Protein AF-0000000069668761 (afdb_homodimer)

Solvent-accessible surface area (backbone atoms only — not comparable to full-atom values): 40253 Å² total; per-residue (Å²): 131,72,35,80,23,34,32,72,80,35,29,62,49,36,69,70,23,50,50,48,23,48,47,27,46,73,73,38,50,39,49,51,86,42,87,45,67,56,8,45,53,18,34,48,43,44,52,51,15,35,43,27,43,15,56,43,30,57,53,54,44,91,26,52,40,78,39,71,19,41,29,57,31,43,36,33,52,53,51,21,39,52,50,51,52,51,58,53,35,72,71,44,88,61,87,62,74,79,65,58,43,25,36,40,36,45,60,62,51,56,46,27,53,44,44,40,48,53,50,33,38,74,70,67,62,26,48,69,47,64,41,66,33,32,50,83,73,50,30,61,50,58,66,60,55,61,72,64,62,51,77,50,39,37,34,39,43,48,49,38,27,37,75,51,61,16,35,43,36,62,55,38,60,43,44,54,50,47,70,62,58,83,45,82,88,30,51,75,92,36,18,59,79,61,38,42,34,34,28,44,29,36,66,34,45,58,46,50,95,50,40,45,71,73,35,57,47,37,31,38,26,34,29,23,27,46,44,24,15,34,61,30,19,29,28,38,39,38,84,89,45,86,80,50,48,84,55,41,35,46,66,35,72,85,50,42,44,34,44,78,74,42,47,28,54,42,35,10,34,12,46,24,23,44,50,32,63,76,37,35,70,60,35,26,51,50,12,34,51,48,36,50,50,43,51,50,52,44,38,68,76,33,65,90,29,54,44,63,75,68,80,70,66,87,50,37,48,43,27,47,44,30,33,20,49,69,50,86,96,42,37,22,65,58,47,45,68,60,19,66,48,46,39,60,39,55,32,69,72,49,57,93,78,79,56,50,31,64,49,45,40,50,30,54,40,50,66,70,51,31,36,16,17,36,24,37,16,45,44,84,76,64,47,72,66,52,43,54,51,44,52,49,41,49,53,50,27,37,34,74,71,66,77,89,131,72,36,79,22,35,33,73,81,35,31,62,47,35,68,71,23,50,51,47,24,49,48,27,47,73,72,38,50,39,47,51,86,41,86,46,68,55,8,46,53,20,34,50,43,45,52,51,15,35,43,27,44,16,57,44,31,58,53,51,45,91,27,52,41,79,40,70,20,41,30,56,30,43,37,32,53,54,52,23,40,52,50,51,52,52,59,53,36,72,71,44,89,61,88,62,72,79,65,56,43,25,36,40,36,45,60,62,51,55,46,28,53,45,43,40,49,51,49,33,38,76,70,68,63,27,46,68,44,67,42,67,34,32,52,85,73,49,32,60,48,56,65,61,55,61,71,64,62,52,77,50,40,35,32,38,44,47,49,38,25,37,74,50,62,16,35,42,36,62,54,39,61,42,43,54,51,48,70,62,57,82,44,83,85,31,52,77,90,35,18,60,79,62,39,42,35,35,27,43,28,36,66,34,45,56,45,50,94,53,40,46,70,72,35,57,49,36,29,37,25,34,30,22,29,46,45,24,16,34,60,29,20,29,27,37,38,38,85,88,48,86,80,50,49,84,54,42,34,46,64,36,72,85,52,42,44,35,45,79,73,43,46,26,54,42,34,10,35,12,46,24,24,43,49,32,64,74,39,34,68,60,35,26,52,49,13,36,52,48,35,51,51,43,51,51,52,44,40,68,78,33,66,92,28,54,43,64,76,68,81,69,65,86,49,36,49,42,27,46,46,31,34,20,50,68,50,87,96,44,37,22,64,57,48,45,66,60,18,67,46,46,38,60,40,57,28,69,74,52,64,93,79,80,62,52,30,65,48,45,40,50,31,53,39,51,66,70,51,30,36,15,16,35,25,37,18,45,45,85,77,62,46,70,66,50,43,52,49,44,52,48,40,50,53,50,27,37,35,74,71,66,78,88

Sequence (808 aa):
MSVYLDYNATTPVDVKVQEIICSVIKNVWGNPSSSYDLGKKAKSIVETARKKVAEMIGSLPGEILFTSGGTESNNMVISTAIQYFHTKARNVTNGLKEEKPHIITTNIEHDSVKLPLEKLFEEGKADVTFVPVSKITGAVEIDDIINSIRPNTCLITVMLANNETGIIQPVSTLRSKLKSIKDSKFHGEHSLNSILLHTDAAQAIGKIEVDVQDLDVDYLTVVGHKFYGPRIGALYFKNSAPLFPIFYGGGQERNYRPGTENTCMIAGLGKAAELVSSNLKEYNKHMTAMSCHLKECLETTFPKHCIFHIKDNNNKLPNTVSVALDYDKVTGSVLLSEAKKICASTGAACHSGGKPSSILIASGISCELASKTLRLSVGRETTEKEIETAVAYLDTALKNLGIKMSVYLDYNATTPVDVKVQEIICSVIKNVWGNPSSSYDLGKKAKSIVETARKKVAEMIGSLPGEILFTSGGTESNNMVISTAIQYFHTKARNVTNGLKEEKPHIITTNIEHDSVKLPLEKLFEEGKADVTFVPVSKITGAVEIDDIINSIRPNTCLITVMLANNETGIIQPVSTLRSKLKSIKDSKFHGEHSLNSILLHTDAAQAIGKIEVDVQDLDVDYLTVVGHKFYGPRIGALYFKNSAPLFPIFYGGGQERNYRPGTENTCMIAGLGKAAELVSSNLKEYNKHMTAMSCHLKECLETTFPKHCIFHIKDNNNKLPNTVSVALDYDKVTGSVLLSEAKKICASTGAACHSGGKPSSILIASGISCELASKTLRLSVGRETTEKEIETAVAYLDTALKNLGIK

Radius of gyration: 28.17 Å; Cα contacts (8 Å, |Δi|>4): 1740; chains: 2; bounding box: 63×71×80 Å

Nearest PDB structures (foldseek):
  3gzd-assembly2_C  TM=9.632E-01  e=8.059E-49  Homo sapiens
  3gzd-assembly2_D  TM=9.600E-01  e=5.877E-48  Homo sapiens
  8pk8-assembly1_A  TM=9.497E-01  e=7.247E-38  Homo sapiens
  4isy-assembly2_B  TM=9.268E-01  e=2.456E-33  Mycobacterium tuberculosis
  4isy-assembly1_C  TM=9.275E-01  e=3.421E-33  Mycobacterium tuberculosis

pLDDT: mean 93.92, std 10.94, range [38.84, 99.0]

Structure (mmCIF, N/CA/C/O backbone):
data_AF-0000000069668761-model_v1
#
loop_
_entity.id
_entity.type
_entity.pdbx_description
1 polymer 'Selenocysteine lyase'
#
loop_
_atom_site.group_PDB
_atom_site.id
_atom_site.type_symbol
_atom_site.label_atom_id
_atom_site.label_alt_id
_atom_site.label_comp_id
_atom_site.label_asym_id
_atom_site.label_entity_id
_atom_site.label_seq_id
_atom_site.pdbx_PDB_ins_code
_atom_site.Cartn_x
_atom_site.Cartn_y
_atom_site.Cartn_z
_atom_site.occupancy
_atom_site.B_iso_or_equiv
_atom_site.auth_seq_id
_atom_site.auth_comp_id
_atom_site.auth_asym_id
_atom_site.auth_atom_id
_atom_site.pdbx_PDB_model_num
ATOM 1 N N . MET A 1 1 ? -25.422 -15.836 -20.109 1 86 1 MET A N 1
ATOM 2 C CA . MET A 1 1 ? -24.781 -15.625 -18.828 1 86 1 MET A CA 1
ATOM 3 C C . MET A 1 1 ? -23.281 -15.891 -18.922 1 86 1 MET A C 1
ATOM 5 O O . MET A 1 1 ? -22.859 -16.875 -19.531 1 86 1 MET A O 1
ATOM 9 N N . SER A 1 2 ? -22.391 -15 -18.359 1 94.38 2 SER A N 1
ATOM 10 C CA . SER A 1 2 ? -20.938 -15.227 -18.406 1 94.38 2 SER A CA 1
ATOM 11 C C . SER A 1 2 ? -20.5 -16.234 -17.344 1 94.38 2 SER A C 1
ATOM 13 O O . SER A 1 2 ? -21.109 -16.312 -16.266 1 94.38 2 SER A O 1
ATOM 15 N N . VAL A 1 3 ? -19.562 -17.109 -17.703 1 98.38 3 VAL A N 1
ATOM 16 C CA . VAL A 1 3 ? -19 -18.078 -16.766 1 98.38 3 VAL A CA 1
ATOM 17 C C . VAL A 1 3 ? -17.594 -17.672 -16.375 1 98.38 3 VAL A C 1
ATOM 19 O O . VAL A 1 3 ? -16.75 -17.391 -17.234 1 98.38 3 VAL A O 1
ATOM 22 N N . TYR A 1 4 ? -17.359 -17.578 -15.078 1 98.44 4 TYR A N 1
ATOM 23 C CA . TYR A 1 4 ? -16.047 -17.172 -14.578 1 98.44 4 TYR A CA 1
ATOM 24 C C . TYR A 1 4 ? -15.172 -18.391 -14.305 1 98.44 4 TYR A C 1
ATOM 26 O O . TYR A 1 4 ? -15.516 -19.234 -13.484 1 98.44 4 TYR A O 1
ATOM 34 N N . LEU A 1 5 ? -14 -18.469 -14.961 1 98.56 5 LEU A N 1
ATOM 35 C CA . LEU A 1 5 ? -13.031 -19.547 -14.805 1 98.56 5 LEU A CA 1
ATOM 36 C C . LEU A 1 5 ? -11.617 -19 -14.703 1 98.56 5 LEU A C 1
ATOM 38 O O . LEU A 1 5 ? -10.672 -19.594 -15.219 1 98.56 5 LEU A O 1
ATOM 42 N N . ASP A 1 6 ? -11.438 -17.828 -14.133 1 98.12 6 ASP A N 1
ATOM 43 C CA . ASP A 1 6 ? -10.141 -17.188 -13.969 1 98.12 6 ASP A CA 1
ATOM 44 C C . ASP A 1 6 ? -9.844 -16.906 -12.5 1 98.12 6 ASP A C 1
ATOM 46 O O . ASP A 1 6 ? -9.352 -15.828 -12.156 1 98.12 6 ASP A O 1
ATOM 50 N N . TYR A 1 7 ? -10.102 -17.859 -11.633 1 98.44 7 TYR A N 1
ATOM 51 C CA . TYR A 1 7 ? -9.961 -17.719 -10.188 1 98.44 7 TYR A CA 1
ATOM 52 C C . TYR A 1 7 ? -8.492 -17.609 -9.789 1 98.44 7 TYR A C 1
ATOM 54 O O . TYR A 1 7 ? -8.172 -17.188 -8.672 1 98.44 7 TYR A O 1
ATOM 62 N N . ASN A 1 8 ? -7.531 -17.953 -10.703 1 97.88 8 ASN A N 1
ATOM 63 C CA . ASN A 1 8 ? -6.113 -17.75 -10.43 1 97.88 8 ASN A CA 1
ATOM 64 C C . ASN A 1 8 ? -5.719 -16.281 -10.578 1 97.88 8 ASN A C 1
ATOM 66 O O . ASN A 1 8 ? -4.676 -15.859 -10.078 1 97.88 8 ASN A O 1
ATOM 70 N N . ALA A 1 9 ? -6.512 -15.469 -11.375 1 97.38 9 ALA A N 1
ATOM 71 C CA . ALA A 1 9 ? -6.258 -14.039 -11.508 1 97.38 9 ALA A CA 1
ATOM 72 C C . ALA A 1 9 ? -6.797 -13.273 -10.305 1 97.38 9 ALA A C 1
ATOM 74 O O . ALA A 1 9 ? -6.121 -12.391 -9.766 1 97.38 9 ALA A O 1
ATOM 75 N N . THR A 1 10 ? -7.984 -13.547 -9.969 1 98.12 10 THR A N 1
ATOM 76 C CA . THR A 1 10 ? -8.633 -12.945 -8.805 1 98.12 10 THR A CA 1
ATOM 77 C C . THR A 1 10 ? -9.922 -13.68 -8.461 1 98.12 10 THR A C 1
ATOM 79 O O . THR A 1 10 ? -10.414 -14.492 -9.258 1 98.12 10 THR A O 1
ATOM 82 N N . THR A 1 11 ? -10.391 -13.523 -7.285 1 98.69 11 THR A N 1
ATOM 83 C CA . THR A 1 11 ? -11.633 -14.133 -6.824 1 98.69 11 THR A CA 1
ATOM 84 C C . THR A 1 11 ? -12.633 -13.055 -6.41 1 98.69 11 THR A C 1
ATOM 86 O O . THR A 1 11 ? -12.25 -11.945 -6.051 1 98.69 11 THR A O 1
ATOM 89 N N . PRO A 1 12 ? -13.969 -13.398 -6.547 1 98.38 12 PRO A N 1
ATOM 90 C CA . PRO A 1 12 ? -14.922 -12.5 -5.883 1 98.38 12 PRO A CA 1
ATOM 91 C C . PRO A 1 12 ? -14.688 -12.406 -4.379 1 98.38 12 PRO A C 1
ATOM 93 O O . PRO A 1 12 ? -14.164 -13.344 -3.77 1 98.38 12 PRO A O 1
ATOM 96 N N . VAL A 1 13 ? -15.062 -11.312 -3.824 1 98.75 13 VAL A N 1
ATOM 97 C CA . VAL A 1 13 ? -14.969 -11.18 -2.373 1 98.75 13 VAL A CA 1
ATOM 98 C C . VAL A 1 13 ? -16.109 -11.953 -1.712 1 98.75 13 VAL A C 1
ATOM 100 O O . VAL A 1 13 ? -17.281 -11.789 -2.084 1 98.75 13 VAL A O 1
ATOM 103 N N . ASP A 1 14 ? -15.734 -12.828 -0.794 1 98.88 14 ASP A N 1
ATOM 104 C CA . ASP A 1 14 ? -16.75 -13.594 -0.084 1 98.88 14 ASP A CA 1
ATOM 105 C C . ASP A 1 14 ? -17.797 -12.672 0.556 1 98.88 14 ASP A C 1
ATOM 107 O O . ASP A 1 14 ? -17.453 -11.602 1.06 1 98.88 14 ASP A O 1
ATOM 111 N N . VAL A 1 15 ? -19.062 -13.109 0.639 1 98.62 15 VAL A N 1
ATOM 112 C CA . VAL A 1 15 ? -20.156 -12.289 1.127 1 98.62 15 VAL A CA 1
ATOM 113 C C . VAL A 1 15 ? -19.906 -11.906 2.584 1 98.62 15 VAL A C 1
ATOM 115 O O . VAL A 1 15 ? -20.188 -10.773 2.99 1 98.62 15 VAL A O 1
ATOM 118 N N . LYS A 1 16 ? -19.406 -12.852 3.379 1 98.88 16 LYS A N 1
ATOM 119 C CA . LYS A 1 16 ? -19.125 -12.562 4.781 1 98.88 16 LYS A CA 1
ATOM 120 C C . LYS A 1 16 ? -17.969 -11.578 4.926 1 98.88 16 LYS A C 1
ATOM 122 O O . LYS A 1 16 ? -17.938 -10.789 5.867 1 98.88 16 LYS A O 1
ATOM 127 N N . VAL A 1 17 ? -17.016 -11.641 4.043 1 98.94 17 VAL A N 1
ATOM 128 C CA . VAL A 1 17 ? -15.906 -10.703 4.004 1 98.94 17 VAL A CA 1
ATOM 129 C C . VAL A 1 17 ? -16.422 -9.312 3.623 1 98.94 17 VAL A C 1
ATOM 131 O O . VAL A 1 17 ? -16.016 -8.312 4.23 1 98.94 17 VAL A O 1
ATOM 134 N N . GLN A 1 18 ? -17.312 -9.234 2.59 1 98.81 18 GLN A N 1
ATOM 135 C CA . GLN A 1 18 ? -17.938 -7.965 2.219 1 98.81 18 GLN A CA 1
ATOM 136 C C . GLN A 1 18 ? -18.625 -7.316 3.414 1 98.81 18 GLN A C 1
ATOM 138 O O . GLN A 1 18 ? -18.469 -6.117 3.652 1 98.81 18 GLN A O 1
ATOM 143 N N . GLU A 1 19 ? -19.344 -8.125 4.129 1 98.81 19 GLU A N 1
ATOM 144 C CA . GLU A 1 19 ? -20.141 -7.637 5.254 1 98.81 19 GLU A CA 1
ATOM 145 C C . GLU A 1 19 ? -19.25 -7.012 6.324 1 98.81 19 GLU A C 1
ATOM 147 O O . GLU A 1 19 ? -19.562 -5.934 6.84 1 98.81 19 GLU A O 1
ATOM 152 N N . ILE A 1 20 ? -18.188 -7.68 6.68 1 98.88 20 ILE A N 1
ATOM 153 C CA . ILE A 1 20 ? -17.328 -7.16 7.742 1 98.88 20 ILE A CA 1
ATOM 154 C C . ILE A 1 20 ? -16.609 -5.902 7.262 1 98.88 20 ILE A C 1
ATOM 156 O O . ILE A 1 20 ? -16.422 -4.957 8.031 1 98.88 20 ILE A O 1
ATOM 160 N N . ILE A 1 21 ? -16.156 -5.855 6 1 98.88 21 ILE A N 1
ATOM 161 C CA . ILE A 1 21 ? -15.516 -4.664 5.457 1 98.88 21 ILE A CA 1
ATOM 162 C C . ILE A 1 21 ? -16.484 -3.48 5.535 1 98.88 21 ILE A C 1
ATOM 164 O O . ILE A 1 21 ? -16.125 -2.41 6.031 1 98.88 21 ILE A O 1
ATOM 168 N N . CYS A 1 22 ? -17.719 -3.699 5.078 1 98.69 22 CYS A N 1
ATOM 169 C CA . CYS A 1 22 ? -18.719 -2.643 5.062 1 98.69 22 CYS A CA 1
ATOM 170 C C . CYS A 1 22 ? -19.047 -2.184 6.48 1 98.69 22 CYS A C 1
ATOM 172 O O . CYS A 1 22 ? -19.203 -0.988 6.727 1 98.69 22 CYS A O 1
ATOM 174 N N . SER A 1 23 ? -19.141 -3.131 7.406 1 98.69 23 SER A N 1
ATOM 175 C CA . SER A 1 23 ? -19.422 -2.799 8.797 1 98.69 23 SER A CA 1
ATOM 176 C C . SER A 1 23 ? -18.297 -1.974 9.414 1 98.69 23 SER A C 1
ATOM 178 O O . SER A 1 23 ? -18.562 -0.981 10.102 1 98.69 23 SER A O 1
ATOM 180 N N . VAL A 1 24 ? -17.078 -2.352 9.172 1 98.75 24 VAL A N 1
ATOM 181 C CA . VAL A 1 24 ? -15.938 -1.71 9.797 1 98.75 24 VAL A CA 1
ATOM 182 C C . VAL A 1 24 ? -15.734 -0.315 9.203 1 98.75 24 VAL A C 1
ATOM 184 O O . VAL A 1 24 ? -15.383 0.625 9.922 1 98.75 24 VAL A O 1
ATOM 187 N N . ILE A 1 25 ? -15.945 -0.134 7.906 1 98.25 25 ILE A N 1
ATOM 188 C CA . ILE A 1 25 ? -15.805 1.172 7.27 1 98.25 25 ILE A CA 1
ATOM 189 C C . ILE A 1 25 ? -16.781 2.16 7.898 1 98.25 25 ILE A C 1
ATOM 191 O O . ILE A 1 25 ? -16.484 3.348 8.031 1 98.25 25 ILE A O 1
ATOM 195 N N . LYS A 1 26 ? -17.906 1.659 8.305 1 97.56 26 LYS A N 1
ATOM 196 C CA . LYS A 1 26 ? -18.984 2.494 8.836 1 97.56 26 LYS A CA 1
ATOM 197 C C . LYS A 1 26 ? -18.766 2.771 10.328 1 97.56 26 LYS A C 1
ATOM 199 O O . LYS A 1 26 ? -18.922 3.908 10.781 1 97.56 26 LYS A O 1
ATOM 204 N N . ASN A 1 27 ? -18.297 1.735 11.078 1 97.69 27 ASN A N 1
ATOM 205 C CA . ASN A 1 27 ? -18.453 1.806 12.523 1 97.69 27 ASN A CA 1
ATOM 206 C C . ASN A 1 27 ? -17.109 1.883 13.227 1 97.69 27 ASN A C 1
ATOM 208 O O . ASN A 1 27 ? -17.031 2.248 14.406 1 97.69 27 ASN A O 1
ATOM 212 N N . VAL A 1 28 ? -16.062 1.532 12.578 1 98.19 28 VAL A N 1
ATOM 213 C CA . VAL A 1 28 ? -14.758 1.437 13.227 1 98.19 28 VAL A CA 1
ATOM 214 C C . VAL A 1 28 ? -13.703 2.133 12.367 1 98.19 28 VAL A C 1
ATOM 216 O O . VAL A 1 28 ? -12.68 1.535 12.023 1 98.19 28 VAL A O 1
ATOM 219 N N . TRP A 1 29 ? -13.953 3.404 12.109 1 97.56 29 TRP A N 1
ATOM 220 C CA . TRP A 1 29 ? -13.133 4.188 11.188 1 97.56 29 TRP A CA 1
ATOM 221 C C . TRP A 1 29 ? -11.977 4.852 11.922 1 97.56 29 TRP A C 1
ATOM 223 O O . TRP A 1 29 ? -11.148 5.527 11.305 1 97.56 29 TRP A O 1
ATOM 233 N N . GLY A 1 30 ? -11.828 4.711 13.242 1 97.88 30 GLY A N 1
ATOM 234 C CA . GLY A 1 30 ? -10.82 5.402 14.031 1 97.88 30 GLY A CA 1
ATOM 235 C C . GLY A 1 30 ? -9.398 5.012 13.672 1 97.88 30 GLY A C 1
ATOM 236 O O . GLY A 1 30 ? -9.18 4.02 12.977 1 97.88 30 GLY A O 1
ATOM 237 N N . ASN A 1 31 ? -8.469 5.824 14.078 1 97.38 31 ASN A N 1
ATOM 238 C CA . ASN A 1 31 ? -7.039 5.57 13.938 1 97.38 31 ASN A CA 1
ATOM 239 C C . ASN A 1 31 ? -6.531 4.609 15.008 1 97.38 31 ASN A C 1
ATOM 241 O O . ASN A 1 31 ? -6.539 4.938 16.203 1 97.38 31 ASN A O 1
ATOM 245 N N . PRO A 1 32 ? -6 3.467 14.617 1 98 32 PRO A N 1
ATOM 246 C CA . PRO A 1 32 ? -5.543 2.496 15.609 1 98 32 PRO A CA 1
ATOM 247 C C . PRO A 1 32 ? -4.48 3.068 16.547 1 98 32 PRO A C 1
ATOM 249 O O . PRO A 1 32 ? -4.258 2.533 17.641 1 98 32 PRO A O 1
ATOM 252 N N . SER A 1 33 ? -3.822 4.148 16.203 1 95.38 33 SER A N 1
ATOM 253 C CA . SER A 1 33 ? -2.748 4.734 17 1 95.38 33 SER A CA 1
ATOM 254 C C . SER A 1 33 ? -3.299 5.656 18.078 1 95.38 33 SER A C 1
ATOM 256 O O . SER A 1 33 ? -2.557 6.117 18.953 1 95.38 33 SER A O 1
ATOM 258 N N . SER A 1 34 ? -4.562 5.988 18.016 1 94.88 34 SER A N 1
ATOM 259 C CA . SER A 1 34 ? -5.156 6.879 19.016 1 94.88 34 SER A CA 1
ATOM 260 C C . SER A 1 34 ? -5.504 6.125 20.297 1 94.88 34 SER A C 1
ATOM 262 O O . SER A 1 34 ? -5.93 4.969 20.25 1 94.88 34 SER A O 1
ATOM 264 N N . SER A 1 35 ? -5.422 6.773 21.422 1 92.19 35 SER A N 1
ATOM 265 C CA . SER A 1 35 ? -5.562 6.113 22.719 1 92.19 35 SER A CA 1
ATOM 266 C C . SER A 1 35 ? -7.02 6.105 23.172 1 92.19 35 SER A C 1
ATOM 268 O O . SER A 1 35 ? -7.379 5.371 24.094 1 92.19 35 SER A O 1
ATOM 270 N N . TYR A 1 36 ? -7.855 6.988 22.625 1 94.94 36 TYR A N 1
ATOM 271 C CA . TYR A 1 36 ? -9.258 7.02 23.031 1 94.94 36 TYR A CA 1
ATOM 272 C C . TYR A 1 36 ? -10.031 5.848 22.422 1 94.94 36 TYR A C 1
ATOM 274 O O . TYR A 1 36 ? -9.477 5.074 21.641 1 94.94 36 TYR A O 1
ATOM 282 N N . ASP A 1 37 ? -11.273 5.648 22.688 1 95.69 37 ASP A N 1
ATOM 283 C CA . ASP A 1 37 ? -12.047 4.434 22.453 1 95.69 37 ASP A CA 1
ATOM 284 C C . ASP A 1 37 ? -12.148 4.141 20.953 1 95.69 37 ASP A C 1
ATOM 286 O O . ASP A 1 37 ? -12.062 2.982 20.531 1 95.69 37 ASP A O 1
ATOM 290 N N . LEU A 1 38 ? -12.359 5.141 20.156 1 96.38 38 LEU A N 1
ATOM 291 C CA . LEU A 1 38 ? -12.445 4.953 18.719 1 96.38 38 LEU A CA 1
ATOM 292 C C . LEU A 1 38 ? -11.18 4.301 18.172 1 96.38 38 LEU A C 1
ATOM 294 O O . LEU A 1 38 ? -11.25 3.426 17.297 1 96.38 38 LEU A O 1
ATOM 298 N N . GLY A 1 39 ? -10.031 4.754 18.625 1 97.06 39 GLY A N 1
ATOM 299 C CA . GLY A 1 39 ? -8.758 4.172 18.234 1 97.06 39 GLY A CA 1
ATOM 300 C C . GLY A 1 39 ? -8.539 2.781 18.797 1 97.06 39 GLY A C 1
ATOM 301 O O . GLY A 1 39 ? -8.062 1.889 18.094 1 97.06 39 GLY A O 1
ATOM 302 N N . LYS A 1 40 ? -8.914 2.57 20.047 1 97.38 40 LYS A N 1
ATOM 303 C CA . LYS A 1 40 ? -8.766 1.268 20.688 1 97.38 40 LYS A CA 1
ATOM 304 C C . LYS A 1 40 ? -9.586 0.201 19.969 1 97.38 40 LYS A C 1
ATOM 306 O O . LYS A 1 40 ? -9.125 -0.932 19.797 1 97.38 40 LYS A O 1
ATOM 311 N N . LYS A 1 41 ? -10.781 0.583 19.594 1 98.19 41 LYS A N 1
ATOM 312 C CA . LYS A 1 41 ? -11.633 -0.343 18.859 1 98.19 41 LYS A CA 1
ATOM 313 C C . LYS A 1 41 ? -11 -0.719 17.516 1 98.19 41 LYS A C 1
ATOM 315 O O . LYS A 1 41 ? -11.023 -1.888 17.125 1 98.19 41 LYS A O 1
ATOM 320 N N . ALA A 1 42 ? -10.516 0.261 16.812 1 98.62 42 ALA A N 1
ATOM 321 C CA . ALA A 1 42 ? -9.836 0.017 15.531 1 98.62 42 ALA A CA 1
ATOM 322 C C . ALA A 1 42 ? -8.625 -0.885 15.727 1 98.62 42 ALA A C 1
ATOM 324 O O . ALA A 1 42 ? -8.391 -1.803 14.93 1 98.62 42 ALA A O 1
ATOM 325 N N . LYS A 1 43 ? -7.855 -0.619 16.734 1 98.56 43 LYS A N 1
ATOM 326 C CA . LYS A 1 43 ? -6.688 -1.434 17.047 1 98.56 43 LYS A CA 1
ATOM 327 C C . LYS A 1 43 ? -7.082 -2.881 17.328 1 98.56 43 LYS A C 1
ATOM 329 O O . LYS A 1 43 ? -6.402 -3.811 16.891 1 98.56 43 LYS A O 1
ATOM 334 N N . SER A 1 44 ? -8.156 -3.064 18.047 1 98.75 44 SER A N 1
ATOM 335 C CA . SER A 1 44 ? -8.641 -4.402 18.359 1 98.75 44 SER A CA 1
ATOM 336 C C . SER A 1 44 ? -9.008 -5.172 17.094 1 98.75 44 SER A C 1
ATOM 338 O O . SER A 1 44 ? -8.758 -6.375 17 1 98.75 44 SER A O 1
ATOM 340 N N . ILE A 1 45 ? -9.594 -4.488 16.141 1 98.88 45 ILE A N 1
ATOM 341 C CA . ILE A 1 45 ? -9.945 -5.102 14.867 1 98.88 45 ILE A CA 1
ATOM 342 C C . ILE A 1 45 ? -8.68 -5.57 14.148 1 98.88 45 ILE A C 1
ATOM 344 O O . ILE A 1 45 ? -8.641 -6.688 13.625 1 98.88 45 ILE A O 1
ATOM 348 N N . VAL A 1 46 ? -7.652 -4.75 14.117 1 98.88 46 VAL A N 1
ATOM 349 C CA . VAL A 1 46 ? -6.391 -5.078 13.469 1 98.88 46 VAL A CA 1
ATOM 350 C C . VAL A 1 46 ? -5.766 -6.301 14.133 1 98.88 46 VAL A C 1
ATOM 352 O O . VAL A 1 46 ? -5.336 -7.234 13.445 1 98.88 46 VAL A O 1
ATOM 355 N N . GLU A 1 47 ? -5.793 -6.352 15.445 1 98.88 47 GLU A N 1
ATOM 356 C CA . GLU A 1 47 ? -5.184 -7.453 16.188 1 98.88 47 GLU A CA 1
ATOM 357 C C . GLU A 1 47 ? -5.98 -8.742 16 1 98.88 47 GLU A C 1
ATOM 359 O O . GLU A 1 47 ? -5.402 -9.828 15.906 1 98.88 47 GLU A O 1
ATOM 364 N N . THR A 1 48 ? -7.262 -8.617 15.977 1 98.94 48 THR A N 1
ATOM 365 C CA . THR A 1 48 ? -8.102 -9.789 15.734 1 98.94 48 THR A CA 1
ATOM 366 C C . THR A 1 48 ? -7.832 -10.375 14.352 1 98.94 48 THR A C 1
ATOM 368 O O . THR A 1 48 ? -7.703 -11.594 14.203 1 98.94 48 THR A O 1
ATOM 371 N N . ALA A 1 49 ? -7.762 -9.492 13.383 1 98.94 49 ALA A N 1
ATOM 372 C CA . ALA A 1 49 ? -7.449 -9.945 12.031 1 98.94 49 ALA A CA 1
ATOM 373 C C . ALA A 1 49 ? -6.086 -10.625 11.977 1 98.94 49 ALA A C 1
ATOM 375 O O . ALA A 1 49 ? -5.914 -11.641 11.297 1 98.94 49 ALA A O 1
ATOM 376 N N . ARG A 1 50 ? -5.117 -10.016 12.656 1 98.94 50 ARG A N 1
ATOM 377 C CA . ARG A 1 50 ? -3.766 -10.57 12.703 1 98.94 50 ARG A CA 1
ATOM 378 C C . ARG A 1 50 ? -3.775 -11.992 13.25 1 98.94 50 ARG A C 1
ATOM 380 O O . ARG A 1 50 ? -3.09 -12.867 12.719 1 98.94 50 ARG A O 1
ATOM 387 N N . LYS A 1 51 ? -4.543 -12.25 14.281 1 98.94 51 LYS A N 1
ATOM 388 C CA . LYS A 1 51 ? -4.672 -13.578 14.875 1 98.94 51 LYS A CA 1
ATOM 389 C C . LYS A 1 51 ? -5.277 -14.562 13.875 1 98.94 51 LYS A C 1
ATOM 391 O O . LYS A 1 51 ? -4.844 -15.711 13.789 1 98.94 51 LYS A O 1
ATOM 396 N N . LYS A 1 52 ? -6.246 -14.133 13.148 1 99 52 LYS A N 1
ATOM 397 C CA . LYS A 1 52 ? -6.918 -15 12.188 1 99 52 LYS A CA 1
ATOM 398 C C . LYS A 1 52 ? -5.984 -15.383 11.047 1 99 52 LYS A C 1
ATOM 400 O O . LYS A 1 52 ? -5.961 -16.547 10.617 1 99 52 LYS A O 1
ATOM 405 N N . VAL A 1 53 ? -5.219 -14.414 10.562 1 99 53 VAL A N 1
ATOM 406 C CA . VAL A 1 53 ? -4.27 -14.695 9.492 1 99 53 VAL A CA 1
ATOM 407 C C . VAL A 1 53 ? -3.189 -15.648 9.992 1 99 53 VAL A C 1
ATOM 409 O O . VAL A 1 53 ? -2.801 -16.578 9.289 1 99 53 VAL A O 1
ATOM 412 N N . ALA A 1 54 ? -2.697 -15.398 11.188 1 98.94 54 ALA A N 1
ATOM 413 C CA . ALA A 1 54 ? -1.7 -16.281 11.789 1 98.94 54 ALA A CA 1
ATOM 414 C C . ALA A 1 54 ? -2.229 -17.703 11.906 1 98.94 54 ALA A C 1
ATOM 416 O O . ALA A 1 54 ? -1.538 -18.672 11.547 1 98.94 54 ALA A O 1
ATOM 417 N N . GLU A 1 55 ? -3.424 -17.828 12.375 1 98.94 55 GLU A N 1
ATOM 418 C CA . GLU A 1 55 ? -4.051 -19.141 12.547 1 98.94 55 GLU A CA 1
ATOM 419 C C . GLU A 1 55 ? -4.168 -19.859 11.211 1 98.94 55 GLU A C 1
ATOM 421 O O . GLU A 1 55 ? -3.924 -21.062 11.125 1 98.94 55 GLU A O 1
ATOM 426 N N . MET A 1 56 ? -4.457 -19.188 10.18 1 98.94 56 MET A N 1
ATOM 427 C CA . MET A 1 56 ? -4.664 -19.75 8.852 1 98.94 56 MET A CA 1
ATOM 428 C C . MET A 1 56 ? -3.41 -20.469 8.367 1 98.94 56 MET A C 1
ATOM 430 O O . MET A 1 56 ? -3.502 -21.5 7.688 1 98.94 56 MET A O 1
ATOM 434 N N . ILE A 1 57 ? -2.227 -19.984 8.781 1 98.94 57 ILE A N 1
ATOM 435 C CA . ILE A 1 57 ? -1.005 -20.562 8.219 1 98.94 57 ILE A CA 1
ATOM 436 C C . ILE A 1 57 ? -0.166 -21.172 9.336 1 98.94 57 ILE A C 1
ATOM 438 O O . ILE A 1 57 ? 1.014 -21.484 9.141 1 98.94 57 ILE A O 1
ATOM 442 N N . GLY A 1 58 ? -0.658 -21.266 10.539 1 98.81 58 GLY A N 1
ATOM 443 C CA . GLY A 1 58 ? 0.01 -21.938 11.641 1 98.81 58 GLY A CA 1
ATOM 444 C C . GLY A 1 58 ? 1.142 -21.125 12.242 1 98.81 58 GLY A C 1
ATOM 445 O O . GLY A 1 58 ? 2.148 -21.688 12.68 1 98.81 58 GLY A O 1
ATOM 446 N N . SER A 1 59 ? 1.047 -19.828 12.25 1 98.81 59 SER A N 1
ATOM 447 C CA . SER A 1 59 ? 2.078 -18.969 12.812 1 98.81 59 SER A CA 1
ATOM 448 C C . SER A 1 59 ? 1.593 -18.281 14.086 1 98.81 59 SER A C 1
ATOM 450 O O . SER A 1 59 ? 0.519 -18.594 14.602 1 98.81 59 SER A O 1
ATOM 452 N N . LEU A 1 60 ? 2.441 -17.438 14.695 1 98.75 60 LEU A N 1
ATOM 453 C CA . LEU A 1 60 ? 2.074 -16.547 15.797 1 98.75 60 LEU A CA 1
ATOM 454 C C . LEU A 1 60 ? 1.653 -15.18 15.273 1 98.75 60 LEU A C 1
ATOM 456 O O . LEU A 1 60 ? 2.156 -14.719 14.25 1 98.75 60 LEU A O 1
ATOM 460 N N . PRO A 1 61 ? 0.71 -14.531 15.961 1 98.75 61 PRO A N 1
ATOM 461 C CA . PRO A 1 61 ? 0.272 -13.203 15.508 1 98.75 61 PRO A CA 1
ATOM 462 C C . PRO A 1 61 ? 1.431 -12.227 15.336 1 98.75 61 PRO A C 1
ATOM 464 O O . PRO A 1 61 ? 1.437 -11.43 14.398 1 98.75 61 PRO A O 1
ATOM 467 N N . GLY A 1 62 ? 2.424 -12.297 16.203 1 98.5 62 GLY A N 1
ATOM 468 C CA . GLY A 1 62 ? 3.57 -11.406 16.141 1 98.5 62 GLY A CA 1
ATOM 469 C C . GLY A 1 62 ? 4.414 -11.609 14.891 1 98.5 62 GLY A C 1
ATOM 470 O O . GLY A 1 62 ? 5.238 -10.758 14.555 1 98.5 62 GLY A O 1
ATOM 471 N N . GLU A 1 63 ? 4.141 -12.648 14.086 1 98.88 63 GLU A N 1
ATOM 472 C CA . GLU A 1 63 ? 4.891 -12.984 12.883 1 98.88 63 GLU A CA 1
ATOM 473 C C . GLU A 1 63 ? 4.156 -12.508 11.633 1 98.88 63 GLU A C 1
ATOM 475 O O . GLU A 1 63 ? 4.566 -12.812 10.508 1 98.88 63 GLU A O 1
ATOM 480 N N . ILE A 1 64 ? 3.053 -11.789 11.836 1 98.94 64 ILE A N 1
ATOM 481 C CA . ILE A 1 64 ? 2.246 -11.336 10.711 1 98.94 64 ILE A CA 1
ATOM 482 C C . ILE A 1 64 ? 2.398 -9.828 10.539 1 98.94 64 ILE A C 1
ATOM 484 O O . ILE A 1 64 ? 2.252 -9.07 11.508 1 98.94 64 ILE A O 1
ATOM 488 N N . LEU A 1 65 ? 2.703 -9.406 9.328 1 98.81 65 LEU A N 1
ATOM 489 C CA . LEU A 1 65 ? 2.764 -8.008 8.914 1 98.81 65 LEU A CA 1
ATOM 490 C C . LEU A 1 65 ? 1.775 -7.734 7.785 1 98.81 65 LEU A C 1
ATOM 492 O O . LEU A 1 65 ? 1.813 -8.398 6.742 1 98.81 65 LEU A O 1
ATOM 496 N N . PHE A 1 66 ? 0.857 -6.762 7.965 1 98.88 66 PHE A N 1
ATOM 497 C CA . PHE A 1 66 ? -0.07 -6.43 6.891 1 98.88 66 PHE A CA 1
ATOM 498 C C . PHE A 1 66 ? 0.602 -5.539 5.852 1 98.88 66 PHE A C 1
ATOM 500 O O . PHE A 1 66 ? 1.362 -4.637 6.199 1 98.88 66 PHE A O 1
ATOM 507 N N . THR A 1 67 ? 0.417 -5.855 4.578 1 98.75 67 THR A N 1
ATOM 508 C CA . THR A 1 67 ? 0.958 -5.102 3.453 1 98.75 67 THR A CA 1
ATOM 509 C C . THR A 1 67 ? -0.142 -4.758 2.453 1 98.75 67 THR A C 1
ATOM 511 O O . THR A 1 67 ? -1.288 -5.184 2.611 1 98.75 67 THR A O 1
ATOM 514 N N . SER A 1 68 ? 0.185 -3.967 1.49 1 98.38 68 SER A N 1
ATOM 515 C CA . SER A 1 68 ? -0.796 -3.559 0.489 1 98.38 68 SER A CA 1
ATOM 516 C C . SER A 1 68 ? -1.062 -4.676 -0.512 1 98.38 68 SER A C 1
ATOM 518 O O . SER A 1 68 ? -1.98 -4.582 -1.329 1 98.38 68 SER A O 1
ATOM 520 N N . GLY A 1 69 ? -0.301 -5.777 -0.493 1 98.19 69 GLY A N 1
ATOM 521 C CA . GLY A 1 69 ? -0.492 -6.891 -1.409 1 98.19 69 GLY A CA 1
ATOM 522 C C . GLY A 1 69 ? 0.719 -7.797 -1.507 1 98.19 69 GLY A C 1
ATOM 523 O O . GLY A 1 69 ? 1.724 -7.574 -0.828 1 98.19 69 GLY A O 1
ATOM 524 N N . GLY A 1 70 ? 0.579 -8.812 -2.344 1 98.5 70 GLY A N 1
ATOM 525 C CA . GLY A 1 70 ? 1.649 -9.781 -2.514 1 98.5 70 GLY A CA 1
ATOM 526 C C . GLY A 1 70 ? 2.914 -9.172 -3.096 1 98.5 70 GLY A C 1
ATOM 527 O O . GLY A 1 70 ? 4.023 -9.555 -2.715 1 98.5 70 GLY A O 1
ATOM 528 N N . THR A 1 71 ? 2.77 -8.219 -4.031 1 98.62 71 THR A N 1
ATOM 529 C CA . THR A 1 71 ? 3.926 -7.586 -4.656 1 98.62 71 THR A CA 1
ATOM 530 C C . THR A 1 71 ? 4.77 -6.852 -3.619 1 98.62 71 THR A C 1
ATOM 532 O O . THR A 1 71 ? 5.996 -6.996 -3.594 1 98.62 71 THR A O 1
ATOM 535 N N . GLU A 1 72 ? 4.102 -6.105 -2.752 1 98.69 72 GLU A N 1
ATOM 536 C CA . GLU A 1 72 ? 4.828 -5.414 -1.692 1 98.69 72 GLU A CA 1
ATOM 537 C C . GLU A 1 72 ? 5.531 -6.402 -0.767 1 98.69 72 GLU A C 1
ATOM 539 O O . GLU A 1 72 ? 6.68 -6.191 -0.38 1 98.69 72 GLU A O 1
ATOM 544 N N . SER A 1 73 ? 4.887 -7.473 -0.406 1 98.88 73 SER A N 1
ATOM 545 C CA . SER A 1 73 ? 5.461 -8.492 0.471 1 98.88 73 SER A CA 1
ATOM 546 C C . SER A 1 73 ? 6.703 -9.117 -0.151 1 98.88 73 SER A C 1
ATOM 548 O O . SER A 1 73 ? 7.742 -9.227 0.5 1 98.88 73 SER A O 1
ATOM 550 N N . ASN A 1 74 ? 6.59 -9.562 -1.414 1 98.94 74 ASN A N 1
ATOM 551 C CA . ASN A 1 74 ? 7.719 -10.18 -2.104 1 98.94 74 ASN A CA 1
ATOM 552 C C . ASN A 1 74 ? 8.914 -9.234 -2.195 1 98.94 74 ASN A C 1
ATOM 554 O O . ASN A 1 74 ? 10.047 -9.633 -1.944 1 98.94 74 ASN A O 1
ATOM 558 N N . ASN A 1 75 ? 8.656 -8.008 -2.562 1 98.88 75 ASN A N 1
ATOM 559 C CA . ASN A 1 75 ? 9.727 -7.02 -2.666 1 98.88 75 ASN A CA 1
ATOM 560 C C . ASN A 1 75 ? 10.375 -6.754 -1.31 1 98.88 75 ASN A C 1
ATOM 562 O O . ASN A 1 75 ? 11.594 -6.551 -1.227 1 98.88 75 ASN A O 1
ATOM 566 N N . MET A 1 76 ? 9.555 -6.711 -0.257 1 98.75 76 MET A N 1
ATOM 567 C CA . MET A 1 76 ? 10.062 -6.469 1.088 1 98.75 76 MET A CA 1
ATOM 568 C C . MET A 1 76 ? 11.023 -7.574 1.512 1 98.75 76 MET A C 1
ATOM 570 O O . MET A 1 76 ? 12.07 -7.301 2.111 1 98.75 76 MET A O 1
ATOM 574 N N . VAL A 1 77 ? 10.727 -8.812 1.203 1 98.88 77 VAL A N 1
ATOM 575 C CA . VAL A 1 77 ? 11.578 -9.945 1.554 1 98.88 77 VAL A CA 1
ATOM 576 C C . VAL A 1 77 ? 12.906 -9.836 0.814 1 98.88 77 VAL A C 1
ATOM 578 O O . VAL A 1 77 ? 13.969 -10.016 1.411 1 98.88 77 VAL A O 1
ATOM 581 N N . ILE A 1 78 ? 12.859 -9.547 -0.478 1 98.81 78 ILE A N 1
ATOM 582 C CA . ILE A 1 78 ? 14.062 -9.43 -1.297 1 98.81 78 ILE A CA 1
ATOM 583 C C . ILE A 1 78 ? 14.938 -8.297 -0.77 1 98.81 78 ILE A C 1
ATOM 585 O O . ILE A 1 78 ? 16.141 -8.477 -0.567 1 98.81 78 ILE A O 1
ATOM 589 N N . SER A 1 79 ? 14.328 -7.156 -0.514 1 98.06 79 SER A N 1
ATOM 590 C CA . SER A 1 79 ? 15.055 -6.016 0.033 1 98.06 79 SER A CA 1
ATOM 591 C C . SER A 1 79 ? 15.672 -6.348 1.385 1 98.06 79 SER A C 1
ATOM 593 O O . SER A 1 79 ? 16.812 -5.949 1.671 1 98.06 79 SER A O 1
ATOM 595 N N . THR A 1 80 ? 14.914 -7.035 2.209 1 98.38 80 THR A N 1
ATOM 596 C CA . THR A 1 80 ? 15.391 -7.441 3.527 1 98.38 80 THR A CA 1
ATOM 597 C C . THR A 1 80 ? 16.625 -8.336 3.406 1 98.38 80 THR A C 1
ATOM 599 O O . THR A 1 80 ? 17.609 -8.141 4.125 1 98.38 80 THR A O 1
ATOM 602 N N . ALA A 1 81 ? 16.594 -9.297 2.518 1 98 81 ALA A N 1
ATOM 603 C CA . ALA A 1 81 ? 17.703 -10.219 2.336 1 98 81 ALA A CA 1
ATOM 604 C C . ALA A 1 81 ? 18.969 -9.469 1.924 1 98 81 ALA A C 1
ATOM 606 O O . ALA A 1 81 ? 20.062 -9.734 2.443 1 98 81 ALA A O 1
ATOM 607 N N . ILE A 1 82 ? 18.828 -8.531 1.039 1 96.62 82 ILE A N 1
ATOM 608 C CA . ILE A 1 82 ? 19.953 -7.754 0.532 1 96.62 82 ILE A CA 1
ATOM 609 C C . ILE A 1 82 ? 20.531 -6.883 1.649 1 96.62 82 ILE A C 1
ATOM 611 O O . ILE A 1 82 ? 21.734 -6.855 1.865 1 96.62 82 ILE A O 1
ATOM 615 N N . GLN A 1 83 ? 19.656 -6.18 2.328 1 95.06 83 GLN A N 1
ATOM 616 C CA . GLN A 1 83 ? 20.094 -5.305 3.41 1 95.06 83 GLN A CA 1
ATOM 617 C C . GLN A 1 83 ? 20.766 -6.105 4.523 1 95.06 83 GLN A C 1
ATOM 619 O O . GLN A 1 83 ? 21.781 -5.676 5.074 1 95.06 83 GLN A O 1
ATOM 624 N N . TYR A 1 84 ? 20.156 -7.211 4.852 1 95.5 84 TYR A N 1
ATOM 625 C CA . TYR A 1 84 ? 20.703 -8.07 5.895 1 95.5 84 TYR A CA 1
ATOM 626 C C . TYR A 1 84 ? 22.109 -8.562 5.52 1 95.5 84 TYR A C 1
ATOM 628 O O . TYR A 1 84 ? 23 -8.602 6.359 1 95.5 84 TYR A O 1
ATOM 636 N N . PHE A 1 85 ? 22.344 -8.938 4.273 1 95.25 85 PHE A N 1
ATOM 637 C CA . PHE A 1 85 ? 23.641 -9.375 3.766 1 95.25 85 PHE A CA 1
ATOM 638 C C . PHE A 1 85 ? 24.703 -8.297 3.975 1 95.25 85 PHE A C 1
ATOM 640 O O . PHE A 1 85 ? 25.781 -8.578 4.484 1 95.25 85 PHE A O 1
ATOM 647 N N . HIS A 1 86 ? 24.312 -7.078 3.662 1 92.38 86 HIS A N 1
ATOM 648 C CA . HIS A 1 86 ? 25.25 -5.973 3.775 1 92.38 86 HIS A CA 1
ATOM 649 C C . HIS A 1 86 ? 25.516 -5.621 5.234 1 92.38 86 HIS A C 1
ATOM 651 O O . HIS A 1 86 ? 26.625 -5.23 5.594 1 92.38 86 HIS A O 1
ATOM 657 N N . THR A 1 87 ? 24.531 -5.676 6.035 1 89.81 87 THR A N 1
ATOM 658 C CA . THR A 1 87 ? 24.688 -5.387 7.453 1 89.81 87 THR A CA 1
ATOM 659 C C . THR A 1 87 ? 25.625 -6.395 8.109 1 89.81 87 THR A C 1
ATOM 661 O O . THR A 1 87 ? 26.469 -6.027 8.938 1 89.81 87 THR A O 1
ATOM 664 N N . LYS A 1 88 ? 25.5 -7.668 7.715 1 87.44 88 LYS A N 1
ATOM 665 C CA . LYS A 1 88 ? 26.359 -8.711 8.25 1 87.44 88 LYS A CA 1
ATOM 666 C C . LYS A 1 88 ? 27.797 -8.555 7.738 1 87.44 88 LYS A C 1
ATOM 668 O O . LYS A 1 88 ? 28.75 -8.812 8.469 1 87.44 88 LYS A O 1
ATOM 673 N N . ALA A 1 89 ? 27.984 -8.203 6.484 1 81.38 89 ALA A N 1
ATOM 674 C CA . ALA A 1 89 ? 29.297 -8.023 5.879 1 81.38 89 ALA A CA 1
ATOM 675 C C . ALA A 1 89 ? 30.078 -6.898 6.559 1 81.38 89 ALA A C 1
ATOM 677 O O . ALA A 1 89 ? 31.297 -6.961 6.676 1 81.38 89 ALA A O 1
ATOM 678 N N . ARG A 1 90 ? 29.438 -5.855 6.891 1 76.06 90 ARG A N 1
ATOM 679 C CA . ARG A 1 90 ? 30.078 -4.73 7.562 1 76.06 90 ARG A CA 1
ATOM 680 C C . ARG A 1 90 ? 30.641 -5.145 8.914 1 76.06 90 ARG A C 1
ATOM 682 O O . ARG A 1 90 ? 31.609 -4.559 9.398 1 76.06 90 ARG A O 1
ATOM 689 N N . ASN A 1 91 ? 30.078 -6.105 9.453 1 72.44 91 ASN A N 1
ATOM 690 C CA . ASN A 1 91 ? 30.484 -6.555 10.781 1 72.44 91 ASN A CA 1
ATOM 691 C C . ASN A 1 91 ? 31.609 -7.566 10.711 1 72.44 91 ASN A C 1
ATOM 693 O O . ASN A 1 91 ? 32.188 -7.941 11.734 1 72.44 91 ASN A O 1
ATOM 697 N N . VAL A 1 92 ? 31.812 -8.125 9.531 1 64.44 92 VAL A N 1
ATOM 698 C CA . VAL A 1 92 ? 32.875 -9.102 9.383 1 64.44 92 VAL A CA 1
ATOM 699 C C . VAL A 1 92 ? 34.125 -8.414 8.836 1 64.44 92 VAL A C 1
ATOM 701 O O . VAL A 1 92 ? 34.062 -7.621 7.895 1 64.44 92 VAL A O 1
ATOM 704 N N . THR A 1 93 ? 35.219 -8.234 9.633 1 52.81 93 THR A N 1
ATOM 705 C CA . THR A 1 93 ? 36.5 -7.617 9.328 1 52.81 93 THR A CA 1
ATOM 706 C C . THR A 1 93 ? 37.094 -8.203 8.055 1 52.81 93 THR A C 1
ATOM 708 O O . THR A 1 93 ? 38.062 -7.672 7.52 1 52.81 93 THR A O 1
ATOM 711 N N . ASN A 1 94 ? 36.844 -9.477 7.672 1 49 94 ASN A N 1
ATOM 712 C CA . ASN A 1 94 ? 37.625 -10.062 6.602 1 49 94 ASN A CA 1
ATOM 713 C C . ASN A 1 94 ? 37.094 -9.68 5.227 1 49 94 ASN A C 1
ATOM 715 O O . ASN A 1 94 ? 35.938 -9.234 5.105 1 49 94 ASN A O 1
ATOM 719 N N . GLY A 1 95 ? 37.781 -9.703 4.148 1 49.66 95 GLY A N 1
ATOM 720 C CA . GLY A 1 95 ? 37.844 -9.406 2.727 1 49.66 95 GLY A CA 1
ATOM 721 C C . GLY A 1 95 ? 36.5 -9.492 2.039 1 49.66 95 GLY A C 1
ATOM 722 O O . GLY A 1 95 ? 36.438 -9.461 0.81 1 49.66 95 GLY A O 1
ATOM 723 N N . LEU A 1 96 ? 35.469 -10.008 2.578 1 50.28 96 LEU A N 1
ATOM 724 C CA . LEU A 1 96 ? 34.219 -10.234 1.842 1 50.28 96 LEU A CA 1
ATOM 725 C C . LEU A 1 96 ? 33.469 -8.922 1.602 1 50.28 96 LEU A C 1
ATOM 727 O O . LEU A 1 96 ? 32.312 -8.93 1.21 1 50.28 96 LEU A O 1
ATOM 731 N N . LYS A 1 97 ? 34.062 -7.676 2.031 1 55.44 97 LYS A N 1
ATOM 732 C CA . LYS A 1 97 ? 33.469 -6.336 1.986 1 55.44 97 LYS A CA 1
ATOM 733 C C . LYS A 1 97 ? 33 -5.984 0.574 1 55.44 97 LYS A C 1
ATOM 735 O O . LYS A 1 97 ? 32.094 -5.199 0.396 1 55.44 97 LYS A O 1
ATOM 740 N N . GLU A 1 98 ? 33.5 -6.746 -0.365 1 65.81 98 GLU A N 1
ATOM 741 C CA . GLU A 1 98 ? 33.188 -6.238 -1.701 1 65.81 98 GLU A CA 1
ATOM 742 C C . GLU A 1 98 ? 32.312 -7.199 -2.475 1 65.81 98 GLU A C 1
ATOM 744 O O . GLU A 1 98 ? 31.969 -6.953 -3.637 1 65.81 98 GLU A O 1
ATOM 749 N N . GLU A 1 99 ? 31.703 -8.195 -1.678 1 83.31 99 GLU A N 1
ATOM 750 C CA . GLU A 1 99 ? 30.953 -9.172 -2.467 1 83.31 99 GLU A CA 1
ATOM 751 C C . GLU A 1 99 ? 29.484 -8.766 -2.594 1 83.31 99 GLU A C 1
ATOM 753 O O . GLU A 1 99 ? 28.922 -8.188 -1.669 1 83.31 99 GLU A O 1
ATOM 758 N N . LYS A 1 100 ? 28.906 -9.031 -3.766 1 93.19 100 LYS A N 1
ATOM 759 C CA . LYS A 1 100 ? 27.484 -8.867 -4.043 1 93.19 100 LYS A CA 1
ATOM 760 C C . LYS A 1 100 ? 26.672 -10.031 -3.486 1 93.19 100 LYS A C 1
ATOM 762 O O . LYS A 1 100 ? 27.094 -11.188 -3.557 1 93.19 100 LYS A O 1
ATOM 767 N N . PRO A 1 101 ? 25.547 -9.688 -2.869 1 96.56 101 PRO A N 1
ATOM 768 C CA . PRO A 1 101 ? 24.672 -10.797 -2.475 1 96.56 101 PRO A CA 1
ATOM 769 C C . PRO A 1 101 ? 24.219 -11.641 -3.662 1 96.56 101 PRO A C 1
ATOM 771 O O . PRO A 1 101 ? 24.141 -11.141 -4.789 1 96.56 101 PRO A O 1
ATOM 774 N N . HIS A 1 102 ? 24.016 -12.922 -3.383 1 97.88 102 HIS A N 1
ATOM 775 C CA . HIS A 1 102 ? 23.516 -13.875 -4.379 1 97.88 102 HIS A CA 1
ATOM 776 C C . HIS A 1 102 ? 22.156 -14.438 -3.975 1 97.88 102 HIS A C 1
ATOM 778 O O . HIS A 1 102 ? 21.969 -14.852 -2.83 1 97.88 102 HIS A O 1
ATOM 784 N N . ILE A 1 103 ? 21.188 -14.375 -4.879 1 98.75 103 ILE A N 1
ATOM 785 C CA . ILE A 1 103 ? 19.828 -14.883 -4.641 1 98.75 103 ILE A CA 1
ATOM 786 C C . ILE A 1 103 ? 19.531 -16 -5.633 1 98.75 103 ILE A C 1
ATOM 788 O O . ILE A 1 103 ? 19.844 -15.898 -6.816 1 98.75 103 ILE A O 1
ATOM 792 N N . ILE A 1 104 ? 18.938 -17.109 -5.125 1 98.88 104 ILE A N 1
ATOM 793 C CA . ILE A 1 104 ? 18.5 -18.219 -5.961 1 98.88 104 ILE A CA 1
ATOM 794 C C . ILE A 1 104 ? 16.969 -18.234 -6.043 1 98.88 104 ILE A C 1
ATOM 796 O O . ILE A 1 104 ? 16.281 -18.078 -5.031 1 98.88 104 ILE A O 1
ATOM 800 N N . THR A 1 105 ? 16.453 -18.344 -7.184 1 98.88 105 THR A N 1
ATOM 801 C CA . THR A 1 105 ? 15.023 -18.469 -7.449 1 98.88 105 THR A CA 1
ATOM 802 C C . THR A 1 105 ? 14.773 -19.422 -8.609 1 98.88 105 THR A C 1
ATOM 804 O O . THR A 1 105 ? 15.656 -20.203 -8.977 1 98.88 105 THR A O 1
ATOM 807 N N . THR A 1 106 ? 13.547 -19.547 -9.078 1 98.81 106 THR A N 1
ATOM 808 C CA . THR A 1 106 ? 13.242 -20.422 -10.211 1 98.81 106 THR A CA 1
ATOM 809 C C . THR A 1 106 ? 12.805 -19.594 -11.422 1 98.81 106 THR A C 1
ATOM 811 O O . THR A 1 106 ? 12.469 -18.422 -11.297 1 98.81 106 THR A O 1
ATOM 814 N N . ASN A 1 107 ? 12.852 -20.203 -12.57 1 98.38 107 ASN A N 1
ATOM 815 C CA . ASN A 1 107 ? 12.539 -19.5 -13.805 1 98.38 107 ASN A CA 1
ATOM 816 C C . ASN A 1 107 ? 11.039 -19.438 -14.062 1 98.38 107 ASN A C 1
ATOM 818 O O . ASN A 1 107 ? 10.602 -19.094 -15.164 1 98.38 107 ASN A O 1
ATOM 822 N N . ILE A 1 108 ? 10.211 -19.766 -13.008 1 97.75 108 ILE A N 1
ATOM 823 C CA . ILE A 1 108 ? 8.773 -19.75 -13.242 1 97.75 108 ILE A CA 1
ATOM 824 C C . ILE A 1 108 ? 8.094 -18.812 -12.25 1 97.75 108 ILE A C 1
ATOM 826 O O . ILE A 1 108 ? 6.875 -18.859 -12.07 1 97.75 108 ILE A O 1
ATOM 830 N N . GLU A 1 109 ? 8.867 -17.984 -11.609 1 98.44 109 GLU A N 1
ATOM 831 C CA . GLU A 1 109 ? 8.336 -17.125 -10.547 1 98.44 109 GLU A CA 1
ATOM 832 C C . GLU A 1 109 ? 7.395 -16.062 -11.109 1 98.44 109 GLU A C 1
ATOM 834 O O . GLU A 1 109 ? 7.508 -15.68 -12.273 1 98.44 109 GLU A O 1
ATOM 839 N N . HIS A 1 110 ? 6.465 -15.648 -10.266 1 97.81 110 HIS A N 1
ATOM 840 C CA . HIS A 1 110 ? 5.617 -14.5 -10.562 1 97.81 110 HIS A CA 1
ATOM 841 C C . HIS A 1 110 ? 6.453 -13.242 -10.797 1 97.81 110 HIS A C 1
ATOM 843 O O . HIS A 1 110 ? 7.535 -13.102 -10.219 1 97.81 110 HIS A O 1
ATOM 849 N N . ASP A 1 111 ? 5.934 -12.312 -11.555 1 97.25 111 ASP A N 1
ATOM 850 C CA . ASP A 1 111 ? 6.617 -11.07 -11.898 1 97.25 111 ASP A CA 1
ATOM 851 C C . ASP A 1 111 ? 7.023 -10.305 -10.641 1 97.25 111 ASP A C 1
ATOM 853 O O . ASP A 1 111 ? 8.023 -9.586 -10.641 1 97.25 111 ASP A O 1
ATOM 857 N N . SER A 1 112 ? 6.285 -10.445 -9.562 1 98.38 112 SER A N 1
ATOM 858 C CA . SER A 1 112 ? 6.555 -9.727 -8.32 1 98.38 112 SER A CA 1
ATOM 859 C C . SER A 1 112 ? 7.816 -10.25 -7.641 1 98.38 112 SER A C 1
ATOM 861 O O . SER A 1 112 ? 8.32 -9.633 -6.699 1 98.38 112 SER A O 1
ATOM 863 N N . VAL A 1 113 ? 8.336 -11.367 -8.086 1 98.81 113 VAL A N 1
ATOM 864 C CA . VAL A 1 113 ? 9.617 -11.898 -7.621 1 98.81 113 VAL A CA 1
ATOM 865 C C . VAL A 1 113 ? 10.656 -11.781 -8.734 1 98.81 113 VAL A C 1
ATOM 867 O O . VAL A 1 113 ? 11.758 -11.281 -8.516 1 98.81 113 VAL A O 1
ATOM 870 N N . LYS A 1 114 ? 10.305 -12.164 -9.922 1 98.5 114 LYS A N 1
ATOM 871 C CA . LYS A 1 114 ? 11.211 -12.227 -11.062 1 98.5 114 LYS A CA 1
ATOM 872 C C . LYS A 1 114 ? 11.75 -10.844 -11.414 1 98.5 114 LYS A C 1
ATOM 874 O O . LYS A 1 114 ? 12.969 -10.648 -11.531 1 98.5 114 LYS A O 1
ATOM 879 N N . LEU A 1 115 ? 10.898 -9.875 -11.539 1 98.19 115 LEU A N 1
ATOM 880 C CA . LEU A 1 115 ? 11.281 -8.586 -12.109 1 98.19 115 LEU A CA 1
ATOM 881 C C . LEU A 1 115 ? 12.141 -7.789 -11.125 1 98.19 115 LEU A C 1
ATOM 883 O O . LEU A 1 115 ? 13.109 -7.141 -11.531 1 98.19 115 LEU A O 1
ATOM 887 N N . PRO A 1 116 ? 11.781 -7.773 -9.82 1 98.5 116 PRO A N 1
ATOM 888 C CA . PRO A 1 116 ? 12.711 -7.113 -8.906 1 98.5 116 PRO A CA 1
ATOM 889 C C . PRO A 1 116 ? 14.102 -7.746 -8.914 1 98.5 116 PRO A C 1
ATOM 891 O O . PRO A 1 116 ? 15.109 -7.043 -8.805 1 98.5 116 PRO A O 1
ATOM 894 N N . LEU A 1 117 ? 14.18 -9.031 -9.047 1 98.75 117 LEU A N 1
ATOM 895 C CA . LEU A 1 117 ? 15.469 -9.719 -9.07 1 98.75 117 LEU A CA 1
ATOM 896 C C . LEU A 1 117 ? 16.234 -9.398 -10.352 1 98.75 117 LEU A C 1
ATOM 898 O O . LEU A 1 117 ? 17.453 -9.211 -10.32 1 98.75 117 LEU A O 1
ATOM 902 N N . GLU A 1 118 ? 15.531 -9.391 -11.469 1 98.5 118 GLU A N 1
ATOM 903 C CA . GLU A 1 118 ? 16.156 -8.992 -12.719 1 98.5 118 GLU A CA 1
ATOM 904 C C . GLU A 1 118 ? 16.703 -7.566 -12.633 1 98.5 118 GLU A C 1
ATOM 906 O O . GLU A 1 118 ? 17.797 -7.285 -13.125 1 98.5 118 GLU A O 1
ATOM 911 N N . LYS A 1 119 ? 15.93 -6.684 -12.031 1 97.31 119 LYS A N 1
ATOM 912 C CA . LYS A 1 119 ? 16.359 -5.297 -11.875 1 97.31 119 LYS A CA 1
ATOM 913 C C . LYS A 1 119 ? 17.609 -5.199 -11.016 1 97.31 119 LYS A C 1
ATOM 915 O O . LYS A 1 119 ? 18.531 -4.449 -11.344 1 97.31 119 LYS A O 1
ATOM 920 N N . LEU A 1 120 ? 17.641 -5.895 -9.914 1 97.69 120 LEU A N 1
ATOM 921 C CA . LEU A 1 120 ? 18.812 -5.914 -9.039 1 97.69 120 LEU A CA 1
ATOM 922 C C . LEU A 1 120 ? 20.047 -6.41 -9.781 1 97.69 120 LEU A C 1
ATOM 924 O O . LEU A 1 120 ? 21.141 -5.871 -9.602 1 97.69 120 LEU A O 1
ATOM 928 N N . PHE A 1 121 ? 19.859 -7.449 -10.609 1 98 121 PHE A N 1
ATOM 929 C CA . PHE A 1 121 ? 20.953 -7.996 -11.406 1 98 121 PHE A CA 1
ATOM 930 C C . PHE A 1 121 ? 21.469 -6.969 -12.414 1 98 121 PHE A C 1
ATOM 932 O O . PHE A 1 121 ? 22.672 -6.742 -12.516 1 98 121 PHE A O 1
ATOM 939 N N . GLU A 1 122 ? 20.516 -6.316 -13.086 1 97.06 122 GLU A N 1
ATOM 940 C CA . GLU A 1 122 ? 20.859 -5.316 -14.102 1 97.06 122 GLU A CA 1
ATOM 941 C C . GLU A 1 122 ? 21.625 -4.148 -13.492 1 97.06 122 GLU A C 1
ATOM 943 O O . GLU A 1 122 ? 22.531 -3.594 -14.125 1 97.06 122 GLU A O 1
ATOM 948 N N . GLU A 1 123 ? 21.328 -3.832 -12.273 1 94.31 123 GLU A N 1
ATOM 949 C CA . GLU A 1 123 ? 21.938 -2.688 -11.602 1 94.31 123 GLU A CA 1
ATOM 950 C C . GLU A 1 123 ? 23.219 -3.09 -10.891 1 94.31 123 GLU A C 1
ATOM 952 O O . GLU A 1 123 ? 23.891 -2.254 -10.266 1 94.31 123 GLU A O 1
ATOM 957 N N . GLY A 1 124 ? 23.547 -4.352 -10.93 1 95.69 124 GLY A N 1
ATOM 958 C CA . GLY A 1 124 ? 24.766 -4.84 -10.305 1 95.69 124 GLY A CA 1
ATOM 959 C C . GLY A 1 124 ? 24.672 -4.902 -8.789 1 95.69 124 GLY A C 1
ATOM 960 O O . GLY A 1 124 ? 25.688 -4.922 -8.102 1 95.69 124 GLY A O 1
ATOM 961 N N . LYS A 1 125 ? 23.453 -4.992 -8.273 1 95.81 125 LYS A N 1
ATOM 962 C CA . LYS A 1 125 ? 23.266 -4.938 -6.828 1 95.81 125 LYS A CA 1
ATOM 963 C C . LYS A 1 125 ? 23.188 -6.34 -6.23 1 95.81 125 LYS A C 1
ATOM 965 O O . LYS A 1 125 ? 23.328 -6.516 -5.02 1 95.81 125 LYS A O 1
ATOM 970 N N . ALA A 1 126 ? 22.906 -7.324 -7.059 1 98 126 ALA A N 1
ATOM 971 C CA . ALA A 1 126 ? 22.859 -8.727 -6.648 1 98 126 ALA A CA 1
ATOM 972 C C . ALA A 1 126 ? 23.109 -9.656 -7.832 1 98 126 ALA A C 1
ATOM 974 O O . ALA A 1 126 ? 22.828 -9.305 -8.977 1 98 126 ALA A O 1
ATOM 975 N N . ASP A 1 127 ? 23.734 -10.75 -7.57 1 98.19 127 ASP A N 1
ATOM 976 C CA . ASP A 1 127 ? 23.703 -11.859 -8.516 1 98.19 127 ASP A CA 1
ATOM 977 C C . ASP A 1 127 ? 22.453 -12.703 -8.32 1 98.19 127 ASP A C 1
ATOM 979 O O . ASP A 1 127 ? 21.953 -12.836 -7.203 1 98.19 127 ASP A O 1
ATOM 983 N N . VAL A 1 128 ? 21.969 -13.18 -9.367 1 98.75 128 VAL A N 1
ATOM 984 C CA . VAL A 1 128 ? 20.75 -13.977 -9.289 1 98.75 128 VAL A CA 1
ATOM 985 C C . VAL A 1 128 ? 20.906 -15.25 -10.125 1 98.75 128 VAL A C 1
ATOM 987 O O . VAL A 1 128 ? 21.406 -15.195 -11.25 1 98.75 128 VAL A O 1
ATOM 990 N N . THR A 1 129 ? 20.578 -16.391 -9.578 1 98.81 129 THR A N 1
ATOM 991 C CA . THR A 1 129 ? 20.484 -17.641 -10.328 1 98.81 129 THR A CA 1
ATOM 992 C C . THR A 1 129 ? 19.031 -18.062 -10.484 1 98.81 129 THR A C 1
ATOM 994 O O . THR A 1 129 ? 18.328 -18.297 -9.484 1 98.81 129 THR A O 1
ATOM 997 N N . PHE A 1 130 ? 18.609 -18.125 -11.688 1 98.75 130 PHE A N 1
ATOM 998 C CA . PHE A 1 130 ? 17.312 -18.688 -12.016 1 98.75 130 PHE A CA 1
ATOM 999 C C . PHE A 1 130 ? 17.438 -20.172 -12.344 1 98.75 130 PHE A C 1
ATOM 1001 O O . PHE A 1 130 ? 17.859 -20.547 -13.445 1 98.75 130 PHE A O 1
ATOM 1008 N N . VAL A 1 131 ? 16.984 -20.984 -11.422 1 98.88 131 VAL A N 1
ATOM 1009 C CA . VAL A 1 131 ? 17.078 -22.438 -11.617 1 98.88 131 VAL A CA 1
ATOM 1010 C C . VAL A 1 131 ? 15.898 -22.906 -12.469 1 98.88 131 VAL A C 1
ATOM 1012 O O . VAL A 1 131 ? 14.742 -22.641 -12.148 1 98.88 131 VAL A O 1
ATOM 1015 N N . PRO A 1 132 ? 16.172 -23.594 -13.586 1 98.38 132 PRO A N 1
ATOM 1016 C CA . PRO A 1 132 ? 15.07 -24.125 -14.391 1 98.38 132 PRO A CA 1
ATOM 1017 C C . PRO A 1 132 ? 14.281 -25.219 -13.68 1 98.38 132 PRO A C 1
ATOM 1019 O O . PRO A 1 132 ? 14.875 -26.047 -12.984 1 98.38 132 PRO A O 1
ATOM 1022 N N . VAL A 1 133 ? 13.031 -25.203 -13.898 1 97.38 133 VAL A N 1
ATOM 1023 C CA . VAL A 1 133 ? 12.227 -26.312 -13.406 1 97.38 133 VAL A CA 1
ATOM 1024 C C . VAL A 1 133 ? 12.367 -27.516 -14.336 1 97.38 133 VAL A C 1
ATOM 1026 O O . VAL A 1 133 ? 12.812 -27.359 -15.477 1 97.38 133 VAL A O 1
ATOM 1029 N N . SER A 1 134 ? 11.977 -28.672 -13.773 1 96.06 134 SER A N 1
ATOM 1030 C CA . SER A 1 134 ? 11.938 -29.875 -14.594 1 96.06 134 SER A CA 1
ATOM 1031 C C . SER A 1 134 ? 10.945 -29.734 -15.742 1 96.06 134 SER A C 1
ATOM 1033 O O . SER A 1 134 ? 9.797 -29.328 -15.531 1 96.06 134 SER A O 1
ATOM 1035 N N . LYS A 1 135 ? 11.352 -30.109 -16.938 1 94.69 135 LYS A N 1
ATOM 1036 C CA . LYS A 1 135 ? 10.461 -30.062 -18.094 1 94.69 135 LYS A CA 1
ATOM 1037 C C . LYS A 1 135 ? 9.43 -31.188 -18.047 1 94.69 135 LYS A C 1
ATOM 1039 O O . LYS A 1 135 ? 8.43 -31.156 -18.766 1 94.69 135 LYS A O 1
ATOM 1044 N N . ILE A 1 136 ? 9.68 -32.094 -17.172 1 92.75 136 ILE A N 1
ATOM 1045 C CA . ILE A 1 136 ? 8.805 -33.25 -17.062 1 92.75 136 ILE A CA 1
ATOM 1046 C C . ILE A 1 136 ? 7.734 -33 -16 1 92.75 136 ILE A C 1
ATOM 1048 O O . ILE A 1 136 ? 6.547 -33.25 -16.234 1 92.75 136 ILE A O 1
ATOM 1052 N N . THR A 1 137 ? 8.164 -32.375 -14.906 1 93.62 137 THR A N 1
ATOM 1053 C CA . THR A 1 137 ? 7.242 -32.312 -13.773 1 93.62 137 THR A CA 1
ATOM 1054 C C . THR A 1 137 ? 6.75 -30.859 -13.586 1 93.62 137 THR A C 1
ATOM 1056 O O . THR A 1 137 ? 5.75 -30.625 -12.906 1 93.62 137 THR A O 1
ATOM 1059 N N . GLY A 1 138 ? 7.504 -29.875 -14.172 1 94.62 138 GLY A N 1
ATOM 1060 C CA . GLY A 1 138 ? 7.191 -28.469 -13.922 1 94.62 138 GLY A CA 1
ATOM 1061 C C . GLY A 1 138 ? 7.641 -28 -12.555 1 94.62 138 GLY A C 1
ATOM 1062 O O . GLY A 1 138 ? 7.465 -26.828 -12.211 1 94.62 138 GLY A O 1
ATOM 1063 N N . ALA A 1 139 ? 8.242 -28.844 -11.75 1 96.5 139 ALA A N 1
ATOM 1064 C CA . ALA A 1 139 ? 8.742 -28.5 -10.422 1 96.5 139 ALA A CA 1
ATOM 1065 C C . ALA A 1 139 ? 10.266 -28.375 -10.43 1 96.5 139 ALA A C 1
ATOM 1067 O O . ALA A 1 139 ? 10.938 -28.969 -11.258 1 96.5 139 ALA A O 1
ATOM 1068 N N . VAL A 1 140 ? 10.727 -27.594 -9.5 1 97.62 140 VAL A N 1
ATOM 1069 C CA . VAL A 1 140 ? 12.172 -27.406 -9.406 1 97.62 140 VAL A CA 1
ATOM 1070 C C . VAL A 1 140 ? 12.812 -28.641 -8.773 1 97.62 140 VAL A C 1
ATOM 1072 O O . VAL A 1 140 ? 12.227 -29.266 -7.883 1 97.62 140 VAL A O 1
ATOM 1075 N N . GLU A 1 141 ? 13.984 -29.016 -9.336 1 97.38 141 GLU A N 1
ATOM 1076 C CA . GLU A 1 141 ? 14.766 -30.078 -8.703 1 97.38 141 GLU A CA 1
ATOM 1077 C C . GLU A 1 141 ? 15.602 -29.531 -7.547 1 97.38 141 GLU A C 1
ATOM 1079 O O . GLU A 1 141 ? 16.406 -28.609 -7.738 1 97.38 141 GLU A O 1
ATOM 1084 N N . ILE A 1 142 ? 15.469 -30.094 -6.461 1 97.31 142 ILE A N 1
ATOM 1085 C CA . ILE A 1 142 ? 16.094 -29.609 -5.23 1 97.31 142 ILE A CA 1
ATOM 1086 C C . ILE A 1 142 ? 17.609 -29.578 -5.41 1 97.31 142 ILE A C 1
ATOM 1088 O O . ILE A 1 142 ? 18.266 -28.609 -4.996 1 97.31 142 ILE A O 1
ATOM 1092 N N . ASP A 1 143 ? 18.141 -30.594 -5.98 1 96.19 143 ASP A N 1
ATOM 1093 C CA . ASP A 1 143 ? 19.594 -30.688 -6.164 1 96.19 143 ASP A CA 1
ATOM 1094 C C . ASP A 1 143 ? 20.109 -29.516 -7.016 1 96.19 143 ASP A C 1
ATOM 1096 O O . ASP A 1 143 ? 21.219 -29.031 -6.809 1 96.19 143 ASP A O 1
ATOM 1100 N N . ASP A 1 144 ? 19.297 -29.109 -7.965 1 97.88 144 ASP A N 1
ATOM 1101 C CA . ASP A 1 144 ? 19.703 -27.969 -8.797 1 97.88 144 ASP A CA 1
ATOM 1102 C C . ASP A 1 144 ? 19.797 -26.688 -7.969 1 97.88 144 ASP A C 1
ATOM 1104 O O . ASP A 1 144 ? 20.656 -25.844 -8.211 1 97.88 144 ASP A O 1
ATOM 1108 N N . ILE A 1 145 ? 18.906 -26.531 -7.016 1 97.81 145 ILE A N 1
ATOM 1109 C CA . ILE A 1 145 ? 18.969 -25.391 -6.109 1 97.81 145 ILE A CA 1
ATOM 1110 C C . ILE A 1 145 ? 20.219 -25.5 -5.25 1 97.81 145 ILE A C 1
ATOM 1112 O O . ILE A 1 145 ? 20.984 -24.531 -5.141 1 97.81 145 ILE A O 1
ATOM 1116 N N . ILE A 1 146 ? 20.453 -26.656 -4.727 1 94.88 146 ILE A N 1
ATOM 1117 C CA . ILE A 1 146 ? 21.578 -26.875 -3.826 1 94.88 146 ILE A CA 1
ATOM 1118 C C . ILE A 1 146 ? 22.891 -26.625 -4.57 1 94.88 146 ILE A C 1
ATOM 1120 O O . ILE A 1 146 ? 23.797 -25.984 -4.039 1 94.88 146 ILE A O 1
ATOM 1124 N N . ASN A 1 147 ? 22.969 -27.078 -5.781 1 95.38 147 ASN A N 1
ATOM 1125 C CA . ASN A 1 147 ? 24.172 -26.938 -6.59 1 95.38 147 ASN A CA 1
ATOM 1126 C C . ASN A 1 147 ? 24.422 -25.484 -6.984 1 95.38 147 ASN A C 1
ATOM 1128 O O . ASN A 1 147 ? 25.516 -25.125 -7.426 1 95.38 147 ASN A O 1
ATOM 1132 N N . SER A 1 148 ? 23.422 -24.641 -6.828 1 96.81 148 SER A N 1
ATOM 1133 C CA . SER A 1 148 ? 23.547 -23.25 -7.219 1 96.81 148 SER A CA 1
ATOM 1134 C C . SER A 1 148 ? 23.984 -22.375 -6.043 1 96.81 148 SER A C 1
ATOM 1136 O O . SER A 1 148 ? 24.234 -21.188 -6.203 1 96.81 148 SER A O 1
ATOM 1138 N N . ILE A 1 149 ? 24.094 -22.953 -4.875 1 95.44 149 ILE A N 1
ATOM 1139 C CA . ILE A 1 149 ? 24.453 -22.188 -3.676 1 95.44 149 ILE A CA 1
ATOM 1140 C C . ILE A 1 149 ? 25.906 -21.766 -3.748 1 95.44 149 ILE A C 1
ATOM 1142 O O . ILE A 1 149 ? 26.766 -22.531 -4.16 1 95.44 149 ILE A O 1
ATOM 1146 N N . ARG A 1 150 ? 26.109 -20.562 -3.457 1 93.19 150 ARG A N 1
ATOM 1147 C CA . ARG A 1 150 ? 27.422 -19.938 -3.336 1 93.19 150 ARG A CA 1
ATOM 1148 C C . ARG A 1 150 ? 27.656 -19.422 -1.92 1 93.19 150 ARG A C 1
ATOM 1150 O O . ARG A 1 150 ? 26.719 -19.359 -1.114 1 93.19 150 ARG A O 1
ATOM 1157 N N . PRO A 1 151 ? 28.922 -19.109 -1.573 1 90.19 151 PRO A N 1
ATOM 1158 C CA . PRO A 1 151 ? 29.203 -18.609 -0.229 1 90.19 151 PRO A CA 1
ATOM 1159 C C . PRO A 1 151 ? 28.438 -17.328 0.095 1 90.19 151 PRO A C 1
ATOM 1161 O O . PRO A 1 151 ? 28.109 -17.078 1.258 1 90.19 151 PRO A O 1
ATOM 1164 N N . ASN A 1 152 ? 28.141 -16.547 -0.985 1 92.94 152 ASN A N 1
ATOM 1165 C CA . ASN A 1 152 ? 27.453 -15.273 -0.77 1 92.94 152 ASN A CA 1
ATOM 1166 C C . ASN A 1 152 ? 25.953 -15.391 -1.02 1 92.94 152 ASN A C 1
ATOM 1168 O O . ASN A 1 152 ? 25.266 -14.375 -1.156 1 92.94 152 ASN A O 1
ATOM 1172 N N . THR A 1 153 ? 25.438 -16.641 -1.11 1 96.38 153 THR A N 1
ATOM 1173 C CA . THR A 1 153 ? 23.984 -16.812 -1.235 1 96.38 153 THR A CA 1
ATOM 1174 C C . THR A 1 153 ? 23.281 -16.391 0.051 1 96.38 153 THR A C 1
ATOM 1176 O O . THR A 1 153 ? 23.625 -16.875 1.137 1 96.38 153 THR A O 1
ATOM 1179 N N . CYS A 1 154 ? 22.312 -15.492 -0.119 1 96.88 154 CYS A N 1
ATOM 1180 C CA . CYS A 1 154 ? 21.703 -14.977 1.097 1 96.88 154 CYS A CA 1
ATOM 1181 C C . CYS A 1 154 ? 20.203 -15.258 1.115 1 96.88 154 CYS A C 1
ATOM 1183 O O . CYS A 1 154 ? 19.562 -15.164 2.164 1 96.88 154 CYS A O 1
ATOM 1185 N N . LEU A 1 155 ? 19.625 -15.594 0.011 1 98.62 155 LEU A N 1
ATOM 1186 C CA . LEU A 1 155 ? 18.188 -15.836 -0.08 1 98.62 155 LEU A CA 1
ATOM 1187 C C . LEU A 1 155 ? 17.875 -16.891 -1.138 1 98.62 155 LEU A C 1
ATOM 1189 O O . LEU A 1 155 ? 18.453 -16.875 -2.227 1 98.62 155 LEU A O 1
ATOM 1193 N N . ILE A 1 156 ? 17.047 -17.828 -0.835 1 98.81 156 ILE A N 1
ATOM 1194 C CA . ILE A 1 156 ? 16.359 -18.703 -1.775 1 98.81 156 ILE A CA 1
ATOM 1195 C C . ILE A 1 156 ? 14.859 -18.422 -1.746 1 98.81 156 ILE A C 1
ATOM 1197 O O . ILE A 1 156 ? 14.242 -18.422 -0.681 1 98.81 156 ILE A O 1
ATOM 1201 N N . THR A 1 157 ? 14.305 -18.016 -2.863 1 98.94 157 THR A N 1
ATOM 1202 C CA . THR A 1 157 ? 12.875 -17.766 -2.965 1 98.94 157 THR A CA 1
ATOM 1203 C C . THR A 1 157 ? 12.242 -18.625 -4.051 1 98.94 157 THR A C 1
ATOM 1205 O O . THR A 1 157 ? 12.617 -18.531 -5.219 1 98.94 157 THR A O 1
ATOM 1208 N N . VAL A 1 158 ? 11.344 -19.516 -3.682 1 98.88 158 VAL A N 1
ATOM 1209 C CA . VAL A 1 158 ? 10.617 -20.438 -4.551 1 98.88 158 VAL A CA 1
ATOM 1210 C C . VAL A 1 158 ? 9.125 -20.359 -4.27 1 98.88 158 VAL A C 1
ATOM 1212 O O . VAL A 1 158 ? 8.68 -20.562 -3.137 1 98.88 158 VAL A O 1
ATOM 1215 N N . MET A 1 159 ? 8.344 -19.953 -5.312 1 98.88 159 MET A N 1
ATOM 1216 C CA . MET A 1 159 ? 6.898 -19.891 -5.105 1 98.88 159 MET A CA 1
ATOM 1217 C C . MET A 1 159 ? 6.344 -21.25 -4.676 1 98.88 159 MET A C 1
ATOM 1219 O O . MET A 1 159 ? 6.855 -22.281 -5.082 1 98.88 159 MET A O 1
ATOM 1223 N N . LEU A 1 160 ? 5.281 -21.234 -3.873 1 98.88 160 LEU A N 1
ATOM 1224 C CA . LEU A 1 160 ? 4.73 -22.484 -3.357 1 98.88 160 LEU A CA 1
ATOM 1225 C C . LEU A 1 160 ? 3.943 -23.219 -4.438 1 98.88 160 LEU A C 1
ATOM 1227 O O . LEU A 1 160 ? 4 -24.453 -4.527 1 98.88 160 LEU A O 1
ATOM 1231 N N . ALA A 1 161 ? 3.207 -22.469 -5.211 1 98.69 161 ALA A N 1
ATOM 1232 C CA . ALA A 1 161 ? 2.445 -23.016 -6.328 1 98.69 161 ALA A CA 1
ATOM 1233 C C . ALA A 1 161 ? 2.422 -22.062 -7.512 1 98.69 161 ALA A C 1
ATOM 1235 O O . ALA A 1 161 ? 2.348 -20.844 -7.324 1 98.69 161 ALA A O 1
ATOM 1236 N N . ASN A 1 162 ? 2.523 -22.625 -8.664 1 97.56 162 ASN A N 1
ATOM 1237 C CA . ASN A 1 162 ? 2.568 -21.797 -9.867 1 97.56 162 ASN A CA 1
ATOM 1238 C C . ASN A 1 162 ? 1.172 -21.375 -10.305 1 97.56 162 ASN A C 1
ATOM 1240 O O . ASN A 1 162 ? 0.243 -22.188 -10.312 1 97.56 162 ASN A O 1
ATOM 1244 N N . ASN A 1 163 ? 1.003 -20.141 -10.641 1 96.88 163 ASN A N 1
ATOM 1245 C CA . ASN A 1 163 ? -0.301 -19.578 -10.953 1 96.88 163 ASN A CA 1
ATOM 1246 C C . ASN A 1 163 ? -0.764 -19.969 -12.352 1 96.88 163 ASN A C 1
ATOM 1248 O O . ASN A 1 163 ? -1.938 -19.812 -12.695 1 96.88 163 ASN A O 1
ATOM 1252 N N . GLU A 1 164 ? 0.021 -20.531 -13.211 1 95.5 164 GLU A N 1
ATOM 1253 C CA . GLU A 1 164 ? -0.358 -20.906 -14.57 1 95.5 164 GLU A CA 1
ATOM 1254 C C . GLU A 1 164 ? -0.646 -22.406 -14.664 1 95.5 164 GLU A C 1
ATOM 1256 O O . GLU A 1 164 ? -1.617 -22.812 -15.305 1 95.5 164 GLU A O 1
ATOM 1261 N N . THR A 1 165 ? 0.179 -23.188 -13.961 1 95.56 165 THR A N 1
ATOM 1262 C CA . THR A 1 165 ? 0.099 -24.641 -14.109 1 95.56 165 THR A CA 1
ATOM 1263 C C . THR A 1 165 ? -0.548 -25.266 -12.883 1 95.56 165 THR A C 1
ATOM 1265 O O . THR A 1 165 ? -1.049 -26.391 -12.953 1 95.56 165 THR A O 1
ATOM 1268 N N . GLY A 1 166 ? -0.484 -24.609 -11.797 1 96.94 166 GLY A N 1
ATOM 1269 C CA . GLY A 1 166 ? -0.979 -25.156 -10.547 1 96.94 166 GLY A CA 1
ATOM 1270 C C . GLY A 1 166 ? 0.025 -26.062 -9.852 1 96.94 166 GLY A C 1
ATOM 1271 O O . GLY A 1 166 ? -0.208 -26.516 -8.727 1 96.94 166 GLY A O 1
ATOM 1272 N N . ILE A 1 167 ? 1.172 -26.297 -10.438 1 97.5 167 ILE A N 1
ATOM 1273 C CA . ILE A 1 167 ? 2.15 -27.234 -9.891 1 97.5 167 ILE A CA 1
ATOM 1274 C C . ILE A 1 167 ? 2.668 -26.703 -8.555 1 97.5 167 ILE A C 1
ATOM 1276 O O . ILE A 1 167 ? 2.996 -25.531 -8.422 1 97.5 167 ILE A O 1
ATOM 1280 N N . ILE A 1 168 ? 2.666 -27.516 -7.539 1 98.19 168 ILE A N 1
ATOM 1281 C CA . ILE A 1 168 ? 3.17 -27.203 -6.207 1 98.19 168 ILE A CA 1
ATOM 1282 C C . ILE A 1 168 ? 4.672 -27.484 -6.141 1 98.19 168 ILE A C 1
ATOM 1284 O O . ILE A 1 168 ? 5.129 -28.547 -6.582 1 98.19 168 ILE A O 1
ATOM 1288 N N . GLN A 1 169 ? 5.48 -26.578 -5.684 1 98.38 169 GLN A N 1
ATOM 1289 C CA . GLN A 1 169 ? 6.93 -26.703 -5.574 1 98.38 169 GLN A CA 1
ATOM 1290 C C . GLN A 1 169 ? 7.324 -27.344 -4.242 1 98.38 169 GLN A C 1
ATOM 1292 O O . GLN A 1 169 ? 6.629 -27.172 -3.238 1 98.38 169 GLN A O 1
ATOM 1297 N N . PRO A 1 170 ? 8.383 -28.062 -4.227 1 98 170 PRO A N 1
ATOM 1298 C CA . PRO A 1 170 ? 8.766 -28.844 -3.051 1 98 170 PRO A CA 1
ATOM 1299 C C . PRO A 1 170 ? 9.523 -28.016 -2.014 1 98 170 PRO A C 1
ATOM 1301 O O . PRO A 1 170 ? 10.641 -28.359 -1.631 1 98 170 PRO A O 1
ATOM 1304 N N . VAL A 1 171 ? 8.875 -27.047 -1.413 1 98.44 171 VAL A N 1
ATOM 1305 C CA . VAL A 1 171 ? 9.508 -26.062 -0.538 1 98.44 171 VAL A CA 1
ATOM 1306 C C . VAL A 1 171 ? 9.906 -26.719 0.78 1 98.44 171 VAL A C 1
ATOM 1308 O O . VAL A 1 171 ? 11 -26.484 1.295 1 98.44 171 VAL A O 1
ATOM 1311 N N . SER A 1 172 ? 9 -27.562 1.35 1 97.88 172 SER A N 1
ATOM 1312 C CA . SER A 1 172 ? 9.32 -28.234 2.605 1 97.88 172 SER A CA 1
ATOM 1313 C C . SER A 1 172 ? 10.508 -29.172 2.445 1 97.88 172 SER A C 1
ATOM 1315 O O . SER A 1 172 ? 11.383 -29.234 3.309 1 97.88 172 SER A O 1
ATOM 1317 N N . THR A 1 173 ? 10.539 -29.922 1.364 1 97.06 173 THR A N 1
ATOM 1318 C CA . THR A 1 173 ? 11.641 -30.828 1.088 1 97.06 173 THR A CA 1
ATOM 1319 C C . THR A 1 173 ? 12.945 -30.062 0.887 1 97.06 173 THR A C 1
ATOM 1321 O O . THR A 1 173 ? 14.008 -30.516 1.31 1 97.06 173 THR A O 1
ATOM 1324 N N . LEU A 1 174 ? 12.859 -28.922 0.208 1 97.06 174 LEU A N 1
ATOM 1325 C CA . LEU A 1 174 ? 14.023 -28.062 0.023 1 97.06 174 LEU A CA 1
ATOM 1326 C C . LEU A 1 174 ? 14.617 -27.641 1.367 1 97.06 174 LEU A C 1
ATOM 1328 O O . LEU A 1 174 ? 15.828 -27.734 1.571 1 97.06 174 LEU A O 1
ATOM 1332 N N . ARG A 1 175 ? 13.789 -27.188 2.291 1 95.88 175 ARG A N 1
ATOM 1333 C CA . ARG A 1 175 ? 14.234 -26.797 3.619 1 95.88 175 ARG A CA 1
ATOM 1334 C C . ARG A 1 175 ? 14.922 -27.953 4.34 1 95.88 175 ARG A C 1
ATOM 1336 O O . ARG A 1 175 ? 15.992 -27.781 4.926 1 95.88 175 ARG A O 1
ATOM 1343 N N . SER A 1 176 ? 14.297 -29.109 4.293 1 94.44 176 SER A N 1
ATOM 1344 C CA . SER A 1 176 ? 14.852 -30.297 4.941 1 94.44 176 SER A CA 1
ATOM 1345 C C . SER A 1 176 ? 16.234 -30.641 4.391 1 94.44 176 SER A C 1
ATOM 1347 O O . SER A 1 176 ? 17.141 -30.969 5.148 1 94.44 176 SER A O 1
ATOM 1349 N N . LYS A 1 177 ? 16.344 -30.531 3.115 1 93.69 177 LYS A N 1
ATOM 1350 C CA . LYS A 1 177 ? 17.625 -30.828 2.482 1 93.69 177 LYS A CA 1
ATOM 1351 C C . LYS A 1 177 ? 18.688 -29.797 2.881 1 93.69 177 LYS A C 1
ATOM 1353 O O . LYS A 1 177 ? 19.844 -30.156 3.141 1 93.69 177 LYS A O 1
ATOM 1358 N N . LEU A 1 178 ? 18.328 -28.516 2.908 1 93.19 178 LEU A N 1
ATOM 1359 C CA . LEU A 1 178 ? 19.25 -27.469 3.314 1 93.19 178 LEU A CA 1
ATOM 1360 C C . LEU A 1 178 ? 19.766 -27.719 4.723 1 93.19 178 LEU A C 1
ATOM 1362 O O . LEU A 1 178 ? 20.953 -27.484 5.004 1 93.19 178 LEU A O 1
ATOM 1366 N N . LYS A 1 179 ? 18.984 -28.219 5.586 1 90.25 179 LYS A N 1
ATOM 1367 C CA . LYS A 1 179 ? 19.344 -28.453 6.977 1 90.25 179 LYS A CA 1
ATOM 1368 C C . LYS A 1 179 ? 20.234 -29.688 7.109 1 90.25 179 LYS A C 1
ATOM 1370 O O . LYS A 1 179 ? 21.047 -29.781 8.031 1 90.25 179 LYS A O 1
ATOM 1375 N N . SER A 1 180 ? 20.047 -30.531 6.191 1 88.5 180 SER A N 1
ATOM 1376 C CA . SER A 1 180 ? 20.734 -31.812 6.293 1 88.5 180 SER A CA 1
ATOM 1377 C C . SER A 1 180 ? 22.156 -31.719 5.746 1 88.5 180 SER A C 1
ATOM 1379 O O . SER A 1 180 ? 23.016 -32.531 6.074 1 88.5 180 SER A O 1
ATOM 1381 N N . ILE A 1 181 ? 22.312 -30.734 4.957 1 84.56 181 ILE A N 1
ATOM 1382 C CA . ILE A 1 181 ? 23.625 -30.609 4.344 1 84.56 181 ILE A CA 1
ATOM 1383 C C . ILE A 1 181 ? 24.641 -30.109 5.375 1 84.56 181 ILE A C 1
ATOM 1385 O O . ILE A 1 181 ? 24.438 -29.062 5.992 1 84.56 181 ILE A O 1
ATOM 1389 N N . LYS A 1 182 ? 25.516 -31.125 5.879 1 66.31 182 LYS A N 1
ATOM 1390 C CA . LYS A 1 182 ? 26.656 -30.812 6.742 1 66.31 182 LYS A CA 1
ATOM 1391 C C . LYS A 1 182 ? 27.906 -30.516 5.918 1 66.31 182 LYS A C 1
ATOM 1393 O O . LYS A 1 182 ? 28.375 -31.375 5.164 1 66.31 182 LYS A O 1
ATOM 1398 N N . ASP A 1 183 ? 27.859 -29.594 5.129 1 62.59 183 ASP A N 1
ATOM 1399 C CA . ASP A 1 183 ? 28.984 -29.391 4.234 1 62.59 183 ASP A CA 1
ATOM 1400 C C . ASP A 1 183 ? 30 -28.438 4.836 1 62.59 183 ASP A C 1
ATOM 1402 O O . ASP A 1 183 ? 29.625 -27.438 5.461 1 62.59 183 ASP A O 1
ATOM 1406 N N . SER A 1 184 ? 31.234 -28.906 4.871 1 57.66 184 SER A N 1
ATOM 1407 C CA . SER A 1 184 ? 32.375 -28.156 5.383 1 57.66 184 SER A CA 1
ATOM 1408 C C . SER A 1 184 ? 32.531 -26.828 4.645 1 57.66 184 SER A C 1
ATOM 1410 O O . SER A 1 184 ? 33.219 -25.922 5.133 1 57.66 184 SER A O 1
ATOM 1412 N N . LYS A 1 185 ? 31.984 -26.797 3.471 1 59.41 185 LYS A N 1
ATOM 1413 C CA . LYS A 1 185 ? 32.188 -25.594 2.67 1 59.41 185 LYS A CA 1
ATOM 1414 C C . LYS A 1 185 ? 31.359 -24.422 3.209 1 59.41 185 LYS A C 1
ATOM 1416 O O . LYS A 1 185 ? 31.641 -23.266 2.91 1 59.41 185 LYS A O 1
ATOM 1421 N N . PHE A 1 186 ? 30.469 -24.922 3.844 1 62.22 186 PHE A N 1
ATOM 1422 C CA . PHE A 1 186 ? 29.562 -23.906 4.355 1 62.22 186 PHE A CA 1
ATOM 1423 C C . PHE A 1 186 ? 29.609 -23.844 5.875 1 62.22 186 PHE A C 1
ATOM 1425 O O . PHE A 1 186 ? 28.797 -24.484 6.555 1 62.22 186 PHE A O 1
ATOM 1432 N N . HIS A 1 187 ? 30.625 -23.484 6.418 1 60.03 187 HIS A N 1
ATOM 1433 C CA . HIS A 1 187 ? 30.781 -23.391 7.867 1 60.03 187 HIS A CA 1
ATOM 1434 C C . HIS A 1 187 ? 30.656 -21.953 8.352 1 60.03 187 HIS A C 1
ATOM 1436 O O . HIS A 1 187 ? 30.844 -21.016 7.57 1 60.03 187 HIS A O 1
ATOM 1442 N N . GLY A 1 188 ? 30.188 -21.781 9.531 1 57.28 188 GLY A N 1
ATOM 1443 C CA . GLY A 1 188 ? 30.109 -20.469 10.164 1 57.28 188 GLY A CA 1
ATOM 1444 C C . GLY A 1 188 ? 29.031 -19.578 9.57 1 57.28 188 GLY A C 1
ATOM 1445 O O . GLY A 1 188 ? 27.875 -20 9.461 1 57.28 188 GLY A O 1
ATOM 1446 N N . GLU A 1 189 ? 29.359 -18.344 9.242 1 56.84 189 GLU A N 1
ATOM 1447 C CA . GLU A 1 189 ? 28.469 -17.312 8.695 1 56.84 189 GLU A CA 1
ATOM 1448 C C . GLU A 1 189 ? 28 -17.688 7.293 1 56.84 189 GLU A C 1
ATOM 1450 O O . GLU A 1 189 ? 26.984 -17.156 6.816 1 56.84 189 GLU A O 1
ATOM 1455 N N . HIS A 1 190 ? 28.641 -18.719 6.812 1 59.06 190 HIS A N 1
ATOM 1456 C CA . HIS A 1 190 ? 28.312 -19.156 5.465 1 59.06 190 HIS A CA 1
ATOM 1457 C C . HIS A 1 190 ? 27.562 -20.484 5.492 1 59.06 190 HIS A C 1
ATOM 1459 O O . HIS A 1 190 ? 27.422 -21.156 4.465 1 59.06 190 HIS A O 1
ATOM 1465 N N . SER A 1 191 ? 27.156 -20.688 6.699 1 69.56 191 SER A N 1
ATOM 1466 C CA . SER A 1 191 ? 26.359 -21.906 6.852 1 69.56 191 SER A CA 1
ATOM 1467 C C . SER A 1 191 ? 25.094 -21.859 6.004 1 69.56 191 SER A C 1
ATOM 1469 O O . SER A 1 191 ? 24.484 -20.797 5.848 1 69.56 191 SER A O 1
ATOM 1471 N N . LEU A 1 192 ? 24.828 -22.953 5.441 1 75.38 192 LEU A N 1
ATOM 1472 C CA . LEU A 1 192 ? 23.609 -23.094 4.652 1 75.38 192 LEU A CA 1
ATOM 1473 C C . LEU A 1 192 ? 22.375 -22.719 5.477 1 75.38 192 LEU A C 1
ATOM 1475 O O . LEU A 1 192 ? 21.344 -22.328 4.926 1 75.38 192 LEU A O 1
ATOM 1479 N N . ASN A 1 193 ? 22.641 -22.75 6.742 1 72.44 193 ASN A N 1
ATOM 1480 C CA . ASN A 1 193 ? 21.547 -22.453 7.648 1 72.44 193 ASN A CA 1
ATOM 1481 C C . ASN A 1 193 ? 21.297 -20.953 7.75 1 72.44 193 ASN A C 1
ATOM 1483 O O . ASN A 1 193 ? 20.25 -20.516 8.234 1 72.44 193 ASN A O 1
ATOM 1487 N N . SER A 1 194 ? 22.172 -20.281 7.273 1 83.69 194 SER A N 1
ATOM 1488 C CA . SER A 1 194 ? 22.047 -18.828 7.352 1 83.69 194 SER A CA 1
ATOM 1489 C C . SER A 1 194 ? 21.312 -18.281 6.133 1 83.69 194 SER A C 1
ATOM 1491 O O . SER A 1 194 ? 20.922 -17.109 6.117 1 83.69 194 SER A O 1
ATOM 1493 N N . ILE A 1 195 ? 21.109 -19.188 5.145 1 94.56 195 ILE A N 1
ATOM 1494 C CA . ILE A 1 195 ? 20.422 -18.75 3.938 1 94.56 195 ILE A CA 1
ATOM 1495 C C . ILE A 1 195 ? 18.922 -18.578 4.227 1 94.56 195 ILE A C 1
ATOM 1497 O O . ILE A 1 195 ? 18.281 -19.516 4.723 1 94.56 195 ILE A O 1
ATOM 1501 N N . LEU A 1 196 ? 18.391 -17.391 4.031 1 98.06 196 LEU A N 1
ATOM 1502 C CA . LEU A 1 196 ? 16.969 -17.125 4.219 1 98.06 196 LEU A CA 1
ATOM 1503 C C . LEU A 1 196 ? 16.141 -17.844 3.166 1 98.06 196 LEU A C 1
ATOM 1505 O O . LEU A 1 196 ? 16.547 -17.953 2.01 1 98.06 196 LEU A O 1
ATOM 1509 N N . LEU A 1 197 ? 14.984 -18.406 3.551 1 98.62 197 LEU A N 1
ATOM 1510 C CA . LEU A 1 197 ? 14.078 -19.109 2.65 1 98.62 197 LEU A CA 1
ATOM 1511 C C . LEU A 1 197 ? 12.711 -18.422 2.613 1 98.62 197 LEU A C 1
ATOM 1513 O O . LEU A 1 197 ? 12.094 -18.203 3.658 1 98.62 197 LEU A O 1
ATOM 1517 N N . HIS A 1 198 ? 12.305 -18.062 1.423 1 98.94 198 HIS A N 1
ATOM 1518 C CA . HIS A 1 198 ? 11.023 -17.406 1.182 1 98.94 198 HIS A CA 1
ATOM 1519 C C . HIS A 1 198 ? 10.148 -18.219 0.233 1 98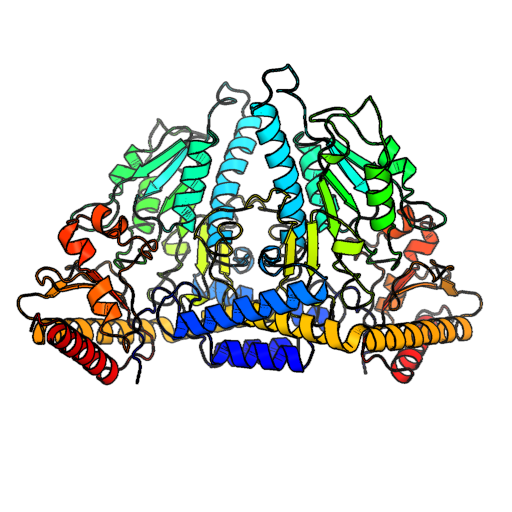.94 198 HIS A C 1
ATOM 1521 O O . HIS A 1 198 ? 10.656 -18.828 -0.709 1 98.94 198 HIS A O 1
ATOM 1527 N N . THR A 1 199 ? 8.836 -18.203 0.483 1 99 199 THR A N 1
ATOM 1528 C CA . THR A 1 199 ? 7.914 -18.766 -0.5 1 99 199 THR A CA 1
ATOM 1529 C C . THR A 1 199 ? 6.723 -17.828 -0.719 1 99 199 THR A C 1
ATOM 1531 O O . THR A 1 199 ? 6.148 -17.312 0.242 1 99 199 THR A O 1
ATOM 1534 N N . ASP A 1 200 ? 6.453 -17.516 -1.942 1 98.94 200 ASP A N 1
ATOM 1535 C CA . ASP A 1 200 ? 5.211 -16.859 -2.324 1 98.94 200 ASP A CA 1
ATOM 1536 C C . ASP A 1 200 ? 4.047 -17.859 -2.344 1 98.94 200 ASP A C 1
ATOM 1538 O O . ASP A 1 200 ? 3.945 -18.688 -3.254 1 98.94 200 ASP A O 1
ATOM 1542 N N . ALA A 1 201 ? 3.133 -17.703 -1.402 1 98.94 201 ALA A N 1
ATOM 1543 C CA . ALA A 1 201 ? 2.062 -18.688 -1.261 1 98.94 201 ALA A CA 1
ATOM 1544 C C . ALA A 1 201 ? 0.735 -18.125 -1.768 1 98.94 201 ALA A C 1
ATOM 1546 O O . ALA A 1 201 ? -0.333 -18.625 -1.414 1 98.94 201 ALA A O 1
ATOM 1547 N N . ALA A 1 202 ? 0.754 -17.109 -2.576 1 98.75 202 ALA A N 1
ATOM 1548 C CA . ALA A 1 202 ? -0.433 -16.422 -3.066 1 98.75 202 ALA A CA 1
ATOM 1549 C C . ALA A 1 202 ? -1.452 -17.406 -3.631 1 98.75 202 ALA A C 1
ATOM 1551 O O . ALA A 1 202 ? -2.645 -17.312 -3.326 1 98.75 202 ALA A O 1
ATOM 1552 N N . GLN A 1 203 ? -0.993 -18.359 -4.406 1 98.56 203 GLN A N 1
ATOM 1553 C CA . GLN A 1 203 ? -1.914 -19.219 -5.133 1 98.56 203 GLN A CA 1
ATOM 1554 C C . GLN A 1 203 ? -2.299 -20.438 -4.297 1 98.56 203 GLN A C 1
ATOM 1556 O O . GLN A 1 203 ? -3.301 -21.094 -4.578 1 98.56 203 GLN A O 1
ATOM 1561 N N . ALA A 1 204 ? -1.518 -20.766 -3.285 1 98.88 204 ALA A N 1
ATOM 1562 C CA . ALA A 1 204 ? -1.737 -21.984 -2.506 1 98.88 204 ALA A CA 1
ATOM 1563 C C . ALA A 1 204 ? -2.773 -21.75 -1.409 1 98.88 204 ALA A C 1
ATOM 1565 O O . ALA A 1 204 ? -3.619 -22.609 -1.153 1 98.88 204 ALA A O 1
ATOM 1566 N N . ILE A 1 205 ? -2.76 -20.625 -0.763 1 98.88 205 ILE A N 1
ATOM 1567 C CA . ILE A 1 205 ? -3.605 -20.312 0.387 1 98.88 205 ILE A CA 1
ATOM 1568 C C . ILE A 1 205 ? -5.074 -20.359 -0.026 1 98.88 205 ILE A C 1
ATOM 1570 O O . ILE A 1 205 ? -5.461 -19.75 -1.031 1 98.88 205 ILE A O 1
ATOM 1574 N N . GLY A 1 206 ? -5.855 -21.031 0.754 1 98.81 206 GLY A N 1
ATOM 1575 C CA . GLY A 1 206 ? -7.281 -21.156 0.5 1 98.81 206 GLY A CA 1
ATOM 1576 C C . GLY A 1 206 ? -7.633 -22.312 -0.409 1 98.81 206 GLY A C 1
ATOM 1577 O O . GLY A 1 206 ? -8.812 -22.609 -0.617 1 98.81 206 GLY A O 1
ATOM 1578 N N . LYS A 1 207 ? -6.621 -23.016 -0.956 1 98.81 207 LYS A N 1
ATOM 1579 C CA . LYS A 1 207 ? -6.836 -24.109 -1.886 1 98.81 207 LYS A CA 1
ATOM 1580 C C . LYS A 1 207 ? -6.242 -25.422 -1.347 1 98.81 207 LYS A C 1
ATOM 1582 O O . LYS A 1 207 ? -6.816 -26.484 -1.53 1 98.81 207 LYS A O 1
ATOM 1587 N N . ILE A 1 208 ? -5.055 -25.328 -0.731 1 98.5 208 ILE A N 1
ATOM 1588 C CA . ILE A 1 208 ? -4.426 -26.453 -0.052 1 98.5 208 ILE A CA 1
ATOM 1589 C C . ILE A 1 208 ? -3.949 -26.016 1.333 1 98.5 208 ILE A C 1
ATOM 1591 O O . ILE A 1 208 ? -3.932 -24.828 1.647 1 98.5 208 ILE A O 1
ATOM 1595 N N . GLU A 1 209 ? -3.619 -27 2.156 1 98.19 209 GLU A N 1
ATOM 1596 C CA . GLU A 1 209 ? -3.08 -26.688 3.479 1 98.19 209 GLU A CA 1
ATOM 1597 C C . GLU A 1 209 ? -1.72 -26 3.375 1 98.19 209 GLU A C 1
ATOM 1599 O O . GLU A 1 209 ? -0.834 -26.469 2.658 1 98.19 209 GLU A O 1
ATOM 1604 N N . VAL A 1 210 ? -1.54 -24.906 3.979 1 98.88 210 VAL A N 1
ATOM 1605 C CA . VAL A 1 210 ? -0.29 -24.172 4.09 1 98.88 210 VAL A CA 1
ATOM 1606 C C . VAL A 1 210 ? 0.043 -23.938 5.559 1 98.88 210 VAL A C 1
ATOM 1608 O O . VAL A 1 210 ? -0.709 -23.266 6.273 1 98.88 210 VAL A O 1
ATOM 1611 N N . ASP A 1 211 ? 1.068 -24.5 6.051 1 98.88 211 ASP A N 1
ATOM 1612 C CA . ASP A 1 211 ? 1.521 -24.375 7.434 1 98.88 211 ASP A CA 1
ATOM 1613 C C . ASP A 1 211 ? 3.002 -24.016 7.496 1 98.88 211 ASP A C 1
ATOM 1615 O O . ASP A 1 211 ? 3.852 -24.766 7.004 1 98.88 211 ASP A O 1
ATOM 1619 N N . VAL A 1 212 ? 3.293 -22.891 8.117 1 98.81 212 VAL A N 1
ATOM 1620 C CA . VAL A 1 212 ? 4.656 -22.375 8.086 1 98.81 212 VAL A CA 1
ATOM 1621 C C . VAL A 1 212 ? 5.562 -23.25 8.945 1 98.81 212 VAL A C 1
ATOM 1623 O O . VAL A 1 212 ? 6.785 -23.25 8.781 1 98.81 212 VAL A O 1
ATOM 1626 N N . GLN A 1 213 ? 5.016 -24 9.875 1 98 213 GLN A N 1
ATOM 1627 C CA . GLN A 1 213 ? 5.82 -24.938 10.648 1 98 213 GLN A CA 1
ATOM 1628 C C . GLN A 1 213 ? 6.246 -26.125 9.789 1 98 213 GLN A C 1
ATOM 1630 O O . GLN A 1 213 ? 7.387 -26.594 9.883 1 98 213 GLN A O 1
ATOM 1635 N N . ASP A 1 214 ? 5.309 -26.594 8.953 1 98.12 214 ASP A N 1
ATOM 1636 C CA . ASP A 1 214 ? 5.613 -27.688 8.031 1 98.12 214 ASP A CA 1
ATOM 1637 C C . ASP A 1 214 ? 6.594 -27.234 6.953 1 98.12 214 ASP A C 1
ATOM 1639 O O . ASP A 1 214 ? 7.52 -27.969 6.602 1 98.12 214 ASP A O 1
ATOM 1643 N N . LEU A 1 215 ? 6.375 -26.047 6.43 1 98.69 215 LEU A N 1
ATOM 1644 C CA . LEU A 1 215 ? 7.219 -25.516 5.363 1 98.69 215 LEU A CA 1
ATOM 1645 C C . LEU A 1 215 ? 8.578 -25.094 5.906 1 98.69 215 LEU A C 1
ATOM 1647 O O . LEU A 1 215 ? 9.578 -25.141 5.188 1 98.69 215 LEU A O 1
ATOM 1651 N N . ASP A 1 216 ? 8.555 -24.562 7.148 1 97.62 216 ASP A N 1
ATOM 1652 C CA . ASP A 1 216 ? 9.734 -24.094 7.863 1 97.62 216 ASP A CA 1
ATOM 1653 C C . ASP A 1 216 ? 10.469 -23.016 7.055 1 97.62 216 ASP A C 1
ATOM 1655 O O . ASP A 1 216 ? 11.688 -23.078 6.898 1 97.62 216 ASP A O 1
ATOM 1659 N N . VAL A 1 217 ? 9.781 -22.156 6.449 1 98.62 217 VAL A N 1
ATOM 1660 C CA . VAL A 1 217 ? 10.352 -21.031 5.715 1 98.62 217 VAL A CA 1
ATOM 1661 C C . VAL A 1 217 ? 10.531 -19.844 6.656 1 98.62 217 VAL A C 1
ATOM 1663 O O . VAL A 1 217 ? 9.922 -19.797 7.727 1 98.62 217 VAL A O 1
ATOM 1666 N N . ASP A 1 218 ? 11.375 -18.906 6.27 1 98.75 218 ASP A N 1
ATOM 1667 C CA . ASP A 1 218 ? 11.586 -17.672 7.035 1 98.75 218 ASP A CA 1
ATOM 1668 C C . ASP A 1 218 ? 10.539 -16.625 6.695 1 98.75 218 ASP A C 1
ATOM 1670 O O . ASP A 1 218 ? 10.203 -15.781 7.531 1 98.75 218 ASP A O 1
ATOM 1674 N N . TYR A 1 219 ? 10.086 -16.656 5.473 1 98.94 219 TYR A N 1
ATOM 1675 C CA . TYR A 1 219 ? 9.094 -15.703 4.988 1 98.94 219 TYR A CA 1
ATOM 1676 C C . TYR A 1 219 ? 8.039 -16.406 4.129 1 98.94 219 TYR A C 1
ATOM 1678 O O . TYR A 1 219 ? 8.359 -17.344 3.395 1 98.94 219 TYR A O 1
ATOM 1686 N N . LEU A 1 220 ? 6.816 -15.938 4.207 1 99 220 LEU A N 1
ATOM 1687 C CA . LEU A 1 220 ? 5.727 -16.422 3.371 1 99 220 LEU A CA 1
ATOM 1688 C C . LEU A 1 220 ? 4.773 -15.297 3 1 99 220 LEU A C 1
ATOM 1690 O O . LEU A 1 220 ? 4.34 -14.531 3.867 1 99 220 LEU A O 1
ATOM 1694 N N . THR A 1 221 ? 4.434 -15.156 1.729 1 98.94 221 THR A N 1
ATOM 1695 C CA . THR A 1 221 ? 3.584 -14.086 1.219 1 98.94 221 THR A CA 1
ATOM 1696 C C . THR A 1 221 ? 2.131 -14.539 1.13 1 98.94 221 THR A C 1
ATOM 1698 O O . THR A 1 221 ? 1.841 -15.609 0.58 1 98.94 221 THR A O 1
ATOM 1701 N N . VAL A 1 222 ? 1.195 -13.742 1.649 1 98.94 222 VAL A N 1
ATOM 1702 C CA . VAL A 1 222 ? -0.248 -13.953 1.628 1 98.94 222 VAL A CA 1
ATOM 1703 C C . VAL A 1 222 ? -0.915 -12.875 0.773 1 98.94 222 VAL A C 1
ATOM 1705 O O . VAL A 1 222 ? -0.633 -11.688 0.93 1 98.94 222 VAL A O 1
ATOM 1708 N N . VAL A 1 223 ? -1.801 -13.281 -0.149 1 98.88 223 VAL A N 1
ATOM 1709 C CA . VAL A 1 223 ? -2.482 -12.336 -1.026 1 98.88 223 VAL A CA 1
ATOM 1710 C C . VAL A 1 223 ? -3.994 -12.523 -0.91 1 98.88 223 VAL A C 1
ATOM 1712 O O . VAL A 1 223 ? -4.531 -13.555 -1.311 1 98.88 223 VAL A O 1
ATOM 1715 N N . GLY A 1 224 ? -4.703 -11.508 -0.448 1 98.88 224 GLY A N 1
ATOM 1716 C CA . GLY A 1 224 ? -6.105 -11.609 -0.069 1 98.88 224 GLY A CA 1
ATOM 1717 C C . GLY A 1 224 ? -7.016 -11.93 -1.237 1 98.88 224 GLY A C 1
ATOM 1718 O O . GLY A 1 224 ? -7.852 -12.836 -1.147 1 98.88 224 GLY A O 1
ATOM 1719 N N . HIS A 1 225 ? -6.816 -11.289 -2.391 1 98.69 225 HIS A N 1
ATOM 1720 C CA . HIS A 1 225 ? -7.789 -11.391 -3.473 1 98.69 225 HIS A CA 1
ATOM 1721 C C . HIS A 1 225 ? -7.645 -12.711 -4.227 1 98.69 225 HIS A C 1
ATOM 1723 O O . HIS A 1 225 ? -8.32 -12.938 -5.23 1 98.69 225 HIS A O 1
ATOM 1729 N N . LYS A 1 226 ? -6.762 -13.625 -3.762 1 98.81 226 LYS A N 1
ATOM 1730 C CA . LYS A 1 226 ? -6.605 -14.938 -4.379 1 98.81 226 LYS A CA 1
ATOM 1731 C C . LYS A 1 226 ? -7.402 -15.992 -3.619 1 98.81 226 LYS A C 1
ATOM 1733 O O . LYS A 1 226 ? -7.523 -17.141 -4.078 1 98.81 226 LYS A O 1
ATOM 1738 N N . PHE A 1 227 ? -7.914 -15.625 -2.479 1 98.88 227 PHE A N 1
ATOM 1739 C CA . PHE A 1 227 ? -8.703 -16.578 -1.717 1 98.88 227 PHE A CA 1
ATOM 1740 C C . PHE A 1 227 ? -9.938 -15.914 -1.118 1 98.88 227 PHE A C 1
ATOM 1742 O O . PHE A 1 227 ? -10.25 -16.109 0.059 1 98.88 227 PHE A O 1
ATOM 1749 N N . TYR A 1 228 ? -10.586 -15.086 -1.962 1 98.88 228 TYR A N 1
ATOM 1750 C CA . TYR A 1 228 ? -11.906 -14.508 -1.728 1 98.88 228 TYR A CA 1
ATOM 1751 C C . TYR A 1 228 ? -11.844 -13.445 -0.642 1 98.88 228 TYR A C 1
ATOM 1753 O O . TYR A 1 228 ? -12.805 -13.266 0.117 1 98.88 228 TYR A O 1
ATOM 1761 N N . GLY A 1 229 ? -10.703 -12.812 -0.444 1 98.88 229 GLY A N 1
ATOM 1762 C CA . GLY A 1 229 ? -10.484 -11.688 0.456 1 98.88 229 GLY A CA 1
ATOM 1763 C C . GLY A 1 229 ? -10.281 -10.375 -0.27 1 98.88 229 GLY A C 1
ATOM 1764 O O . GLY A 1 229 ? -10.539 -10.273 -1.472 1 98.88 229 GLY A O 1
ATOM 1765 N N . PRO A 1 230 ? -9.906 -9.336 0.473 1 98.75 230 PRO A N 1
ATOM 1766 C CA . PRO A 1 230 ? -9.719 -8.008 -0.111 1 98.75 230 PRO A CA 1
ATOM 1767 C C . PRO A 1 230 ? -8.367 -7.852 -0.795 1 98.75 230 PRO A C 1
ATOM 1769 O O . PRO A 1 230 ? -7.527 -8.758 -0.728 1 98.75 230 PRO A O 1
ATOM 1772 N N . ARG A 1 231 ? -8.211 -6.715 -1.547 1 98.25 231 ARG A N 1
ATOM 1773 C CA . ARG A 1 231 ? -6.996 -6.41 -2.301 1 98.25 231 ARG A CA 1
ATOM 1774 C C . ARG A 1 231 ? -5.91 -5.848 -1.387 1 98.25 231 ARG A C 1
ATOM 1776 O O . ARG A 1 231 ? -5.402 -4.75 -1.619 1 98.25 231 ARG A O 1
ATOM 1783 N N . ILE A 1 232 ? -5.531 -6.496 -0.358 1 98.75 232 ILE A N 1
ATOM 1784 C CA . ILE A 1 232 ? -4.344 -6.312 0.466 1 98.75 232 ILE A CA 1
ATOM 1785 C C . ILE A 1 232 ? -3.684 -7.664 0.733 1 98.75 232 ILE A C 1
ATOM 1787 O O . ILE A 1 232 ? -4.133 -8.695 0.222 1 98.75 232 ILE A O 1
ATOM 1791 N N . GLY A 1 233 ? -2.57 -7.68 1.392 1 98.62 233 GLY A N 1
ATOM 1792 C CA . GLY A 1 233 ? -1.867 -8.906 1.721 1 98.62 233 GLY A CA 1
ATOM 1793 C C . GLY A 1 233 ? -1.242 -8.891 3.104 1 98.62 233 GLY A C 1
ATOM 1794 O O . GLY A 1 233 ? -1.604 -8.062 3.941 1 98.62 233 GLY A O 1
ATOM 1795 N N . ALA A 1 234 ? -0.542 -9.844 3.375 1 98.94 234 ALA A N 1
ATOM 1796 C CA . ALA A 1 234 ? 0.248 -9.984 4.594 1 98.94 234 ALA A CA 1
ATOM 1797 C C . ALA A 1 234 ? 1.557 -10.719 4.32 1 98.94 234 ALA A C 1
ATOM 1799 O O . ALA A 1 234 ? 1.671 -11.445 3.33 1 98.94 234 ALA A O 1
ATOM 1800 N N . LEU A 1 235 ? 2.494 -10.445 5.121 1 98.94 235 LEU A N 1
ATOM 1801 C CA . LEU A 1 235 ? 3.787 -11.117 5.113 1 98.94 235 LEU A CA 1
ATOM 1802 C C . LEU A 1 235 ? 4.027 -11.844 6.434 1 98.94 235 LEU A C 1
ATOM 1804 O O . LEU A 1 235 ? 4.004 -11.227 7.5 1 98.94 235 LEU A O 1
ATOM 1808 N N . TYR A 1 236 ? 4.133 -13.133 6.32 1 98.94 236 TYR A N 1
ATOM 1809 C CA . TYR A 1 236 ? 4.691 -13.875 7.445 1 98.94 236 TYR A CA 1
ATOM 1810 C C . TYR A 1 236 ? 6.211 -13.742 7.484 1 98.94 236 TYR A C 1
ATOM 1812 O O . TYR A 1 236 ? 6.883 -13.898 6.465 1 98.94 236 TYR A O 1
ATOM 1820 N N . PHE A 1 237 ? 6.77 -13.438 8.602 1 98.75 237 PHE A N 1
ATOM 1821 C CA . PHE A 1 237 ? 8.203 -13.477 8.852 1 98.75 237 PHE A CA 1
ATOM 1822 C C . PHE A 1 237 ? 8.508 -14.156 10.18 1 98.75 237 PHE A C 1
ATOM 1824 O O . PHE A 1 237 ? 7.977 -13.766 11.219 1 98.75 237 PHE A O 1
ATOM 1831 N N . LYS A 1 238 ? 9.25 -15.164 10.086 1 98 238 LYS A N 1
ATOM 1832 C CA . LYS A 1 238 ? 9.641 -15.914 11.281 1 98 238 LYS A CA 1
ATOM 1833 C C . LYS A 1 238 ? 10.336 -15.008 12.297 1 98 238 LYS A C 1
ATOM 1835 O O . LYS A 1 238 ? 11.164 -14.172 11.93 1 98 238 LYS A O 1
ATOM 1840 N N . ASN A 1 239 ? 10.008 -15.102 13.555 1 95.69 239 ASN A N 1
ATOM 1841 C CA . ASN A 1 239 ? 10.508 -14.234 14.617 1 95.69 239 ASN A CA 1
ATOM 1842 C C . ASN A 1 239 ? 12.031 -14.148 14.594 1 95.69 239 ASN A C 1
ATOM 1844 O O . ASN A 1 239 ? 12.609 -13.102 14.898 1 95.69 239 ASN A O 1
ATOM 1848 N N . SER A 1 240 ? 12.711 -15.156 14.25 1 94.31 240 SER A N 1
ATOM 1849 C CA . SER A 1 240 ? 14.164 -15.203 14.266 1 94.31 240 SER A CA 1
ATOM 1850 C C . SER A 1 240 ? 14.75 -14.625 12.977 1 94.31 240 SER A C 1
ATOM 1852 O O . SER A 1 240 ? 15.953 -14.367 12.898 1 94.31 240 SER A O 1
ATOM 1854 N N . ALA A 1 241 ? 13.93 -14.422 11.961 1 96.88 241 ALA A N 1
ATOM 1855 C CA . ALA A 1 241 ? 14.406 -13.906 10.688 1 96.88 241 ALA A CA 1
ATOM 1856 C C . ALA A 1 241 ? 14.453 -12.375 10.695 1 96.88 241 ALA A C 1
ATOM 1858 O O . ALA A 1 241 ? 13.609 -11.734 11.32 1 96.88 241 ALA A O 1
ATOM 1859 N N . PRO A 1 242 ? 15.422 -11.812 10.047 1 97.5 242 PRO A N 1
ATOM 1860 C CA . PRO A 1 242 ? 15.461 -10.352 9.945 1 97.5 242 PRO A CA 1
ATOM 1861 C C . PRO A 1 242 ? 14.336 -9.789 9.078 1 97.5 242 PRO A C 1
ATOM 1863 O O . PRO A 1 242 ? 13.82 -10.492 8.203 1 97.5 242 PRO A O 1
ATOM 1866 N N . LEU A 1 243 ? 13.922 -8.609 9.406 1 98.38 243 LEU A N 1
ATOM 1867 C CA . LEU A 1 243 ? 12.977 -7.883 8.562 1 98.38 243 LEU A CA 1
ATOM 1868 C C . LEU A 1 243 ? 13.273 -6.387 8.578 1 98.38 243 LEU A C 1
ATOM 1870 O O . LEU A 1 243 ? 13.453 -5.793 9.641 1 98.38 243 LEU A O 1
ATOM 1874 N N . PHE A 1 244 ? 13.367 -5.797 7.402 1 97.38 244 PHE A N 1
ATOM 1875 C CA . PHE A 1 244 ? 13.609 -4.367 7.258 1 97.38 244 PHE A CA 1
ATOM 1876 C C . PHE A 1 244 ? 12.477 -3.705 6.477 1 97.38 244 PHE A C 1
ATOM 1878 O O . PHE A 1 244 ? 11.922 -4.305 5.555 1 97.38 244 PHE A O 1
ATOM 1885 N N . PRO A 1 245 ? 12.164 -2.447 6.863 1 96.75 245 PRO A N 1
ATOM 1886 C CA . PRO A 1 245 ? 11.148 -1.715 6.105 1 96.75 245 PRO A CA 1
ATOM 1887 C C . PRO A 1 245 ? 11.602 -1.367 4.691 1 96.75 245 PRO A C 1
ATOM 1889 O O . PRO A 1 245 ? 12.797 -1.18 4.453 1 96.75 245 PRO A O 1
ATOM 1892 N N . ILE A 1 246 ? 10.594 -1.303 3.777 1 95.06 246 ILE A N 1
ATOM 1893 C CA . ILE A 1 246 ? 10.883 -0.785 2.445 1 95.06 246 ILE A CA 1
ATOM 1894 C C . ILE A 1 246 ? 10.859 0.742 2.467 1 95.06 246 ILE A C 1
ATOM 1896 O O . ILE A 1 246 ? 11.594 1.393 1.719 1 95.06 246 ILE A O 1
ATOM 1900 N N . PHE A 1 247 ? 9.969 1.346 3.195 1 93.56 247 PHE A N 1
ATOM 1901 C CA . PHE A 1 247 ? 9.914 2.791 3.379 1 93.56 247 PHE A CA 1
ATOM 1902 C C . PHE A 1 247 ? 9.695 3.143 4.844 1 93.56 247 PHE A C 1
ATOM 1904 O O . PHE A 1 247 ? 9.359 2.275 5.652 1 93.56 247 PHE A O 1
ATOM 1911 N N . TYR A 1 248 ? 10.039 4.363 5.223 1 96.75 248 TYR A N 1
ATOM 1912 C CA . TYR A 1 248 ? 10.086 4.812 6.609 1 96.75 248 TYR A CA 1
ATOM 1913 C C . TYR A 1 248 ? 9.023 5.863 6.883 1 96.75 248 TYR A C 1
ATOM 1915 O O . TYR A 1 248 ? 8.562 6.543 5.961 1 96.75 248 TYR A O 1
ATOM 1923 N N . GLY A 1 249 ? 8.648 5.996 8.07 1 97.06 249 GLY A N 1
ATOM 1924 C CA . GLY A 1 249 ? 7.609 6.898 8.547 1 97.06 249 GLY A CA 1
ATOM 1925 C C . GLY A 1 249 ? 7.16 6.605 9.961 1 97.06 249 GLY A C 1
ATOM 1926 O O . GLY A 1 249 ? 7.984 6.316 10.836 1 97.06 249 GLY A O 1
ATOM 1927 N N . GLY A 1 250 ? 5.844 6.656 10.211 1 94.25 250 GLY A N 1
ATOM 1928 C CA . GLY A 1 250 ? 5.297 6.426 11.539 1 94.25 250 GLY A CA 1
ATOM 1929 C C . GLY A 1 250 ? 5.547 5.02 12.055 1 94.25 250 GLY A C 1
ATOM 1930 O O . GLY A 1 250 ? 6.102 4.184 11.336 1 94.25 250 GLY A O 1
ATOM 1931 N N . GLY A 1 251 ? 5.18 4.754 13.258 1 95.31 251 GLY A N 1
ATOM 1932 C CA . GLY A 1 251 ? 5.559 3.545 13.977 1 95.31 251 GLY A CA 1
ATOM 1933 C C . GLY A 1 251 ? 4.605 2.389 13.734 1 95.31 251 GLY A C 1
ATOM 1934 O O . GLY A 1 251 ? 4.727 1.338 14.367 1 95.31 251 GLY A O 1
ATOM 1935 N N . GLN A 1 252 ? 3.619 2.477 12.805 1 96 252 GLN A N 1
ATOM 1936 C CA . GLN A 1 252 ? 2.639 1.428 12.547 1 96 252 GLN A CA 1
ATOM 1937 C C . GLN A 1 252 ? 3.322 0.109 12.203 1 96 252 GLN A C 1
ATOM 1939 O O . GLN A 1 252 ? 4.473 0.1 11.75 1 96 252 GLN A O 1
ATOM 1944 N N . GLU A 1 253 ? 2.631 -1.048 12.453 1 97.94 253 GLU A N 1
ATOM 1945 C CA . GLU A 1 253 ? 3.117 -2.391 12.148 1 97.94 253 GLU A CA 1
ATOM 1946 C C . GLU A 1 253 ? 4.512 -2.617 12.734 1 97.94 253 GLU A C 1
ATOM 1948 O O . GLU A 1 253 ? 5.406 -3.098 12.031 1 97.94 253 GLU A O 1
ATOM 1953 N N . ARG A 1 254 ? 4.723 -2.141 13.969 1 96.69 254 ARG A N 1
ATOM 1954 C CA . ARG A 1 254 ? 5.941 -2.355 14.742 1 96.69 254 ARG A CA 1
ATOM 1955 C C . ARG A 1 254 ? 7.145 -1.725 14.047 1 96.69 254 ARG A C 1
ATOM 1957 O O . ARG A 1 254 ? 8.242 -2.295 14.047 1 96.69 254 ARG A O 1
ATOM 1964 N N . ASN A 1 255 ? 6.922 -0.663 13.328 1 96.69 255 ASN A N 1
ATOM 1965 C CA . ASN A 1 255 ? 7.918 0.151 12.633 1 96.69 255 ASN A CA 1
ATOM 1966 C C . ASN A 1 255 ? 8.383 -0.509 11.344 1 96.69 255 ASN A C 1
ATOM 1968 O O . ASN A 1 255 ? 9.266 0.01 10.656 1 96.69 255 ASN A O 1
ATOM 1972 N N . TYR A 1 256 ? 7.707 -1.622 10.938 1 98.06 256 TYR A N 1
ATOM 1973 C CA . TYR A 1 256 ? 8.141 -2.314 9.727 1 98.06 256 TYR A CA 1
ATOM 1974 C C . TYR A 1 256 ? 7.418 -1.771 8.5 1 98.06 256 TYR A C 1
ATOM 1976 O O . TYR A 1 256 ? 7.922 -1.882 7.379 1 98.06 256 TYR A O 1
ATOM 1984 N N . ARG A 1 257 ? 6.242 -1.285 8.742 1 98.19 257 ARG A N 1
ATOM 1985 C CA . ARG A 1 257 ? 5.445 -0.788 7.625 1 98.19 257 ARG A CA 1
ATOM 1986 C C . ARG A 1 257 ? 4.613 0.42 8.039 1 98.19 257 ARG A C 1
ATOM 1988 O O . ARG A 1 257 ? 3.428 0.286 8.352 1 98.19 257 ARG A O 1
ATOM 1995 N N . PRO A 1 258 ? 5.148 1.639 7.895 1 97.75 258 PRO A N 1
ATOM 1996 C CA . PRO A 1 258 ? 4.461 2.859 8.32 1 97.75 258 PRO A CA 1
ATOM 1997 C C . PRO A 1 258 ? 3.254 3.195 7.449 1 97.75 258 PRO A C 1
ATOM 1999 O O . PRO A 1 258 ? 3.166 2.73 6.309 1 97.75 258 PRO A O 1
ATOM 2002 N N . GLY A 1 259 ? 2.373 4.051 8 1 97.12 259 GLY A N 1
ATOM 2003 C CA . GLY A 1 259 ? 1.11 4.434 7.387 1 97.12 259 GLY A CA 1
ATOM 2004 C C . GLY A 1 259 ? -0.1 3.932 8.148 1 97.12 259 GLY A C 1
ATOM 2005 O O . GLY A 1 259 ? -0.138 2.773 8.57 1 97.12 259 GLY A O 1
ATOM 2006 N N . THR A 1 260 ? -1.063 4.773 8.328 1 97.56 260 THR A N 1
ATOM 2007 C CA . THR A 1 260 ? -2.268 4.391 9.055 1 97.56 260 THR A CA 1
ATOM 2008 C C . THR A 1 260 ? -2.891 3.135 8.453 1 97.56 260 THR A C 1
ATOM 2010 O O . THR A 1 260 ? -3.076 3.051 7.238 1 97.56 260 THR A O 1
ATOM 2013 N N . GLU A 1 261 ? -3.191 2.18 9.281 1 98.19 261 GLU A N 1
ATOM 2014 C CA . GLU A 1 261 ? -3.658 0.865 8.852 1 98.19 261 GLU A CA 1
ATOM 2015 C C . GLU A 1 261 ? -5.016 0.96 8.164 1 98.19 261 GLU A C 1
ATOM 2017 O O . GLU A 1 261 ? -5.887 1.714 8.594 1 98.19 261 GLU A O 1
ATOM 2022 N N . ASN A 1 262 ? -5.125 0.255 7.051 1 98.62 262 ASN A N 1
ATOM 2023 C CA . ASN A 1 262 ? -6.406 0.105 6.371 1 98.62 262 ASN A CA 1
ATOM 2024 C C . ASN A 1 262 ? -7.32 -0.873 7.102 1 98.62 262 ASN A C 1
ATOM 2026 O O . ASN A 1 262 ? -7.555 -1.985 6.625 1 98.62 262 ASN A O 1
ATOM 2030 N N . THR A 1 263 ? -7.93 -0.428 8.18 1 98.88 263 THR A N 1
ATOM 2031 C CA . THR A 1 263 ? -8.57 -1.268 9.188 1 98.88 263 THR A CA 1
ATOM 2032 C C . THR A 1 263 ? -9.68 -2.113 8.562 1 98.88 263 THR A C 1
ATOM 2034 O O . THR A 1 263 ? -9.805 -3.299 8.875 1 98.88 263 THR A O 1
ATOM 2037 N N . CYS A 1 264 ? -10.492 -1.557 7.703 1 98.88 264 CYS A N 1
ATOM 2038 C CA . CYS A 1 264 ? -11.602 -2.316 7.133 1 98.88 264 CYS A CA 1
ATOM 2039 C C . CYS A 1 264 ? -11.094 -3.432 6.23 1 98.88 264 CYS A C 1
ATOM 2041 O O . CYS A 1 264 ? -11.602 -4.555 6.273 1 98.88 264 CYS A O 1
ATOM 2043 N N . MET A 1 265 ? -10.094 -3.17 5.371 1 98.94 265 MET A N 1
ATOM 2044 C CA . MET A 1 265 ? -9.523 -4.199 4.508 1 98.94 265 MET A CA 1
ATOM 2045 C C . MET A 1 265 ? -8.82 -5.273 5.328 1 98.94 265 MET A C 1
ATOM 2047 O O . MET A 1 265 ? -8.891 -6.461 5 1 98.94 265 MET A O 1
ATOM 2051 N N . ILE A 1 266 ? -8.148 -4.809 6.402 1 98.94 266 ILE A N 1
ATOM 2052 C CA . ILE A 1 266 ? -7.484 -5.742 7.305 1 98.94 266 ILE A CA 1
ATOM 2053 C C . ILE A 1 266 ? -8.523 -6.648 7.961 1 98.94 266 ILE A C 1
ATOM 2055 O O . ILE A 1 266 ? -8.328 -7.863 8.055 1 98.94 266 ILE A O 1
ATOM 2059 N N . ALA A 1 267 ? -9.641 -6.059 8.398 1 98.94 267 ALA A N 1
ATOM 2060 C CA . ALA A 1 267 ? -10.734 -6.855 8.945 1 98.94 267 ALA A CA 1
ATOM 2061 C C . ALA A 1 267 ? -11.219 -7.887 7.93 1 98.94 267 ALA A C 1
ATOM 2063 O O . ALA A 1 267 ? -11.484 -9.039 8.281 1 98.94 267 ALA A O 1
ATOM 2064 N N . GLY A 1 268 ? -11.336 -7.445 6.703 1 98.94 268 GLY A N 1
ATOM 2065 C CA . GLY A 1 268 ? -11.734 -8.352 5.641 1 98.94 268 GLY A CA 1
ATOM 2066 C C . GLY A 1 268 ? -10.766 -9.508 5.453 1 98.94 268 GLY A C 1
ATOM 2067 O O . GLY A 1 268 ? -11.188 -10.656 5.273 1 98.94 268 GLY A O 1
ATOM 2068 N N . LEU A 1 269 ? -9.5 -9.188 5.449 1 99 269 LEU A N 1
ATOM 2069 C CA . LEU A 1 269 ? -8.5 -10.234 5.301 1 99 269 LEU A CA 1
ATOM 2070 C C . LEU A 1 269 ? -8.578 -11.242 6.445 1 99 269 LEU A C 1
ATOM 2072 O O . LEU A 1 269 ? -8.438 -12.445 6.23 1 99 269 LEU A O 1
ATOM 2076 N N . GLY A 1 270 ? -8.75 -10.703 7.676 1 99 270 GLY A N 1
ATOM 2077 C CA . GLY A 1 270 ? -8.945 -11.578 8.82 1 99 270 GLY A CA 1
ATOM 2078 C C . GLY A 1 270 ? -10.133 -12.516 8.648 1 99 270 GLY A C 1
ATOM 2079 O O . GLY A 1 270 ? -10.023 -13.711 8.938 1 99 270 GLY A O 1
ATOM 2080 N N . LYS A 1 271 ? -11.242 -11.969 8.164 1 99 271 LYS A N 1
ATOM 2081 C CA . LYS A 1 271 ? -12.43 -12.789 7.961 1 99 271 LYS A CA 1
ATOM 2082 C C . LYS A 1 271 ? -12.195 -13.844 6.879 1 99 271 LYS A C 1
ATOM 2084 O O . LYS A 1 271 ? -12.633 -14.984 7.016 1 99 271 LYS A O 1
ATOM 2089 N N . ALA A 1 272 ? -11.547 -13.453 5.777 1 99 272 ALA A N 1
ATOM 2090 C CA . ALA A 1 272 ? -11.211 -14.414 4.73 1 99 272 ALA A CA 1
ATOM 2091 C C . ALA A 1 272 ? -10.359 -15.555 5.285 1 99 272 ALA A C 1
ATOM 2093 O O . ALA A 1 272 ? -10.594 -16.719 4.969 1 99 272 ALA A O 1
ATOM 2094 N N . ALA A 1 273 ? -9.375 -15.188 6.082 1 99 273 ALA A N 1
ATOM 2095 C CA . ALA A 1 273 ? -8.5 -16.188 6.695 1 99 273 ALA A CA 1
ATOM 2096 C C . ALA A 1 273 ? -9.297 -17.125 7.594 1 99 273 ALA A C 1
ATOM 2098 O O . ALA A 1 273 ? -9.07 -18.344 7.582 1 99 273 ALA A O 1
ATOM 2099 N N . GLU A 1 274 ? -10.188 -16.562 8.375 1 98.94 274 GLU A N 1
ATOM 2100 C CA . GLU A 1 274 ? -11.039 -17.359 9.242 1 98.94 274 GLU A CA 1
ATOM 2101 C C . GLU A 1 274 ? -11.844 -18.375 8.445 1 98.94 274 GLU A C 1
ATOM 2103 O O . GLU A 1 274 ? -11.961 -19.547 8.844 1 98.94 274 GLU A O 1
ATOM 2108 N N . LEU A 1 275 ? -12.391 -17.969 7.348 1 98.94 275 LEU A N 1
ATOM 2109 C CA . LEU A 1 275 ? -13.188 -18.859 6.496 1 98.94 275 LEU A CA 1
ATOM 2110 C C . LEU A 1 275 ? -12.336 -19.984 5.934 1 98.94 275 LEU A C 1
ATOM 2112 O O . LEU A 1 275 ? -12.789 -21.125 5.832 1 98.94 275 LEU A O 1
ATOM 2116 N N . VAL A 1 276 ? -11.109 -19.688 5.531 1 98.94 276 VAL A N 1
ATOM 2117 C CA . VAL A 1 276 ? -10.195 -20.719 5.043 1 98.94 276 VAL A CA 1
ATOM 2118 C C . VAL A 1 276 ? -9.922 -21.719 6.156 1 98.94 276 VAL A C 1
ATOM 2120 O O . VAL A 1 276 ? -10.008 -22.938 5.938 1 98.94 276 VAL A O 1
ATOM 2123 N N . SER A 1 277 ? -9.602 -21.25 7.355 1 98.81 277 SER A N 1
ATOM 2124 C CA . SER A 1 277 ? -9.289 -22.125 8.484 1 98.81 277 SER A CA 1
ATOM 2125 C C . SER A 1 277 ? -10.445 -23.078 8.781 1 98.81 277 SER A C 1
ATOM 2127 O O . SER A 1 277 ? -10.219 -24.234 9.125 1 98.81 277 SER A O 1
ATOM 2129 N N . SER A 1 278 ? -11.641 -22.625 8.578 1 98.75 278 SER A N 1
ATOM 2130 C CA . SER A 1 278 ? -12.812 -23.391 8.992 1 98.75 278 SER A CA 1
ATOM 2131 C C . SER A 1 278 ? -13.289 -24.312 7.879 1 98.75 278 SER A C 1
ATOM 2133 O O . SER A 1 278 ? -13.938 -25.328 8.148 1 98.75 278 SER A O 1
ATOM 2135 N N . ASN A 1 279 ? -12.93 -23.984 6.574 1 98.81 279 ASN A N 1
ATOM 2136 C CA . ASN A 1 279 ? -13.656 -24.656 5.5 1 98.81 279 ASN A CA 1
ATOM 2137 C C . ASN A 1 279 ? -12.711 -25.188 4.434 1 98.81 279 ASN A C 1
ATOM 2139 O O . ASN A 1 279 ? -13.148 -25.609 3.361 1 98.81 279 ASN A O 1
ATOM 2143 N N . LEU A 1 280 ? -11.453 -25.266 4.676 1 98.81 280 LEU A N 1
ATOM 2144 C CA . LEU A 1 280 ? -10.453 -25.578 3.652 1 98.81 280 LEU A CA 1
ATOM 2145 C C . LEU A 1 280 ? -10.719 -26.953 3.039 1 98.81 280 LEU A C 1
ATOM 2147 O O . LEU A 1 280 ? -10.609 -27.125 1.823 1 98.81 280 LEU A O 1
ATOM 2151 N N . LYS A 1 281 ? -11.008 -27.938 3.863 1 98.5 281 LYS A N 1
ATOM 2152 C CA . LYS A 1 281 ? -11.234 -29.281 3.369 1 98.5 281 LYS A CA 1
ATOM 2153 C C . LYS A 1 281 ? -12.391 -29.312 2.371 1 98.5 281 LYS A C 1
ATOM 2155 O O . LYS A 1 281 ? -12.305 -29.969 1.327 1 98.5 281 LYS A O 1
ATOM 2160 N N . GLU A 1 282 ? -13.453 -28.625 2.717 1 98.69 282 GLU A N 1
ATOM 2161 C CA . GLU A 1 282 ? -14.609 -28.547 1.836 1 98.69 282 GLU A CA 1
ATOM 2162 C C . GLU A 1 282 ? -14.281 -27.797 0.548 1 98.69 282 GLU A C 1
ATOM 2164 O O . GLU A 1 282 ? -14.688 -28.219 -0.54 1 98.69 282 GLU A O 1
ATOM 2169 N N . TYR A 1 283 ? -13.594 -26.656 0.677 1 98.81 283 TYR A N 1
ATOM 2170 C CA . TYR A 1 283 ? -13.172 -25.906 -0.496 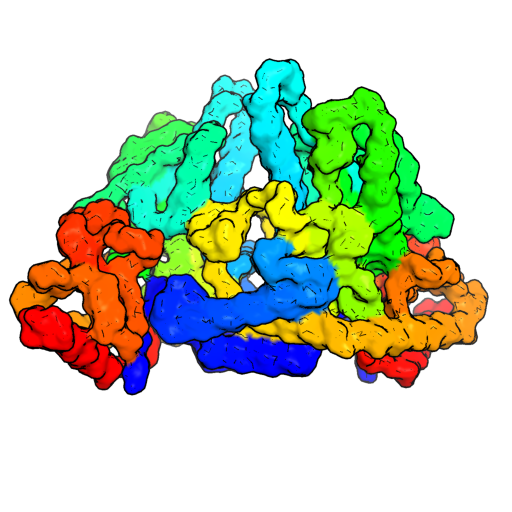1 98.81 283 TYR A CA 1
ATOM 2171 C C . TYR A 1 283 ? -12.336 -26.781 -1.432 1 98.81 283 TYR A C 1
ATOM 2173 O O . TYR A 1 283 ? -12.586 -26.812 -2.639 1 98.81 283 TYR A O 1
ATOM 2181 N N . ASN A 1 284 ? -11.344 -27.438 -0.848 1 98.56 284 ASN A N 1
ATOM 2182 C CA . ASN A 1 284 ? -10.438 -28.281 -1.611 1 98.56 284 ASN A CA 1
ATOM 2183 C C . ASN A 1 284 ? -11.195 -29.406 -2.334 1 98.56 284 ASN A C 1
ATOM 2185 O O . ASN A 1 284 ? -10.977 -29.625 -3.525 1 98.56 284 ASN A O 1
ATOM 2189 N N . LYS A 1 285 ? -12.055 -30.078 -1.636 1 98.56 285 LYS A N 1
ATOM 2190 C CA . LYS A 1 285 ? -12.844 -31.172 -2.201 1 98.56 285 LYS A CA 1
ATOM 2191 C C . LYS A 1 285 ? -13.703 -30.688 -3.365 1 98.56 285 LYS A C 1
ATOM 2193 O O . LYS A 1 285 ? -13.758 -31.328 -4.414 1 98.56 285 LYS A O 1
ATOM 2198 N N . HIS A 1 286 ? -14.383 -29.578 -3.137 1 98.81 286 HIS A N 1
ATOM 2199 C CA . HIS A 1 286 ? -15.258 -29.047 -4.172 1 98.81 286 HIS A CA 1
ATOM 2200 C C . HIS A 1 286 ? -14.461 -28.641 -5.414 1 98.81 286 HIS A C 1
ATOM 2202 O O . HIS A 1 286 ? -14.852 -28.969 -6.535 1 98.81 286 HIS A O 1
ATOM 2208 N N . MET A 1 287 ? -13.359 -27.922 -5.246 1 98.69 287 MET A N 1
ATOM 2209 C CA . MET A 1 287 ? -12.539 -27.484 -6.375 1 98.69 287 MET A CA 1
ATOM 2210 C C . MET A 1 287 ? -11.961 -28.688 -7.121 1 98.69 287 MET A C 1
ATOM 2212 O O . MET A 1 287 ? -11.883 -28.688 -8.352 1 98.69 287 MET A O 1
ATOM 2216 N N . THR A 1 288 ? -11.555 -29.719 -6.375 1 97.88 288 THR A N 1
ATOM 2217 C CA . THR A 1 288 ? -11.055 -30.938 -6.992 1 97.88 288 THR A CA 1
ATOM 2218 C C . THR A 1 288 ? -12.133 -31.578 -7.871 1 97.88 288 THR A C 1
ATOM 2220 O O . THR A 1 288 ? -11.867 -31.938 -9.016 1 97.88 288 THR A O 1
ATOM 2223 N N . ALA A 1 289 ? -13.312 -31.672 -7.332 1 98.62 289 ALA A N 1
ATOM 2224 C CA . ALA A 1 289 ? -14.422 -32.281 -8.07 1 98.62 289 ALA A CA 1
ATOM 2225 C C . ALA A 1 289 ? -14.734 -31.469 -9.336 1 98.62 289 ALA A C 1
ATOM 2227 O O . ALA A 1 289 ? -14.969 -32.031 -10.398 1 98.62 289 ALA A O 1
ATOM 2228 N N . MET A 1 290 ? -14.797 -30.172 -9.188 1 98.75 290 MET A N 1
ATOM 2229 C CA . MET A 1 290 ? -15.156 -29.312 -10.32 1 98.75 290 MET A CA 1
ATOM 2230 C C . MET A 1 290 ? -14.055 -29.312 -11.375 1 98.75 290 MET A C 1
ATOM 2232 O O . MET A 1 290 ? -14.344 -29.281 -12.57 1 98.75 290 MET A O 1
ATOM 2236 N N . SER A 1 291 ? -12.766 -29.297 -10.953 1 97.62 291 SER A N 1
ATOM 2237 C CA . SER A 1 291 ? -11.68 -29.359 -11.914 1 97.62 291 SER A CA 1
ATOM 2238 C C . SER A 1 291 ? -11.688 -30.688 -12.672 1 97.62 291 SER A C 1
ATOM 2240 O O . SER A 1 291 ? -11.406 -30.734 -13.867 1 97.62 291 SER A O 1
ATOM 2242 N N . CYS A 1 292 ? -12.008 -31.781 -12 1 97 292 CYS A N 1
ATOM 2243 C CA . CYS A 1 292 ? -12.133 -33.094 -12.633 1 97 292 CYS A CA 1
ATOM 2244 C C . CYS A 1 292 ? -13.266 -33.094 -13.648 1 97 292 CYS A C 1
ATOM 2246 O O . CYS A 1 292 ? -13.109 -33.594 -14.766 1 97 292 CYS A O 1
ATOM 2248 N N . HIS A 1 293 ? -14.406 -32.562 -13.219 1 98.62 293 HIS A N 1
ATOM 2249 C CA . HIS A 1 293 ? -15.547 -32.469 -14.117 1 98.62 293 HIS A CA 1
ATOM 2250 C C . HIS A 1 293 ? -15.219 -31.625 -15.352 1 98.62 293 HIS A C 1
ATOM 2252 O O . HIS A 1 293 ? -15.617 -31.969 -16.469 1 98.62 293 HIS A O 1
ATOM 2258 N N . LEU A 1 294 ? -14.516 -30.531 -15.156 1 98.56 294 LEU A N 1
ATOM 2259 C CA . LEU A 1 294 ? -14.086 -29.688 -16.266 1 98.56 294 LEU A CA 1
ATOM 2260 C C . LEU A 1 294 ? -13.219 -30.469 -17.234 1 98.56 294 LEU A C 1
ATOM 2262 O O . LEU A 1 294 ? -13.43 -30.391 -18.453 1 98.56 294 LEU A O 1
ATOM 2266 N N . LYS A 1 295 ? -12.258 -31.188 -16.766 1 97.44 295 LYS A N 1
ATOM 2267 C CA . LYS A 1 295 ? -11.391 -32 -17.609 1 97.44 295 LYS A CA 1
ATOM 2268 C C . LYS A 1 295 ? -12.203 -33.031 -18.391 1 97.44 295 LYS A C 1
ATOM 2270 O O . LYS A 1 295 ? -11.977 -33.25 -19.594 1 97.44 295 LYS A O 1
ATOM 2275 N N . GLU A 1 296 ? -13.086 -33.625 -17.703 1 97.94 296 GLU A N 1
ATOM 2276 C CA . GLU A 1 296 ? -13.922 -34.625 -18.359 1 97.94 296 GLU A CA 1
ATOM 2277 C C . GLU A 1 296 ? -14.75 -34.031 -19.484 1 97.94 296 GLU A C 1
ATOM 2279 O O . GLU A 1 296 ? -14.836 -34.594 -20.578 1 97.94 296 GLU A O 1
ATOM 2284 N N . CYS A 1 297 ? -15.375 -32.906 -19.188 1 98.5 297 CYS A N 1
ATOM 2285 C CA . CYS A 1 297 ? -16.188 -32.25 -20.203 1 98.5 297 CYS A CA 1
ATOM 2286 C C . CYS A 1 297 ? -15.328 -31.844 -21.406 1 98.5 297 CYS A C 1
ATOM 2288 O O . CYS A 1 297 ? -15.758 -31.984 -22.547 1 98.5 297 CYS A O 1
ATOM 2290 N N . LEU A 1 298 ? -14.117 -31.344 -21.156 1 98.31 298 LEU A N 1
ATOM 2291 C CA . LEU A 1 298 ? -13.219 -30.938 -22.234 1 98.31 298 LEU A CA 1
ATOM 2292 C C . LEU A 1 298 ? -12.797 -32.125 -23.078 1 98.31 298 LEU A C 1
ATOM 2294 O O . LEU A 1 298 ? -12.82 -32.062 -24.312 1 98.31 298 LEU A O 1
ATOM 2298 N N . GLU A 1 299 ? -12.453 -33.188 -22.438 1 97.06 299 GLU A N 1
ATOM 2299 C CA . GLU A 1 299 ? -12.016 -34.375 -23.141 1 97.06 299 GLU A CA 1
ATOM 2300 C C . GLU A 1 299 ? -13.141 -34.969 -23.984 1 97.06 299 GLU A C 1
ATOM 2302 O O . GLU A 1 299 ? -12.906 -35.469 -25.094 1 97.06 299 GLU A O 1
ATOM 2307 N N . THR A 1 300 ? -14.281 -34.938 -23.422 1 97.94 300 THR A N 1
ATOM 2308 C CA . THR A 1 300 ? -15.43 -35.469 -24.125 1 97.94 300 THR A CA 1
ATOM 2309 C C . THR A 1 300 ? -15.789 -34.625 -25.344 1 97.94 300 THR A C 1
ATOM 2311 O O . THR A 1 300 ? -16.109 -35.156 -26.406 1 97.94 300 THR A O 1
ATOM 2314 N N . THR A 1 301 ? -15.75 -33.375 -25.188 1 97.69 301 THR A N 1
ATOM 2315 C CA . THR A 1 301 ? -16.172 -32.438 -26.234 1 97.69 301 THR A CA 1
ATOM 2316 C C . THR A 1 301 ? -15.086 -32.312 -27.297 1 97.69 301 THR A C 1
ATOM 2318 O O . THR A 1 301 ? -15.383 -32.094 -28.484 1 97.69 301 THR A O 1
ATOM 2321 N N . PHE A 1 302 ? -13.797 -32.438 -26.875 1 96.69 302 PHE A N 1
ATOM 2322 C CA . PHE A 1 302 ? -12.672 -32.25 -27.781 1 96.69 302 PHE A CA 1
ATOM 2323 C C . PHE A 1 302 ? -11.727 -33.438 -27.719 1 96.69 302 PHE A C 1
ATOM 2325 O O . PHE A 1 302 ? -10.523 -33.281 -27.516 1 96.69 302 PHE A O 1
ATOM 2332 N N . PRO A 1 303 ? -12.078 -34.594 -27.938 1 93.38 303 PRO A N 1
ATOM 2333 C CA . PRO A 1 303 ? -11.328 -35.844 -27.672 1 93.38 303 PRO A CA 1
ATOM 2334 C C . PRO A 1 303 ? -9.977 -35.844 -28.391 1 93.38 303 PRO A C 1
ATOM 2336 O O . PRO A 1 303 ? -8.984 -36.344 -27.828 1 93.38 303 PRO A O 1
ATOM 2339 N N . LYS A 1 304 ? -9.742 -35.312 -29.531 1 92.44 304 LYS A N 1
ATOM 2340 C CA . LYS A 1 304 ? -8.477 -35.438 -30.25 1 92.44 304 LYS A CA 1
ATOM 2341 C C . LYS A 1 304 ? -7.668 -34.156 -30.156 1 92.44 304 LYS A C 1
ATOM 2343 O O . LYS A 1 304 ? -6.52 -34.094 -30.594 1 92.44 304 LYS A O 1
ATOM 2348 N N . HIS A 1 305 ? -8.164 -33.219 -29.375 1 95.38 305 HIS A N 1
ATOM 2349 C CA . HIS A 1 305 ? -7.539 -31.906 -29.469 1 95.38 305 HIS A CA 1
ATOM 2350 C C . HIS A 1 305 ? -7.25 -31.328 -28.094 1 95.38 305 HIS A C 1
ATOM 2352 O O . HIS A 1 305 ? -6.578 -30.297 -27.969 1 95.38 305 HIS A O 1
ATOM 2358 N N . CYS A 1 306 ? -7.77 -32.031 -27.156 1 95.19 306 CYS A N 1
ATOM 2359 C CA . CYS A 1 306 ? -7.59 -31.594 -25.781 1 95.19 306 CYS A CA 1
ATOM 2360 C C . CYS A 1 306 ? -6.297 -32.156 -25.203 1 95.19 306 CYS A C 1
ATOM 2362 O O . CYS A 1 306 ? -6.137 -33.375 -25.062 1 95.19 306 CYS A O 1
ATOM 2364 N N . ILE A 1 307 ? -5.328 -31.266 -24.828 1 95.94 307 ILE A N 1
ATOM 2365 C CA . ILE A 1 307 ? -4.051 -31.672 -24.25 1 95.94 307 ILE A CA 1
ATOM 2366 C C . ILE A 1 307 ? -3.854 -30.969 -22.906 1 95.94 307 ILE A C 1
ATOM 2368 O O . ILE A 1 307 ? -3.592 -29.766 -22.844 1 95.94 307 ILE A O 1
ATOM 2372 N N . PHE A 1 308 ? -3.926 -31.766 -21.844 1 95.44 308 PHE A N 1
ATOM 2373 C CA . PHE A 1 308 ? -3.654 -31.234 -20.516 1 95.44 308 PHE A CA 1
ATOM 2374 C C . PHE A 1 308 ? -2.154 -31.188 -20.25 1 95.44 308 PHE A C 1
ATOM 2376 O O . PHE A 1 308 ? -1.449 -32.188 -20.469 1 95.44 308 PHE A O 1
ATOM 2383 N N . HIS A 1 309 ? -1.655 -30.047 -19.766 1 92.88 309 HIS A N 1
ATOM 2384 C CA . HIS A 1 309 ? -0.22 -29.891 -19.578 1 92.88 309 HIS A CA 1
ATOM 2385 C C . HIS A 1 309 ? 0.26 -30.641 -18.344 1 92.88 309 HIS A C 1
ATOM 2387 O O . HIS A 1 309 ? 1.418 -31.062 -18.281 1 92.88 309 HIS A O 1
ATOM 2393 N N . ILE A 1 310 ? -0.557 -30.719 -17.375 1 86.06 310 ILE A N 1
ATOM 2394 C CA . ILE A 1 310 ? -0.203 -31.438 -16.172 1 86.06 310 ILE A CA 1
ATOM 2395 C C . ILE A 1 310 ? -0.981 -32.75 -16.094 1 86.06 310 ILE A C 1
ATOM 2397 O O . ILE A 1 310 ? -2.209 -32.75 -15.977 1 86.06 310 ILE A O 1
ATOM 2401 N N . LYS A 1 311 ? -0.288 -33.844 -16.219 1 76.12 311 LYS A N 1
ATOM 2402 C CA . LYS A 1 311 ? -0.938 -35.125 -16.25 1 76.12 311 LYS A CA 1
ATOM 2403 C C . LYS A 1 311 ? -1.065 -35.719 -14.844 1 76.12 311 LYS A C 1
ATOM 2405 O O . LYS A 1 311 ? -2.096 -36.312 -14.5 1 76.12 311 LYS A O 1
ATOM 2410 N N . ASP A 1 312 ? 0.003 -35.469 -14.062 1 76.56 312 ASP A N 1
ATOM 2411 C CA . ASP A 1 312 ? -0.009 -35.969 -12.688 1 76.56 312 ASP A CA 1
ATOM 2412 C C . ASP A 1 312 ? -0.617 -34.938 -11.742 1 76.56 312 ASP A C 1
ATOM 2414 O O . ASP A 1 312 ? -0.057 -33.844 -11.555 1 76.56 312 ASP A O 1
ATOM 2418 N N . ASN A 1 313 ? -1.649 -35.312 -11.117 1 73.31 313 ASN A N 1
ATOM 2419 C CA . ASN A 1 313 ? -2.396 -34.375 -10.281 1 73.31 313 ASN A CA 1
ATOM 2420 C C . ASN A 1 313 ? -1.895 -34.406 -8.836 1 73.31 313 ASN A C 1
ATOM 2422 O O . ASN A 1 313 ? -2.352 -33.594 -8.008 1 73.31 313 ASN A O 1
ATOM 2426 N N . ASN A 1 314 ? -0.95 -35.156 -8.516 1 77.81 314 ASN A N 1
ATOM 2427 C CA . ASN A 1 314 ? -0.546 -35.312 -7.125 1 77.81 314 ASN A CA 1
ATOM 2428 C C . ASN A 1 314 ? 0.145 -34.062 -6.598 1 77.81 314 ASN A C 1
ATOM 2430 O O . ASN A 1 314 ? 0.067 -33.75 -5.406 1 77.81 314 ASN A O 1
ATOM 2434 N N . ASN A 1 315 ? 0.724 -33.281 -7.32 1 90.31 315 ASN A N 1
ATOM 2435 C CA . ASN A 1 315 ? 1.416 -32.094 -6.848 1 90.31 315 ASN A CA 1
ATOM 2436 C C . ASN A 1 315 ? 0.958 -30.859 -7.602 1 90.31 315 ASN A C 1
ATOM 2438 O O . ASN A 1 315 ? 1.781 -30.094 -8.117 1 90.31 315 ASN A O 1
ATOM 2442 N N . LYS A 1 316 ? -0.333 -30.812 -7.527 1 95.81 316 LYS A N 1
ATOM 2443 C CA . LYS A 1 316 ? -0.945 -29.688 -8.227 1 95.81 316 LYS A CA 1
ATOM 2444 C C . LYS A 1 316 ? -2.098 -29.109 -7.418 1 95.81 316 LYS A C 1
ATOM 2446 O O . LYS A 1 316 ? -2.73 -29.812 -6.625 1 95.81 316 LYS A O 1
ATOM 2451 N N . LEU A 1 317 ? -2.396 -27.812 -7.551 1 98.12 317 LEU A N 1
ATOM 2452 C CA . LEU A 1 317 ? -3.549 -27.172 -6.926 1 98.12 317 LEU A CA 1
ATOM 2453 C C . LEU A 1 317 ? -4.852 -27.812 -7.406 1 98.12 317 LEU A C 1
ATOM 2455 O O . LEU A 1 317 ? -4.957 -28.203 -8.57 1 98.12 317 LEU A O 1
ATOM 2459 N N . PRO A 1 318 ? -5.84 -27.859 -6.617 1 98 318 PRO A N 1
ATOM 2460 C CA . PRO A 1 318 ? -7.082 -28.562 -6.957 1 98 318 PRO A CA 1
ATOM 2461 C C . PRO A 1 318 ? -7.922 -27.812 -7.984 1 98 318 PRO A C 1
ATOM 2463 O O . PRO A 1 318 ? -8.82 -28.391 -8.594 1 98 318 PRO A O 1
ATOM 2466 N N . ASN A 1 319 ? -7.621 -26.547 -8.219 1 98.19 319 ASN A N 1
ATOM 2467 C CA . ASN A 1 319 ? -8.586 -25.734 -8.953 1 98.19 319 ASN A CA 1
ATOM 2468 C C . ASN A 1 319 ? -8.102 -25.438 -10.367 1 98.19 319 ASN A C 1
ATOM 2470 O O . ASN A 1 319 ? -8.859 -24.922 -11.188 1 98.19 319 ASN A O 1
ATOM 2474 N N . THR A 1 320 ? -6.836 -25.719 -10.742 1 97.62 320 THR A N 1
ATOM 2475 C CA . THR A 1 320 ? -6.211 -25.188 -11.945 1 97.62 320 THR A CA 1
ATOM 2476 C C . THR A 1 320 ? -6.18 -26.219 -13.062 1 97.62 320 THR A C 1
ATOM 2478 O O . THR A 1 320 ? -5.754 -27.359 -12.844 1 97.62 320 THR A O 1
ATOM 2481 N N . VAL A 1 321 ? -6.637 -25.859 -14.203 1 96.75 321 VAL A N 1
ATOM 2482 C CA . VAL A 1 321 ? -6.586 -26.688 -15.398 1 96.75 321 VAL A CA 1
ATOM 2483 C C . VAL A 1 321 ? -5.898 -25.922 -16.531 1 96.75 321 VAL A C 1
ATOM 2485 O O . VAL A 1 321 ? -6.461 -24.984 -17.078 1 96.75 321 VAL A O 1
ATOM 2488 N N . SER A 1 322 ? -4.691 -26.281 -16.828 1 96.31 322 SER A N 1
ATOM 2489 C CA . SER A 1 322 ? -3.951 -25.781 -17.969 1 96.31 322 SER A CA 1
ATOM 2490 C C . SER A 1 322 ? -4.094 -26.719 -19.172 1 96.31 322 SER A C 1
ATOM 2492 O O . SER A 1 322 ? -3.609 -27.844 -19.141 1 96.31 322 SER A O 1
ATOM 2494 N N . VAL A 1 323 ? -4.75 -26.188 -20.266 1 96.69 323 VAL A N 1
ATOM 2495 C CA . VAL A 1 323 ? -5.125 -27.109 -21.328 1 96.69 323 VAL A CA 1
ATOM 2496 C C . VAL A 1 323 ? -4.941 -26.422 -22.688 1 96.69 323 VAL A C 1
ATOM 2498 O O . VAL A 1 323 ? -5.27 -25.25 -22.844 1 96.69 323 VAL A O 1
ATOM 2501 N N . ALA A 1 324 ? -4.316 -27.141 -23.578 1 96.19 324 ALA A N 1
ATOM 2502 C CA . ALA A 1 324 ? -4.254 -26.688 -24.969 1 96.19 324 ALA A CA 1
ATOM 2503 C C . ALA A 1 324 ? -5.328 -27.359 -25.812 1 96.19 324 ALA A C 1
ATOM 2505 O O . ALA A 1 324 ? -5.543 -28.562 -25.719 1 96.19 324 ALA A O 1
ATOM 2506 N N . LEU A 1 325 ? -6.121 -26.594 -26.516 1 96.56 325 LEU A N 1
ATOM 2507 C CA . LEU A 1 325 ? -6.949 -27.125 -27.594 1 96.56 325 LEU A CA 1
ATOM 2508 C C . LEU A 1 325 ? -6.219 -27.047 -28.922 1 96.56 325 LEU A C 1
ATOM 2510 O O . LEU A 1 325 ? -6.211 -25.984 -29.578 1 96.56 325 LEU A O 1
ATOM 2514 N N . ASP A 1 326 ? -5.684 -28.172 -29.328 1 95.88 326 ASP A N 1
ATOM 2515 C CA . ASP A 1 326 ? -4.703 -28.234 -30.406 1 95.88 326 ASP A CA 1
ATOM 2516 C C . ASP A 1 326 ? -5.391 -28.234 -31.766 1 95.88 326 ASP A C 1
ATOM 2518 O O . ASP A 1 326 ? -5.34 -29.234 -32.5 1 95.88 326 ASP A O 1
ATOM 2522 N N . TYR A 1 327 ? -5.93 -27.156 -32.156 1 95.06 327 TYR A N 1
ATOM 2523 C CA . TYR A 1 327 ? -6.488 -26.922 -33.5 1 95.06 327 TYR A CA 1
ATOM 2524 C C . TYR A 1 327 ? -5.559 -26.047 -34.344 1 95.06 327 TYR A C 1
ATOM 2526 O O . TYR A 1 327 ? -4.891 -25.156 -33.812 1 95.06 327 TYR A O 1
ATOM 2534 N N . ASP A 1 328 ? -5.629 -26.281 -35.625 1 90.44 328 ASP A N 1
ATOM 2535 C CA . ASP A 1 328 ? -4.762 -25.531 -36.531 1 90.44 328 ASP A CA 1
ATOM 2536 C C . ASP A 1 328 ? -5.195 -24.062 -36.594 1 90.44 328 ASP A C 1
ATOM 2538 O O . ASP A 1 328 ? -6.391 -23.766 -36.625 1 90.44 328 ASP A O 1
ATOM 2542 N N . LYS A 1 329 ? -4.30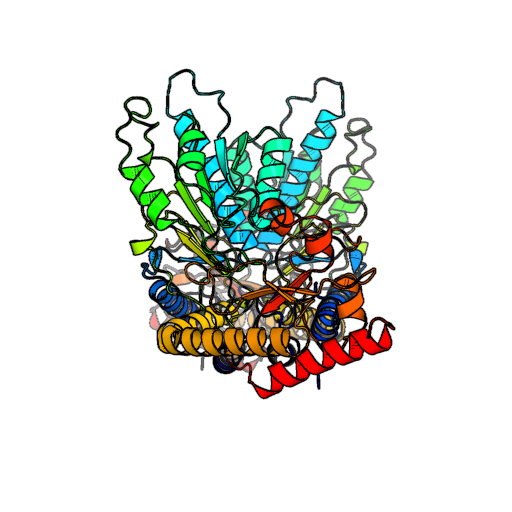9 -23.156 -36.5 1 86.81 329 LYS A N 1
ATOM 2543 C CA . LYS A 1 329 ? -4.414 -21.734 -36.719 1 86.81 329 LYS A CA 1
ATOM 2544 C C . LYS A 1 329 ? -5.328 -21.062 -35.719 1 86.81 329 LYS A C 1
ATOM 2546 O O . LYS A 1 329 ? -5.914 -20.016 -35.969 1 86.81 329 LYS A O 1
ATOM 2551 N N . VAL A 1 330 ? -5.605 -21.703 -34.625 1 93.88 330 VAL A N 1
ATOM 2552 C CA . VAL A 1 330 ? -6.383 -21.078 -33.562 1 93.88 330 VAL A CA 1
ATOM 2553 C C . VAL A 1 330 ? -5.57 -21.031 -32.281 1 93.88 330 VAL A C 1
ATOM 2555 O O . VAL A 1 330 ? -5.188 -22.078 -31.75 1 93.88 330 VAL A O 1
ATOM 2558 N N . THR A 1 331 ? -5.234 -19.844 -31.797 1 95 331 THR A N 1
ATOM 2559 C CA . THR A 1 331 ? -4.543 -19.688 -30.531 1 95 331 THR A CA 1
ATOM 2560 C C . THR A 1 331 ? -5.539 -19.578 -29.375 1 95 331 THR A C 1
ATOM 2562 O O . THR A 1 331 ? -6.738 -19.391 -29.609 1 95 331 THR A O 1
ATOM 2565 N N . GLY A 1 332 ? -5.039 -19.766 -28.172 1 95.38 332 GLY A N 1
ATOM 2566 C CA . GLY A 1 332 ? -5.887 -19.562 -27 1 95.38 332 GLY A CA 1
ATOM 2567 C C . GLY A 1 332 ? -6.527 -18.188 -26.953 1 95.38 332 GLY A C 1
ATOM 2568 O O . GLY A 1 332 ? -7.699 -18.062 -26.594 1 95.38 332 GLY A O 1
ATOM 2569 N N . SER A 1 333 ? -5.738 -17.156 -27.328 1 94.62 333 SER A N 1
ATOM 2570 C CA . SER A 1 333 ? -6.227 -15.789 -27.312 1 94.62 333 SER A CA 1
ATOM 2571 C C . SER A 1 333 ? -7.375 -15.602 -28.297 1 94.62 333 SER A C 1
ATOM 2573 O O . SER A 1 333 ? -8.367 -14.93 -27.984 1 94.62 333 SER A O 1
ATOM 2575 N N . VAL A 1 334 ? -7.25 -16.156 -29.469 1 94.62 334 VAL A N 1
ATOM 2576 C CA . VAL A 1 334 ? -8.289 -16.047 -30.484 1 94.62 334 VAL A CA 1
ATOM 2577 C C . VAL A 1 334 ? -9.547 -16.766 -30.016 1 94.62 334 VAL A C 1
ATOM 2579 O O . VAL A 1 334 ? -10.664 -16.266 -30.172 1 94.62 334 VAL A O 1
ATOM 2582 N N . LEU A 1 335 ? -9.375 -17.938 -29.469 1 95.94 335 LEU A N 1
ATOM 2583 C CA . LEU A 1 335 ? -10.508 -18.719 -28.984 1 95.94 335 LEU A CA 1
ATOM 2584 C C . LEU A 1 335 ? -11.273 -17.969 -27.906 1 95.94 335 LEU A C 1
ATOM 2586 O O . LEU A 1 335 ? -12.5 -17.891 -27.953 1 95.94 335 LEU A O 1
ATOM 2590 N N . LEU A 1 336 ? -10.539 -17.375 -26.938 1 95.69 336 LEU A N 1
ATOM 2591 C CA . LEU A 1 336 ? -11.188 -16.656 -25.844 1 95.69 336 LEU A CA 1
ATOM 2592 C C . LEU A 1 336 ? -11.836 -15.367 -26.359 1 95.69 336 LEU A C 1
ATOM 2594 O O . LEU A 1 336 ? -12.859 -14.938 -25.828 1 95.69 336 LEU A O 1
ATOM 2598 N N . SER A 1 337 ? -11.219 -14.719 -27.391 1 94.69 337 SER A N 1
ATOM 2599 C CA . SER A 1 337 ? -11.82 -13.523 -27.969 1 94.69 337 SER A CA 1
ATOM 2600 C C . SER A 1 337 ? -13.164 -13.844 -28.625 1 94.69 337 SER A C 1
ATOM 2602 O O . SER A 1 337 ? -14.055 -12.984 -28.672 1 94.69 337 SER A O 1
ATOM 2604 N N . GLU A 1 338 ? -13.281 -15.062 -29.141 1 95.75 338 GLU A N 1
ATOM 2605 C CA . GLU A 1 338 ? -14.531 -15.5 -29.75 1 95.75 338 GLU A CA 1
ATOM 2606 C C . GLU A 1 338 ? -15.523 -15.969 -28.688 1 95.75 338 GLU A C 1
ATOM 2608 O O . GLU A 1 338 ? -16.734 -15.727 -28.797 1 95.75 338 GLU A O 1
ATOM 2613 N N . ALA A 1 339 ? -14.984 -16.609 -27.656 1 96.88 339 ALA A N 1
ATOM 2614 C CA . ALA A 1 339 ? -15.828 -17.078 -26.562 1 96.88 339 ALA A CA 1
ATOM 2615 C C . ALA A 1 339 ? -16 -15.992 -25.5 1 96.88 339 ALA A C 1
ATOM 2617 O O . ALA A 1 339 ? -15.594 -16.172 -24.344 1 96.88 339 ALA A O 1
ATOM 2618 N N . LYS A 1 340 ? -16.688 -15.023 -25.703 1 93.56 340 LYS A N 1
ATOM 2619 C CA . LYS A 1 340 ? -16.734 -13.805 -24.891 1 93.56 340 LYS A CA 1
ATOM 2620 C C . LYS A 1 340 ? -17.438 -14.055 -23.562 1 93.56 340 LYS A C 1
ATOM 2622 O O . LYS A 1 340 ? -17.25 -13.289 -22.609 1 93.56 340 LYS A O 1
ATOM 2627 N N . LYS A 1 341 ? -18.203 -15.102 -23.5 1 97 341 LYS A N 1
ATOM 2628 C CA . LYS A 1 341 ? -18.984 -15.375 -22.297 1 97 341 LYS A CA 1
ATOM 2629 C C . LYS A 1 341 ? -18.156 -16.188 -21.281 1 97 341 LYS A C 1
ATOM 2631 O O . LYS A 1 341 ? -18.625 -16.453 -20.172 1 97 341 LYS A O 1
ATOM 2636 N N . ILE A 1 342 ? -16.938 -16.484 -21.656 1 97.69 342 ILE A N 1
ATOM 2637 C CA . ILE A 1 342 ? -16.031 -17.172 -20.734 1 97.69 342 ILE A CA 1
ATOM 2638 C C . ILE A 1 342 ? -14.992 -16.172 -20.219 1 97.69 342 ILE A C 1
ATOM 2640 O O . ILE A 1 342 ? -14.297 -15.516 -21 1 97.69 342 ILE A O 1
ATOM 2644 N N . CYS A 1 343 ? -14.961 -16.016 -18.906 1 97.75 343 CYS A N 1
ATOM 2645 C CA . CYS A 1 343 ? -13.891 -15.25 -18.281 1 97.75 343 CYS A CA 1
ATOM 2646 C C . CYS A 1 343 ? -12.711 -16.156 -17.906 1 97.75 343 CYS A C 1
ATOM 2648 O O . CYS A 1 343 ? -12.742 -16.828 -16.875 1 97.75 343 CYS A O 1
ATOM 2650 N N . ALA A 1 344 ? -11.727 -16.172 -18.719 1 97 344 ALA A N 1
ATOM 2651 C CA . ALA A 1 344 ? -10.523 -16.984 -18.547 1 97 344 ALA A CA 1
ATOM 2652 C C . ALA A 1 344 ? -9.305 -16.297 -19.141 1 97 344 ALA A C 1
ATOM 2654 O O . ALA A 1 344 ? -9.391 -15.148 -19.594 1 97 344 ALA A O 1
ATOM 2655 N N . SER A 1 345 ? -8.172 -16.969 -18.938 1 94.31 345 SER A N 1
ATOM 2656 C CA . SER A 1 345 ? -6.922 -16.375 -19.422 1 94.31 345 SER A CA 1
ATOM 2657 C C . SER A 1 345 ? -6.062 -17.406 -20.141 1 94.31 345 SER A C 1
ATOM 2659 O O . SER A 1 345 ? -6.359 -18.609 -20.109 1 94.31 345 SER A O 1
ATOM 2661 N N . THR A 1 346 ? -5.203 -16.906 -20.953 1 91.38 346 THR A N 1
ATOM 2662 C CA . THR A 1 346 ? -4.211 -17.781 -21.578 1 91.38 346 THR A CA 1
ATOM 2663 C C . THR A 1 346 ? -2.967 -17.906 -20.688 1 91.38 346 THR A C 1
ATOM 2665 O O . THR A 1 346 ? -1.961 -18.484 -21.109 1 91.38 346 THR A O 1
ATOM 2668 N N . GLY A 1 347 ? -3.129 -17.562 -19.297 1 72.19 347 GLY A N 1
ATOM 2669 C CA . GLY A 1 347 ? -1.988 -17.594 -18.391 1 72.19 347 GLY A CA 1
ATOM 2670 C C . GLY A 1 347 ? -1.225 -16.281 -18.359 1 72.19 347 GLY A C 1
ATOM 2671 O O . GLY A 1 347 ? -1.779 -15.227 -18.672 1 72.19 347 GLY A O 1
ATOM 2672 N N . ALA A 1 348 ? -0.087 -16.422 -17.609 1 56.75 348 ALA A N 1
ATOM 2673 C CA . ALA A 1 348 ? 0.672 -15.203 -17.344 1 56.75 348 ALA A CA 1
ATOM 2674 C C . ALA A 1 348 ? 0.57 -14.227 -18.516 1 56.75 348 ALA A C 1
ATOM 2676 O O . ALA A 1 348 ? 0.787 -14.609 -19.672 1 56.75 348 ALA A O 1
ATOM 2677 N N . ALA A 1 349 ? -0.459 -13.406 -18.156 1 45.88 349 ALA A N 1
ATOM 2678 C CA . ALA A 1 349 ? -1.044 -12.312 -18.938 1 45.88 349 ALA A CA 1
ATOM 2679 C C . ALA A 1 349 ? -0.099 -11.859 -20.031 1 45.88 349 ALA A C 1
ATOM 2681 O O . ALA A 1 349 ? 1.039 -11.469 -19.766 1 45.88 349 ALA A O 1
ATOM 2682 N N . CYS A 1 350 ? -0.326 -12.453 -21.016 1 39.31 350 CYS A N 1
ATOM 2683 C CA . CYS A 1 350 ? 0.205 -12.102 -22.328 1 39.31 350 CYS A CA 1
ATOM 2684 C C . CYS A 1 350 ? 0.372 -10.594 -22.469 1 39.31 350 CYS A C 1
ATOM 2686 O O . CYS A 1 350 ? -0.532 -9.828 -22.109 1 39.31 350 CYS A O 1
ATOM 2688 N N . HIS A 1 351 ? 1.386 -10.102 -22.125 1 39.66 351 HIS A N 1
ATOM 2689 C CA . HIS A 1 351 ? 1.659 -8.812 -22.766 1 39.66 351 HIS A CA 1
ATOM 2690 C C . HIS A 1 351 ? 0.86 -8.648 -24.047 1 39.66 351 HIS A C 1
ATOM 2692 O O . HIS A 1 351 ? 0.601 -9.633 -24.75 1 39.66 351 HIS A O 1
ATOM 2698 N N . SER A 1 352 ? 0.122 -7.77 -24.078 1 39.88 352 SER A N 1
ATOM 2699 C CA . SER A 1 352 ? -0.692 -7.32 -25.203 1 39.88 352 SER A CA 1
ATOM 2700 C C . SER A 1 352 ? -0.203 -7.922 -26.516 1 39.88 352 SER A C 1
ATOM 2702 O O . SER A 1 352 ? -0.9 -7.859 -27.531 1 39.88 352 SER A O 1
ATOM 2704 N N . GLY A 1 353 ? 1.008 -8.422 -26.609 1 46.09 353 GLY A N 1
ATOM 2705 C CA . GLY A 1 353 ? 1.55 -8.57 -27.953 1 46.09 353 GLY A CA 1
ATOM 2706 C C . GLY A 1 353 ? 1.525 -10.008 -28.453 1 46.09 353 GLY A C 1
ATOM 2707 O O . GLY A 1 353 ? 2.189 -10.344 -29.438 1 46.09 353 GLY A O 1
ATOM 2708 N N . GLY A 1 354 ? 0.621 -10.969 -27.859 1 58.84 354 GLY A N 1
ATOM 2709 C CA . GLY A 1 354 ? 0.412 -12.234 -28.562 1 58.84 354 GLY A CA 1
ATOM 2710 C C . GLY A 1 354 ? 1.49 -13.258 -28.266 1 58.84 354 GLY A C 1
ATOM 2711 O O . GLY A 1 354 ? 1.577 -14.281 -28.938 1 58.84 354 GLY A O 1
ATOM 2712 N N . LYS A 1 355 ? 2.344 -13.117 -27.219 1 76.62 355 LYS A N 1
ATOM 2713 C CA . LYS A 1 355 ? 3.439 -14.062 -27.016 1 76.62 355 LYS A CA 1
ATOM 2714 C C . LYS A 1 355 ? 3.031 -15.188 -26.078 1 76.62 355 LYS A C 1
ATOM 2716 O O . LYS A 1 355 ? 2.354 -14.945 -25.062 1 76.62 355 LYS A O 1
ATOM 2721 N N . PRO A 1 356 ? 3.449 -16.422 -26.438 1 89.81 356 PRO A N 1
ATOM 2722 C CA . PRO A 1 356 ? 3.17 -17.578 -25.594 1 89.81 356 PRO A CA 1
ATOM 2723 C C . PRO A 1 356 ? 3.777 -17.438 -24.188 1 89.81 356 PRO A C 1
ATOM 2725 O O . PRO A 1 356 ? 4.77 -16.734 -24.016 1 89.81 356 PRO A O 1
ATOM 2728 N N . SER A 1 357 ? 3.178 -18.078 -23.266 1 93.19 357 SER A N 1
ATOM 2729 C CA . SER A 1 357 ? 3.6 -18.016 -21.875 1 93.19 357 SER A CA 1
ATOM 2730 C C . SER A 1 357 ? 5.027 -18.531 -21.703 1 93.19 357 SER A C 1
ATOM 2732 O O . SER A 1 357 ? 5.324 -19.688 -22.016 1 93.19 357 SER A O 1
ATOM 2734 N N . SER A 1 358 ? 5.898 -17.672 -21.172 1 93.69 358 SER A N 1
ATOM 2735 C CA . SER A 1 358 ? 7.27 -18.078 -20.891 1 93.69 358 SER A CA 1
ATOM 2736 C C . SER A 1 358 ? 7.316 -19.125 -19.797 1 93.69 358 SER A C 1
ATOM 2738 O O . SER A 1 358 ? 8.234 -19.953 -19.75 1 93.69 358 SER A O 1
ATOM 2740 N N . ILE A 1 359 ? 6.305 -19.156 -18.938 1 95.5 359 ILE A N 1
ATOM 2741 C CA . ILE A 1 359 ? 6.219 -20.109 -17.844 1 95.5 359 ILE A CA 1
ATOM 2742 C C . ILE A 1 359 ? 5.934 -21.516 -18.391 1 95.5 359 ILE A C 1
ATOM 2744 O O . ILE A 1 359 ? 6.566 -22.484 -17.969 1 95.5 359 ILE A O 1
ATOM 2748 N N . LEU A 1 360 ? 4.977 -21.594 -19.312 1 95.69 360 LEU A N 1
ATOM 2749 C CA . LEU A 1 360 ? 4.66 -22.875 -19.922 1 95.69 360 LEU A CA 1
ATOM 2750 C C . LEU A 1 360 ? 5.855 -23.422 -20.688 1 95.69 360 LEU A C 1
ATOM 2752 O O . LEU A 1 360 ? 6.172 -24.609 -20.594 1 95.69 360 LEU A O 1
ATOM 2756 N N . ILE A 1 361 ? 6.492 -22.484 -21.391 1 95.56 361 ILE A N 1
ATOM 2757 C CA . ILE A 1 361 ? 7.66 -22.891 -22.172 1 95.56 361 ILE A CA 1
ATOM 2758 C C . ILE A 1 361 ? 8.758 -23.375 -21.234 1 95.56 361 ILE A C 1
ATOM 2760 O O . ILE A 1 361 ? 9.375 -24.422 -21.469 1 95.56 361 ILE A O 1
ATOM 2764 N N . ALA A 1 362 ? 8.938 -22.672 -20.141 1 95.06 362 ALA A N 1
ATOM 2765 C CA . ALA A 1 362 ? 9.938 -23.047 -19.141 1 95.06 362 ALA A CA 1
ATOM 2766 C C . ALA A 1 362 ? 9.609 -24.406 -18.531 1 95.06 362 ALA A C 1
ATOM 2768 O O . ALA A 1 362 ? 10.508 -25.141 -18.109 1 95.06 362 ALA A O 1
ATOM 2769 N N . SER A 1 363 ? 8.367 -24.797 -18.594 1 94.19 363 SER A N 1
ATOM 2770 C CA . SER A 1 363 ? 7.902 -26.031 -17.984 1 94.19 363 SER A CA 1
ATOM 2771 C C . SER A 1 363 ? 7.859 -27.156 -19 1 94.19 363 SER A C 1
ATOM 2773 O O . SER A 1 363 ? 7.246 -28.203 -18.75 1 94.19 363 SER A O 1
ATOM 2775 N N . GLY A 1 364 ? 8.367 -26.953 -20.219 1 93.88 364 GLY A N 1
ATOM 2776 C CA . GLY A 1 364 ? 8.555 -28.031 -21.172 1 93.88 364 GLY A CA 1
ATOM 2777 C C . GLY A 1 364 ? 7.469 -28.094 -22.234 1 93.88 364 GLY A C 1
ATOM 2778 O O . GLY A 1 364 ? 7.449 -29 -23.078 1 93.88 364 GLY A O 1
ATOM 2779 N N . ILE A 1 365 ? 6.605 -27.188 -22.219 1 94.88 365 ILE A N 1
ATOM 2780 C CA . ILE A 1 365 ? 5.547 -27.125 -23.219 1 94.88 365 ILE A CA 1
ATOM 2781 C C . ILE A 1 365 ? 6.047 -26.406 -24.453 1 94.88 365 ILE A C 1
ATOM 2783 O O . ILE A 1 365 ? 6.668 -25.344 -24.344 1 94.88 365 ILE A O 1
ATOM 2787 N N . SER A 1 366 ? 5.809 -26.984 -25.625 1 94.81 366 SER A N 1
ATOM 2788 C CA . SER A 1 366 ? 6.281 -26.391 -26.859 1 94.81 366 SER A CA 1
ATOM 2789 C C . SER A 1 366 ? 5.641 -25.016 -27.094 1 94.81 366 SER A C 1
ATOM 2791 O O . SER A 1 366 ? 4.543 -24.75 -26.594 1 94.81 366 SER A O 1
ATOM 2793 N N . CYS A 1 367 ? 6.32 -24.219 -27.797 1 94.62 367 CYS A N 1
ATOM 2794 C CA . CYS A 1 367 ? 5.824 -22.875 -28.141 1 94.62 367 CYS A CA 1
ATOM 2795 C C . CYS A 1 367 ? 4.457 -22.969 -28.812 1 94.62 367 CYS A C 1
ATOM 2797 O O . CYS A 1 367 ? 3.572 -22.156 -28.516 1 94.62 367 CYS A O 1
ATOM 2799 N N . GLU A 1 368 ? 4.32 -23.891 -29.672 1 94.25 368 GLU A N 1
ATOM 2800 C CA . GLU A 1 368 ? 3.061 -24.062 -30.391 1 94.25 368 GLU A CA 1
ATOM 2801 C C . GLU A 1 368 ? 1.919 -24.391 -29.438 1 94.25 368 GLU A C 1
ATOM 2803 O O . GLU A 1 368 ? 0.868 -23.75 -29.469 1 94.25 368 GLU A O 1
ATOM 2808 N N . LEU A 1 369 ? 2.117 -25.344 -28.578 1 94.88 369 LEU A N 1
ATOM 2809 C CA . LEU A 1 369 ? 1.073 -25.719 -27.641 1 94.88 369 LEU A CA 1
ATOM 2810 C C . LEU A 1 369 ? 0.804 -24.609 -26.625 1 94.88 369 LEU A C 1
ATOM 2812 O O . LEU A 1 369 ? -0.344 -24.375 -26.25 1 94.88 369 LEU A O 1
ATOM 2816 N N . ALA A 1 370 ? 1.898 -23.984 -26.188 1 96.06 370 ALA A N 1
ATOM 2817 C CA . ALA A 1 370 ? 1.752 -22.875 -25.25 1 96.06 370 ALA A CA 1
ATOM 2818 C C . ALA A 1 370 ? 0.856 -21.781 -25.828 1 96.06 370 ALA A C 1
ATOM 2820 O O . ALA A 1 370 ? 0.047 -21.188 -25.109 1 96.06 370 ALA A O 1
ATOM 2821 N N . SER A 1 371 ? 0.939 -21.484 -27.125 1 95.19 371 SER A N 1
ATOM 2822 C CA . SER A 1 371 ? 0.148 -20.453 -27.781 1 95.19 371 SER A CA 1
ATOM 2823 C C . SER A 1 371 ? -1.322 -20.844 -27.859 1 95.19 371 SER A C 1
ATOM 2825 O O . SER A 1 371 ? -2.193 -19.984 -28.016 1 95.19 371 SER A O 1
ATOM 2827 N N . LYS A 1 372 ? -1.606 -22.141 -27.766 1 95.81 372 LYS A N 1
ATOM 2828 C CA . LYS A 1 372 ? -2.961 -22.672 -27.891 1 95.81 372 LYS A CA 1
ATOM 2829 C C . LYS A 1 372 ? -3.574 -22.953 -26.516 1 95.81 372 LYS A C 1
ATOM 2831 O O . LYS A 1 372 ? -4.664 -23.516 -26.422 1 95.81 372 LYS A O 1
ATOM 2836 N N . THR A 1 373 ? -2.887 -22.516 -25.453 1 96.62 373 THR A N 1
ATOM 2837 C CA . THR A 1 373 ? -3.23 -22.938 -24.109 1 96.62 373 THR A CA 1
ATOM 2838 C C . THR A 1 373 ? -4.23 -21.969 -23.469 1 96.62 373 THR A C 1
ATOM 2840 O O . THR A 1 373 ? -4.133 -20.75 -23.672 1 96.62 373 THR A O 1
ATOM 2843 N N . LEU A 1 374 ? -5.219 -22.5 -22.797 1 96.81 374 LEU A N 1
ATOM 2844 C CA . LEU A 1 374 ? -6.113 -21.812 -21.875 1 96.81 374 LEU A CA 1
ATOM 2845 C C . LEU A 1 374 ? -5.789 -22.156 -20.422 1 96.81 374 LEU A C 1
ATOM 2847 O O . LEU A 1 374 ? -5.57 -23.328 -20.109 1 96.81 374 LEU A O 1
ATOM 2851 N N . ARG A 1 375 ? -5.621 -21.172 -19.609 1 97.25 375 ARG A N 1
ATOM 2852 C CA . ARG A 1 375 ? -5.617 -21.391 -18.156 1 97.25 375 ARG A CA 1
ATOM 2853 C C . ARG A 1 375 ? -7.02 -21.25 -17.578 1 97.25 375 ARG A C 1
ATOM 2855 O O . ARG A 1 375 ? -7.559 -20.141 -17.484 1 97.25 375 ARG A O 1
ATOM 2862 N N . LEU A 1 376 ? -7.57 -22.344 -17.219 1 98.06 376 LEU A N 1
ATOM 2863 C CA . LEU A 1 376 ? -8.898 -22.391 -16.609 1 98.06 376 LEU A CA 1
ATOM 2864 C C . LEU A 1 376 ? -8.805 -22.734 -15.125 1 98.06 376 LEU A C 1
ATOM 2866 O O . LEU A 1 376 ? -8 -23.578 -14.734 1 98.06 376 LEU A O 1
ATOM 2870 N N . SER A 1 377 ? -9.523 -22 -14.328 1 98.5 377 SER A N 1
ATOM 2871 C CA . SER A 1 377 ? -9.547 -22.297 -12.898 1 98.5 377 SER A CA 1
ATOM 2872 C C . SER A 1 377 ? -10.969 -22.219 -12.344 1 98.5 377 SER A C 1
ATOM 2874 O O . SER A 1 377 ? -11.742 -21.344 -12.742 1 98.5 377 SER A O 1
ATOM 2876 N N . VAL A 1 378 ? -11.32 -23.156 -11.5 1 98.75 378 VAL A N 1
ATOM 2877 C CA . VAL A 1 378 ? -12.633 -23.203 -10.867 1 98.75 378 VAL A CA 1
ATOM 2878 C C . VAL A 1 378 ? -12.555 -22.641 -9.453 1 98.75 378 VAL A C 1
ATOM 2880 O O . VAL A 1 378 ? -11.461 -22.375 -8.938 1 98.75 378 VAL A O 1
ATOM 2883 N N . GLY A 1 379 ? -13.711 -22.344 -8.891 1 98.69 379 GLY A N 1
ATOM 2884 C CA . GLY A 1 379 ? -13.75 -21.719 -7.578 1 98.69 379 GLY A CA 1
ATOM 2885 C C . GLY A 1 379 ? -14.633 -22.453 -6.59 1 98.69 379 GLY A C 1
ATOM 2886 O O . GLY A 1 379 ? -15.078 -23.578 -6.867 1 98.69 379 GLY A O 1
ATOM 2887 N N . ARG A 1 380 ? -14.844 -21.844 -5.434 1 98.56 380 ARG A N 1
ATOM 2888 C CA . ARG A 1 380 ? -15.555 -22.422 -4.305 1 98.56 380 ARG A CA 1
ATOM 2889 C C . ARG A 1 380 ? -17.016 -22.672 -4.648 1 98.56 380 ARG A C 1
ATOM 2891 O O . ARG A 1 380 ? -17.672 -23.531 -4.055 1 98.56 380 ARG A O 1
ATOM 2898 N N . GLU A 1 381 ? -17.531 -21.922 -5.648 1 97.5 381 GLU A N 1
ATOM 2899 C CA . GLU A 1 381 ? -18.969 -21.984 -5.918 1 97.5 381 GLU A CA 1
ATOM 2900 C C . GLU A 1 381 ? -19.234 -22.391 -7.363 1 97.5 381 GLU A C 1
ATOM 2902 O O . GLU A 1 381 ? -20.375 -22.328 -7.832 1 97.5 381 GLU A O 1
ATOM 2907 N N . THR A 1 382 ? -18.188 -22.734 -8.07 1 98.69 382 THR A N 1
ATOM 2908 C CA . THR A 1 382 ? -18.359 -23.188 -9.445 1 98.69 382 THR A CA 1
ATOM 2909 C C . THR A 1 382 ? -19.266 -24.422 -9.5 1 98.69 382 THR A C 1
ATOM 2911 O O . THR A 1 382 ? -19.141 -25.328 -8.68 1 98.69 382 THR A O 1
ATOM 2914 N N . THR A 1 383 ? -20.172 -24.422 -10.438 1 98.75 383 THR A N 1
ATOM 2915 C CA . THR A 1 383 ? -21.094 -25.547 -10.547 1 98.75 383 THR A CA 1
ATOM 2916 C C . THR A 1 383 ? -20.812 -26.359 -11.797 1 98.75 383 THR A C 1
ATOM 2918 O O . THR A 1 383 ? -20.156 -25.891 -12.719 1 98.75 383 THR A O 1
ATOM 2921 N N . GLU A 1 384 ? -21.328 -27.609 -11.766 1 98.69 384 GLU A N 1
ATOM 2922 C CA . GLU A 1 384 ? -21.203 -28.469 -12.938 1 98.69 384 GLU A CA 1
ATOM 2923 C C . GLU A 1 384 ? -21.875 -27.844 -14.156 1 98.69 384 GLU A C 1
ATOM 2925 O O . GLU A 1 384 ? -21.344 -27.922 -15.266 1 98.69 384 GLU A O 1
ATOM 2930 N N . LYS A 1 385 ? -23.016 -27.234 -13.906 1 98.56 385 LYS A N 1
ATOM 2931 C CA . LYS A 1 385 ? -23.75 -26.594 -14.992 1 98.56 385 LYS A CA 1
ATOM 2932 C C . LYS A 1 385 ? -22.922 -25.469 -15.625 1 98.56 385 LYS A C 1
ATOM 2934 O O . LYS A 1 385 ? -22.922 -25.312 -16.844 1 98.56 385 LYS A O 1
ATOM 2939 N N . GLU A 1 386 ? -22.281 -24.688 -14.805 1 98.69 386 GLU A N 1
ATOM 2940 C CA . GLU A 1 386 ? -21.406 -23.625 -15.32 1 98.69 386 GLU A CA 1
ATOM 2941 C C . GLU A 1 386 ? -20.281 -24.203 -16.172 1 98.69 386 GLU A C 1
ATOM 2943 O O . GLU A 1 386 ? -19.938 -23.656 -17.219 1 98.69 386 GLU A O 1
ATOM 2948 N N . ILE A 1 387 ? -19.734 -25.281 -15.758 1 98.69 387 ILE A N 1
ATOM 2949 C CA . ILE A 1 387 ? -18.641 -25.938 -16.469 1 98.69 387 ILE A CA 1
ATOM 2950 C C . ILE A 1 387 ? -19.141 -26.422 -17.844 1 98.69 387 ILE A C 1
ATOM 2952 O O . ILE A 1 387 ? -18.5 -26.156 -18.859 1 98.69 387 ILE A O 1
ATOM 2956 N N . GLU A 1 388 ? -20.234 -27.078 -17.859 1 98.62 388 GLU A N 1
ATOM 2957 C CA . GLU A 1 388 ? -20.797 -27.578 -19.109 1 98.62 388 GLU A CA 1
ATOM 2958 C C . GLU A 1 388 ? -21.109 -26.438 -20.062 1 98.62 388 GLU A C 1
ATOM 2960 O O . GLU A 1 388 ? -20.844 -26.531 -21.266 1 98.62 388 GLU A O 1
ATOM 2965 N N . THR A 1 389 ? -21.656 -25.391 -19.484 1 98.62 389 THR A N 1
ATOM 2966 C CA . THR A 1 389 ? -21.969 -24.203 -20.281 1 98.62 389 THR A CA 1
ATOM 2967 C C . THR A 1 389 ? -20.688 -23.609 -20.859 1 98.62 389 THR A C 1
ATOM 2969 O O . THR A 1 389 ? -20.656 -23.234 -22.031 1 98.62 389 THR A O 1
ATOM 2972 N N . ALA A 1 390 ? -19.656 -23.516 -20.094 1 98.62 390 ALA A N 1
ATOM 2973 C CA . ALA A 1 390 ? -18.391 -22.953 -20.547 1 98.62 390 ALA A CA 1
ATOM 2974 C C . ALA A 1 390 ? -17.812 -23.781 -21.688 1 98.62 390 ALA A C 1
ATOM 2976 O O . ALA A 1 390 ? -17.328 -23.234 -22.688 1 98.62 390 ALA A O 1
ATOM 2977 N N . VAL A 1 391 ? -17.828 -25.078 -21.562 1 98.56 391 VAL A N 1
ATOM 2978 C CA . VAL A 1 391 ? -17.281 -25.969 -22.578 1 98.56 391 VAL A CA 1
ATOM 2979 C C . VAL A 1 391 ? -18.109 -25.844 -23.859 1 98.56 391 VAL A C 1
ATOM 2981 O O . VAL A 1 391 ? -17.547 -25.859 -24.953 1 98.56 391 VAL A O 1
ATOM 2984 N N . ALA A 1 392 ? -19.422 -25.703 -23.688 1 98.31 392 ALA A N 1
ATOM 2985 C CA . ALA A 1 392 ? -20.297 -25.469 -24.844 1 98.31 392 ALA A CA 1
ATOM 2986 C C . ALA A 1 392 ? -19.938 -24.172 -25.562 1 98.31 392 ALA A C 1
ATOM 2988 O O . ALA A 1 392 ? -19.984 -24.094 -26.781 1 98.31 392 ALA A O 1
ATOM 2989 N N . TYR A 1 393 ? -19.656 -23.125 -24.734 1 98.38 393 TYR A N 1
ATOM 2990 C CA . TYR A 1 393 ? -19.234 -21.859 -25.328 1 98.38 393 TYR A CA 1
ATOM 2991 C C . TYR A 1 393 ? -17.953 -22.031 -26.141 1 98.38 393 TYR A C 1
ATOM 2993 O O . TYR A 1 393 ? -17.797 -21.438 -27.203 1 98.38 393 TYR A O 1
ATOM 3001 N N . LEU A 1 394 ? -17.016 -22.812 -25.688 1 97.94 394 LEU A N 1
ATOM 3002 C CA . LEU A 1 394 ? -15.781 -23.078 -26.422 1 97.94 394 LEU A CA 1
ATOM 3003 C C . LEU A 1 394 ? -16.062 -23.812 -27.719 1 97.94 394 LEU A C 1
ATOM 3005 O O . LEU A 1 394 ? -15.484 -23.484 -28.766 1 97.94 394 LEU A O 1
ATOM 3009 N N . ASP A 1 395 ? -16.922 -24.766 -27.641 1 97.81 395 ASP A N 1
ATOM 3010 C CA . ASP A 1 395 ? -17.297 -25.516 -28.844 1 97.81 395 ASP A CA 1
ATOM 3011 C C . ASP A 1 395 ? -17.922 -24.594 -29.891 1 97.81 395 ASP A C 1
ATOM 3013 O O . ASP A 1 395 ? -17.578 -24.672 -31.062 1 97.81 395 ASP A O 1
ATOM 3017 N N . THR A 1 396 ? -18.844 -23.781 -29.422 1 97.88 396 THR A N 1
ATOM 3018 C CA . THR A 1 396 ? -19.516 -22.844 -30.312 1 97.88 396 THR A CA 1
ATOM 3019 C C . THR A 1 396 ? -18.5 -21.859 -30.922 1 97.88 396 THR A C 1
ATOM 3021 O O . THR A 1 396 ? -18.594 -21.516 -32.094 1 97.88 396 THR A O 1
ATOM 3024 N N . ALA A 1 397 ? -17.594 -21.406 -30.109 1 97.56 397 ALA A N 1
ATOM 3025 C CA . ALA A 1 397 ? -16.562 -20.484 -30.578 1 97.56 397 ALA A CA 1
ATOM 3026 C C . ALA A 1 397 ? -15.734 -21.109 -31.703 1 97.56 397 ALA A C 1
ATOM 3028 O O . ALA A 1 397 ? -15.422 -20.453 -32.688 1 97.56 397 ALA A O 1
ATOM 3029 N N . LEU A 1 398 ? -15.367 -22.344 -31.531 1 96.94 398 LEU A N 1
ATOM 3030 C CA . LEU A 1 398 ? -14.602 -23.047 -32.531 1 96.94 398 LEU A CA 1
ATOM 3031 C C . LEU A 1 398 ? -15.398 -23.172 -33.844 1 96.94 398 LEU A C 1
ATOM 3033 O O . LEU A 1 398 ? -14.844 -23.016 -34.938 1 96.94 398 LEU A O 1
ATOM 3037 N N . LYS A 1 399 ? -16.672 -23.391 -33.719 1 96.88 399 LYS A N 1
ATOM 3038 C CA . LYS A 1 399 ? -17.531 -23.453 -34.906 1 96.88 399 LYS A CA 1
ATOM 3039 C C . LYS A 1 399 ? -17.609 -22.109 -35.594 1 96.88 399 LYS A C 1
ATOM 3041 O O . LYS A 1 399 ? -17.547 -22.031 -36.844 1 96.88 399 LYS A O 1
ATOM 3046 N N . ASN A 1 400 ? -17.719 -21.125 -34.844 1 96.75 400 ASN A N 1
ATOM 3047 C CA . ASN A 1 400 ? -17.797 -19.781 -35.375 1 96.75 400 ASN A CA 1
ATOM 3048 C C . ASN A 1 400 ? -16.516 -19.391 -36.125 1 96.75 400 ASN A C 1
ATOM 3050 O O . ASN A 1 400 ? -16.547 -18.609 -37.062 1 96.75 400 ASN A O 1
ATOM 3054 N N . LEU A 1 401 ? -15.406 -19.922 -35.656 1 96.06 401 LEU A N 1
ATOM 3055 C CA . LEU A 1 401 ? -14.102 -19.641 -36.25 1 96.06 401 LEU A CA 1
ATOM 3056 C C . LEU A 1 401 ? -13.867 -20.5 -37.469 1 96.06 401 LEU A C 1
ATOM 3058 O O . LEU A 1 401 ? -12.844 -20.375 -38.156 1 96.06 401 LEU A O 1
ATOM 3062 N N . GLY A 1 402 ? -14.758 -21.375 -37.75 1 93.56 402 GLY A N 1
ATOM 3063 C CA . GLY A 1 402 ? -14.672 -22.234 -38.906 1 93.56 402 GLY A CA 1
ATOM 3064 C C . GLY A 1 402 ? -13.773 -23.438 -38.719 1 93.56 402 GLY A C 1
ATOM 3065 O O . GLY A 1 402 ? -13.258 -24.016 -39.688 1 93.56 402 GLY A O 1
ATOM 3066 N N . ILE A 1 403 ? -13.461 -23.766 -37.5 1 88.12 403 ILE A N 1
ATOM 3067 C CA . ILE A 1 403 ? -12.562 -24.875 -37.188 1 88.12 403 ILE A CA 1
ATOM 3068 C C . ILE A 1 403 ? -13.367 -26.188 -37.125 1 88.12 403 ILE A C 1
ATOM 3070 O O . ILE A 1 403 ? -12.891 -27.234 -37.562 1 88.12 403 ILE A O 1
ATOM 3074 N N . LYS A 1 404 ? -14.562 -25.953 -36.5 1 77.25 404 LYS A N 1
ATOM 3075 C CA . LYS A 1 404 ? -15.453 -27.109 -36.344 1 77.25 404 LYS A CA 1
ATOM 3076 C C . LYS A 1 404 ? -16.781 -26.875 -37.094 1 77.25 404 LYS A C 1
ATOM 3078 O O . LYS A 1 404 ? -17.219 -25.734 -37.219 1 77.25 404 LYS A O 1
ATOM 3083 N N . MET B 1 1 ? -22.094 11.141 25.75 1 86 1 MET B N 1
ATOM 3084 C CA . MET B 1 1 ? -21.734 11 24.344 1 86 1 MET B CA 1
ATOM 3085 C C . MET B 1 1 ? -20.328 11.523 24.078 1 86 1 MET B C 1
ATOM 3087 O O . MET B 1 1 ? -19.953 12.586 24.594 1 86 1 MET B O 1
ATOM 3091 N N . SER B 1 2 ? -19.469 10.789 23.312 1 94.38 2 SER B N 1
ATOM 3092 C CA . SER B 1 2 ? -18.109 11.25 23.016 1 94.38 2 SER B CA 1
ATOM 3093 C C . SER B 1 2 ? -18.109 12.297 21.906 1 94.38 2 SER B C 1
ATOM 3095 O O . SER B 1 2 ? -18.953 12.242 21 1 94.38 2 SER B O 1
ATOM 3097 N N . VAL B 1 3 ? -17.281 13.336 22.047 1 98.38 3 VAL B N 1
ATOM 3098 C CA . VAL B 1 3 ? -17.125 14.367 21.031 1 98.38 3 VAL B CA 1
ATOM 3099 C C . VAL B 1 3 ? -15.797 14.188 20.297 1 98.38 3 VAL B C 1
ATOM 3101 O O . VAL B 1 3 ? -14.75 14.07 20.938 1 98.38 3 VAL B O 1
ATOM 3104 N N . TYR B 1 4 ? -15.875 14.102 19 1 98.44 4 TYR B N 1
ATOM 3105 C CA . TYR B 1 4 ? -14.672 13.906 18.188 1 98.44 4 TYR B CA 1
ATOM 3106 C C . TYR B 1 4 ? -14.094 15.242 17.734 1 98.44 4 TYR B C 1
ATOM 3108 O O . TYR B 1 4 ? -14.758 16 17.031 1 98.44 4 TYR B O 1
ATOM 3116 N N . LEU B 1 5 ? -12.836 15.539 18.094 1 98.56 5 LEU B N 1
ATOM 3117 C CA . LEU B 1 5 ? -12.125 16.766 17.734 1 98.56 5 LEU B CA 1
ATOM 3118 C C . LEU B 1 5 ? -10.703 16.453 17.281 1 98.56 5 LEU B C 1
ATOM 3120 O O . LEU B 1 5 ? -9.773 17.203 17.578 1 98.56 5 LEU B O 1
ATOM 3124 N N . ASP B 1 6 ? -10.484 15.305 16.656 1 98.12 6 ASP B N 1
ATOM 3125 C CA . ASP B 1 6 ? -9.172 14.883 16.188 1 98.12 6 ASP B CA 1
ATOM 3126 C C . ASP B 1 6 ? -9.195 14.625 14.68 1 98.12 6 ASP B C 1
ATOM 3128 O O . ASP B 1 6 ? -8.625 13.641 14.203 1 98.12 6 ASP B O 1
ATOM 3132 N N . TYR B 1 7 ? -9.805 15.508 13.914 1 98.44 7 TYR B N 1
ATOM 3133 C CA . TYR B 1 7 ? -9.992 15.367 12.477 1 98.44 7 TYR B CA 1
ATOM 3134 C C . TYR B 1 7 ? -8.664 15.484 11.742 1 98.44 7 TYR B C 1
ATOM 3136 O O . TYR B 1 7 ? -8.562 15.117 10.57 1 98.44 7 TYR B O 1
ATOM 3144 N N . ASN B 1 8 ? -7.586 16 12.398 1 97.94 8 ASN B N 1
ATOM 3145 C CA . ASN B 1 8 ? -6.258 16.031 11.789 1 97.94 8 ASN B CA 1
ATOM 3146 C C . ASN B 1 8 ? -5.602 14.656 11.812 1 97.94 8 ASN B C 1
ATOM 3148 O O . ASN B 1 8 ? -4.656 14.406 11.055 1 97.94 8 ASN B O 1
ATOM 3152 N N . ALA B 1 9 ? -6.031 13.758 12.758 1 97.44 9 ALA B N 1
ATOM 3153 C CA . ALA B 1 9 ? -5.516 12.391 12.797 1 97.44 9 ALA B CA 1
ATOM 3154 C C . ALA B 1 9 ? -6.195 11.516 11.75 1 97.44 9 ALA B C 1
ATOM 3156 O O . ALA B 1 9 ? -5.535 10.75 11.047 1 97.44 9 ALA B O 1
ATOM 3157 N N . THR B 1 10 ? -7.457 11.57 11.711 1 98.19 10 THR B N 1
ATOM 3158 C CA . THR B 1 10 ? -8.258 10.844 10.727 1 98.19 10 THR B CA 1
ATOM 3159 C C . THR B 1 10 ? -9.695 11.352 10.711 1 98.19 10 THR B C 1
ATOM 3161 O O . THR B 1 10 ? -10.102 12.094 11.609 1 98.19 10 THR B O 1
ATOM 3164 N N . THR B 1 11 ? -10.398 11.109 9.68 1 98.75 11 THR B N 1
ATOM 3165 C CA . THR B 1 11 ? -11.805 11.492 9.547 1 98.75 11 THR B CA 1
ATOM 3166 C C . THR B 1 11 ? -12.68 10.258 9.359 1 98.75 11 THR B C 1
ATOM 3168 O O . THR B 1 11 ? -12.219 9.219 8.891 1 98.75 11 THR B O 1
ATOM 3171 N N . PRO B 1 12 ? -13.984 10.367 9.82 1 98.44 12 PRO B N 1
ATOM 3172 C CA . PRO B 1 12 ? -14.906 9.32 9.383 1 98.44 12 PRO B CA 1
ATOM 3173 C C . PRO B 1 12 ? -15.023 9.234 7.863 1 98.44 12 PRO B C 1
ATOM 3175 O O . PRO B 1 12 ? -14.828 10.234 7.168 1 98.44 12 PRO B O 1
ATOM 3178 N N . VAL B 1 13 ? -15.336 8.078 7.387 1 98.75 13 VAL B N 1
ATOM 3179 C CA . VAL B 1 13 ? -15.57 7.938 5.953 1 98.75 13 VAL B CA 1
ATOM 3180 C C . VAL B 1 13 ? -16.953 8.492 5.598 1 98.75 13 VAL B C 1
ATOM 3182 O O . VAL B 1 13 ? -17.938 8.148 6.234 1 98.75 13 VAL B O 1
ATOM 3185 N N . ASP B 1 14 ? -16.953 9.406 4.637 1 98.88 14 ASP B N 1
ATOM 3186 C CA . ASP B 1 14 ? -18.219 9.984 4.203 1 98.88 14 ASP B CA 1
ATOM 3187 C C . ASP B 1 14 ? -19.219 8.891 3.811 1 98.88 14 ASP B C 1
ATOM 3189 O O . ASP B 1 14 ? -18.828 7.883 3.217 1 98.88 14 ASP B O 1
ATOM 3193 N N . VAL B 1 15 ? -20.516 9.109 4.039 1 98.62 15 VAL B N 1
ATOM 3194 C CA . VAL B 1 15 ? -21.547 8.109 3.812 1 98.62 15 VAL B CA 1
ATOM 3195 C C . VAL B 1 15 ? -21.594 7.742 2.33 1 98.62 15 VAL B C 1
ATOM 3197 O O . VAL B 1 15 ? -21.766 6.574 1.979 1 98.62 15 VAL B O 1
ATOM 3200 N N . LYS B 1 16 ? -21.469 8.75 1.458 1 98.88 16 LYS B N 1
ATOM 3201 C CA . LYS B 1 16 ? -21.484 8.484 0.022 1 98.88 16 LYS B CA 1
ATOM 3202 C C . LYS B 1 16 ? -20.25 7.699 -0.411 1 98.88 16 LYS B C 1
ATOM 3204 O O . LYS B 1 16 ? -20.312 6.898 -1.347 1 98.88 16 LYS B O 1
ATOM 3209 N N . VAL B 1 17 ? -19.141 7.926 0.222 1 98.94 17 VAL B N 1
ATOM 3210 C CA . VAL B 1 17 ? -17.906 7.184 -0.026 1 98.94 17 VAL B CA 1
ATOM 3211 C C . VAL B 1 17 ? -18.062 5.734 0.434 1 98.94 17 VAL B C 1
ATOM 3213 O O . VAL B 1 17 ? -17.672 4.805 -0.271 1 98.94 17 VAL B O 1
ATOM 3216 N N . GLN B 1 18 ? -18.672 5.531 1.652 1 98.88 18 GLN B N 1
ATOM 3217 C CA . GLN B 1 18 ? -18.969 4.184 2.135 1 98.88 18 GLN B CA 1
ATOM 3218 C C . GLN B 1 18 ? -19.812 3.408 1.124 1 98.88 18 GLN B C 1
ATOM 3220 O O . GLN B 1 18 ? -19.516 2.246 0.833 1 98.88 18 GLN B O 1
ATOM 3225 N N . GLU B 1 19 ? -20.797 4.07 0.618 1 98.81 19 GLU B N 1
ATOM 3226 C CA . GLU B 1 19 ? -21.75 3.438 -0.294 1 98.81 19 GLU B CA 1
ATOM 3227 C C . GLU B 1 19 ? -21.047 2.947 -1.56 1 98.81 19 GLU B C 1
ATOM 3229 O O . GLU B 1 19 ? -21.281 1.823 -2.01 1 98.81 19 GLU B O 1
ATOM 3234 N N . ILE B 1 20 ? -20.219 3.771 -2.145 1 98.88 20 ILE B N 1
ATOM 3235 C CA . ILE B 1 20 ? -19.562 3.379 -3.391 1 98.88 20 ILE B CA 1
ATOM 3236 C C . ILE B 1 20 ? -18.562 2.266 -3.119 1 98.88 20 ILE B C 1
ATOM 3238 O O . ILE B 1 20 ? -18.406 1.35 -3.932 1 98.88 20 ILE B O 1
ATOM 3242 N N . ILE B 1 21 ? -17.812 2.314 -2.006 1 98.88 21 ILE B N 1
ATOM 3243 C CA . ILE B 1 21 ? -16.875 1.253 -1.653 1 98.88 21 ILE B CA 1
ATOM 3244 C C . ILE B 1 21 ? -17.625 -0.072 -1.526 1 98.88 21 ILE B C 1
ATOM 3246 O O . ILE B 1 21 ? -17.219 -1.078 -2.115 1 98.88 21 ILE B O 1
ATOM 3250 N N . CYS B 1 22 ? -18.734 -0.05 -0.78 1 98.69 22 CYS B N 1
ATOM 3251 C CA . CYS B 1 22 ? -19.516 -1.259 -0.549 1 98.69 22 CYS B CA 1
ATOM 3252 C C . CYS B 1 22 ? -20.109 -1.791 -1.854 1 98.69 22 CYS B C 1
ATOM 3254 O O . CYS B 1 22 ? -20.109 -3 -2.086 1 98.69 22 CYS B O 1
ATOM 3256 N N . SER B 1 23 ? -20.562 -0.883 -2.717 1 98.69 23 SER B N 1
ATOM 3257 C CA . SER B 1 23 ? -21.125 -1.284 -4.004 1 98.69 23 SER B CA 1
ATOM 3258 C C . SER B 1 23 ? -20.047 -1.926 -4.891 1 98.69 23 SER B C 1
ATOM 3260 O O . SER B 1 23 ? -20.297 -2.961 -5.512 1 98.69 23 SER B O 1
ATOM 3262 N N . VAL B 1 24 ? -18.891 -1.346 -4.934 1 98.75 24 VAL B N 1
ATOM 3263 C CA . VAL B 1 24 ? -17.828 -1.801 -5.828 1 98.75 24 VAL B CA 1
ATOM 3264 C C . VAL B 1 24 ? -17.266 -3.133 -5.332 1 98.75 24 VAL B C 1
ATOM 3266 O O . VAL B 1 24 ? -16.953 -4.016 -6.133 1 98.75 24 VAL B O 1
ATOM 3269 N N . ILE B 1 25 ? -17.125 -3.324 -4.023 1 98.25 25 ILE B N 1
ATOM 3270 C CA . ILE B 1 25 ? -16.625 -4.574 -3.471 1 98.25 25 ILE B CA 1
ATOM 3271 C C . ILE B 1 25 ? -17.547 -5.727 -3.859 1 98.25 25 ILE B C 1
ATOM 3273 O O . ILE B 1 25 ? -17.094 -6.848 -4.09 1 98.25 25 ILE B O 1
ATOM 3277 N N . LYS B 1 26 ? -18.812 -5.422 -3.977 1 97.62 26 LYS B N 1
ATOM 3278 C CA . LYS B 1 26 ? -19.828 -6.434 -4.254 1 97.62 26 LYS B CA 1
ATOM 3279 C C . LYS B 1 26 ? -19.938 -6.703 -5.754 1 97.62 26 LYS B C 1
ATOM 3281 O O . LYS B 1 26 ? -20 -7.859 -6.176 1 97.62 26 LYS B O 1
ATOM 3286 N N . ASN B 1 27 ? -19.844 -5.625 -6.574 1 97.75 27 ASN B N 1
ATOM 3287 C CA . ASN B 1 27 ? -20.312 -5.75 -7.949 1 97.75 27 ASN B CA 1
ATOM 3288 C C . ASN B 1 27 ? -19.188 -5.617 -8.953 1 97.75 27 ASN B C 1
ATOM 3290 O O . ASN B 1 27 ? -19.328 -5.992 -10.117 1 97.75 27 ASN B O 1
ATOM 3294 N N . VAL B 1 28 ? -18.094 -5.078 -8.562 1 98.25 28 VAL B N 1
ATOM 3295 C CA . VAL B 1 28 ? -17.016 -4.785 -9.5 1 98.25 28 VAL B CA 1
ATOM 3296 C C . VAL B 1 28 ? -15.68 -5.281 -8.93 1 98.25 28 VAL B C 1
ATOM 3298 O O . VAL B 1 28 ? -14.719 -4.516 -8.828 1 98.25 28 VAL B O 1
ATOM 3301 N N . TRP B 1 29 ? -15.648 -6.57 -8.648 1 97.56 29 TRP B N 1
ATOM 3302 C CA . TRP B 1 29 ? -14.516 -7.188 -7.961 1 97.56 29 TRP B CA 1
ATOM 3303 C C . TRP B 1 29 ? -13.469 -7.668 -8.961 1 97.56 29 TRP B C 1
ATOM 3305 O O . TRP B 1 29 ? -12.422 -8.188 -8.57 1 97.56 29 TRP B O 1
ATOM 3315 N N . GLY B 1 30 ? -13.672 -7.531 -10.266 1 97.88 30 GLY B N 1
ATOM 3316 C CA . GLY B 1 30 ? -12.789 -8.062 -11.289 1 97.88 30 GLY B CA 1
ATOM 3317 C C . GLY B 1 30 ? -11.406 -7.441 -11.273 1 97.88 30 GLY B C 1
ATOM 3318 O O . GLY B 1 30 ? -11.195 -6.41 -10.625 1 97.88 30 GLY B O 1
ATOM 3319 N N . ASN B 1 31 ? -10.469 -8.102 -11.906 1 97.38 31 ASN B N 1
ATOM 3320 C CA . ASN B 1 31 ? -9.109 -7.609 -12.102 1 97.38 31 ASN B CA 1
ATOM 3321 C C . ASN B 1 31 ? -9.031 -6.602 -13.25 1 97.38 31 ASN B C 1
ATOM 3323 O O . ASN B 1 31 ? -9.273 -6.949 -14.406 1 97.38 31 ASN B O 1
ATOM 3327 N N . PRO B 1 32 ? -8.617 -5.371 -12.961 1 98 32 PRO B N 1
ATOM 3328 C CA . PRO B 1 32 ? -8.578 -4.359 -14.023 1 98 32 PRO B CA 1
ATOM 3329 C C . PRO B 1 32 ? -7.688 -4.77 -15.195 1 98 32 PRO B C 1
ATOM 3331 O O . PRO B 1 32 ? -7.82 -4.223 -16.297 1 98 32 PRO B O 1
ATOM 3334 N N . SER B 1 33 ? -6.801 -5.73 -15.031 1 95.38 33 SER B N 1
ATOM 3335 C CA . SER B 1 33 ? -5.867 -6.145 -16.078 1 95.38 33 SER B CA 1
ATOM 3336 C C . SER B 1 33 ? -6.5 -7.168 -17.016 1 95.38 33 SER B C 1
ATOM 3338 O O . SER B 1 33 ? -5.926 -7.512 -18.047 1 95.38 33 SER B O 1
ATOM 3340 N N . SER B 1 34 ? -7.645 -7.695 -16.656 1 94.94 34 SER B N 1
ATOM 3341 C CA . SER B 1 34 ? -8.305 -8.695 -17.5 1 94.94 34 SER B CA 1
ATOM 3342 C C . SER B 1 34 ? -9.062 -8.031 -18.641 1 94.94 34 SER B C 1
ATOM 3344 O O . SER B 1 34 ? -9.648 -6.961 -18.469 1 94.94 34 SER B O 1
ATOM 3346 N N . SER B 1 35 ? -9.141 -8.68 -19.766 1 92.25 35 SER B N 1
ATOM 3347 C CA . SER B 1 35 ? -9.695 -8.086 -20.984 1 92.25 35 SER B CA 1
ATOM 3348 C C . SER B 1 35 ? -11.195 -8.32 -21.078 1 92.25 35 SER B C 1
ATOM 3350 O O . SER B 1 35 ? -11.883 -7.676 -21.891 1 92.25 35 SER B O 1
ATOM 3352 N N . TYR B 1 36 ? -11.719 -9.32 -20.359 1 94.94 36 TYR B N 1
ATOM 3353 C CA . TYR B 1 36 ? -13.148 -9.586 -20.422 1 94.94 36 TYR B CA 1
ATOM 3354 C C . TYR B 1 36 ? -13.938 -8.547 -19.625 1 94.94 36 TYR B C 1
ATOM 3356 O O . TYR B 1 36 ? -13.344 -7.676 -18.984 1 94.94 36 TYR B O 1
ATOM 3364 N N . ASP B 1 37 ? -15.227 -8.555 -19.578 1 95.69 37 ASP B N 1
ATOM 3365 C CA . ASP B 1 37 ? -16.109 -7.477 -19.141 1 95.69 37 ASP B CA 1
ATOM 3366 C C . ASP B 1 37 ? -15.891 -7.172 -17.656 1 95.69 37 ASP B C 1
ATOM 3368 O O . ASP B 1 37 ? -15.898 -6.008 -17.25 1 95.69 37 ASP B O 1
ATOM 3372 N N . LEU B 1 38 ? -15.742 -8.172 -16.859 1 96.38 38 LEU B N 1
ATOM 3373 C CA . LEU B 1 38 ? -15.516 -7.977 -15.43 1 96.38 38 LEU B CA 1
ATOM 3374 C C . LEU B 1 38 ? -14.281 -7.113 -15.195 1 96.38 38 LEU B C 1
ATOM 3376 O O . LEU B 1 38 ? -14.281 -6.246 -14.312 1 96.38 38 LEU B O 1
ATOM 3380 N N . GLY B 1 39 ? -13.219 -7.383 -15.922 1 97.06 39 GLY B N 1
ATOM 3381 C CA . GLY B 1 39 ? -12 -6.594 -15.836 1 97.06 39 GLY B CA 1
ATOM 3382 C C . GLY B 1 39 ? -12.148 -5.195 -16.406 1 97.06 39 GLY B C 1
ATOM 3383 O O . GLY B 1 39 ? -11.672 -4.223 -15.812 1 97.06 39 GLY B O 1
ATOM 3384 N N . LYS B 1 40 ? -12.836 -5.074 -17.531 1 97.38 40 LYS B N 1
ATOM 3385 C CA . LYS B 1 40 ? -13.062 -3.777 -18.172 1 97.38 40 LYS B CA 1
ATOM 3386 C C . LYS B 1 40 ? -13.852 -2.848 -17.25 1 97.38 40 LYS B C 1
ATOM 3388 O O . LYS B 1 40 ? -13.562 -1.651 -17.172 1 97.38 40 LYS B O 1
ATOM 3393 N N . LYS B 1 41 ? -14.844 -3.414 -16.609 1 98.19 41 LYS B N 1
ATOM 3394 C CA . LYS B 1 41 ? -15.633 -2.629 -15.664 1 98.19 41 LYS B CA 1
ATOM 3395 C C . LYS B 1 41 ? -14.773 -2.125 -14.508 1 98.19 41 LYS B C 1
ATOM 3397 O O . LYS B 1 41 ? -14.891 -0.969 -14.102 1 98.19 41 LYS B O 1
ATOM 3402 N N . ALA B 1 42 ? -13.977 -3.004 -13.961 1 98.62 42 ALA B N 1
ATOM 3403 C CA . ALA B 1 42 ? -13.062 -2.627 -12.883 1 98.62 42 ALA B CA 1
ATOM 3404 C C . ALA B 1 42 ? -12.094 -1.539 -13.336 1 98.62 42 ALA B C 1
ATOM 3406 O O . ALA B 1 42 ? -11.836 -0.58 -12.602 1 98.62 42 ALA B O 1
ATOM 3407 N N . LYS B 1 43 ? -11.562 -1.694 -14.5 1 98.62 43 LYS B N 1
ATOM 3408 C CA . LYS B 1 43 ? -10.656 -0.703 -15.07 1 98.62 43 LYS B CA 1
ATOM 3409 C C . LYS B 1 43 ? -11.336 0.653 -15.211 1 98.62 43 LYS B C 1
ATOM 3411 O O . LYS B 1 43 ? -10.734 1.691 -14.93 1 98.62 43 LYS B O 1
ATOM 3416 N N . SER B 1 44 ? -12.57 0.648 -15.648 1 98.75 44 SER B N 1
ATOM 3417 C CA . SER B 1 44 ? -13.336 1.88 -15.812 1 98.75 44 SER B CA 1
ATOM 3418 C C . SER B 1 44 ? -13.508 2.602 -14.477 1 98.75 44 SER B C 1
ATOM 3420 O O . SER B 1 44 ? -13.445 3.83 -14.422 1 98.75 44 SER B O 1
ATOM 3422 N N . ILE B 1 45 ? -13.727 1.852 -13.43 1 98.88 45 ILE B N 1
ATOM 3423 C CA . ILE B 1 45 ? -13.859 2.422 -12.094 1 98.88 45 ILE B CA 1
ATOM 3424 C C . ILE B 1 45 ? -12.555 3.109 -11.695 1 98.88 45 ILE B C 1
ATOM 3426 O O . ILE B 1 45 ? -12.562 4.227 -11.172 1 98.88 45 ILE B O 1
ATOM 3430 N N . VAL B 1 46 ? -11.43 2.463 -11.93 1 98.88 46 VAL B N 1
ATOM 3431 C CA . VAL B 1 46 ? -10.117 3.004 -11.594 1 98.88 46 VAL B CA 1
ATOM 3432 C C . VAL B 1 46 ? -9.883 4.301 -12.359 1 98.88 46 VAL B C 1
ATOM 3434 O O . VAL B 1 46 ? -9.461 5.305 -11.781 1 98.88 46 VAL B O 1
ATOM 3437 N N . GLU B 1 47 ? -10.219 4.328 -13.633 1 98.88 47 GLU B N 1
ATOM 3438 C CA . GLU B 1 47 ? -9.992 5.504 -14.469 1 98.88 47 GLU B CA 1
ATOM 3439 C C . GLU B 1 47 ? -10.922 6.648 -14.086 1 98.88 47 GLU B C 1
ATOM 3441 O O . GLU B 1 47 ? -10.523 7.816 -14.117 1 98.88 47 GLU B O 1
ATOM 3446 N N . THR B 1 48 ? -12.133 6.312 -13.75 1 98.94 48 THR B N 1
ATOM 3447 C CA . THR B 1 48 ? -13.07 7.332 -13.297 1 98.94 48 THR B CA 1
ATOM 3448 C C . THR B 1 48 ? -12.578 7.984 -12.008 1 98.94 48 THR B C 1
ATOM 3450 O O . THR B 1 48 ? -12.617 9.211 -11.875 1 98.94 48 THR B O 1
ATOM 3453 N N . ALA B 1 49 ? -12.133 7.148 -11.102 1 98.94 49 ALA B N 1
ATOM 3454 C CA . ALA B 1 49 ? -11.586 7.672 -9.852 1 98.94 49 ALA B CA 1
ATOM 3455 C C . ALA B 1 49 ? -10.375 8.57 -10.117 1 98.94 49 ALA B C 1
ATOM 3457 O O . ALA B 1 49 ? -10.219 9.609 -9.477 1 98.94 49 ALA B O 1
ATOM 3458 N N . ARG B 1 50 ? -9.516 8.109 -11.023 1 98.94 50 ARG B N 1
ATOM 3459 C CA . ARG B 1 50 ? -8.328 8.875 -11.375 1 98.94 50 ARG B CA 1
ATOM 3460 C C . ARG B 1 50 ? -8.695 10.273 -11.875 1 98.94 50 ARG B C 1
ATOM 3462 O O . ARG B 1 50 ? -8.062 11.258 -11.5 1 98.94 50 ARG B O 1
ATOM 3469 N N . LYS B 1 51 ? -9.719 10.383 -12.695 1 98.94 51 LYS B N 1
ATOM 3470 C CA . LYS B 1 51 ? -10.203 11.656 -13.203 1 98.94 51 LYS B CA 1
ATOM 3471 C C . LYS B 1 51 ? -10.711 12.547 -12.07 1 98.94 51 LYS B C 1
ATOM 3473 O O . LYS B 1 51 ? -10.461 13.758 -12.07 1 98.94 51 LYS B O 1
ATOM 3478 N N . LYS B 1 52 ? -11.391 11.977 -11.141 1 99 52 LYS B N 1
ATOM 3479 C CA . LYS B 1 52 ? -11.953 12.742 -10.031 1 99 52 LYS B CA 1
ATOM 3480 C C . LYS B 1 52 ? -10.852 13.289 -9.133 1 99 52 LYS B C 1
ATOM 3482 O O . LYS B 1 52 ? -10.914 14.445 -8.695 1 99 52 LYS B O 1
ATOM 3487 N N . VAL B 1 53 ? -9.844 12.469 -8.859 1 99 53 VAL B N 1
ATOM 3488 C CA . VAL B 1 53 ? -8.727 12.922 -8.047 1 99 53 VAL B CA 1
ATOM 3489 C C . VAL B 1 53 ? -7.969 14.031 -8.773 1 99 53 VAL B C 1
ATOM 3491 O O . VAL B 1 53 ? -7.582 15.031 -8.164 1 99 53 VAL B O 1
ATOM 3494 N N . ALA B 1 54 ? -7.738 13.844 -10.055 1 98.94 54 ALA B N 1
ATOM 3495 C CA . ALA B 1 54 ? -7.074 14.867 -10.859 1 98.94 54 ALA B CA 1
ATOM 3496 C C . ALA B 1 54 ? -7.844 16.188 -10.82 1 98.94 54 ALA B C 1
ATOM 3498 O O . ALA B 1 54 ? -7.254 17.25 -10.617 1 98.94 54 ALA B O 1
ATOM 3499 N N . GLU B 1 55 ? -9.117 16.094 -10.984 1 98.94 55 GLU B N 1
ATOM 3500 C CA . GLU B 1 55 ? -9.969 17.281 -10.969 1 98.94 55 GLU B CA 1
ATOM 3501 C C . GLU B 1 55 ? -9.883 18 -9.633 1 98.94 55 GLU B C 1
ATOM 3503 O O . GLU B 1 55 ? -9.828 19.234 -9.586 1 98.94 55 GLU B O 1
ATOM 3508 N N . MET B 1 56 ? -9.812 17.297 -8.578 1 98.94 56 MET B N 1
ATOM 3509 C CA . MET B 1 56 ? -9.789 17.859 -7.227 1 98.94 56 MET B CA 1
ATOM 3510 C C . MET B 1 56 ? -8.586 18.781 -7.039 1 98.94 56 MET B C 1
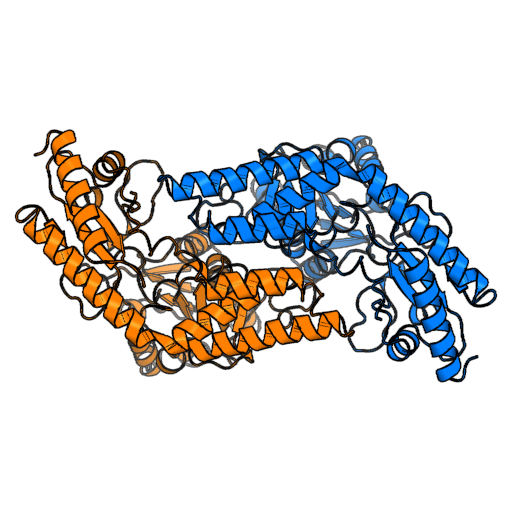ATOM 3512 O O . MET B 1 56 ? -8.68 19.781 -6.332 1 98.94 56 MET B O 1
ATOM 3516 N N . ILE B 1 57 ? -7.473 18.484 -7.734 1 98.94 57 ILE B N 1
ATOM 3517 C CA . ILE B 1 57 ? -6.266 19.266 -7.469 1 9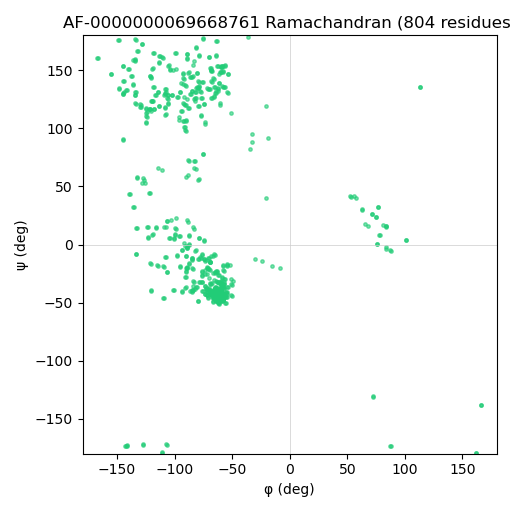8.94 57 ILE B CA 1
ATOM 3518 C C . ILE B 1 57 ? -5.828 19.984 -8.734 1 98.94 57 ILE B C 1
ATOM 3520 O O . ILE B 1 57 ? -4.703 20.484 -8.82 1 98.94 57 ILE B O 1
ATOM 3524 N N . GLY B 1 58 ? -6.598 19.984 -9.781 1 98.81 58 GLY B N 1
ATOM 3525 C CA . GLY B 1 58 ? -6.328 20.75 -10.992 1 98.81 58 GLY B CA 1
ATOM 3526 C C . GLY B 1 58 ? -5.254 20.125 -11.859 1 98.81 58 GLY B C 1
ATOM 3527 O O . GLY B 1 58 ? -4.488 20.828 -12.516 1 98.81 58 GLY B O 1
ATOM 3528 N N . SER B 1 59 ? -5.129 18.812 -11.883 1 98.81 59 SER B N 1
ATOM 3529 C CA . SER B 1 59 ? -4.133 18.109 -12.695 1 98.81 59 SER B CA 1
ATOM 3530 C C . SER B 1 59 ? -4.789 17.328 -13.828 1 98.81 59 SER B C 1
ATOM 3532 O O . SER B 1 59 ? -5.988 17.469 -14.07 1 98.81 59 SER B O 1
ATOM 3534 N N . LEU B 1 60 ? -3.982 16.625 -14.633 1 98.75 60 LEU B N 1
ATOM 3535 C CA . LEU B 1 60 ? -4.453 15.68 -15.633 1 98.75 60 LEU B CA 1
ATOM 3536 C C . LEU B 1 60 ? -4.504 14.266 -15.062 1 98.75 60 LEU B C 1
ATOM 3538 O O . LEU B 1 60 ? -3.701 13.914 -14.195 1 98.75 60 LEU B O 1
ATOM 3542 N N . PRO B 1 61 ? -5.453 13.453 -15.523 1 98.75 61 PRO B N 1
ATOM 3543 C CA . PRO B 1 61 ? -5.551 12.086 -15.008 1 98.75 61 PRO B CA 1
ATOM 3544 C C . PRO B 1 61 ? -4.238 11.312 -15.133 1 98.75 61 PRO B C 1
ATOM 3546 O O . PRO B 1 61 ? -3.877 10.547 -14.234 1 98.75 61 PRO B O 1
ATOM 3549 N N . GLY B 1 62 ? -3.514 11.531 -16.203 1 98.5 62 GLY B N 1
ATOM 3550 C CA . GLY B 1 62 ? -2.254 10.844 -16.438 1 98.5 62 GLY B CA 1
ATOM 3551 C C . GLY B 1 62 ? -1.185 11.203 -15.422 1 98.5 62 GLY B C 1
ATOM 3552 O O . GLY B 1 62 ? -0.172 10.516 -15.305 1 98.5 62 GLY B O 1
ATOM 3553 N N . GLU B 1 63 ? -1.422 12.203 -14.562 1 98.88 63 GLU B N 1
ATOM 3554 C CA . GLU B 1 63 ? -0.474 12.68 -13.555 1 98.88 63 GLU B CA 1
ATOM 3555 C C . GLU B 1 63 ? -0.8 12.117 -12.18 1 98.88 63 GLU B C 1
ATOM 3557 O O . GLU B 1 63 ? -0.191 12.508 -11.18 1 98.88 63 GLU B O 1
ATOM 3562 N N . ILE B 1 64 ? -1.79 11.227 -12.125 1 98.94 64 ILE B N 1
ATOM 3563 C CA . ILE B 1 64 ? -2.219 10.664 -10.852 1 98.94 64 ILE B CA 1
ATOM 3564 C C . ILE B 1 64 ? -1.787 9.203 -10.758 1 98.94 64 ILE B C 1
ATOM 3566 O O . ILE B 1 64 ? -2.031 8.422 -11.672 1 98.94 64 ILE B O 1
ATOM 3570 N N . LEU B 1 65 ? -1.143 8.859 -9.656 1 98.81 65 LEU B N 1
ATOM 3571 C CA . LEU B 1 65 ? -0.756 7.5 -9.297 1 98.81 65 LEU B CA 1
ATOM 3572 C C . LEU B 1 65 ? -1.389 7.09 -7.969 1 98.81 65 LEU B C 1
ATOM 3574 O O . LEU B 1 65 ? -1.211 7.766 -6.957 1 98.81 65 LEU B O 1
ATOM 3578 N N . PHE B 1 66 ? -2.15 5.969 -7.949 1 98.88 66 PHE B N 1
ATOM 3579 C CA . PHE B 1 66 ? -2.727 5.512 -6.691 1 98.88 66 PHE B CA 1
ATOM 3580 C C . PHE B 1 66 ? -1.689 4.766 -5.859 1 98.88 66 PHE B C 1
ATOM 3582 O O . PHE B 1 66 ? -0.896 3.99 -6.398 1 98.88 66 PHE B O 1
ATOM 3589 N N . THR B 1 67 ? -1.615 5.07 -4.578 1 98.75 67 THR B N 1
ATOM 3590 C CA . THR B 1 67 ? -0.706 4.441 -3.627 1 98.75 67 THR B CA 1
ATOM 3591 C C . THR B 1 67 ? -1.466 3.941 -2.402 1 98.75 67 THR B C 1
ATOM 3593 O O . THR B 1 67 ? -2.672 4.168 -2.275 1 98.75 67 THR B O 1
ATOM 3596 N N . SER B 1 68 ? -0.794 3.236 -1.552 1 98.38 68 SER B N 1
ATOM 3597 C CA . SER B 1 68 ? -1.427 2.695 -0.353 1 98.38 68 SER B CA 1
ATOM 3598 C C . SER B 1 68 ? -1.632 3.779 0.7 1 98.38 68 SER B C 1
ATOM 3600 O O . SER B 1 68 ? -2.307 3.555 1.707 1 98.38 68 SER B O 1
ATOM 3602 N N . GLY B 1 69 ? -1.086 4.988 0.524 1 98.19 69 GLY B N 1
ATOM 3603 C CA . GLY B 1 69 ? -1.233 6.078 1.479 1 98.19 69 GLY B CA 1
ATOM 3604 C C . GLY B 1 69 ? -0.194 7.168 1.306 1 98.19 69 GLY B C 1
ATOM 3605 O O . GLY B 1 69 ? 0.644 7.098 0.404 1 98.19 69 GLY B O 1
ATOM 3606 N N . GLY B 1 70 ? -0.29 8.164 2.164 1 98.56 70 GLY B N 1
ATOM 3607 C CA . GLY B 1 70 ? 0.621 9.297 2.092 1 98.56 70 GLY B CA 1
ATOM 3608 C C . GLY B 1 70 ? 2.066 8.914 2.348 1 98.56 70 GLY B C 1
ATOM 3609 O O . GLY B 1 70 ? 2.979 9.461 1.724 1 98.56 70 GLY B O 1
ATOM 3610 N N . THR B 1 71 ? 2.307 7.957 3.271 1 98.62 71 THR B N 1
ATOM 3611 C CA . THR B 1 71 ? 3.664 7.535 3.592 1 98.62 71 THR B CA 1
ATOM 3612 C C . THR B 1 71 ? 4.348 6.93 2.367 1 98.62 71 THR B C 1
ATOM 3614 O O . THR B 1 71 ? 5.488 7.27 2.057 1 98.62 71 THR B O 1
ATOM 3617 N N . GLU B 1 72 ? 3.613 6.066 1.67 1 98.69 72 GLU B N 1
ATOM 3618 C CA . GLU B 1 72 ? 4.172 5.484 0.452 1 98.69 72 GLU B CA 1
ATOM 3619 C C . GLU B 1 72 ? 4.461 6.559 -0.591 1 98.69 72 GLU B C 1
ATOM 3621 O O . GLU B 1 72 ? 5.508 6.531 -1.244 1 98.69 72 GLU B O 1
ATOM 3626 N N . SER B 1 73 ? 3.592 7.508 -0.773 1 98.88 73 SER B N 1
ATOM 3627 C CA . SER B 1 73 ? 3.768 8.586 -1.741 1 98.88 73 SER B CA 1
ATOM 3628 C C . SER B 1 73 ? 5 9.422 -1.419 1 98.88 73 SER B C 1
ATOM 3630 O O . SER B 1 73 ? 5.824 9.688 -2.299 1 98.88 73 SER B O 1
ATOM 3632 N N . ASN B 1 74 ? 5.121 9.859 -0.15 1 98.94 74 ASN B N 1
ATOM 3633 C CA . ASN B 1 74 ? 6.262 10.672 0.265 1 98.94 74 ASN B CA 1
ATOM 3634 C C . ASN B 1 74 ? 7.582 9.93 0.053 1 98.94 74 ASN B C 1
ATOM 3636 O O . ASN B 1 74 ? 8.547 10.508 -0.454 1 98.94 74 ASN B O 1
ATOM 3640 N N . ASN B 1 75 ? 7.625 8.688 0.453 1 98.88 75 ASN B N 1
ATOM 3641 C CA . ASN B 1 75 ? 8.836 7.891 0.275 1 98.88 75 ASN B CA 1
ATOM 3642 C C . ASN B 1 75 ? 9.18 7.711 -1.201 1 98.88 75 ASN B C 1
ATOM 3644 O O . ASN B 1 75 ? 10.352 7.711 -1.576 1 98.88 75 ASN B O 1
ATOM 3648 N N . MET B 1 76 ? 8.148 7.516 -2.027 1 98.81 76 MET B N 1
ATOM 3649 C CA . MET B 1 76 ? 8.352 7.332 -3.461 1 98.81 76 MET B CA 1
ATOM 3650 C C . MET B 1 76 ? 8.992 8.57 -4.078 1 98.81 76 MET B C 1
ATOM 3652 O O . MET B 1 76 ? 9.891 8.461 -4.914 1 98.81 76 MET B O 1
ATOM 3656 N N . VAL B 1 77 ? 8.578 9.758 -3.684 1 98.88 77 VAL B N 1
ATOM 3657 C CA . VAL B 1 77 ? 9.125 11.008 -4.207 1 98.88 77 VAL B CA 1
ATOM 3658 C C . VAL B 1 77 ? 10.586 11.141 -3.807 1 98.88 77 VAL B C 1
ATOM 3660 O O . VAL B 1 77 ? 11.438 11.477 -4.637 1 98.88 77 VAL B O 1
ATOM 3663 N N . ILE B 1 78 ? 10.898 10.867 -2.545 1 98.81 78 ILE B N 1
ATOM 3664 C CA . ILE B 1 78 ? 12.266 10.969 -2.039 1 98.81 78 ILE B CA 1
ATOM 3665 C C . ILE B 1 78 ? 13.164 9.984 -2.783 1 98.81 78 ILE B C 1
ATOM 3667 O O . ILE B 1 78 ? 14.234 10.352 -3.264 1 98.81 78 ILE B O 1
ATOM 3671 N N . SER B 1 79 ? 12.703 8.758 -2.914 1 98.06 79 SER B N 1
ATOM 3672 C CA . SER B 1 79 ? 13.453 7.738 -3.643 1 98.06 79 SER B CA 1
ATOM 3673 C C . SER B 1 79 ? 13.672 8.141 -5.098 1 98.06 79 SER B C 1
ATOM 3675 O O . SER B 1 79 ? 14.75 7.93 -5.652 1 98.06 79 SER B O 1
ATOM 3677 N N . THR B 1 80 ? 12.648 8.68 -5.703 1 98.38 80 THR B N 1
ATOM 3678 C CA . THR B 1 80 ? 12.719 9.133 -7.09 1 98.38 80 THR B CA 1
ATOM 3679 C C . THR B 1 80 ? 13.781 10.219 -7.246 1 98.38 80 THR B C 1
ATOM 3681 O O . THR B 1 80 ? 14.578 10.18 -8.18 1 98.38 80 THR B O 1
ATOM 3684 N N . ALA B 1 81 ? 13.797 11.188 -6.352 1 98 81 ALA B N 1
ATOM 3685 C CA . ALA B 1 81 ? 14.758 12.281 -6.422 1 98 81 ALA B CA 1
ATOM 3686 C C . ALA B 1 81 ? 16.188 11.758 -6.34 1 98 81 ALA B C 1
ATOM 3688 O O . ALA B 1 81 ? 17.062 12.195 -7.094 1 98 81 ALA B O 1
ATOM 3689 N N . ILE B 1 82 ? 16.422 10.828 -5.465 1 96.62 82 ILE B N 1
ATOM 3690 C CA . ILE B 1 82 ? 17.75 10.258 -5.262 1 96.62 82 ILE B CA 1
ATOM 3691 C C . ILE B 1 82 ? 18.172 9.469 -6.5 1 96.62 82 ILE B C 1
ATOM 3693 O O . ILE B 1 82 ? 19.281 9.641 -7 1 96.62 82 ILE B O 1
ATOM 3697 N N . GLN B 1 83 ? 17.281 8.617 -6.965 1 95 83 GLN B N 1
ATOM 3698 C CA . GLN B 1 83 ? 17.594 7.809 -8.141 1 95 83 GLN B CA 1
ATOM 3699 C C . GLN B 1 83 ? 17.844 8.688 -9.367 1 95 83 GLN B C 1
ATOM 3701 O O . GLN B 1 83 ? 18.75 8.422 -10.148 1 95 83 GLN B O 1
ATOM 3706 N N . TYR B 1 84 ? 17 9.672 -9.516 1 95.5 84 TYR B N 1
ATOM 3707 C CA . TYR B 1 84 ? 17.141 10.594 -10.633 1 95.5 84 TYR B CA 1
ATOM 3708 C C . TYR B 1 84 ? 18.484 11.312 -10.594 1 95.5 84 TYR B C 1
ATOM 3710 O O . TYR B 1 84 ? 19.141 11.484 -11.625 1 95.5 84 TYR B O 1
ATOM 3718 N N . PHE B 1 85 ? 18.938 11.75 -9.43 1 95.19 85 PHE B N 1
ATOM 3719 C CA . PHE B 1 85 ? 20.234 12.406 -9.234 1 95.19 85 PHE B CA 1
ATOM 3720 C C . PHE B 1 85 ? 21.375 11.508 -9.719 1 95.19 85 PHE B C 1
ATOM 3722 O O . PHE B 1 85 ? 22.25 11.953 -10.469 1 95.19 85 PHE B O 1
ATOM 3729 N N . HIS B 1 86 ? 21.266 10.25 -9.352 1 92.38 86 HIS B N 1
ATOM 3730 C CA . HIS B 1 86 ? 22.328 9.32 -9.711 1 92.38 86 HIS B CA 1
ATOM 3731 C C . HIS B 1 86 ? 22.297 8.984 -11.203 1 92.38 86 HIS B C 1
ATOM 3733 O O . HIS B 1 86 ? 23.344 8.781 -11.82 1 92.38 86 HIS B O 1
ATOM 3739 N N . THR B 1 87 ? 21.141 8.867 -11.734 1 89.88 87 THR B N 1
ATOM 3740 C CA . THR B 1 87 ? 21 8.586 -13.156 1 89.88 87 THR B CA 1
ATOM 3741 C C . THR B 1 87 ? 21.594 9.727 -13.992 1 89.88 87 THR B C 1
ATOM 3743 O O . THR B 1 87 ? 22.25 9.484 -15.008 1 89.88 87 THR B O 1
ATOM 3746 N N . LYS B 1 88 ? 21.359 10.961 -13.555 1 87.38 88 LYS B N 1
ATOM 3747 C CA . LYS B 1 88 ? 21.891 12.125 -14.258 1 87.38 88 LYS B CA 1
ATOM 3748 C C . LYS B 1 88 ? 23.406 12.219 -14.109 1 87.38 88 LYS B C 1
ATOM 3750 O O . LYS B 1 88 ? 24.109 12.617 -15.039 1 87.38 88 LYS B O 1
ATOM 3755 N N . ALA B 1 89 ? 23.938 11.922 -12.945 1 81.31 89 ALA B N 1
ATOM 3756 C CA . ALA B 1 89 ? 25.375 11.977 -12.672 1 81.31 89 ALA B CA 1
ATOM 3757 C C . ALA B 1 89 ? 26.125 10.984 -13.547 1 81.31 89 ALA B C 1
ATOM 3759 O O . ALA B 1 89 ? 27.266 11.242 -13.938 1 81.31 89 ALA B O 1
ATOM 3760 N N . ARG B 1 90 ? 25.609 9.852 -13.727 1 76.38 90 ARG B N 1
ATOM 3761 C CA . ARG B 1 90 ? 26.25 8.828 -14.547 1 76.38 90 ARG B CA 1
ATOM 3762 C C . ARG B 1 90 ? 26.406 9.305 -15.992 1 76.38 90 ARG B C 1
ATOM 3764 O O . ARG B 1 90 ? 27.312 8.883 -16.703 1 76.38 90 ARG B O 1
ATOM 3771 N N . ASN B 1 91 ? 25.578 10.148 -16.359 1 73.31 91 ASN B N 1
ATOM 3772 C CA . ASN B 1 91 ? 25.578 10.625 -17.734 1 73.31 91 ASN B CA 1
ATOM 3773 C C . ASN B 1 91 ? 26.516 11.812 -17.922 1 73.31 91 ASN B C 1
ATOM 3775 O O . ASN B 1 91 ? 26.766 12.242 -19.047 1 73.31 91 ASN B O 1
ATOM 3779 N N . VAL B 1 92 ? 26.891 12.414 -16.797 1 64.75 92 VAL B N 1
ATOM 3780 C CA . VAL B 1 92 ? 27.797 13.555 -16.891 1 64.75 92 VAL B CA 1
ATOM 3781 C C . VAL B 1 92 ? 29.234 13.094 -16.672 1 64.75 92 VAL B C 1
ATOM 3783 O O . VAL B 1 92 ? 29.516 12.305 -15.766 1 64.75 92 VAL B O 1
ATOM 3786 N N . THR B 1 93 ? 30.109 13.039 -17.719 1 53.34 93 THR B N 1
ATOM 3787 C CA . THR B 1 93 ? 31.5 12.625 -17.75 1 53.34 93 THR B CA 1
ATOM 3788 C C . THR B 1 93 ? 32.281 13.312 -16.641 1 53.34 93 THR B C 1
ATOM 3790 O O . THR B 1 93 ? 33.438 12.945 -16.375 1 53.34 93 THR B O 1
ATOM 3793 N N . ASN B 1 94 ? 31.969 14.547 -16.188 1 49.06 94 ASN B N 1
ATOM 3794 C CA . ASN B 1 94 ? 32.906 15.266 -15.344 1 49.06 94 ASN B CA 1
ATOM 3795 C C . ASN B 1 94 ? 32.781 14.867 -13.875 1 49.06 94 ASN B C 1
ATOM 3797 O O . ASN B 1 94 ? 31.734 14.328 -13.477 1 49.06 94 ASN B O 1
ATOM 3801 N N . GLY B 1 95 ? 33.688 14.945 -13.023 1 49.5 95 GLY B N 1
ATOM 3802 C CA . GLY B 1 95 ? 34.156 14.703 -11.664 1 49.5 95 GLY B CA 1
ATOM 3803 C C . GLY B 1 95 ? 33.031 14.609 -10.656 1 49.5 95 GLY B C 1
ATOM 3804 O O . GLY B 1 95 ? 33.281 14.602 -9.445 1 49.5 95 GLY B O 1
ATOM 3805 N N . LEU B 1 96 ? 31.828 14.977 -10.891 1 50.16 96 LEU B N 1
ATOM 3806 C CA . LEU B 1 96 ? 30.797 15.031 -9.859 1 50.16 96 LEU B CA 1
ATOM 3807 C C . LEU B 1 96 ? 30.328 13.633 -9.484 1 50.16 96 LEU B C 1
ATOM 3809 O O . LEU B 1 96 ? 29.281 13.469 -8.852 1 50.16 96 LEU B O 1
ATOM 3813 N N . LYS B 1 97 ? 30.938 12.469 -10.055 1 55.56 97 LYS B N 1
ATOM 3814 C CA . LYS B 1 97 ? 30.609 11.055 -9.906 1 55.56 97 LYS B CA 1
ATOM 3815 C C . LYS B 1 97 ? 30.516 10.672 -8.43 1 55.56 97 LYS B C 1
ATOM 3817 O O . LYS B 1 97 ? 29.781 9.758 -8.062 1 55.56 97 LYS B O 1
ATOM 3822 N N . GLU B 1 98 ? 31.078 11.5 -7.613 1 65.88 98 GLU B N 1
ATOM 3823 C CA . GLU B 1 98 ? 31.172 10.977 -6.254 1 65.88 98 GLU B CA 1
ATOM 3824 C C . GLU B 1 98 ? 30.344 11.805 -5.281 1 65.88 98 GLU B C 1
ATOM 3826 O O . GLU B 1 98 ? 30.328 11.539 -4.078 1 65.88 98 GLU B O 1
ATOM 3831 N N . GLU B 1 99 ? 29.438 12.672 -5.902 1 83.44 99 GLU B N 1
ATOM 3832 C CA . GLU B 1 99 ? 28.75 13.539 -4.949 1 83.44 99 GLU B CA 1
ATOM 3833 C C . GLU B 1 99 ? 27.438 12.906 -4.48 1 83.44 99 GLU B C 1
ATOM 3835 O O . GLU B 1 99 ? 26.766 12.219 -5.254 1 83.44 99 GLU B O 1
ATOM 3840 N N . LYS B 1 100 ? 27.109 13.094 -3.191 1 93.31 100 LYS B N 1
ATOM 3841 C CA . LYS B 1 100 ? 25.844 12.703 -2.58 1 93.31 100 LYS B CA 1
ATOM 3842 C C . LYS B 1 100 ? 24.734 13.711 -2.902 1 93.31 100 LYS B C 1
ATOM 3844 O O . LYS B 1 100 ? 24.984 14.922 -2.906 1 93.31 100 LYS B O 1
ATOM 3849 N N . PRO B 1 101 ? 23.578 13.156 -3.252 1 96.5 101 PRO B N 1
ATOM 3850 C CA . PRO B 1 101 ? 22.469 14.102 -3.406 1 96.5 101 PRO B CA 1
ATOM 3851 C C . PRO B 1 101 ? 22.172 14.875 -2.127 1 96.5 101 PRO B C 1
ATOM 3853 O O . PRO B 1 101 ? 22.453 14.391 -1.025 1 96.5 101 PRO B O 1
ATOM 3856 N N . HIS B 1 102 ? 21.703 16.109 -2.316 1 97.88 102 HIS B N 1
ATOM 3857 C CA . HIS B 1 102 ? 21.312 16.984 -1.211 1 97.88 102 HIS B CA 1
ATOM 3858 C C . HIS B 1 102 ? 19.812 17.297 -1.267 1 97.88 102 HIS B C 1
ATOM 3860 O O . HIS B 1 102 ? 19.297 17.656 -2.324 1 97.88 102 HIS B O 1
ATOM 3866 N N . ILE B 1 103 ? 19.109 17.094 -0.161 1 98.75 103 ILE B N 1
ATOM 3867 C CA . ILE B 1 103 ? 17.672 17.375 -0.06 1 98.75 103 ILE B CA 1
ATOM 3868 C C . ILE B 1 103 ? 17.438 18.438 1.003 1 98.75 103 ILE B C 1
ATOM 3870 O O . ILE B 1 103 ? 18.047 18.406 2.076 1 98.75 103 ILE B O 1
ATOM 3874 N N . ILE B 1 104 ? 16.562 19.422 0.675 1 98.88 104 ILE B N 1
ATOM 3875 C CA . ILE B 1 104 ? 16.156 20.469 1.614 1 98.88 104 ILE B CA 1
ATOM 3876 C C . ILE B 1 104 ? 14.711 20.234 2.057 1 98.88 104 ILE B C 1
ATOM 3878 O O . ILE B 1 104 ? 13.844 19.938 1.231 1 98.88 104 ILE B O 1
ATOM 3882 N N . THR B 1 105 ? 14.477 20.266 3.289 1 98.88 105 THR B N 1
ATOM 3883 C CA . THR B 1 105 ? 13.148 20.156 3.891 1 98.88 105 THR B CA 1
ATOM 3884 C C . THR B 1 105 ? 13.031 21.094 5.098 1 98.88 105 THR B C 1
ATOM 3886 O O . THR B 1 105 ? 13.836 22 5.266 1 98.88 105 THR B O 1
ATOM 3889 N N . THR B 1 106 ? 11.945 21.016 5.852 1 98.81 106 THR B N 1
ATOM 3890 C CA . THR B 1 106 ? 11.781 21.844 7.043 1 98.81 106 THR B CA 1
ATOM 3891 C C . THR B 1 106 ? 11.789 20.984 8.305 1 98.81 106 THR B C 1
ATOM 3893 O O . THR B 1 106 ? 11.633 19.766 8.234 1 98.81 106 THR B O 1
ATOM 3896 N N . ASN B 1 107 ? 12.008 21.609 9.422 1 98.38 107 ASN B N 1
ATOM 3897 C CA . ASN B 1 107 ? 12.117 20.875 10.68 1 98.38 107 ASN B CA 1
ATOM 3898 C C . ASN B 1 107 ? 10.75 20.594 11.281 1 98.38 107 ASN B C 1
ATOM 3900 O O . ASN B 1 107 ? 10.648 20.188 12.445 1 98.38 107 ASN B O 1
ATOM 3904 N N . ILE B 1 108 ? 9.648 20.75 10.469 1 97.75 108 ILE B N 1
ATOM 3905 C CA . ILE B 1 108 ? 8.328 20.516 11.039 1 97.75 108 ILE B CA 1
ATOM 3906 C C . ILE B 1 108 ? 7.602 19.453 10.219 1 97.75 108 ILE B C 1
ATOM 3908 O O . ILE B 1 108 ? 6.387 19.281 10.344 1 97.75 108 ILE B O 1
ATOM 3912 N N . GLU B 1 109 ? 8.328 18.734 9.391 1 98.5 109 GLU B N 1
ATOM 3913 C CA . GLU B 1 109 ? 7.711 17.781 8.469 1 98.5 109 GLU B CA 1
ATOM 3914 C C . GLU B 1 109 ? 7.121 16.594 9.211 1 98.5 109 GLU B C 1
ATOM 3916 O O . GLU B 1 109 ? 7.574 16.25 10.312 1 98.5 109 GLU B O 1
ATOM 3921 N N . HIS B 1 110 ? 6.098 16.016 8.602 1 97.81 110 HIS B N 1
ATOM 3922 C CA . HIS B 1 110 ? 5.547 14.742 9.07 1 97.81 110 HIS B CA 1
ATOM 3923 C C . HIS B 1 110 ? 6.609 13.648 9.07 1 97.81 110 HIS B C 1
ATOM 3925 O O . HIS B 1 110 ? 7.527 13.672 8.242 1 97.81 110 HIS B O 1
ATOM 3931 N N . ASP B 1 111 ? 6.449 12.672 9.914 1 97.31 111 ASP B N 1
ATOM 3932 C CA . ASP B 1 111 ? 7.391 11.57 10.062 1 97.31 111 ASP B CA 1
ATOM 3933 C C . ASP B 1 111 ? 7.605 10.852 8.727 1 97.31 111 ASP B C 1
ATOM 3935 O O . ASP B 1 111 ? 8.68 10.312 8.469 1 97.31 111 ASP B O 1
ATOM 3939 N N . SER B 1 112 ? 6.617 10.836 7.859 1 98.44 112 SER B N 1
ATOM 3940 C CA . SER B 1 112 ? 6.695 10.148 6.574 1 98.44 112 SER B CA 1
ATOM 3941 C C . SER B 1 112 ? 7.652 10.867 5.625 1 98.44 112 SER B C 1
ATOM 3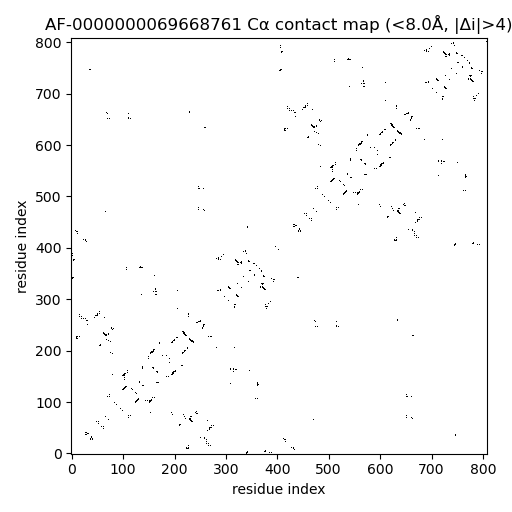943 O O . SER B 1 112 ? 8.016 10.328 4.574 1 98.44 112 SER B O 1
ATOM 3945 N N . VAL B 1 113 ? 8.078 12.07 5.945 1 98.81 113 VAL B N 1
ATOM 3946 C CA . VAL B 1 113 ? 9.102 12.789 5.203 1 98.81 113 VAL B CA 1
ATOM 3947 C C . VAL B 1 113 ? 10.383 12.867 6.035 1 98.81 113 VAL B C 1
ATOM 3949 O O . VAL B 1 113 ? 11.469 12.547 5.547 1 98.81 113 VAL B O 1
ATOM 3952 N N . LYS B 1 114 ? 10.266 13.211 7.285 1 98.5 114 LYS B N 1
ATOM 3953 C CA . LYS B 1 114 ? 11.398 13.445 8.18 1 98.5 114 LYS B CA 1
ATOM 3954 C C . LYS B 1 114 ? 12.227 12.172 8.359 1 98.5 114 LYS B C 1
ATOM 3956 O O . LYS B 1 114 ? 13.445 12.188 8.18 1 98.5 114 LYS B O 1
ATOM 3961 N N . LEU B 1 115 ? 11.602 11.086 8.664 1 98.19 115 LEU B N 1
ATOM 3962 C CA . LEU B 1 115 ? 12.32 9.891 9.102 1 98.19 115 LEU B CA 1
ATOM 3963 C C . LEU B 1 115 ? 13.031 9.227 7.93 1 98.19 115 LEU B C 1
ATOM 3965 O O . LEU B 1 115 ? 14.164 8.75 8.078 1 98.19 115 LEU B O 1
ATOM 3969 N N . PRO B 1 116 ? 12.383 9.125 6.75 1 98.5 116 PRO B N 1
ATOM 3970 C CA . PRO B 1 116 ? 13.164 8.602 5.621 1 98.5 116 PRO B CA 1
ATOM 3971 C C . PRO B 1 116 ? 14.391 9.461 5.309 1 98.5 116 PRO B C 1
ATOM 3973 O O . PRO B 1 116 ? 15.438 8.922 4.949 1 98.5 116 PRO B O 1
ATOM 3976 N N . LEU B 1 117 ? 14.281 10.75 5.445 1 98.81 117 LEU B N 1
ATOM 3977 C CA . LEU B 1 117 ? 15.406 11.633 5.168 1 98.81 117 LEU B CA 1
ATOM 3978 C C . LEU B 1 117 ? 16.5 11.477 6.223 1 98.81 117 LEU B C 1
ATOM 3980 O O . LEU B 1 117 ? 17.688 11.492 5.902 1 98.81 117 LEU B O 1
ATOM 3984 N N . GLU B 1 118 ? 16.094 11.375 7.48 1 98.5 118 GLU B N 1
ATOM 3985 C CA . GLU B 1 118 ? 17.062 11.109 8.539 1 98.5 118 GLU B CA 1
ATOM 3986 C C . GLU B 1 118 ? 17.797 9.789 8.297 1 98.5 118 GLU B C 1
ATOM 3988 O O . GLU B 1 118 ? 19.016 9.703 8.5 1 98.5 118 GLU B O 1
ATOM 3993 N N . LYS B 1 119 ? 17.062 8.781 7.867 1 97.38 119 LYS B N 1
ATOM 3994 C CA . LYS B 1 119 ? 17.656 7.484 7.586 1 97.38 119 LYS B CA 1
ATOM 3995 C C . LYS B 1 119 ? 18.688 7.582 6.457 1 97.38 119 LYS B C 1
ATOM 3997 O O . LYS B 1 119 ? 19.766 7 6.535 1 97.38 119 LYS B O 1
ATOM 4002 N N . LEU B 1 120 ? 18.328 8.258 5.391 1 97.75 120 LEU B N 1
ATOM 4003 C CA . LEU B 1 120 ? 19.234 8.453 4.262 1 97.75 120 LEU B CA 1
ATOM 4004 C C . LEU B 1 120 ? 20.5 9.164 4.699 1 97.75 120 LEU B C 1
ATOM 4006 O O . LEU B 1 120 ? 21.609 8.805 4.258 1 97.75 120 LEU B O 1
ATOM 4010 N N . PHE B 1 121 ? 20.359 10.172 5.57 1 98 121 PHE B N 1
ATOM 4011 C CA . PHE B 1 121 ? 21.5 10.914 6.09 1 98 121 PHE B CA 1
ATOM 4012 C C . PHE B 1 121 ? 22.391 10.008 6.926 1 98 121 PHE B C 1
ATOM 4014 O O . PHE B 1 121 ? 23.609 9.984 6.742 1 98 121 PHE B O 1
ATOM 4021 N N . GLU B 1 122 ? 21.766 9.219 7.789 1 97.06 122 GLU B N 1
ATOM 4022 C CA . GLU B 1 122 ? 22.484 8.305 8.672 1 97.06 122 GLU B CA 1
ATOM 4023 C C . GLU B 1 122 ? 23.266 7.27 7.875 1 97.06 122 GLU B C 1
ATOM 4025 O O . GLU B 1 122 ? 24.375 6.879 8.266 1 97.06 122 GLU B O 1
ATOM 4030 N N . GLU B 1 123 ? 22.75 6.879 6.762 1 94.44 123 GLU B N 1
ATOM 4031 C CA . GLU B 1 123 ? 23.359 5.84 5.945 1 94.44 123 GLU B CA 1
ATOM 4032 C C . GLU B 1 123 ? 24.359 6.438 4.953 1 94.44 123 GLU B C 1
ATOM 4034 O O . GLU B 1 123 ? 24.984 5.711 4.18 1 94.44 123 GLU B O 1
ATOM 4039 N N . GLY B 1 124 ? 24.469 7.727 4.934 1 95.62 124 GLY B N 1
ATOM 4040 C CA . GLY B 1 124 ? 25.406 8.398 4.047 1 95.62 124 GLY B CA 1
ATOM 4041 C C . GLY B 1 124 ? 24.953 8.422 2.602 1 95.62 124 GLY B C 1
ATOM 4042 O O . GLY B 1 124 ? 25.75 8.602 1.691 1 95.62 124 GLY B O 1
ATOM 4043 N N . LYS B 1 125 ? 23.641 8.297 2.4 1 95.88 125 LYS B N 1
ATOM 4044 C CA . LYS B 1 125 ? 23.125 8.188 1.042 1 95.88 125 LYS B CA 1
ATOM 4045 C C . LYS B 1 125 ? 22.672 9.539 0.509 1 95.88 125 LYS B C 1
ATOM 4047 O O . LYS B 1 125 ? 22.5 9.711 -0.7 1 95.88 125 LYS B O 1
ATOM 4052 N N . ALA B 1 126 ? 22.453 10.477 1.394 1 97.94 126 ALA B N 1
ATOM 4053 C CA . ALA B 1 126 ? 22.062 11.844 1.034 1 97.94 126 ALA B CA 1
ATOM 4054 C C . ALA B 1 126 ? 22.453 12.82 2.139 1 97.94 126 ALA B C 1
ATOM 4056 O O . ALA B 1 126 ? 22.5 12.453 3.314 1 97.94 126 ALA B O 1
ATOM 4057 N N . ASP B 1 127 ? 22.797 14.008 1.759 1 98.19 127 ASP B N 1
ATOM 4058 C CA . ASP B 1 127 ? 22.812 15.117 2.705 1 98.19 127 ASP B CA 1
ATOM 4059 C C . ASP B 1 127 ? 21.422 15.734 2.834 1 98.19 127 ASP B C 1
ATOM 4061 O O . ASP B 1 127 ? 20.656 15.758 1.868 1 98.19 127 ASP B O 1
ATOM 4065 N N . VAL B 1 128 ? 21.125 16.141 3.98 1 98.75 128 VAL B N 1
ATOM 4066 C CA . VAL B 1 128 ? 19.812 16.719 4.211 1 98.75 128 VAL B CA 1
ATOM 4067 C C . VAL B 1 128 ? 19.953 18.016 5.012 1 98.75 128 VAL B C 1
ATOM 4069 O O . VAL B 1 128 ? 20.703 18.078 5.984 1 98.75 128 VAL B O 1
ATOM 4072 N N . THR B 1 129 ? 19.328 19.078 4.594 1 98.81 129 THR B N 1
ATOM 4073 C CA . THR B 1 129 ? 19.203 20.312 5.375 1 98.81 129 THR B CA 1
ATOM 4074 C C . THR B 1 129 ? 17.766 20.484 5.875 1 98.81 129 THR B C 1
ATOM 4076 O O . THR B 1 129 ? 16.828 20.578 5.082 1 98.81 129 THR B O 1
ATOM 4079 N N . PHE B 1 130 ? 17.641 20.484 7.148 1 98.75 130 PHE B N 1
ATOM 4080 C CA . PHE B 1 130 ? 16.375 20.844 7.789 1 98.75 130 PHE B CA 1
ATOM 4081 C C . PHE B 1 130 ? 16.328 22.328 8.109 1 98.75 130 PHE B C 1
ATOM 4083 O O . PHE B 1 130 ? 16.938 22.781 9.086 1 98.75 130 PHE B O 1
ATOM 4090 N N . VAL B 1 131 ? 15.547 23.047 7.336 1 98.81 131 VAL B N 1
ATOM 4091 C CA . VAL B 1 131 ? 15.438 24.484 7.531 1 98.81 131 VAL B CA 1
ATOM 4092 C C . VAL B 1 131 ? 14.438 24.781 8.648 1 98.81 131 VAL B C 1
ATOM 4094 O O . VAL B 1 131 ? 13.297 24.312 8.609 1 98.81 131 VAL B O 1
ATOM 4097 N N . PRO B 1 132 ? 14.859 25.516 9.688 1 98.38 132 PRO B N 1
ATOM 4098 C CA . PRO B 1 132 ? 13.906 25.875 10.75 1 98.38 132 PRO B CA 1
ATOM 4099 C C . PRO B 1 132 ? 12.805 26.812 10.266 1 98.38 132 PRO B C 1
ATOM 4101 O O . PRO B 1 132 ? 13.07 27.719 9.469 1 98.38 132 PRO B O 1
ATOM 4104 N N . VAL B 1 133 ? 11.656 26.594 10.773 1 97.38 133 VAL B N 1
ATOM 4105 C CA . VAL B 1 133 ? 10.586 27.547 10.5 1 97.38 133 VAL B CA 1
ATOM 4106 C C . VAL B 1 133 ? 10.75 28.766 11.398 1 97.38 133 VAL B C 1
ATOM 4108 O O . VAL B 1 133 ? 11.469 28.734 12.398 1 97.38 133 VAL B O 1
ATOM 4111 N N . SER B 1 134 ? 10.039 29.844 10.969 1 96 134 SER B N 1
ATOM 4112 C CA . SER B 1 134 ? 10 31.047 11.805 1 96 134 SER B CA 1
ATOM 4113 C C . SER B 1 134 ? 9.352 30.75 13.156 1 96 134 SER B C 1
ATOM 4115 O O . SER B 1 134 ? 8.273 30.172 13.211 1 96 134 SER B O 1
ATOM 4117 N N . LYS B 1 135 ? 9.961 31.219 14.234 1 94.69 135 LYS B N 1
ATOM 4118 C CA . LYS B 1 135 ? 9.398 31.047 15.57 1 94.69 135 LYS B CA 1
ATOM 4119 C C . LYS B 1 135 ? 8.219 31.984 15.789 1 94.69 135 LYS B C 1
ATOM 4121 O O . LYS B 1 135 ? 7.441 31.797 16.734 1 94.69 135 LYS B O 1
ATOM 4126 N N . ILE B 1 136 ? 8.094 32.906 14.898 1 92.75 136 ILE B N 1
ATOM 4127 C CA . ILE B 1 136 ? 7.031 33.906 15.023 1 92.75 136 ILE B CA 1
ATOM 4128 C C . ILE B 1 136 ? 5.801 33.438 14.242 1 92.75 136 ILE B C 1
ATOM 4130 O O . ILE B 1 136 ? 4.68 33.5 14.766 1 92.75 136 ILE B O 1
ATOM 4134 N N . THR B 1 137 ? 6.047 32.875 13.062 1 93.56 137 THR B N 1
ATOM 4135 C CA . THR B 1 137 ? 4.91 32.625 12.188 1 93.56 137 THR B CA 1
ATOM 4136 C C . THR B 1 137 ? 4.637 31.125 12.094 1 93.56 137 THR B C 1
ATOM 4138 O O . THR B 1 137 ? 3.551 30.719 11.68 1 93.56 137 THR B O 1
ATOM 4141 N N . GLY B 1 138 ? 5.664 30.297 12.461 1 94.69 138 GLY B N 1
ATOM 4142 C CA . GLY B 1 138 ? 5.543 28.859 12.266 1 94.69 138 GLY B CA 1
ATOM 4143 C C . GLY B 1 138 ? 5.723 28.438 10.812 1 94.69 138 GLY B C 1
ATOM 4144 O O . GLY B 1 138 ? 5.664 27.234 10.5 1 94.69 138 GLY B O 1
ATOM 4145 N N . ALA B 1 139 ? 5.969 29.344 9.906 1 96.5 139 ALA B N 1
ATOM 4146 C CA . ALA B 1 139 ? 6.188 29.062 8.484 1 96.5 139 ALA B CA 1
ATOM 4147 C C . ALA B 1 139 ? 7.668 29.203 8.125 1 96.5 139 ALA B C 1
ATOM 4149 O O . ALA B 1 139 ? 8.414 29.922 8.789 1 96.5 139 ALA B O 1
ATOM 4150 N N . VAL B 1 140 ? 8.023 28.484 7.105 1 97.62 140 VAL B N 1
ATOM 4151 C CA . VAL B 1 140 ? 9.414 28.547 6.664 1 97.62 140 VAL B CA 1
ATOM 4152 C C . VAL B 1 140 ? 9.664 29.859 5.926 1 97.62 140 VAL B C 1
ATOM 4154 O O . VAL B 1 140 ? 8.789 30.344 5.203 1 97.62 140 VAL B O 1
ATOM 4157 N N . GLU B 1 141 ? 10.852 30.438 6.199 1 97.38 141 GLU B N 1
ATOM 4158 C CA . GLU B 1 141 ? 11.273 31.594 5.418 1 97.38 141 GLU B CA 1
ATOM 4159 C C . GLU B 1 141 ? 11.891 31.172 4.086 1 97.38 141 GLU B C 1
ATOM 4161 O O . GLU B 1 141 ? 12.859 30.406 4.059 1 97.38 141 GLU B O 1
ATOM 4166 N N . ILE B 1 142 ? 11.406 31.672 3.076 1 97.25 142 ILE B N 1
ATOM 4167 C CA . ILE B 1 142 ? 11.789 31.281 1.725 1 97.25 142 ILE B CA 1
ATOM 4168 C C . ILE B 1 142 ? 13.289 31.5 1.532 1 97.25 142 ILE B C 1
ATOM 4170 O O . ILE B 1 142 ? 13.977 30.656 0.955 1 97.25 142 ILE B O 1
ATOM 4174 N N . ASP B 1 143 ? 13.766 32.625 1.991 1 96.25 143 ASP B N 1
ATOM 4175 C CA . ASP B 1 143 ? 15.18 32.938 1.827 1 96.25 143 ASP B CA 1
ATOM 4176 C C . ASP B 1 143 ? 16.062 31.891 2.502 1 96.25 143 ASP B C 1
ATOM 4178 O O . ASP B 1 143 ? 17.172 31.594 2.025 1 96.25 143 ASP B O 1
ATOM 4182 N N . ASP B 1 144 ? 15.594 31.359 3.607 1 97.88 144 ASP B N 1
ATOM 4183 C CA . ASP B 1 144 ? 16.359 30.312 4.293 1 97.88 144 ASP B CA 1
ATOM 4184 C C . ASP B 1 144 ? 16.469 29.062 3.438 1 97.88 144 ASP B C 1
ATOM 4186 O O . ASP B 1 144 ? 17.5 28.375 3.451 1 97.88 144 ASP B O 1
ATOM 4190 N N . ILE B 1 145 ? 15.414 28.734 2.727 1 97.75 145 ILE B N 1
ATOM 4191 C CA . ILE B 1 145 ? 15.445 27.609 1.805 1 97.75 145 ILE B CA 1
ATOM 4192 C C . ILE B 1 145 ? 16.422 27.906 0.668 1 97.75 145 ILE B C 1
ATOM 4194 O O . ILE B 1 145 ? 17.281 27.078 0.358 1 97.75 145 ILE B O 1
ATOM 4198 N N . ILE B 1 146 ? 16.312 29.078 0.131 1 94.94 146 ILE B N 1
ATOM 4199 C CA . ILE B 1 146 ? 17.141 29.469 -1.008 1 94.94 146 ILE B CA 1
ATOM 4200 C C . ILE B 1 146 ? 18.625 29.453 -0.604 1 94.94 146 ILE B C 1
ATOM 4202 O O . ILE B 1 146 ? 19.469 28.953 -1.351 1 94.94 146 ILE B O 1
ATOM 4206 N N . ASN B 1 147 ? 18.922 29.938 0.571 1 95.44 147 ASN B N 1
ATOM 4207 C CA . ASN B 1 147 ? 20.297 30.016 1.064 1 95.44 147 ASN B CA 1
ATOM 4208 C C . ASN B 1 147 ? 20.859 28.625 1.353 1 95.44 147 ASN B C 1
ATOM 4210 O O . ASN B 1 147 ? 22.078 28.469 1.505 1 95.44 147 ASN B O 1
ATOM 4214 N N . SER B 1 148 ? 20.016 27.641 1.422 1 96.81 148 SER B N 1
ATOM 4215 C CA . SER B 1 148 ? 20.453 26.281 1.739 1 96.81 148 SER B CA 1
ATOM 4216 C C . SER B 1 148 ? 20.734 25.484 0.472 1 96.81 148 SER B C 1
ATOM 4218 O O . SER B 1 148 ? 21.203 24.344 0.542 1 96.81 148 SER B O 1
ATOM 4220 N N . ILE B 1 149 ? 20.469 26.031 -0.676 1 95.5 149 ILE B N 1
ATOM 4221 C CA . ILE B 1 149 ? 20.641 25.328 -1.939 1 95.5 149 ILE B CA 1
ATOM 4222 C C . ILE B 1 149 ? 22.125 25.141 -2.23 1 95.5 149 ILE B C 1
ATOM 4224 O O . ILE B 1 149 ? 22.922 26.062 -2.02 1 95.5 149 ILE B O 1
ATOM 4228 N N . ARG B 1 150 ? 22.453 24 -2.596 1 93.19 150 ARG B N 1
ATOM 4229 C CA . ARG B 1 150 ? 23.781 23.594 -3.037 1 93.19 150 ARG B CA 1
ATOM 4230 C C . ARG B 1 150 ? 23.75 23.094 -4.48 1 93.19 150 ARG B C 1
ATOM 4232 O O . ARG B 1 150 ? 22.688 22.859 -5.043 1 93.19 150 ARG B O 1
ATOM 4239 N N . PRO B 1 151 ? 24.938 22.984 -5.125 1 90.25 151 PRO B N 1
ATOM 4240 C CA . PRO B 1 151 ? 24.969 22.5 -6.508 1 90.25 151 PRO B CA 1
ATOM 4241 C C . PRO B 1 151 ? 24.375 21.109 -6.66 1 90.25 151 PRO B C 1
ATOM 4243 O O . PRO B 1 151 ? 23.812 20.797 -7.715 1 90.25 151 PRO B O 1
ATOM 4246 N N . ASN B 1 152 ? 24.469 20.312 -5.551 1 92.94 152 ASN B N 1
ATOM 4247 C CA . ASN B 1 152 ? 23.984 18.938 -5.621 1 92.94 152 ASN B CA 1
ATOM 4248 C C . ASN B 1 152 ? 22.594 18.812 -5.016 1 92.94 152 ASN B C 1
ATOM 4250 O O . ASN B 1 152 ? 22.125 17.703 -4.738 1 92.94 152 ASN B O 1
ATOM 4254 N N . THR B 1 153 ? 21.891 19.953 -4.777 1 96.38 153 THR B N 1
ATOM 4255 C CA . THR B 1 153 ? 20.516 19.891 -4.309 1 96.38 153 THR B CA 1
ATOM 4256 C C . THR B 1 153 ? 19.609 19.344 -5.398 1 96.38 153 THR B C 1
ATOM 4258 O O . THR B 1 153 ? 19.594 19.828 -6.527 1 96.38 153 THR B O 1
ATOM 4261 N N . CYS B 1 154 ? 18.875 18.297 -5.023 1 96.88 154 CYS B N 1
ATOM 4262 C CA . CYS B 1 154 ? 18.078 17.656 -6.066 1 96.88 154 CYS B CA 1
ATOM 4263 C C . CYS B 1 154 ? 16.594 17.688 -5.723 1 96.88 154 CYS B C 1
ATOM 4265 O O . CYS B 1 154 ? 15.75 17.469 -6.594 1 96.88 154 CYS B O 1
ATOM 4267 N N . LEU B 1 155 ? 16.25 17.938 -4.504 1 98.62 155 LEU B N 1
ATOM 4268 C CA . LEU B 1 155 ? 14.867 17.953 -4.07 1 98.62 155 LEU B CA 1
ATOM 4269 C C . LEU B 1 155 ? 14.648 18.953 -2.949 1 98.62 155 LEU B C 1
ATOM 4271 O O . LEU B 1 155 ? 15.461 19.062 -2.029 1 98.62 155 LEU B O 1
ATOM 4275 N N . ILE B 1 156 ? 13.617 19.734 -3.023 1 98.81 156 ILE B N 1
ATOM 4276 C CA . ILE B 1 156 ? 13.03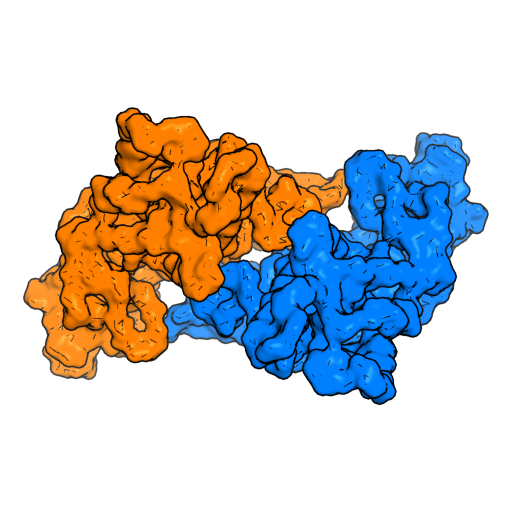1 20.516 -1.928 1 98.81 156 ILE B CA 1
ATOM 4277 C C . ILE B 1 156 ? 11.641 19.969 -1.606 1 98.81 156 ILE B C 1
ATOM 4279 O O . ILE B 1 156 ? 10.789 19.859 -2.494 1 98.81 156 ILE B O 1
ATOM 4283 N N . THR B 1 157 ? 11.445 19.5 -0.394 1 98.94 157 THR B N 1
ATOM 4284 C CA . THR B 1 157 ? 10.141 19.016 0.038 1 98.94 157 THR B CA 1
ATOM 4285 C C . THR B 1 157 ? 9.648 19.797 1.259 1 98.94 157 THR B C 1
ATOM 4287 O O . THR B 1 157 ? 10.297 19.781 2.309 1 98.94 157 THR B O 1
ATOM 4290 N N . VAL B 1 158 ? 8.547 20.516 1.132 1 98.88 158 VAL B N 1
ATOM 4291 C CA . VAL B 1 158 ? 7.914 21.328 2.166 1 98.88 158 VAL B CA 1
ATOM 4292 C C . VAL B 1 158 ? 6.426 20.984 2.246 1 98.88 158 VAL B C 1
ATOM 4294 O O . VAL B 1 158 ? 5.703 21.094 1.255 1 98.88 158 VAL B O 1
ATOM 4297 N N . MET B 1 159 ? 5.996 20.484 3.428 1 98.88 159 MET B N 1
ATOM 4298 C CA . MET B 1 159 ? 4.578 20.172 3.566 1 98.88 159 MET B CA 1
ATOM 4299 C C . MET B 1 159 ? 3.721 21.406 3.312 1 98.88 159 MET B C 1
ATOM 4301 O O . MET B 1 159 ? 4.137 22.531 3.607 1 98.88 159 MET B O 1
ATOM 4305 N N . LEU B 1 160 ? 2.51 21.219 2.795 1 98.88 160 LEU B N 1
ATOM 4306 C CA . LEU B 1 160 ? 1.658 22.344 2.447 1 98.88 160 LEU B CA 1
ATOM 4307 C C . LEU B 1 160 ? 1.039 22.969 3.697 1 98.88 160 LEU B C 1
ATOM 4309 O O . LEU B 1 160 ? 0.912 24.188 3.791 1 98.88 160 LEU B O 1
ATOM 4313 N N . ALA B 1 161 ? 0.646 22.125 4.613 1 98.69 161 ALA B N 1
ATOM 4314 C CA . ALA B 1 161 ? 0.091 22.562 5.891 1 98.69 161 ALA B CA 1
ATOM 4315 C C . ALA B 1 161 ? 0.504 21.625 7.023 1 98.69 161 ALA B C 1
ATOM 4317 O O . ALA B 1 161 ? 0.583 20.406 6.836 1 98.69 161 ALA B O 1
ATOM 4318 N N . ASN B 1 162 ? 0.791 22.234 8.125 1 97.62 162 ASN B N 1
ATOM 4319 C CA . ASN B 1 162 ? 1.256 21.453 9.266 1 97.62 162 ASN B CA 1
ATOM 4320 C C . ASN B 1 162 ? 0.093 20.797 10.016 1 97.62 162 ASN B C 1
ATOM 4322 O O . ASN B 1 162 ? -0.931 21.453 10.25 1 97.62 162 ASN B O 1
ATOM 4326 N N . ASN B 1 163 ? 0.219 19.578 10.359 1 96.94 163 ASN B N 1
ATOM 4327 C CA . ASN B 1 163 ? -0.861 18.797 10.969 1 96.94 163 ASN B CA 1
ATOM 4328 C C . ASN B 1 163 ? -1.036 19.141 12.445 1 96.94 163 ASN B C 1
ATOM 4330 O O . ASN B 1 163 ? -2.053 18.797 13.047 1 96.94 163 ASN B O 1
ATOM 4334 N N . GLU B 1 164 ? -0.178 19.844 13.109 1 95.62 164 GLU B N 1
ATOM 4335 C CA . GLU B 1 164 ? -0.28 20.188 14.523 1 95.62 164 GLU B CA 1
ATOM 4336 C C . GLU B 1 164 ? -0.78 21.609 14.719 1 95.62 164 GLU B C 1
ATOM 4338 O O . GLU B 1 164 ? -1.627 21.875 15.578 1 95.62 164 GLU B O 1
ATOM 4343 N N . THR B 1 165 ? -0.289 22.5 13.852 1 95.62 165 THR B N 1
ATOM 4344 C CA . THR B 1 165 ? -0.568 23.922 14.047 1 95.62 165 THR B CA 1
ATOM 4345 C C . THR B 1 165 ? -1.583 24.422 13.023 1 95.62 165 THR B C 1
ATOM 4347 O O . THR B 1 165 ? -2.232 25.438 13.234 1 95.62 165 THR B O 1
ATOM 4350 N N . GLY B 1 166 ? -1.672 23.75 11.938 1 96.94 166 GLY B N 1
ATOM 4351 C CA . GLY B 1 166 ? -2.535 24.188 10.852 1 96.94 166 GLY B CA 1
ATOM 4352 C C . GLY B 1 166 ? -1.885 25.219 9.953 1 96.94 166 GLY B C 1
ATOM 4353 O O . GLY B 1 166 ? -2.449 25.609 8.93 1 96.94 166 GLY B O 1
ATOM 4354 N N . ILE B 1 167 ? -0.687 25.656 10.266 1 97.5 167 ILE B N 1
ATOM 4355 C CA . ILE B 1 167 ? -0.033 26.734 9.516 1 97.5 167 ILE B CA 1
ATOM 4356 C C . ILE B 1 167 ? 0.224 26.266 8.078 1 97.5 167 ILE B C 1
ATOM 4358 O O . ILE B 1 167 ? 0.702 25.156 7.852 1 97.5 167 ILE B O 1
ATOM 4362 N N . ILE B 1 168 ? -0.148 27.047 7.109 1 98.19 168 ILE B N 1
ATOM 4363 C CA . ILE B 1 168 ? 0.069 26.797 5.688 1 98.19 168 ILE B CA 1
ATOM 4364 C C . ILE B 1 168 ? 1.445 27.312 5.277 1 98.19 168 ILE B C 1
ATOM 4366 O O . ILE B 1 168 ? 1.819 28.438 5.617 1 98.19 168 ILE B O 1
ATOM 4370 N N . GLN B 1 169 ? 2.248 26.547 4.621 1 98.38 169 GLN B N 1
ATOM 4371 C CA . GLN B 1 169 ? 3.59 26.906 4.172 1 98.38 169 GLN B CA 1
ATOM 4372 C C . GLN B 1 169 ? 3.551 27.562 2.797 1 98.38 169 GLN B C 1
ATOM 4374 O O . GLN B 1 169 ? 2.672 27.281 1.984 1 98.38 169 GLN B O 1
ATOM 4379 N N . PRO B 1 170 ? 4.445 28.469 2.561 1 98 170 PRO B N 1
ATOM 4380 C CA . PRO B 1 170 ? 4.41 29.281 1.344 1 98 170 PRO B CA 1
ATOM 4381 C C . PRO B 1 170 ? 5.016 28.562 0.138 1 98 170 PRO B C 1
ATOM 4383 O O . PRO B 1 170 ? 5.934 29.094 -0.497 1 98 170 PRO B O 1
ATOM 4386 N N . VAL B 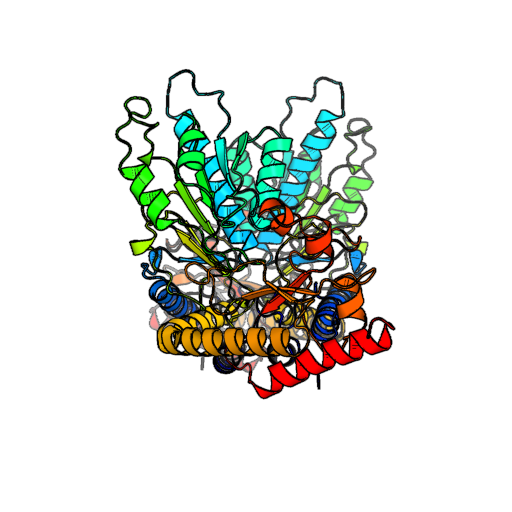1 171 ? 4.418 27.484 -0.315 1 98.38 171 VAL B N 1
ATOM 4387 C CA . VAL B 1 171 ? 4.969 26.609 -1.338 1 98.38 171 VAL B CA 1
ATOM 4388 C C . VAL B 1 171 ? 4.926 27.297 -2.697 1 98.38 171 VAL B C 1
ATOM 4390 O O . VAL B 1 171 ? 5.891 27.234 -3.465 1 98.38 171 VAL B O 1
ATOM 4393 N N . SER B 1 172 ? 3.785 27.969 -3.023 1 97.81 172 SER B N 1
ATOM 4394 C CA . SER B 1 172 ? 3.676 28.672 -4.301 1 97.81 172 SER B CA 1
ATOM 4395 C C . SER B 1 172 ? 4.699 29.797 -4.41 1 97.81 172 SER B C 1
ATOM 4397 O O . SER B 1 172 ? 5.32 29.969 -5.457 1 97.81 172 SER B O 1
ATOM 4399 N N . THR B 1 173 ? 4.867 30.547 -3.35 1 96.94 173 THR B N 1
ATOM 4400 C CA . THR B 1 173 ? 5.84 31.641 -3.326 1 96.94 173 THR B CA 1
ATOM 4401 C C . THR B 1 173 ? 7.262 31.094 -3.459 1 96.94 173 THR B C 1
ATOM 4403 O O . THR B 1 173 ? 8.109 31.703 -4.113 1 96.94 173 THR B O 1
ATOM 4406 N N . LEU B 1 174 ? 7.523 29.969 -2.807 1 96.94 174 LEU B N 1
ATOM 4407 C CA . LEU B 1 174 ? 8.82 29.328 -2.922 1 96.94 174 LEU B CA 1
ATOM 4408 C C . LEU B 1 174 ? 9.133 28.984 -4.379 1 96.94 174 LEU B C 1
ATOM 4410 O O . LEU B 1 174 ? 10.234 29.266 -4.863 1 96.94 174 LEU B O 1
ATOM 4414 N N . ARG B 1 175 ? 8.195 28.375 -5.082 1 95.69 175 ARG B N 1
ATOM 4415 C CA . ARG B 1 175 ? 8.375 28.031 -6.488 1 95.69 175 ARG B CA 1
ATOM 4416 C C . ARG B 1 175 ? 8.672 29.281 -7.32 1 95.69 175 ARG B C 1
ATOM 4418 O O . ARG B 1 175 ? 9.578 29.281 -8.148 1 95.69 175 ARG B O 1
ATOM 4425 N N . SER B 1 176 ? 7.891 30.328 -7.109 1 94.25 176 SER B N 1
ATOM 4426 C CA . SER B 1 176 ? 8.07 31.578 -7.844 1 94.25 176 SER B CA 1
ATOM 4427 C C . SER B 1 176 ? 9.469 32.125 -7.629 1 94.25 176 SER B C 1
ATOM 4429 O O . SER B 1 176 ? 10.109 32.594 -8.578 1 94.25 176 SER B O 1
ATOM 4431 N N . LYS B 1 177 ? 9.906 32.094 -6.414 1 93.38 177 LYS B N 1
ATOM 4432 C CA . LYS B 1 177 ? 11.234 32.594 -6.102 1 93.38 177 LYS B CA 1
ATOM 4433 C C . LYS B 1 177 ? 12.32 31.75 -6.762 1 93.38 177 LYS B C 1
ATOM 4435 O O . LYS B 1 177 ? 13.297 32.281 -7.285 1 93.38 177 LYS B O 1
ATOM 4440 N N . LEU B 1 178 ? 12.172 30.422 -6.723 1 93 178 LEU B N 1
ATOM 4441 C CA . LEU B 1 178 ? 13.133 29.531 -7.363 1 93 178 LEU B CA 1
ATOM 4442 C C . LEU B 1 178 ? 13.25 29.844 -8.852 1 93 178 LEU B C 1
ATOM 4444 O O . LEU B 1 178 ? 14.352 29.797 -9.406 1 93 178 LEU B O 1
ATOM 4448 N N . LYS B 1 179 ? 12.211 30.188 -9.492 1 90.06 179 LYS B N 1
ATOM 4449 C CA . LYS B 1 179 ? 12.188 30.469 -10.93 1 90.06 179 LYS B CA 1
ATOM 4450 C C . LYS B 1 179 ? 12.797 31.828 -11.234 1 90.06 179 LYS B C 1
ATOM 4452 O O . LYS B 1 179 ? 13.336 32.031 -12.32 1 90.06 179 LYS B O 1
ATOM 4457 N N . SER B 1 180 ? 12.711 32.625 -10.281 1 88.19 180 SER B N 1
ATOM 4458 C CA . SER B 1 180 ? 13.141 34 -10.516 1 88.19 180 SER B CA 1
ATOM 4459 C C . SER B 1 180 ? 14.648 34.156 -10.328 1 88.19 180 SER B C 1
ATOM 4461 O O . SER B 1 180 ? 15.258 35.094 -10.828 1 88.19 180 SER B O 1
ATOM 4463 N N . ILE B 1 181 ? 15.133 33.219 -9.625 1 84.12 181 ILE B N 1
ATOM 4464 C CA . ILE B 1 181 ? 16.562 33.312 -9.359 1 84.12 181 ILE B CA 1
ATOM 4465 C C . ILE B 1 181 ? 17.344 32.969 -10.625 1 84.12 181 ILE B C 1
ATOM 4467 O O . ILE B 1 181 ? 17.156 31.891 -11.203 1 84.12 181 ILE B O 1
ATOM 4471 N N . LYS B 1 182 ? 17.953 34.062 -11.312 1 65.38 182 LYS B N 1
ATOM 4472 C CA . LYS B 1 182 ? 18.875 33.938 -12.438 1 65.38 182 LYS B CA 1
ATOM 4473 C C . LYS B 1 182 ? 20.312 33.844 -11.961 1 65.38 182 LYS B C 1
ATOM 4475 O O . LYS B 1 182 ? 20.828 34.75 -11.32 1 65.38 182 LYS B O 1
ATOM 4480 N N . ASP B 1 183 ? 20.547 32.906 -11.195 1 61.97 183 ASP B N 1
ATOM 4481 C CA . ASP B 1 183 ? 21.891 32.906 -10.609 1 61.97 183 ASP B CA 1
ATOM 4482 C C . ASP B 1 183 ? 22.875 32.156 -11.484 1 61.97 183 ASP B C 1
ATOM 4484 O O . ASP B 1 183 ? 22.562 31.062 -11.977 1 61.97 183 ASP B O 1
ATOM 4488 N N . SER B 1 184 ? 23.922 32.844 -11.812 1 56.03 184 SER B N 1
ATOM 4489 C CA . SER B 1 184 ? 25.031 32.344 -12.609 1 56.03 184 SER B CA 1
ATOM 4490 C C . SER B 1 184 ? 25.656 31.109 -11.961 1 56.03 184 SER B C 1
ATOM 4492 O O . SER B 1 184 ? 26.359 30.359 -12.625 1 56.03 184 SER B O 1
ATOM 4494 N N . LYS B 1 185 ? 25.406 31.016 -10.648 1 55.75 185 LYS B N 1
ATOM 4495 C CA . LYS B 1 185 ? 26.016 29.891 -9.953 1 55.75 185 LYS B CA 1
ATOM 4496 C C . LYS B 1 185 ? 25.312 28.594 -10.289 1 55.75 185 LYS B C 1
ATOM 4498 O O . LYS B 1 185 ? 25.891 27.5 -10.156 1 55.75 185 LYS B O 1
ATOM 4503 N N . PHE B 1 186 ? 24.156 28.812 -10.633 1 62.25 186 PHE B N 1
ATOM 4504 C CA . PHE B 1 186 ? 23.359 27.609 -10.93 1 62.25 186 PHE B CA 1
ATOM 4505 C C . PHE B 1 186 ? 23.062 27.516 -12.422 1 62.25 186 PHE B C 1
ATOM 4507 O O . PHE B 1 186 ? 22.047 28.031 -12.891 1 62.25 186 PHE B O 1
ATOM 4514 N N . HIS B 1 187 ? 24 27.375 -13.227 1 59.31 187 HIS B N 1
ATOM 4515 C CA . HIS B 1 187 ? 23.797 27.281 -14.672 1 59.31 187 HIS B CA 1
ATOM 4516 C C . HIS B 1 187 ? 23.812 25.828 -15.133 1 59.31 187 HIS B C 1
ATOM 4518 O O . HIS B 1 187 ? 24.312 24.953 -14.438 1 59.31 187 HIS B O 1
ATOM 4524 N N . GLY B 1 188 ? 23.125 25.547 -16.172 1 56.84 188 GLY B N 1
ATOM 4525 C CA . GLY B 1 188 ? 23.109 24.234 -16.797 1 56.84 188 GLY B CA 1
ATOM 4526 C C . GLY B 1 188 ? 22.344 23.188 -15.984 1 56.84 188 GLY B C 1
ATOM 4527 O O . GLY B 1 188 ? 21.203 23.422 -15.594 1 56.84 188 GLY B O 1
ATOM 4528 N N . GLU B 1 189 ? 22.938 22.047 -15.766 1 56.16 189 GLU B N 1
ATOM 4529 C CA . GLU B 1 189 ? 22.375 20.906 -15.062 1 56.16 189 GLU B CA 1
ATOM 4530 C C . GLU B 1 189 ? 22.188 21.203 -13.578 1 56.16 189 GLU B C 1
ATOM 4532 O O . GLU B 1 189 ? 21.406 20.531 -12.891 1 56.16 189 GLU B O 1
ATOM 4537 N N . HIS B 1 190 ? 22.766 22.328 -13.219 1 58.38 190 HIS B N 1
ATOM 4538 C CA . HIS B 1 190 ? 22.688 22.734 -11.82 1 58.38 190 HIS B CA 1
ATOM 4539 C C . HIS B 1 190 ? 21.734 23.922 -11.641 1 58.38 190 HIS B C 1
ATOM 4541 O O . HIS B 1 190 ? 21.766 24.594 -10.602 1 58.38 190 HIS B O 1
ATOM 4547 N N . SER B 1 191 ? 21.031 24.031 -12.719 1 69.12 191 SER B N 1
ATOM 4548 C CA . SER B 1 191 ? 20.047 25.109 -12.656 1 69.12 191 SER B CA 1
ATOM 4549 C C . SER B 1 191 ? 19.031 24.875 -11.539 1 69.12 191 SER B C 1
ATOM 4551 O O . SER B 1 191 ? 18.672 23.734 -11.258 1 69.12 191 SER B O 1
ATOM 4553 N N . LEU B 1 192 ? 18.734 25.922 -10.898 1 74.31 192 LEU B N 1
ATOM 4554 C CA . LEU B 1 192 ? 17.734 25.875 -9.836 1 74.31 192 LEU B CA 1
ATOM 4555 C C . LEU B 1 192 ? 16.422 25.281 -10.359 1 74.31 192 LEU B C 1
ATOM 4557 O O . LEU B 1 192 ? 15.633 24.75 -9.586 1 74.31 192 LEU B O 1
ATOM 4561 N N . ASN B 1 193 ? 16.375 25.312 -11.656 1 71.62 193 ASN B N 1
ATOM 4562 C CA . ASN B 1 193 ? 15.164 24.812 -12.281 1 71.62 193 ASN B CA 1
ATOM 4563 C C . ASN B 1 193 ? 15.156 23.281 -12.336 1 71.62 193 ASN B C 1
ATOM 4565 O O . ASN B 1 193 ? 14.109 22.672 -12.57 1 71.62 193 ASN B O 1
ATOM 4569 N N . SER B 1 194 ? 16.219 22.797 -12.078 1 83.62 194 SER B N 1
ATOM 4570 C CA . SER B 1 194 ? 16.312 21.344 -12.141 1 83.62 194 SER B CA 1
ATOM 4571 C C . SER B 1 194 ? 15.984 20.719 -10.789 1 83.62 194 SER B C 1
ATOM 4573 O O . SER B 1 194 ? 15.805 19.5 -10.695 1 83.62 194 SER B O 1
ATOM 4575 N N . ILE B 1 195 ? 15.875 21.594 -9.773 1 94.44 195 ILE B N 1
ATOM 4576 C CA . ILE B 1 195 ? 15.562 21.078 -8.445 1 94.44 195 ILE B CA 1
ATOM 4577 C C . ILE B 1 195 ? 14.094 20.672 -8.375 1 94.44 195 ILE B C 1
ATOM 4579 O O . ILE B 1 195 ? 13.203 21.469 -8.695 1 94.44 195 ILE B O 1
ATOM 4583 N N . LEU B 1 196 ? 13.828 19.422 -8.07 1 98 196 LEU B N 1
ATOM 4584 C CA . LEU B 1 196 ? 12.461 18.922 -7.922 1 98 196 LEU B CA 1
ATOM 4585 C C . LEU B 1 196 ? 11.797 19.531 -6.684 1 98 196 LEU B C 1
ATOM 4587 O O . LEU B 1 196 ? 12.445 19.719 -5.656 1 98 196 LEU B O 1
ATOM 4591 N N . LEU B 1 197 ? 10.5 19.875 -6.781 1 98.56 197 LEU B N 1
ATOM 4592 C CA . LEU B 1 197 ? 9.734 20.438 -5.676 1 98.56 197 LEU B CA 1
ATOM 4593 C C . LEU B 1 197 ? 8.547 19.547 -5.332 1 98.56 197 LEU B C 1
ATOM 4595 O O . LEU B 1 197 ? 7.746 19.203 -6.203 1 98.56 197 LEU B O 1
ATOM 4599 N N . HIS B 1 198 ? 8.5 19.141 -4.082 1 98.94 198 HIS B N 1
ATOM 4600 C CA . HIS B 1 198 ? 7.445 18.281 -3.561 1 98.94 198 HIS B CA 1
ATOM 4601 C C . HIS B 1 198 ? 6.703 18.953 -2.416 1 98.94 198 HIS B C 1
ATOM 4603 O O . HIS B 1 198 ? 7.309 19.656 -1.607 1 98.94 198 HIS B O 1
ATOM 4609 N N . THR B 1 199 ? 5.383 18.719 -2.346 1 99 199 THR B N 1
ATOM 4610 C CA . THR B 1 199 ? 4.645 19.141 -1.159 1 99 199 THR B CA 1
ATOM 4611 C C . THR B 1 199 ? 3.707 18.031 -0.686 1 99 199 THR B C 1
ATOM 4613 O O . THR B 1 199 ? 3.012 17.422 -1.494 1 99 199 THR B O 1
ATOM 4616 N N . ASP B 1 200 ? 3.795 17.703 0.563 1 98.94 200 ASP B N 1
ATOM 4617 C CA . ASP B 1 200 ? 2.803 16.844 1.218 1 98.94 200 ASP B CA 1
ATOM 4618 C C . ASP B 1 200 ? 1.532 17.641 1.535 1 98.94 200 ASP B C 1
ATOM 4620 O O . ASP B 1 200 ? 1.515 18.453 2.457 1 98.94 200 ASP B O 1
ATOM 4624 N N . ALA B 1 201 ? 0.45 17.312 0.833 1 98.94 201 ALA B N 1
ATOM 4625 C CA . ALA B 1 201 ? -0.769 18.109 0.969 1 98.94 201 ALA B CA 1
ATOM 4626 C C . ALA B 1 201 ? -1.828 17.359 1.766 1 98.94 201 ALA B C 1
ATOM 4628 O O . ALA B 1 201 ? -3.018 17.672 1.687 1 98.94 201 ALA B O 1
ATOM 4629 N N . ALA B 1 202 ? -1.446 16.375 2.537 1 98.81 202 ALA B N 1
ATOM 4630 C CA . ALA B 1 202 ? -2.352 15.5 3.283 1 98.81 202 ALA B CA 1
ATOM 4631 C C . ALA B 1 202 ? -3.355 16.312 4.09 1 98.81 202 ALA B C 1
ATOM 4633 O O . ALA B 1 202 ? -4.555 16.016 4.078 1 98.81 202 ALA B O 1
ATOM 4634 N N . GLN B 1 203 ? -2.893 17.359 4.75 1 98.56 203 GLN B N 1
ATOM 4635 C CA . GLN B 1 203 ? -3.744 18.078 5.688 1 98.56 203 GLN B CA 1
ATOM 4636 C C . GLN B 1 203 ? -4.512 19.203 4.988 1 98.56 203 GLN B C 1
ATOM 4638 O O . GLN B 1 203 ? -5.52 19.688 5.504 1 98.56 203 GLN B O 1
ATOM 4643 N N . ALA B 1 204 ? -4.055 19.641 3.832 1 98.88 204 ALA B N 1
ATOM 4644 C CA . ALA B 1 204 ? -4.648 20.781 3.148 1 98.88 204 ALA B CA 1
ATOM 4645 C C . ALA B 1 204 ? -5.863 20.359 2.326 1 98.88 204 ALA B C 1
ATOM 4647 O O . ALA B 1 204 ? -6.875 21.062 2.297 1 98.88 204 ALA B O 1
ATOM 4648 N N . ILE B 1 205 ? -5.816 19.219 1.68 1 98.88 205 ILE B N 1
ATOM 4649 C CA . ILE B 1 205 ? -6.848 18.766 0.758 1 98.88 205 ILE B CA 1
ATOM 4650 C C . ILE B 1 205 ? -8.164 18.562 1.511 1 98.88 205 ILE B C 1
ATOM 4652 O O . ILE B 1 205 ? -8.195 17.938 2.566 1 98.88 205 ILE B O 1
ATOM 4656 N N . GLY B 1 206 ? -9.203 19.094 0.949 1 98.81 206 GLY B N 1
ATOM 4657 C CA . GLY B 1 206 ? -10.531 18.984 1.538 1 98.81 206 GLY B CA 1
ATOM 4658 C C . GLY B 1 206 ? -10.844 20.094 2.527 1 98.81 206 GLY B C 1
ATOM 4659 O O . GLY B 1 206 ? -11.977 20.188 3.012 1 98.81 206 GLY B O 1
ATOM 4660 N N . LYS B 1 207 ? -9.859 20.953 2.832 1 98.81 207 LYS B N 1
ATOM 4661 C CA . LYS B 1 207 ? -10.023 22.016 3.811 1 98.81 207 LYS B CA 1
ATOM 4662 C C . LYS B 1 207 ? -9.789 23.391 3.176 1 98.81 207 LYS B C 1
ATOM 4664 O O . LYS B 1 207 ? -10.469 24.359 3.52 1 98.81 207 LYS B O 1
ATOM 4669 N N . ILE B 1 208 ? -8.797 23.484 2.289 1 98.5 208 ILE B N 1
ATOM 4670 C CA . ILE B 1 208 ? -8.539 24.688 1.504 1 98.5 208 ILE B CA 1
ATOM 4671 C C . ILE B 1 208 ? -8.344 24.312 0.037 1 98.5 208 ILE B C 1
ATOM 4673 O O . ILE B 1 208 ? -8.211 23.125 -0.298 1 98.5 208 ILE B O 1
ATOM 4677 N N . GLU B 1 209 ? -8.375 25.312 -0.828 1 98.12 209 GLU B N 1
ATOM 4678 C CA . GLU B 1 209 ? -8.125 25.062 -2.246 1 98.12 209 GLU B CA 1
ATOM 4679 C C . GLU B 1 209 ? -6.688 24.609 -2.484 1 98.12 209 GLU B C 1
ATOM 4681 O O . GLU B 1 209 ? -5.742 25.234 -1.991 1 98.12 209 GLU B O 1
ATOM 4686 N N . VAL B 1 210 ? -6.488 23.562 -3.129 1 98.88 210 VAL B N 1
ATOM 4687 C CA . VAL B 1 210 ? -5.195 23.031 -3.549 1 98.88 210 VAL B CA 1
ATOM 4688 C C . VAL B 1 210 ? -5.191 22.812 -5.062 1 98.88 210 VAL B C 1
ATOM 4690 O O . VAL B 1 210 ? -5.973 22.031 -5.59 1 98.88 210 VAL B O 1
ATOM 4693 N N . ASP B 1 211 ? -4.414 23.547 -5.77 1 98.88 211 ASP B N 1
ATOM 4694 C CA . ASP B 1 211 ? -4.289 23.484 -7.223 1 98.88 211 ASP B CA 1
ATOM 4695 C C . ASP B 1 211 ? -2.828 23.359 -7.648 1 98.88 211 ASP B C 1
ATOM 4697 O O . ASP B 1 211 ? -2.021 24.25 -7.355 1 98.88 211 ASP B O 1
ATOM 4701 N N . VAL B 1 212 ? -2.52 22.281 -8.344 1 98.75 212 VAL B N 1
ATOM 4702 C CA . VAL B 1 212 ? -1.12 22 -8.648 1 98.75 212 VAL B CA 1
ATOM 4703 C C . VAL B 1 212 ? -0.603 22.984 -9.68 1 98.75 212 VAL B C 1
ATOM 4705 O O . VAL B 1 212 ? 0.607 23.188 -9.805 1 98.75 212 VAL B O 1
ATOM 4708 N N . GLN B 1 213 ? -1.467 23.625 -10.438 1 97.94 213 GLN B N 1
ATOM 4709 C CA . GLN B 1 213 ? -1.034 24.672 -11.359 1 97.94 213 GLN B CA 1
ATOM 4710 C C . GLN B 1 213 ? -0.619 25.922 -10.602 1 97.94 213 GLN B C 1
ATOM 4712 O O . GLN B 1 213 ? 0.372 26.578 -10.953 1 97.94 213 GLN B O 1
ATOM 4717 N N . ASP B 1 214 ? -1.396 26.25 -9.555 1 98.06 214 ASP B N 1
ATOM 4718 C CA . ASP B 1 214 ? -1.066 27.391 -8.711 1 98.06 214 ASP B CA 1
ATOM 4719 C C . ASP B 1 214 ? 0.205 27.141 -7.906 1 98.06 214 ASP B C 1
ATOM 4721 O O . ASP B 1 214 ? 1.051 28.031 -7.766 1 98.06 214 ASP B O 1
ATOM 4725 N N . LEU B 1 215 ? 0.323 25.938 -7.371 1 98.62 215 LEU B N 1
ATOM 4726 C CA . LEU B 1 215 ? 1.469 25.562 -6.547 1 98.62 215 LEU B CA 1
ATOM 4727 C C . LEU B 1 215 ? 2.713 25.359 -7.406 1 98.62 215 LEU B C 1
ATOM 4729 O O . LEU B 1 215 ? 3.834 25.594 -6.945 1 98.62 215 LEU B O 1
ATOM 4733 N N . ASP B 1 216 ? 2.488 24.828 -8.617 1 97.56 216 ASP B N 1
ATOM 4734 C CA . ASP B 1 216 ? 3.525 24.531 -9.602 1 97.56 216 ASP B CA 1
ATOM 4735 C C . ASP B 1 216 ? 4.594 23.609 -9.008 1 97.56 216 ASP B C 1
ATOM 4737 O O . ASP B 1 216 ? 5.789 23.875 -9.141 1 97.56 216 ASP B O 1
ATOM 4741 N N . VAL B 1 217 ? 4.219 22.656 -8.281 1 98.62 217 VAL B N 1
ATOM 4742 C CA . VAL B 1 217 ? 5.121 21.656 -7.727 1 98.62 217 VAL B CA 1
ATOM 4743 C C . VAL B 1 217 ? 5.266 20.484 -8.703 1 98.62 217 VAL B C 1
ATOM 4745 O O . VAL B 1 217 ? 4.438 20.312 -9.602 1 98.62 217 VAL B O 1
ATOM 4748 N N . ASP B 1 218 ? 6.32 19.719 -8.555 1 98.69 218 ASP B N 1
ATOM 4749 C CA . ASP B 1 218 ? 6.547 18.531 -9.367 1 98.69 218 ASP B CA 1
ATOM 4750 C C . ASP B 1 218 ? 5.789 17.328 -8.812 1 98.69 218 ASP B C 1
ATOM 4752 O O . ASP B 1 218 ? 5.41 16.422 -9.562 1 98.69 218 ASP B O 1
ATOM 4756 N N . TYR B 1 219 ? 5.652 17.297 -7.52 1 98.94 219 TYR B N 1
ATOM 4757 C CA . TYR B 1 219 ? 4.973 16.203 -6.832 1 98.94 219 TYR B CA 1
ATOM 4758 C C . TYR B 1 219 ? 4.059 16.734 -5.734 1 98.94 219 TYR B C 1
ATOM 4760 O O . TYR B 1 219 ? 4.379 17.719 -5.074 1 98.94 219 TYR B O 1
ATOM 4768 N N . LEU B 1 220 ? 2.941 16.078 -5.531 1 99 220 LEU B N 1
ATOM 4769 C CA . LEU B 1 220 ? 2.018 16.406 -4.449 1 99 220 LEU B CA 1
ATOM 4770 C C . LEU B 1 220 ? 1.381 15.133 -3.887 1 99 220 LEU B C 1
ATOM 4772 O O . LEU B 1 220 ? 0.889 14.297 -4.641 1 99 220 LEU B O 1
ATOM 4776 N N . THR B 1 221 ? 1.38 14.969 -2.568 1 98.94 221 THR B N 1
ATOM 4777 C CA . THR B 1 221 ? 0.868 13.781 -1.892 1 98.94 221 THR B CA 1
ATOM 4778 C C . THR B 1 221 ? -0.578 13.992 -1.449 1 98.94 221 THR B C 1
ATOM 4780 O O . THR B 1 221 ? -0.899 15.008 -0.823 1 98.94 221 THR B O 1
ATOM 4783 N N . VAL B 1 222 ? -1.468 13.039 -1.749 1 98.94 222 VAL B N 1
ATOM 4784 C CA . VAL B 1 222 ? -2.879 13.016 -1.38 1 98.94 222 VAL B CA 1
ATOM 4785 C C . VAL B 1 222 ? -3.137 11.859 -0.413 1 98.94 222 VAL B C 1
ATOM 4787 O O . VAL B 1 222 ? -2.705 10.727 -0.655 1 98.94 222 VAL B O 1
ATOM 4790 N N . VAL B 1 223 ? -3.834 12.133 0.7 1 98.88 223 VAL B N 1
ATOM 4791 C CA . VAL B 1 223 ? -4.121 11.109 1.695 1 98.88 223 VAL B CA 1
ATOM 4792 C C . VAL B 1 223 ? -5.625 11.039 1.945 1 98.88 223 VAL B C 1
ATOM 4794 O O . VAL B 1 223 ? -6.219 11.977 2.484 1 98.88 223 VAL B O 1
ATOM 4797 N N . GLY B 1 224 ? -6.258 9.906 1.643 1 98.88 224 GLY B N 1
ATOM 4798 C CA . GLY B 1 224 ? -7.703 9.766 1.613 1 98.88 224 GLY B CA 1
ATOM 4799 C C . GLY B 1 224 ? -8.352 9.961 2.973 1 98.88 224 GLY B C 1
ATOM 4800 O O . GLY B 1 224 ? -9.312 10.711 3.104 1 98.88 224 GLY B O 1
ATOM 4801 N N . HIS B 1 225 ? -7.773 9.383 4.035 1 98.69 225 HIS B N 1
ATOM 4802 C CA . HIS B 1 225 ? -8.461 9.344 5.32 1 98.69 225 HIS B CA 1
ATOM 4803 C C . HIS B 1 225 ? -8.359 10.68 6.043 1 98.69 225 HIS B C 1
ATOM 4805 O O . HIS B 1 225 ? -8.805 10.812 7.188 1 98.69 225 HIS B O 1
ATOM 4811 N N . LYS B 1 226 ? -7.777 11.727 5.402 1 98.81 226 LYS B N 1
ATOM 4812 C CA . LYS B 1 226 ? -7.695 13.062 5.988 1 98.81 226 LYS B CA 1
ATOM 4813 C C . LYS B 1 226 ? -8.812 13.961 5.465 1 98.81 226 LYS B C 1
ATOM 4815 O O . LYS B 1 226 ? -9.008 15.07 5.961 1 98.81 226 LYS B O 1
ATOM 4820 N N . PHE B 1 227 ? -9.523 13.477 4.473 1 98.88 227 PHE B N 1
ATOM 4821 C CA . PHE B 1 227 ? -10.617 14.281 3.939 1 98.88 227 PHE B CA 1
ATOM 4822 C C . PHE B 1 227 ? -11.828 13.406 3.637 1 98.88 227 PHE B C 1
ATOM 4824 O O . PHE B 1 227 ? -12.438 13.531 2.572 1 98.88 227 PHE B O 1
ATOM 4831 N N . TYR B 1 228 ? -12.109 12.5 4.59 1 98.88 228 TYR B N 1
ATOM 4832 C CA . TYR B 1 228 ? -13.328 11.711 4.668 1 98.88 228 TYR B CA 1
ATOM 4833 C C . TYR B 1 228 ? -13.359 10.648 3.58 1 98.88 228 TYR B C 1
ATOM 4835 O O . TYR B 1 228 ? -14.43 10.297 3.072 1 98.88 228 TYR B O 1
ATOM 4843 N N . GLY B 1 229 ? -12.211 10.211 3.098 1 98.88 229 GLY B N 1
ATOM 4844 C CA . GLY B 1 229 ? -12.023 9.125 2.152 1 98.88 229 GLY B CA 1
ATOM 4845 C C . GLY B 1 229 ? -11.445 7.871 2.787 1 98.88 229 GLY B C 1
ATOM 4846 O O . GLY B 1 229 ? -11.383 7.766 4.012 1 98.88 229 GLY B O 1
ATOM 4847 N N . PRO B 1 230 ? -11.102 6.891 1.954 1 98.75 230 PRO B N 1
ATOM 4848 C CA . PRO B 1 230 ? -10.562 5.625 2.453 1 98.75 230 PRO B CA 1
ATOM 4849 C C . PRO B 1 230 ? -9.07 5.707 2.781 1 98.75 230 PRO B C 1
ATOM 4851 O O . PRO B 1 230 ? -8.438 6.73 2.521 1 98.75 230 PRO B O 1
ATOM 4854 N N . ARG B 1 231 ? -8.555 4.637 3.467 1 98.25 231 ARG B N 1
ATOM 4855 C CA . ARG B 1 231 ? -7.16 4.551 3.895 1 98.25 231 ARG B CA 1
ATOM 4856 C C . ARG B 1 231 ? -6.258 4.148 2.734 1 98.25 231 ARG B C 1
ATOM 4858 O O . ARG B 1 231 ? -5.547 3.145 2.812 1 98.25 231 ARG B O 1
ATOM 4865 N N . ILE B 1 232 ? -6.242 4.832 1.659 1 98.75 232 ILE B N 1
ATOM 4866 C CA . ILE B 1 232 ? -5.27 4.828 0.569 1 98.75 232 ILE B CA 1
ATOM 4867 C C . ILE B 1 232 ? -4.926 6.262 0.18 1 98.75 232 ILE B C 1
ATOM 4869 O O . ILE B 1 232 ? -5.398 7.215 0.81 1 98.75 232 ILE B O 1
ATOM 4873 N N . GLY B 1 233 ? -4.023 6.449 -0.736 1 98.69 233 GLY B N 1
ATOM 4874 C CA . GLY B 1 233 ? -3.633 7.77 -1.198 1 98.69 233 GLY B CA 1
ATOM 4875 C C . GLY B 1 233 ? -3.355 7.824 -2.688 1 98.69 233 GLY B C 1
ATOM 4876 O O . GLY B 1 233 ? -3.758 6.926 -3.432 1 98.69 233 GLY B O 1
ATOM 4877 N N . ALA B 1 234 ? -2.906 8.883 -3.104 1 98.94 234 ALA B N 1
ATOM 4878 C CA . ALA B 1 234 ? -2.461 9.125 -4.473 1 98.94 234 ALA B CA 1
ATOM 4879 C C . ALA B 1 234 ? -1.262 10.062 -4.5 1 98.94 234 ALA B C 1
ATOM 4881 O O . ALA B 1 234 ? -1.035 10.82 -3.553 1 98.94 234 ALA B O 1
ATOM 4882 N N . LEU B 1 235 ? -0.509 9.93 -5.504 1 98.94 235 LEU B N 1
ATOM 4883 C CA . LEU B 1 235 ? 0.618 10.812 -5.793 1 98.94 235 LEU B CA 1
ATOM 4884 C C . LEU B 1 235 ? 0.413 11.539 -7.117 1 98.94 235 LEU B C 1
ATOM 4886 O O . LEU B 1 235 ? 0.237 10.906 -8.156 1 98.94 235 LEU B O 1
ATOM 4890 N N . TYR B 1 236 ? 0.327 12.836 -7.004 1 98.94 236 TYR B N 1
ATOM 4891 C CA . TYR B 1 236 ? 0.474 13.641 -8.211 1 98.94 236 TYR B CA 1
ATOM 4892 C C . TYR B 1 236 ? 1.938 13.75 -8.617 1 98.94 236 TYR B C 1
ATOM 4894 O O . TYR B 1 236 ? 2.799 14.039 -7.785 1 98.94 236 TYR B O 1
ATOM 4902 N N . PHE B 1 237 ? 2.26 13.508 -9.852 1 98.75 237 PHE B N 1
ATOM 4903 C CA . PHE B 1 237 ? 3.568 13.781 -10.43 1 98.75 237 PHE B CA 1
ATOM 4904 C C . PHE B 1 237 ? 3.428 14.477 -11.781 1 98.75 237 PHE B C 1
ATOM 4906 O O . PHE B 1 237 ? 2.736 13.984 -12.672 1 98.75 237 PHE B O 1
ATOM 4913 N N . LYS B 1 238 ? 4 15.617 -11.836 1 97.94 238 LYS B N 1
ATOM 4914 C CA . LYS B 1 238 ? 3.967 16.406 -13.07 1 97.94 238 LYS B CA 1
ATOM 4915 C C . LYS B 1 238 ? 4.535 15.609 -14.242 1 97.94 238 LYS B C 1
ATOM 4917 O O . LYS B 1 238 ? 5.551 14.93 -14.102 1 97.94 238 LYS B O 1
ATOM 4922 N N . ASN B 1 239 ? 3.904 15.617 -15.391 1 95.69 239 ASN B N 1
ATOM 4923 C CA . ASN B 1 239 ? 4.277 14.828 -16.562 1 95.69 239 ASN B CA 1
ATOM 4924 C C . ASN B 1 239 ? 5.758 14.992 -16.891 1 95.69 239 ASN B C 1
ATOM 4926 O O . ASN B 1 239 ? 6.406 14.047 -17.359 1 95.69 239 ASN B O 1
ATOM 4930 N N . SER B 1 240 ? 6.32 16.109 -16.703 1 94.19 240 SER B N 1
ATOM 4931 C CA . SER B 1 240 ? 7.703 16.391 -17.062 1 94.19 240 SER B CA 1
ATOM 4932 C C . SER B 1 240 ? 8.664 15.945 -15.961 1 94.19 240 SER B C 1
ATOM 4934 O O . SER B 1 240 ? 9.875 15.891 -16.172 1 94.19 240 SER B O 1
ATOM 4936 N N . ALA B 1 241 ? 8.164 15.617 -14.781 1 96.75 241 ALA B N 1
ATOM 4937 C CA . ALA B 1 241 ? 9.008 15.211 -13.664 1 96.75 241 ALA B CA 1
ATOM 4938 C C . ALA B 1 241 ? 9.297 13.711 -13.719 1 96.75 241 ALA B C 1
ATOM 4940 O O . ALA B 1 241 ? 8.445 12.922 -14.133 1 96.75 241 ALA B O 1
ATOM 4941 N N . PRO B 1 242 ? 10.469 13.328 -13.328 1 97.44 242 PRO B N 1
ATOM 4942 C CA . PRO B 1 242 ? 10.766 11.898 -13.266 1 97.44 242 PRO B CA 1
ATOM 4943 C C . PRO B 1 242 ? 9.992 11.18 -12.164 1 97.44 242 PRO B C 1
ATOM 4945 O O . PRO B 1 242 ? 9.602 11.797 -11.18 1 97.44 242 PRO B O 1
ATOM 4948 N N . LEU B 1 243 ? 9.711 9.93 -12.406 1 98.31 243 LEU B N 1
ATOM 4949 C CA . LEU B 1 243 ? 9.125 9.07 -11.383 1 98.31 243 LEU B CA 1
ATOM 4950 C C . LEU B 1 243 ? 9.656 7.648 -11.508 1 98.31 243 LEU B C 1
ATOM 4952 O O . LEU B 1 243 ? 9.672 7.074 -12.594 1 98.31 243 LEU B O 1
ATOM 4956 N N . PHE B 1 244 ? 10.125 7.098 -10.398 1 97.31 244 PHE B N 1
ATOM 4957 C CA . PHE B 1 244 ? 10.625 5.727 -10.352 1 97.31 244 PHE B CA 1
ATOM 4958 C C . PHE B 1 244 ? 9.844 4.906 -9.336 1 97.31 244 PHE B C 1
ATOM 4960 O O . PHE B 1 244 ? 9.438 5.418 -8.289 1 97.31 244 PHE B O 1
ATOM 4967 N N . PRO B 1 245 ? 9.656 3.598 -9.672 1 96.69 245 PRO B N 1
ATOM 4968 C CA . PRO B 1 245 ? 8.984 2.721 -8.703 1 96.69 245 PRO B CA 1
ATOM 4969 C C . PRO B 1 245 ? 9.828 2.473 -7.457 1 96.69 245 PRO B C 1
ATOM 4971 O O . PRO B 1 245 ? 11.062 2.484 -7.523 1 96.69 245 PRO B O 1
ATOM 4974 N N . ILE B 1 246 ? 9.102 2.258 -6.324 1 95 246 ILE B N 1
ATOM 4975 C CA . ILE B 1 246 ? 9.797 1.828 -5.113 1 95 246 ILE B CA 1
ATOM 4976 C C . ILE B 1 246 ? 9.984 0.313 -5.137 1 95 246 ILE B C 1
ATOM 4978 O O . ILE B 1 246 ? 10.953 -0.207 -4.578 1 95 246 ILE B O 1
ATOM 4982 N N . PHE B 1 247 ? 9.07 -0.418 -5.648 1 93.31 247 PHE B N 1
ATOM 4983 C CA . PHE B 1 247 ? 9.195 -1.859 -5.832 1 93.31 247 PHE B CA 1
ATOM 4984 C C . PHE B 1 247 ? 8.68 -2.277 -7.203 1 93.31 247 PHE B C 1
ATOM 4986 O O . PHE B 1 247 ? 8.023 -1.49 -7.891 1 93.31 247 PHE B O 1
ATOM 4993 N N . TYR B 1 248 ? 9.109 -3.436 -7.676 1 96.62 248 TYR B N 1
ATOM 4994 C CA . TYR B 1 248 ? 8.906 -3.895 -9.047 1 96.62 248 TYR B CA 1
ATOM 4995 C C . TYR B 1 248 ? 7.984 -5.109 -9.078 1 96.62 248 TYR B C 1
ATOM 4997 O O . TYR B 1 248 ? 7.863 -5.832 -8.086 1 96.62 248 TYR B O 1
ATOM 5005 N N . GLY B 1 249 ? 7.371 -5.328 -10.156 1 97 249 GLY B N 1
ATOM 5006 C CA . GLY B 1 249 ? 6.414 -6.398 -10.391 1 97 249 GLY B CA 1
ATOM 5007 C C . GLY B 1 249 ? 5.602 -6.211 -11.656 1 97 249 GLY B C 1
ATOM 5008 O O . GLY B 1 249 ? 6.141 -5.805 -12.688 1 97 249 GLY B O 1
ATOM 5009 N N . GLY B 1 250 ? 4.285 -6.488 -11.594 1 94.06 250 GLY B N 1
ATOM 5010 C CA . GLY B 1 250 ? 3.408 -6.375 -12.742 1 94.06 250 GLY B CA 1
ATOM 5011 C C . GLY B 1 250 ? 3.301 -4.957 -13.273 1 94.06 250 GLY B C 1
ATOM 5012 O O . GLY B 1 250 ? 3.867 -4.027 -12.695 1 94.06 250 GLY B O 1
ATOM 5013 N N . GLY B 1 251 ? 2.617 -4.777 -14.352 1 95.25 251 GLY B N 1
ATOM 5014 C CA . GLY B 1 251 ? 2.613 -3.537 -15.109 1 95.25 251 GLY B CA 1
ATOM 5015 C C . GLY B 1 251 ? 1.571 -2.545 -14.633 1 95.25 251 GLY B C 1
ATOM 5016 O O . GLY B 1 251 ? 1.366 -1.501 -15.25 1 95.25 251 GLY B O 1
ATOM 5017 N N . GLN B 1 252 ? 0.866 -2.773 -13.492 1 95.94 252 GLN B N 1
ATOM 5018 C CA . GLN B 1 252 ? -0.182 -1.894 -12.984 1 95.94 252 GLN B CA 1
ATOM 5019 C C . GLN B 1 252 ? 0.341 -0.474 -12.781 1 95.94 252 GLN B C 1
ATOM 5021 O O . GLN B 1 252 ? 1.546 -0.269 -12.617 1 95.94 252 GLN B O 1
ATOM 5026 N N . GLU B 1 253 ? -0.571 0.554 -12.852 1 98 253 GLU B N 1
ATOM 5027 C CA . GLU B 1 253 ? -0.253 1.964 -12.641 1 98 253 GLU B CA 1
ATOM 5028 C C . GLU B 1 253 ? 0.906 2.406 -13.531 1 98 253 GLU B C 1
ATOM 5030 O O . GLU B 1 253 ? 1.852 3.039 -13.055 1 98 253 GLU B O 1
ATOM 5035 N N . ARG B 1 254 ? 0.899 1.947 -14.789 1 96.62 254 ARG B N 1
ATOM 5036 C CA . ARG B 1 254 ? 1.85 2.342 -15.828 1 96.62 254 ARG B CA 1
ATOM 5037 C C . ARG B 1 254 ? 3.27 1.93 -15.453 1 96.62 254 ARG B C 1
ATOM 5039 O O . ARG B 1 254 ? 4.223 2.668 -15.703 1 96.62 254 ARG B O 1
ATOM 5046 N N . ASN B 1 255 ? 3.398 0.857 -14.711 1 96.69 255 ASN B N 1
ATOM 5047 C CA . ASN B 1 255 ? 4.648 0.231 -14.297 1 96.69 255 ASN B CA 1
ATOM 5048 C C . ASN B 1 255 ? 5.293 0.986 -13.141 1 96.69 255 ASN B C 1
ATOM 5050 O O . ASN B 1 255 ? 6.391 0.635 -12.695 1 96.69 255 ASN B O 1
ATOM 5054 N N . TYR B 1 256 ? 4.566 1.986 -12.562 1 98.06 256 TYR B N 1
ATOM 5055 C CA . TYR B 1 256 ? 5.156 2.764 -11.477 1 98.06 256 TYR B CA 1
ATOM 5056 C C . TYR B 1 256 ? 4.848 2.135 -10.125 1 98.06 256 TYR B C 1
ATOM 5058 O O . TYR B 1 256 ? 5.578 2.346 -9.148 1 98.06 256 TYR B O 1
ATOM 5066 N N . ARG B 1 257 ? 3.742 1.452 -10.086 1 98.19 257 ARG B N 1
ATOM 5067 C CA . ARG B 1 257 ? 3.322 0.852 -8.82 1 98.19 257 ARG B CA 1
ATOM 5068 C C . ARG B 1 257 ? 2.627 -0.485 -9.055 1 98.19 257 ARG B C 1
ATOM 5070 O O . ARG B 1 257 ? 1.397 -0.555 -9.086 1 98.19 257 ARG B O 1
ATOM 5077 N N . PRO B 1 258 ? 3.373 -1.593 -9.062 1 97.75 258 PRO B N 1
ATOM 5078 C CA . PRO B 1 258 ? 2.814 -2.918 -9.336 1 97.75 258 PRO B CA 1
ATOM 5079 C C . PRO B 1 258 ? 1.924 -3.432 -8.211 1 97.75 258 PRO B C 1
ATOM 5081 O O . PRO B 1 258 ? 2.033 -2.967 -7.074 1 97.75 258 PRO B O 1
ATOM 5084 N N . GLY B 1 259 ? 1.079 -4.434 -8.555 1 97.19 259 GLY B N 1
ATOM 5085 C CA . GLY B 1 259 ? 0.081 -5.012 -7.668 1 97.19 259 GLY B CA 1
ATOM 5086 C C . GLY B 1 259 ? -1.343 -4.73 -8.109 1 97.19 259 GLY B C 1
ATOM 5087 O O . GLY B 1 259 ? -1.673 -3.6 -8.477 1 97.19 259 GLY B O 1
ATOM 5088 N N . THR B 1 260 ? -2.166 -5.711 -8.062 1 97.56 260 THR B N 1
ATOM 5089 C CA . THR B 1 260 ? -3.557 -5.551 -8.477 1 97.56 260 THR B CA 1
ATOM 5090 C C . THR B 1 260 ? -4.215 -4.402 -7.723 1 97.56 260 THR B C 1
ATOM 5092 O O . THR B 1 260 ? -4.117 -4.32 -6.496 1 97.56 260 THR B O 1
ATOM 5095 N N . GLU B 1 261 ? -4.863 -3.533 -8.438 1 98.19 261 GLU B N 1
ATOM 5096 C CA . GLU B 1 261 ? -5.426 -2.305 -7.883 1 98.19 261 GLU B CA 1
ATOM 5097 C C . GLU B 1 261 ? -6.547 -2.611 -6.891 1 98.19 261 GLU B C 1
ATOM 5099 O O . GLU B 1 261 ? -7.363 -3.504 -7.125 1 98.19 261 GLU B O 1
ATOM 5104 N N . ASN B 1 262 ? -6.504 -1.914 -5.77 1 98.62 262 ASN B N 1
ATOM 5105 C CA . ASN B 1 262 ? -7.598 -1.964 -4.805 1 98.62 262 ASN B CA 1
ATOM 5106 C C . ASN B 1 262 ? -8.805 -1.161 -5.277 1 98.62 262 ASN B C 1
ATOM 5108 O O . ASN B 1 262 ? -9.094 -0.092 -4.738 1 98.62 262 ASN B O 1
ATOM 5112 N N . THR B 1 263 ? -9.578 -1.724 -6.184 1 98.88 263 THR B N 1
ATOM 5113 C CA . THR B 1 263 ? -10.562 -1.021 -6.992 1 98.88 263 THR B CA 1
ATOM 5114 C C . THR B 1 263 ? -11.609 -0.354 -6.109 1 98.88 263 THR B C 1
ATOM 5116 O O . THR B 1 263 ? -12.008 0.785 -6.359 1 98.88 263 THR B O 1
ATOM 5119 N N . CYS B 1 264 ? -12.094 -1.018 -5.09 1 98.88 264 CYS B N 1
ATOM 5120 C CA . CYS B 1 264 ? -13.148 -0.438 -4.262 1 98.88 264 CYS B CA 1
ATOM 5121 C C . CYS B 1 264 ? -12.625 0.762 -3.479 1 98.88 264 CYS B C 1
ATOM 5123 O O . CYS B 1 264 ? -13.305 1.784 -3.375 1 98.88 264 CYS B O 1
ATOM 5125 N N . MET B 1 265 ? -11.422 0.683 -2.887 1 98.94 265 MET B N 1
ATOM 5126 C CA . MET B 1 265 ? -10.836 1.809 -2.162 1 98.94 265 MET B CA 1
ATOM 5127 C C . MET B 1 265 ? -10.539 2.967 -3.107 1 98.94 265 MET B C 1
ATOM 5129 O O . MET B 1 265 ? -10.719 4.133 -2.748 1 98.94 265 MET B O 1
ATOM 5133 N N . ILE B 1 266 ? -10.078 2.594 -4.324 1 98.94 266 ILE B N 1
ATOM 5134 C CA . ILE B 1 266 ? -9.812 3.607 -5.34 1 98.94 266 ILE B CA 1
ATOM 5135 C C . ILE B 1 266 ? -11.109 4.32 -5.715 1 98.94 266 ILE B C 1
ATOM 5137 O O . ILE B 1 266 ? -11.141 5.547 -5.828 1 98.94 266 ILE B O 1
ATOM 5141 N N . ALA B 1 267 ? -12.18 3.549 -5.879 1 98.94 267 ALA B N 1
ATOM 5142 C CA . ALA B 1 267 ? -13.492 4.148 -6.137 1 98.94 267 ALA B CA 1
ATOM 5143 C C . ALA B 1 267 ? -13.883 5.102 -5.012 1 98.94 267 ALA B C 1
ATOM 5145 O O . ALA B 1 267 ? -14.414 6.188 -5.27 1 98.94 267 ALA B O 1
ATOM 5146 N N . GLY B 1 268 ? -13.633 4.672 -3.809 1 98.94 268 GLY B N 1
ATOM 5147 C CA . GLY B 1 268 ? -13.906 5.523 -2.662 1 98.94 268 GLY B CA 1
ATOM 5148 C C . GLY B 1 268 ? -13.125 6.824 -2.684 1 98.94 268 GLY B C 1
ATOM 5149 O O . GLY B 1 268 ? -13.672 7.891 -2.389 1 98.94 268 GLY B O 1
ATOM 5150 N N . LEU B 1 269 ? -11.859 6.715 -2.992 1 99 269 LEU B N 1
ATOM 5151 C CA . LEU B 1 269 ? -11.031 7.914 -3.064 1 99 269 LEU B CA 1
ATOM 5152 C C . LEU B 1 269 ? -11.555 8.867 -4.137 1 99 269 LEU B C 1
ATOM 5154 O O . LEU B 1 269 ? -11.562 10.086 -3.936 1 99 269 LEU B O 1
ATOM 5158 N N . GLY B 1 270 ? -11.922 8.281 -5.297 1 99 270 GLY B N 1
ATOM 5159 C CA . GLY B 1 270 ? -12.531 9.094 -6.34 1 99 270 GLY B CA 1
ATOM 5160 C C . GLY B 1 270 ? -13.773 9.828 -5.879 1 99 270 GLY B C 1
ATOM 5161 O O . GLY B 1 270 ? -13.938 11.016 -6.16 1 99 270 GLY B O 1
ATOM 5162 N N . LYS B 1 271 ? -14.633 9.117 -5.148 1 99 271 LYS B N 1
ATOM 5163 C CA . LYS B 1 271 ? -15.859 9.742 -4.652 1 99 271 LYS B CA 1
ATOM 5164 C C . LYS B 1 271 ? -15.555 10.836 -3.639 1 99 271 LYS B C 1
ATOM 5166 O O . LYS B 1 271 ? -16.188 11.891 -3.643 1 99 271 LYS B O 1
ATOM 5171 N N . ALA B 1 272 ? -14.602 10.586 -2.734 1 99 272 ALA B N 1
ATOM 5172 C CA . ALA B 1 272 ? -14.188 11.609 -1.777 1 99 272 ALA B CA 1
ATOM 5173 C C . ALA B 1 272 ? -13.695 12.859 -2.494 1 99 272 ALA B C 1
ATOM 5175 O O . ALA B 1 272 ? -14.031 13.977 -2.107 1 99 272 ALA B O 1
ATOM 5176 N N . ALA B 1 273 ? -12.883 12.633 -3.51 1 99 273 ALA B N 1
ATOM 5177 C CA . ALA B 1 273 ? -12.352 13.742 -4.297 1 99 273 ALA B CA 1
ATOM 5178 C C . ALA B 1 273 ? -13.484 14.531 -4.957 1 99 273 ALA B C 1
ATOM 5180 O O . ALA B 1 273 ? -13.461 15.766 -4.977 1 99 273 ALA B O 1
ATOM 5181 N N . GLU B 1 274 ? -14.422 13.82 -5.52 1 98.94 274 GLU B N 1
ATOM 5182 C CA . GLU B 1 274 ? -15.586 14.445 -6.145 1 98.94 274 GLU B CA 1
ATOM 5183 C C . GLU B 1 274 ? -16.328 15.336 -5.152 1 98.94 274 GLU B C 1
ATOM 5185 O O . GLU B 1 274 ? -16.734 16.453 -5.488 1 98.94 274 GLU B O 1
ATOM 5190 N N . LEU B 1 275 ? -16.531 14.867 -3.967 1 98.94 275 LEU B N 1
ATOM 5191 C CA . LEU B 1 275 ? -17.234 15.625 -2.934 1 98.94 275 LEU B CA 1
ATOM 5192 C C . LEU B 1 275 ? -16.469 16.891 -2.566 1 98.94 275 LEU B C 1
ATOM 5194 O O . LEU B 1 275 ? -17.062 17.938 -2.338 1 98.94 275 LEU B O 1
ATOM 5198 N N . VAL B 1 276 ? -15.148 16.797 -2.473 1 98.94 276 VAL B N 1
ATOM 5199 C CA . VAL B 1 276 ? -14.328 17.969 -2.195 1 98.94 276 VAL B CA 1
ATOM 5200 C C . VAL B 1 276 ? -14.492 19 -3.32 1 98.94 276 VAL B C 1
ATOM 5202 O O . VAL B 1 276 ? -14.727 20.188 -3.062 1 98.94 276 VAL B O 1
ATOM 5205 N N . SER B 1 277 ? -14.391 18.562 -4.57 1 98.81 277 SER B N 1
ATOM 5206 C CA . SER B 1 277 ? -14.508 19.438 -5.727 1 98.81 277 SER B CA 1
ATOM 5207 C C . SER B 1 277 ? -15.844 20.188 -5.723 1 98.81 277 SER B C 1
ATOM 5209 O O . SER B 1 277 ? -15.906 21.359 -6.086 1 98.81 277 SER B O 1
ATOM 5211 N N . SER B 1 278 ? -16.859 19.547 -5.242 1 98.75 278 SER B N 1
ATOM 5212 C CA . SER B 1 278 ? -18.203 20.094 -5.344 1 98.75 278 SER B CA 1
ATOM 5213 C C . SER B 1 278 ? -18.547 20.969 -4.137 1 98.75 278 SER B C 1
ATOM 5215 O O . SER B 1 278 ? -19.391 21.859 -4.227 1 98.75 278 SER B O 1
ATOM 5217 N N . ASN B 1 279 ? -17.844 20.719 -2.963 1 98.81 279 ASN B N 1
ATOM 5218 C CA . ASN B 1 279 ? -18.391 21.281 -1.732 1 98.81 279 ASN B CA 1
ATOM 5219 C C . ASN B 1 279 ? -17.328 21.984 -0.911 1 98.81 279 ASN B C 1
ATOM 5221 O O . ASN B 1 279 ? -17.562 22.359 0.242 1 98.81 279 ASN B O 1
ATOM 5225 N N . LEU B 1 280 ? -16.188 22.266 -1.44 1 98.81 280 LEU B N 1
ATOM 5226 C CA . LEU B 1 280 ? -15.039 22.75 -0.677 1 98.81 280 LEU B CA 1
ATOM 5227 C C . LEU B 1 280 ? -15.375 24.078 0.008 1 98.81 280 LEU B C 1
ATOM 5229 O O . LEU B 1 280 ? -15.008 24.281 1.168 1 98.81 280 LEU B O 1
ATOM 5233 N N . LYS B 1 281 ? -16.016 24.969 -0.714 1 98.5 281 LYS B N 1
ATOM 5234 C CA . LYS B 1 281 ? -16.344 26.281 -0.15 1 98.5 281 LYS B CA 1
ATOM 5235 C C . LYS B 1 281 ? -17.219 26.141 1.093 1 98.5 281 LYS B C 1
ATOM 5237 O O . LYS B 1 281 ? -16.984 26.812 2.1 1 98.5 281 LYS B O 1
ATOM 5242 N N . GLU B 1 282 ? -18.188 25.281 0.999 1 98.69 282 GLU B N 1
ATOM 5243 C CA . GLU B 1 282 ? -19.094 25.031 2.127 1 98.69 282 GLU B CA 1
ATOM 5244 C C . GLU B 1 282 ? -18.344 24.375 3.285 1 98.69 282 GLU B C 1
ATOM 5246 O O . GLU B 1 282 ? -18.547 24.734 4.445 1 98.69 282 GLU B O 1
ATOM 5251 N N . TYR B 1 283 ? -17.531 23.359 2.975 1 98.81 283 TYR B N 1
ATOM 5252 C CA . TYR B 1 283 ? -16.719 22.719 3.998 1 98.81 283 TYR B CA 1
ATOM 5253 C C . TYR B 1 283 ? -15.844 23.719 4.727 1 98.81 283 TYR B C 1
ATOM 5255 O O . TYR B 1 283 ? -15.805 23.75 5.961 1 98.81 283 TYR B O 1
ATOM 5263 N N . ASN B 1 284 ? -15.133 24.516 3.939 1 98.56 284 ASN B N 1
ATOM 5264 C CA . ASN B 1 284 ? -14.227 25.531 4.484 1 98.56 284 ASN B CA 1
ATOM 5265 C C . ASN B 1 284 ? -14.961 26.516 5.387 1 98.56 284 ASN B C 1
ATOM 5267 O O . ASN B 1 284 ? -14.516 26.797 6.496 1 98.56 284 ASN B O 1
ATOM 5271 N N . LYS B 1 285 ? -16.078 27.031 4.93 1 98.56 285 LYS B N 1
ATOM 5272 C CA . LYS B 1 285 ? -16.875 28 5.684 1 98.56 285 LYS B CA 1
ATOM 5273 C C . LYS B 1 285 ? -17.344 27.391 7.008 1 98.56 285 LYS B C 1
ATOM 5275 O O . LYS B 1 285 ? -17.25 28.047 8.055 1 98.56 285 LYS B O 1
ATOM 5280 N N . HIS B 1 286 ? -17.859 26.188 6.934 1 98.81 286 HIS B N 1
ATOM 5281 C CA . HIS B 1 286 ? -18.359 25.531 8.133 1 98.81 286 HIS B CA 1
ATOM 5282 C C . HIS B 1 286 ? -17.234 25.297 9.141 1 98.81 286 HIS B C 1
ATOM 5284 O O . HIS B 1 286 ? -17.406 25.594 10.336 1 98.81 286 HIS B O 1
ATOM 5290 N N . MET B 1 287 ? -16.094 24.766 8.711 1 98.69 287 MET B N 1
ATOM 5291 C CA . MET B 1 287 ? -14.977 24.5 9.602 1 98.69 287 MET B CA 1
ATOM 5292 C C . MET B 1 287 ? -14.445 25.797 10.211 1 98.69 287 MET B C 1
ATOM 5294 O O . MET B 1 287 ? -14.078 25.828 11.383 1 98.69 287 MET B O 1
ATOM 5298 N N . THR B 1 288 ? -14.398 26.859 9.406 1 97.81 288 THR B N 1
ATOM 5299 C CA . THR B 1 288 ? -13.977 28.156 9.906 1 97.81 288 THR B CA 1
ATOM 5300 C C . THR B 1 288 ? -14.898 28.625 11.031 1 97.81 288 THR B C 1
ATOM 5302 O O . THR B 1 288 ? -14.438 29.047 12.086 1 97.81 288 THR B O 1
ATOM 5305 N N . ALA B 1 289 ? -16.188 28.516 10.797 1 98.62 289 ALA B N 1
ATOM 5306 C CA . ALA B 1 289 ? -17.172 28.938 11.797 1 98.62 289 ALA B CA 1
ATOM 5307 C C . ALA B 1 289 ? -17.031 28.125 13.078 1 98.62 289 ALA B C 1
ATOM 5309 O O . ALA B 1 289 ? -17.094 28.672 14.18 1 98.62 289 ALA B O 1
ATOM 5310 N N . MET B 1 290 ? -16.906 26.828 12.922 1 98.75 290 MET B N 1
ATOM 5311 C CA . MET B 1 290 ? -16.828 25.938 14.086 1 98.75 290 MET B CA 1
ATOM 5312 C C . MET B 1 290 ? -15.531 26.156 14.852 1 98.75 290 MET B C 1
ATOM 5314 O O . MET B 1 290 ? -15.508 26.094 16.078 1 98.75 290 MET B O 1
ATOM 5318 N N . SER B 1 291 ? -14.398 26.328 14.133 1 97.62 291 SER B N 1
ATOM 5319 C CA . SER B 1 291 ? -13.133 26.609 14.812 1 97.62 291 SER B CA 1
ATOM 5320 C C . SER B 1 291 ? -13.188 27.922 15.578 1 97.62 291 SER B C 1
ATOM 5322 O O . SER B 1 291 ? -12.641 28.031 16.672 1 97.62 291 SER B O 1
ATOM 5324 N N . CYS B 1 292 ? -13.836 28.938 15.016 1 96.94 292 CYS B N 1
ATOM 5325 C CA . CYS B 1 292 ? -14.016 30.219 15.688 1 96.94 292 CYS B CA 1
ATOM 5326 C C . CYS B 1 292 ? -14.867 30.047 16.953 1 96.94 292 CYS B C 1
ATOM 5328 O O . CYS B 1 292 ? -14.523 30.594 18 1 96.94 292 CYS B O 1
ATOM 5330 N N . HIS B 1 293 ? -15.961 29.312 16.781 1 98.62 293 HIS B N 1
ATOM 5331 C CA . HIS B 1 293 ? -16.828 29.062 17.938 1 98.62 293 HIS B CA 1
ATOM 5332 C C . HIS B 1 293 ? -16.078 28.328 19.031 1 98.62 293 HIS B C 1
ATOM 5334 O O . HIS B 1 293 ? -16.25 28.625 20.219 1 98.62 293 HIS B O 1
ATOM 5340 N N . LEU B 1 294 ? -15.281 27.344 18.656 1 98.56 294 LEU B N 1
ATOM 5341 C CA . LEU B 1 294 ? -14.469 26.594 19.609 1 98.56 294 LEU B CA 1
ATOM 5342 C C . LEU B 1 294 ? -13.531 27.531 20.375 1 98.56 294 LEU B C 1
ATOM 5344 O O . LEU B 1 294 ? -13.438 27.453 21.594 1 98.56 294 LEU B O 1
ATOM 5348 N N . LYS B 1 295 ? -12.844 28.406 19.688 1 97.44 295 LYS B N 1
ATOM 5349 C CA . LYS B 1 295 ? -11.945 29.375 20.328 1 97.44 295 LYS B CA 1
ATOM 5350 C C . LYS B 1 295 ? -12.703 30.266 21.297 1 97.44 295 LYS B C 1
ATOM 5352 O O . LYS B 1 295 ? -12.242 30.531 22.406 1 97.44 295 LYS B O 1
ATOM 5357 N N . GLU B 1 296 ? -13.82 30.688 20.859 1 97.94 296 GLU B N 1
ATOM 5358 C CA . GLU B 1 296 ? -14.633 31.562 21.703 1 97.94 296 GLU B CA 1
ATOM 5359 C C . GLU B 1 296 ? -15.055 30.844 22.984 1 97.94 296 GLU B C 1
ATOM 5361 O O . GLU B 1 296 ? -14.977 31.422 24.062 1 97.94 296 GLU B O 1
ATOM 5366 N N . CYS B 1 297 ? -15.531 29.641 22.828 1 98.5 297 CYS B N 1
ATOM 5367 C CA . CYS B 1 297 ? -15.953 28.859 23.984 1 98.5 297 CYS B CA 1
ATOM 5368 C C . CYS B 1 297 ? -14.789 28.625 24.938 1 98.5 297 CYS B C 1
ATOM 5370 O O . CYS B 1 297 ? -14.953 28.734 26.156 1 98.5 297 CYS B O 1
ATOM 5372 N N . LEU B 1 298 ? -13.609 28.328 24.406 1 98.31 298 LEU B N 1
ATOM 5373 C CA . LEU B 1 298 ? -12.422 28.094 25.234 1 98.31 298 LEU B CA 1
ATOM 5374 C C . LEU B 1 298 ? -12.016 29.359 25.969 1 98.31 298 LEU B C 1
ATOM 5376 O O . LEU B 1 298 ? -11.727 29.328 27.172 1 98.31 298 LEU B O 1
ATOM 5380 N N . GLU B 1 299 ? -12.008 30.453 25.297 1 97.06 299 GLU B N 1
ATOM 5381 C CA . GLU B 1 299 ? -11.617 31.719 25.891 1 97.06 299 GLU B CA 1
ATOM 5382 C C . GLU B 1 299 ? -12.594 32.125 27 1 97.06 299 GLU B C 1
ATOM 5384 O O . GLU B 1 299 ? -12.18 32.688 28.031 1 97.06 299 GLU B O 1
ATOM 5389 N N . THR B 1 300 ? -13.812 31.891 26.719 1 97.94 300 THR B N 1
ATOM 5390 C CA . THR B 1 300 ? -14.844 32.25 27.688 1 97.94 300 THR B CA 1
ATOM 5391 C C . THR B 1 300 ? -14.75 31.391 28.938 1 97.94 300 THR B C 1
ATOM 5393 O O . THR B 1 300 ? -14.898 31.875 30.062 1 97.94 300 THR B O 1
ATOM 5396 N N . THR B 1 301 ? -14.539 30.141 28.75 1 97.69 301 THR B N 1
ATOM 5397 C CA . THR B 1 301 ? -14.539 29.188 29.859 1 97.69 301 THR B CA 1
ATOM 5398 C C . THR B 1 301 ? -13.227 29.25 30.625 1 97.69 301 THR B C 1
ATOM 5400 O O . THR B 1 301 ? -13.203 29.016 31.844 1 97.69 301 THR B O 1
ATOM 5403 N N . PHE B 1 302 ? -12.117 29.562 29.906 1 96.69 302 PHE B N 1
ATOM 5404 C CA . PHE B 1 302 ? -10.797 29.594 30.516 1 96.69 302 PHE B CA 1
ATOM 5405 C C . PHE B 1 302 ? -10.102 30.922 30.266 1 96.69 302 PHE B C 1
ATOM 5407 O O . PHE B 1 302 ? -8.977 30.953 29.766 1 96.69 302 PHE B O 1
ATOM 5414 N N . PRO B 1 303 ? -10.578 32.031 30.562 1 93.38 303 PRO B N 1
ATOM 5415 C CA . PRO B 1 303 ? -10.117 33.344 30.156 1 93.38 303 PRO B CA 1
ATOM 5416 C C . PRO B 1 303 ? -8.664 33.625 30.531 1 93.38 303 PRO B C 1
ATOM 5418 O O . PRO B 1 303 ? -7.93 34.25 29.781 1 93.38 303 PRO B O 1
ATOM 5421 N N . LYS B 1 304 ? -8.086 33.156 31.578 1 92.38 304 LYS B N 1
ATOM 5422 C CA . LYS B 1 304 ? -6.723 33.5 31.984 1 92.38 304 LYS B CA 1
ATOM 5423 C C . LYS B 1 304 ? -5.754 32.344 31.672 1 92.38 304 LYS B C 1
ATOM 5425 O O . LYS B 1 304 ? -4.539 32.5 31.828 1 92.38 304 LYS B O 1
ATOM 5430 N N . HIS B 1 305 ? -6.266 31.328 31.016 1 95.31 305 HIS B N 1
ATOM 5431 C CA . HIS B 1 305 ? -5.418 30.141 30.938 1 95.31 305 HIS B CA 1
ATOM 5432 C C . HIS B 1 305 ? -5.379 29.594 29.5 1 95.31 305 HIS B C 1
ATOM 5434 O O . HIS B 1 305 ? -4.598 28.688 29.203 1 95.31 305 HIS B O 1
ATOM 5440 N N . CYS B 1 306 ? -6.211 30.188 28.734 1 95.12 306 CYS B N 1
ATOM 5441 C CA . CYS B 1 306 ? -6.293 29.75 27.344 1 95.12 306 CYS B CA 1
ATOM 5442 C C . CYS B 1 306 ? -5.285 30.5 26.484 1 95.12 306 CYS B C 1
ATOM 5444 O O . CYS B 1 306 ? -5.355 31.719 26.344 1 95.12 306 CYS B O 1
ATOM 5446 N N . ILE B 1 307 ? -4.297 29.781 25.875 1 95.88 307 ILE B N 1
ATOM 5447 C CA . ILE B 1 307 ? -3.277 30.375 25.016 1 95.88 307 ILE B CA 1
ATOM 5448 C C . ILE B 1 307 ? -3.297 29.688 23.641 1 95.88 307 ILE B C 1
ATOM 5450 O O . ILE B 1 307 ? -2.865 28.547 23.516 1 95.88 307 ILE B O 1
ATOM 5454 N N . PHE B 1 308 ? -3.744 30.438 22.656 1 95.44 308 PHE B N 1
ATOM 5455 C CA . PHE B 1 308 ? -3.713 29.938 21.281 1 95.44 308 PHE B CA 1
ATOM 5456 C C . PHE B 1 308 ? -2.334 30.125 20.672 1 95.44 308 PHE B C 1
ATOM 5458 O O . PHE B 1 308 ? -1.767 31.219 20.734 1 95.44 308 PHE B O 1
ATOM 5465 N N . HIS B 1 309 ? -1.786 29.094 20.062 1 92.75 309 HIS B N 1
ATOM 5466 C CA . HIS B 1 309 ? -0.432 29.156 19.531 1 92.75 309 HIS B CA 1
ATOM 5467 C C . HIS B 1 309 ? -0.391 29.953 18.234 1 92.75 309 HIS B C 1
ATOM 5469 O O . HIS B 1 309 ? 0.633 30.562 17.891 1 92.75 309 HIS B O 1
ATOM 5475 N N . ILE B 1 310 ? -1.422 29.891 17.5 1 85.88 310 ILE B N 1
ATOM 5476 C CA . ILE B 1 310 ? -1.493 30.625 16.234 1 85.88 310 ILE B CA 1
ATOM 5477 C C . ILE B 1 310 ? -2.459 31.797 16.391 1 85.88 310 ILE B C 1
ATOM 5479 O O . ILE B 1 310 ? -3.66 31.609 16.594 1 85.88 310 ILE B O 1
ATOM 5483 N N . LYS B 1 311 ? -1.929 32.969 16.359 1 75.88 311 LYS B N 1
ATOM 5484 C CA . LYS B 1 311 ? -2.744 34.156 16.578 1 75.88 311 LYS B CA 1
ATOM 5485 C C . LYS B 1 311 ? -3.305 34.688 15.258 1 75.88 311 LYS B C 1
ATOM 5487 O O . LYS B 1 311 ? -4.465 35.094 15.188 1 75.88 311 LYS B O 1
ATOM 5492 N N . ASP B 1 312 ? -2.436 34.562 14.234 1 76.5 312 ASP B N 1
ATOM 5493 C CA . ASP B 1 312 ? -2.859 35.031 12.914 1 76.5 312 ASP B CA 1
ATOM 5494 C C . ASP B 1 312 ? -3.512 33.906 12.125 1 76.5 312 ASP B C 1
ATOM 5496 O O . ASP B 1 312 ? -2.857 32.906 11.797 1 76.5 312 ASP B O 1
ATOM 5500 N N . ASN B 1 313 ? -4.715 34.094 11.766 1 73.12 313 ASN B N 1
ATOM 5501 C CA . ASN B 1 313 ? -5.484 33.031 11.109 1 73.12 313 ASN B CA 1
ATOM 5502 C C . ASN B 1 313 ? -5.344 33.094 9.594 1 73.12 313 ASN B C 1
ATOM 5504 O O . ASN B 1 313 ? -5.844 32.219 8.883 1 73.12 313 ASN B O 1
ATOM 5508 N N . ASN B 1 314 ? -4.652 34 9.07 1 78.12 314 ASN B N 1
ATOM 5509 C CA . ASN B 1 314 ? -4.617 34.219 7.625 1 78.12 314 ASN B CA 1
ATOM 5510 C C . ASN B 1 314 ? -3.871 33.062 6.926 1 78.12 314 ASN B C 1
ATOM 5512 O O . ASN B 1 314 ? -4.18 32.719 5.785 1 78.12 314 ASN B O 1
ATOM 5516 N N . ASN B 1 315 ? -3.01 32.438 7.473 1 90.31 315 ASN B N 1
ATOM 5517 C CA . ASN B 1 315 ? -2.258 31.359 6.832 1 90.31 315 ASN B CA 1
ATOM 5518 C C . ASN B 1 315 ? -2.312 30.062 7.652 1 90.31 315 ASN B C 1
ATOM 5520 O O . ASN B 1 315 ? -1.275 29.484 7.957 1 90.31 315 ASN B O 1
ATOM 5524 N N . LYS B 1 316 ? -3.564 29.812 7.871 1 95.81 316 LYS B N 1
ATOM 5525 C CA . LYS B 1 316 ? -3.803 28.625 8.672 1 95.81 316 LYS B CA 1
ATOM 5526 C C . LYS B 1 316 ? -5 27.828 8.156 1 95.81 316 LYS B C 1
ATOM 5528 O O . LYS B 1 316 ? -5.91 28.406 7.547 1 95.81 316 LYS B O 1
ATOM 5533 N N . LEU B 1 317 ? -5.035 26.516 8.336 1 98.12 317 LEU B N 1
ATOM 5534 C CA . LEU B 1 317 ? -6.18 25.688 7.988 1 98.12 317 LEU B CA 1
ATOM 5535 C C . LEU B 1 317 ? -7.418 26.094 8.781 1 98.12 317 LEU B C 1
ATOM 5537 O O . LEU B 1 317 ? -7.312 26.5 9.938 1 98.12 317 LEU B O 1
ATOM 5541 N N . PRO B 1 318 ? -8.57 25.984 8.242 1 98 318 PRO B N 1
ATOM 5542 C CA . PRO B 1 318 ? -9.789 26.469 8.883 1 98 318 PRO B CA 1
ATOM 5543 C C . PRO B 1 318 ? -10.227 25.609 10.062 1 98 318 PRO B C 1
ATOM 5545 O O . PRO B 1 318 ? -11.031 26.047 10.883 1 98 318 PRO B O 1
ATOM 5548 N N . ASN B 1 319 ? -9.664 24.422 10.203 1 98.19 319 ASN B N 1
ATOM 5549 C CA . ASN B 1 319 ? -10.281 23.469 11.125 1 98.19 319 ASN B CA 1
ATOM 5550 C C . ASN B 1 319 ? -9.43 23.281 12.383 1 98.19 319 ASN B C 1
ATOM 5552 O O . ASN B 1 319 ? -9.875 22.656 13.344 1 98.19 319 ASN B O 1
ATOM 5556 N N . THR B 1 320 ? -8.18 23.781 12.438 1 97.62 320 THR B N 1
ATOM 5557 C CA . THR B 1 320 ? -7.203 23.375 13.445 1 97.62 320 THR B CA 1
ATOM 5558 C C . THR B 1 320 ? -7.086 24.422 14.539 1 97.62 320 THR B C 1
ATOM 5560 O O . THR B 1 320 ? -6.922 25.609 14.25 1 97.62 320 THR B O 1
ATOM 5563 N N . VAL B 1 321 ? -7.188 24.016 15.75 1 96.75 321 VAL B N 1
ATOM 5564 C CA . VAL B 1 321 ? -6.992 24.859 16.922 1 96.75 321 VAL B CA 1
ATOM 5565 C C . VAL B 1 321 ? -5.941 24.25 17.844 1 96.75 321 VAL B C 1
ATOM 5567 O O . VAL B 1 321 ? -6.191 23.234 18.484 1 96.75 321 VAL B O 1
ATOM 5570 N N . SER B 1 322 ? -4.773 24.812 17.844 1 96.31 322 SER B N 1
ATOM 5571 C CA . SER B 1 322 ? -3.705 24.469 18.781 1 96.31 322 SER B CA 1
ATOM 5572 C C . SER B 1 322 ? -3.711 25.391 20 1 96.31 322 SER B C 1
ATOM 5574 O O . SER B 1 322 ? -3.445 26.578 19.875 1 96.31 322 SER B O 1
ATOM 5576 N N . VAL B 1 323 ? -4.004 24.797 21.203 1 96.62 323 VAL B N 1
ATOM 5577 C CA . VAL B 1 323 ? -4.258 25.656 22.359 1 96.62 323 VAL B CA 1
ATOM 5578 C C . VAL B 1 323 ? -3.646 25.031 23.609 1 96.62 323 VAL B C 1
ATOM 5580 O O . VAL B 1 323 ? -3.736 23.828 23.812 1 96.62 323 VAL B O 1
ATOM 5583 N N . ALA B 1 324 ? -2.949 25.859 24.359 1 96.19 324 ALA B N 1
ATOM 5584 C CA . ALA B 1 324 ? -2.48 25.438 25.672 1 96.19 324 ALA B CA 1
ATOM 5585 C C . ALA B 1 324 ? -3.416 25.938 26.766 1 96.19 324 ALA B C 1
ATOM 5587 O O . ALA B 1 324 ? -3.844 27.094 26.75 1 96.19 324 ALA B O 1
ATOM 5588 N N . LEU B 1 325 ? -3.887 25.078 27.609 1 96.62 325 LEU B N 1
ATOM 5589 C CA . LEU B 1 325 ? -4.508 25.484 28.875 1 96.62 325 LEU B CA 1
ATOM 5590 C C . LEU B 1 325 ? -3.477 25.547 29.984 1 96.62 325 LEU B C 1
ATOM 5592 O O . LEU B 1 325 ? -3.145 24.531 30.594 1 96.62 325 LEU B O 1
ATOM 5596 N N . ASP B 1 326 ? -3.059 26.766 30.266 1 95.88 326 ASP B N 1
ATOM 5597 C CA . ASP B 1 326 ? -1.873 27 31.078 1 95.88 326 ASP B CA 1
ATOM 5598 C C . ASP B 1 326 ? -2.203 26.922 32.562 1 95.88 326 ASP B C 1
ATOM 5600 O O . ASP B 1 326 ? -2.127 27.922 33.281 1 95.88 326 ASP B O 1
ATOM 5604 N N . TYR B 1 327 ? -2.453 25.781 33.062 1 95.06 327 TYR B N 1
ATOM 5605 C CA . TYR B 1 327 ? -2.627 25.484 34.469 1 95.06 327 TYR B CA 1
ATOM 5606 C C . TYR B 1 327 ? -1.393 24.797 35.062 1 95.06 327 TYR B C 1
ATOM 5608 O O . TYR B 1 327 ? -0.734 24.016 34.344 1 95.06 327 TYR B O 1
ATOM 5616 N N . ASP B 1 328 ? -1.202 25.031 36.344 1 90.31 328 ASP B N 1
ATOM 5617 C CA . ASP B 1 328 ? -0.036 24.438 36.969 1 90.31 328 ASP B CA 1
ATOM 5618 C C . ASP B 1 328 ? -0.198 22.922 37.125 1 90.31 328 ASP B C 1
ATOM 5620 O O . ASP B 1 328 ? -1.291 22.438 37.438 1 90.31 328 ASP B O 1
ATOM 5624 N N . LYS B 1 329 ? 0.771 22.188 36.812 1 86.44 329 LYS B N 1
ATOM 5625 C CA . LYS B 1 329 ? 0.963 20.766 37.062 1 86.44 329 LYS B CA 1
ATOM 5626 C C . LYS B 1 329 ? -0.036 19.922 36.25 1 86.44 329 LYS B C 1
ATOM 5628 O O . LYS B 1 329 ? -0.364 18.797 36.656 1 86.44 329 LYS B O 1
ATOM 5633 N N . VAL B 1 330 ? -0.656 20.484 35.281 1 93.94 330 VAL B N 1
ATOM 5634 C CA . VAL B 1 330 ? -1.532 19.688 34.438 1 93.94 330 VAL B CA 1
ATOM 5635 C C . VAL B 1 330 ? -1.058 19.766 32.969 1 93.94 330 VAL B C 1
ATOM 5637 O O . VAL B 1 330 ? -0.981 20.859 32.406 1 93.94 330 VAL B O 1
ATOM 5640 N N . THR B 1 331 ? -0.664 18.656 32.406 1 95.06 331 THR B N 1
ATOM 5641 C CA . THR B 1 331 ? -0.279 18.594 30.984 1 95.06 331 THR B CA 1
ATOM 5642 C C . THR B 1 331 ? -1.49 18.297 30.109 1 95.06 331 THR B C 1
ATOM 5644 O O . THR B 1 331 ? -2.553 17.922 30.609 1 95.06 331 THR B O 1
ATOM 5647 N N . GLY B 1 332 ? -1.334 18.547 28.828 1 95.5 332 GLY B N 1
ATOM 5648 C CA . GLY B 1 332 ? -2.387 18.188 27.891 1 95.5 332 GLY B CA 1
ATOM 5649 C C . GLY B 1 332 ? -2.785 16.734 27.969 1 95.5 332 GLY B C 1
ATOM 5650 O O . GLY B 1 332 ? -3.971 16.406 27.891 1 95.5 332 GLY B O 1
ATOM 5651 N N . SER B 1 333 ? -1.767 15.852 28.109 1 94.69 333 SER B N 1
ATOM 5652 C CA . SER B 1 333 ? -2.012 14.414 28.188 1 94.69 333 SER B CA 1
ATOM 5653 C C . SER B 1 333 ? -2.846 14.055 29.406 1 94.69 333 SER B C 1
ATOM 5655 O O . SER B 1 333 ? -3.756 13.227 29.328 1 94.69 333 SER B O 1
ATOM 5657 N N . VAL B 1 334 ? -2.539 14.633 30.531 1 94.69 334 VAL B N 1
ATOM 5658 C CA . VAL B 1 334 ? -3.271 14.383 31.766 1 94.69 334 VAL B CA 1
ATOM 5659 C C . VAL B 1 334 ? -4.711 14.875 31.625 1 94.69 334 VAL B C 1
ATOM 5661 O O . VAL B 1 334 ? -5.652 14.188 32.031 1 94.69 334 VAL B O 1
ATOM 5664 N N . LEU B 1 335 ? -4.863 16.047 31.078 1 96.06 335 LEU B N 1
ATOM 5665 C CA . LEU B 1 335 ? -6.191 16.625 30.891 1 96.06 335 LEU B CA 1
ATOM 5666 C C . LEU B 1 335 ? -7.059 15.734 30.016 1 96.06 335 LEU B C 1
ATOM 5668 O O . LEU B 1 335 ? -8.211 15.453 30.344 1 96.06 335 LEU B O 1
ATOM 5672 N N . LEU B 1 336 ? -6.492 15.258 28.891 1 95.81 336 LEU B N 1
ATOM 5673 C CA . LEU B 1 336 ? -7.254 14.414 27.969 1 95.81 336 LEU B CA 1
ATOM 5674 C C . LEU B 1 336 ? -7.539 13.055 28.594 1 95.81 336 LEU B C 1
ATOM 5676 O O . LEU B 1 336 ? -8.57 12.445 28.312 1 95.81 336 LEU B O 1
ATOM 5680 N N . SER B 1 337 ? -6.598 12.531 29.422 1 94.75 337 SER B N 1
ATOM 5681 C CA . SER B 1 337 ? -6.84 11.266 30.109 1 94.75 337 SER B CA 1
ATOM 5682 C C . SER B 1 337 ? -8.023 11.367 31.062 1 94.75 337 SER B C 1
ATOM 5684 O O . SER B 1 337 ? -8.719 10.383 31.312 1 94.75 337 SER B O 1
ATOM 5686 N N . GLU B 1 338 ? -8.211 12.555 31.641 1 95.81 338 GLU B N 1
ATOM 5687 C CA . GLU B 1 338 ? -9.336 12.789 32.531 1 95.81 338 GLU B CA 1
ATOM 5688 C C . GLU B 1 338 ? -10.617 13.07 31.734 1 95.81 338 GLU B C 1
ATOM 5690 O O . GLU B 1 338 ? -11.695 12.633 32.125 1 95.81 338 GLU B O 1
ATOM 5695 N N . ALA B 1 339 ? -10.445 13.773 30.625 1 96.94 339 ALA B N 1
ATOM 5696 C CA . ALA B 1 339 ? -11.594 14.078 29.766 1 96.94 339 ALA B CA 1
ATOM 5697 C C . ALA B 1 339 ? -11.836 12.961 28.75 1 96.94 339 ALA B C 1
ATOM 5699 O O . ALA B 1 339 ? -11.75 13.18 27.547 1 96.94 339 ALA B O 1
ATOM 5700 N N . LYS B 1 340 ? -12.281 11.898 29.094 1 93.62 340 LYS B N 1
ATOM 5701 C CA . LYS B 1 340 ? -12.32 10.664 28.312 1 93.62 340 LYS B CA 1
ATOM 5702 C C . LYS B 1 340 ? -13.344 10.766 27.188 1 93.62 340 LYS B C 1
ATOM 5704 O O . LYS B 1 340 ? -13.273 10.023 26.203 1 93.62 340 LYS B O 1
ATOM 5709 N N . LYS B 1 341 ? -14.266 11.68 27.328 1 97 341 LYS B N 1
ATOM 5710 C CA . LYS B 1 341 ? -15.344 11.797 26.344 1 97 341 LYS B CA 1
ATOM 5711 C C . LYS B 1 341 ? -14.938 12.711 25.188 1 97 341 LYS B C 1
ATOM 5713 O O . LYS B 1 341 ? -15.695 12.891 24.234 1 97 341 LYS B O 1
ATOM 5718 N N . ILE B 1 342 ? -13.727 13.219 25.25 1 97.75 342 ILE B N 1
ATOM 5719 C CA . ILE B 1 342 ? -13.18 14.016 24.156 1 97.75 342 ILE B CA 1
ATOM 5720 C C . ILE B 1 342 ? -12.148 13.195 23.391 1 97.75 342 ILE B C 1
ATOM 5722 O O . ILE B 1 342 ? -11.195 12.68 23.969 1 97.75 342 ILE B O 1
ATOM 5726 N N . CYS B 1 343 ? -12.406 13.023 22.109 1 97.81 343 CYS B N 1
ATOM 5727 C CA . CYS B 1 343 ? -11.406 12.438 21.219 1 97.81 343 CYS B CA 1
ATOM 5728 C C . CYS B 1 343 ? -10.516 13.508 20.609 1 97.81 343 CYS B C 1
ATOM 5730 O O . CYS B 1 343 ? -10.898 14.148 19.625 1 97.81 343 CYS B O 1
ATOM 5732 N N . ALA B 1 344 ? -9.383 13.711 21.156 1 97.06 344 ALA B N 1
ATOM 5733 C CA . ALA B 1 344 ? -8.406 14.703 20.719 1 97.06 344 ALA B CA 1
ATOM 5734 C C . ALA B 1 344 ? -6.984 14.242 21 1 97.06 344 ALA B C 1
ATOM 5736 O O . ALA B 1 344 ? -6.77 13.109 21.438 1 97.06 344 ALA B O 1
ATOM 5737 N N . SER B 1 345 ? -6.059 15.086 20.547 1 94.44 345 SER B N 1
ATOM 5738 C CA . SER B 1 345 ? -4.656 14.719 20.703 1 94.44 345 SER B CA 1
ATOM 5739 C C . SER B 1 345 ? -3.83 15.891 21.219 1 94.44 345 SER B C 1
ATOM 5741 O O . SER B 1 345 ? -4.32 17.016 21.281 1 94.44 345 SER B O 1
ATOM 5743 N N . THR B 1 346 ? -2.719 15.57 21.781 1 91.56 346 THR B N 1
ATOM 5744 C CA . THR B 1 346 ? -1.766 16.609 22.156 1 91.56 346 THR B CA 1
ATOM 5745 C C . THR B 1 346 ? -0.802 16.906 21.016 1 91.56 346 THR B C 1
ATOM 5747 O O . THR B 1 346 ? 0.175 17.641 21.188 1 91.56 346 THR B O 1
ATOM 5750 N N . GLY B 1 347 ? -1.253 16.516 19.719 1 72.5 347 GLY B N 1
ATOM 5751 C CA . GLY B 1 347 ? -0.382 16.703 18.562 1 72.5 347 GLY B CA 1
ATOM 5752 C C . GLY B 1 347 ? 0.554 15.539 18.328 1 72.5 347 GLY B C 1
ATOM 5753 O O . GLY B 1 347 ? 0.268 14.414 18.734 1 72.5 347 GLY B O 1
ATOM 5754 N N . ALA B 1 348 ? 1.388 15.867 17.359 1 56.84 348 ALA B N 1
ATOM 5755 C CA . ALA B 1 348 ? 2.223 14.773 16.875 1 56.84 348 ALA B CA 1
ATOM 5756 C C . ALA B 1 348 ? 2.598 13.82 18 1 56.84 348 ALA B C 1
ATOM 5758 O O . ALA B 1 348 ? 3.127 14.25 19.031 1 56.84 348 ALA B O 1
ATOM 5759 N N . ALA B 1 349 ? 1.483 13.031 18.078 1 45.38 349 ALA B N 1
ATOM 5760 C CA . ALA B 1 349 ? 1.401 11.844 18.922 1 45.38 349 ALA B CA 1
ATOM 5761 C C . ALA B 1 349 ? 2.791 11.328 19.281 1 45.38 349 ALA B C 1
ATOM 5763 O O . ALA B 1 349 ? 3.408 10.602 18.5 1 45.38 349 ALA B O 1
ATOM 5764 N N . CYS B 1 350 ? 3.467 12.258 19.5 1 38.84 350 CYS B N 1
ATOM 5765 C CA . CYS B 1 350 ? 4.758 11.672 19.844 1 38.84 350 CYS B CA 1
ATOM 5766 C C . CYS B 1 350 ? 4.586 10.383 20.625 1 38.84 350 CYS B C 1
ATOM 5768 O O . CYS B 1 350 ? 3.494 10.094 21.125 1 38.84 350 CYS B O 1
ATOM 5770 N N . HIS B 1 351 ? 5.637 9.734 20.969 1 39.5 351 HIS B N 1
ATOM 5771 C CA . HIS B 1 351 ? 6.102 8.539 21.656 1 39.5 351 HIS B CA 1
ATOM 5772 C C . HIS B 1 351 ? 5.461 8.414 23.031 1 39.5 351 HIS B C 1
ATOM 5774 O O . HIS B 1 351 ? 5.27 9.414 23.734 1 39.5 351 HIS B O 1
ATOM 5780 N N . SER B 1 352 ? 4.727 7.508 23.172 1 38.97 352 SER B N 1
ATOM 5781 C CA . SER B 1 352 ? 4.164 7.008 24.422 1 38.97 352 SER B CA 1
ATOM 5782 C C . SER B 1 352 ? 4.812 7.684 25.625 1 38.97 352 SER B C 1
ATOM 5784 O O . SER B 1 352 ? 4.336 7.539 26.75 1 38.97 352 SER B O 1
ATOM 5786 N N . GLY B 1 353 ? 5.961 8.266 25.5 1 45.81 353 GLY B N 1
ATOM 5787 C CA . GLY B 1 353 ? 6.75 8.477 26.703 1 45.81 353 GLY B CA 1
ATOM 5788 C C . GLY B 1 353 ? 6.621 9.883 27.25 1 45.81 353 GLY B C 1
ATOM 5789 O O . GLY B 1 353 ? 7.426 10.305 28.094 1 45.81 353 GLY B O 1
ATOM 5790 N N . GLY B 1 354 ? 5.422 10.734 26.922 1 58.97 354 GLY B N 1
ATOM 5791 C CA . GLY B 1 354 ? 5.191 11.938 27.703 1 58.97 354 GLY B CA 1
ATOM 5792 C C . GLY B 1 354 ? 5.988 13.133 27.203 1 58.97 354 GLY B C 1
ATOM 5793 O O . GLY B 1 354 ? 6.043 14.172 27.859 1 58.97 354 GLY B O 1
ATOM 5794 N N . LYS B 1 355 ? 6.574 13.148 25.969 1 77 355 LYS B N 1
ATOM 5795 C CA . LYS B 1 355 ? 7.422 14.266 25.547 1 77 355 LYS B CA 1
ATOM 5796 C C . LYS B 1 355 ? 6.625 15.297 24.766 1 77 355 LYS B C 1
ATOM 5798 O O . LYS B 1 355 ? 5.777 14.938 23.938 1 77 355 LYS B O 1
ATOM 5803 N N . PRO B 1 356 ? 6.91 16.609 25.047 1 89.81 356 PRO B N 1
ATOM 5804 C CA . PRO B 1 356 ? 6.254 17.688 24.312 1 89.81 356 PRO B CA 1
ATOM 5805 C C . PRO B 1 356 ? 6.527 17.625 22.812 1 89.81 356 PRO B C 1
ATOM 5807 O O . PRO B 1 356 ? 7.551 17.078 22.391 1 89.81 356 PRO B O 1
ATOM 5810 N N . SER B 1 357 ? 5.637 18.141 22.062 1 93.25 357 SER B N 1
ATOM 5811 C CA . SER B 1 357 ? 5.715 18.125 20.609 1 93.25 357 SER B CA 1
ATOM 5812 C C . SER B 1 357 ? 6.961 18.859 20.109 1 93.25 357 SER B C 1
ATOM 5814 O O . SER B 1 357 ? 7.129 20.047 20.359 1 93.25 357 SER B O 1
ATOM 5816 N N . SER B 1 358 ? 7.805 18.141 19.391 1 93.62 358 SER B N 1
ATOM 5817 C CA . SER B 1 358 ? 8.984 18.766 18.797 1 93.62 358 SER B CA 1
ATOM 5818 C C . SER B 1 358 ? 8.594 19.797 17.734 1 93.62 358 SER B C 1
ATOM 5820 O O . SER B 1 358 ? 9.328 20.75 17.484 1 93.62 358 SER B O 1
ATOM 5822 N N . ILE B 1 359 ? 7.41 19.641 17.141 1 95.5 359 ILE B N 1
ATOM 5823 C CA . ILE B 1 359 ? 6.91 20.547 16.109 1 95.5 359 ILE B CA 1
ATOM 5824 C C . ILE B 1 359 ? 6.539 21.891 16.734 1 95.5 359 ILE B C 1
ATOM 5826 O O . ILE B 1 359 ? 6.887 22.938 16.203 1 95.5 359 ILE B O 1
ATOM 5830 N N . LEU B 1 360 ? 5.84 21.828 17.875 1 95.69 360 LEU B N 1
ATOM 5831 C CA . LEU B 1 360 ? 5.473 23.047 18.562 1 95.69 360 LEU B CA 1
ATOM 5832 C C . LEU B 1 360 ? 6.715 23.797 19.047 1 95.69 360 LEU B C 1
ATOM 5834 O O . LEU B 1 360 ? 6.801 25.016 18.891 1 95.69 360 LEU B O 1
ATOM 5838 N N . ILE B 1 361 ? 7.645 23 19.547 1 95.5 361 ILE B N 1
ATOM 5839 C CA . ILE B 1 361 ? 8.883 23.609 20.031 1 95.5 361 ILE B CA 1
ATOM 5840 C C . ILE B 1 361 ? 9.633 24.25 18.875 1 95.5 361 ILE B C 1
ATOM 5842 O O . ILE B 1 361 ? 10.109 25.375 18.984 1 95.5 361 ILE B O 1
ATOM 5846 N N . ALA B 1 362 ? 9.648 23.547 17.75 1 95.06 362 ALA B N 1
ATOM 5847 C CA . ALA B 1 362 ? 10.305 24.062 16.562 1 95.06 362 ALA B CA 1
ATOM 5848 C C . ALA B 1 362 ? 9.617 25.344 16.078 1 95.06 362 ALA B C 1
ATOM 5850 O O . ALA B 1 362 ? 10.258 26.203 15.453 1 95.06 362 ALA B O 1
ATOM 5851 N N . SER B 1 363 ? 8.383 25.516 16.422 1 94.19 363 SER B N 1
ATOM 5852 C CA . SER B 1 363 ? 7.59 26.656 15.977 1 94.19 363 SER B CA 1
ATOM 5853 C C . SER B 1 363 ? 7.602 27.781 17 1 94.19 363 SER B C 1
ATOM 5855 O O . SER B 1 363 ? 6.789 28.703 16.922 1 94.19 363 SER B O 1
ATOM 5857 N N . GLY B 1 364 ? 8.414 27.688 18.062 1 93.81 364 GLY B N 1
ATOM 5858 C CA . GLY B 1 364 ? 8.641 28.812 18.969 1 93.81 364 GLY B CA 1
ATOM 5859 C C . GLY B 1 364 ? 7.852 28.703 20.25 1 93.81 364 GLY B C 1
ATOM 5860 O O . GLY B 1 364 ? 7.891 29.609 21.094 1 93.81 364 GLY B O 1
ATOM 5861 N N . ILE B 1 365 ? 7.172 27.672 20.422 1 94.81 365 ILE B N 1
ATOM 5862 C CA . ILE B 1 365 ? 6.41 27.453 21.641 1 94.81 365 ILE B CA 1
ATOM 5863 C C . ILE B 1 365 ? 7.309 26.844 22.703 1 94.81 365 ILE B C 1
ATOM 5865 O O . ILE B 1 365 ? 8.047 25.891 22.438 1 94.81 365 ILE B O 1
ATOM 5869 N N . SER B 1 366 ? 7.258 27.406 23.922 1 94.75 366 SER B N 1
ATOM 5870 C CA . SER B 1 366 ? 8.109 26.922 25 1 94.75 366 SER B CA 1
ATOM 5871 C C . SER B 1 366 ? 7.77 25.469 25.344 1 94.75 366 SER B C 1
ATOM 5873 O O . SER B 1 366 ? 6.648 25.016 25.109 1 94.75 366 SER B O 1
ATOM 5875 N N . CYS B 1 367 ? 8.727 24.781 25.859 1 94.62 367 CYS B N 1
ATOM 5876 C CA . CYS B 1 367 ? 8.547 23.391 26.266 1 94.62 367 CYS B CA 1
ATOM 5877 C C . CYS B 1 367 ? 7.383 23.266 27.25 1 94.62 367 CYS B C 1
ATOM 5879 O O . CYS B 1 367 ? 6.602 22.312 27.156 1 94.62 367 CYS B O 1
ATOM 5881 N N . GLU B 1 368 ? 7.305 24.172 28.141 1 94.25 368 GLU B N 1
ATOM 5882 C CA . GLU B 1 368 ? 6.246 24.156 29.141 1 94.25 368 GLU B CA 1
ATOM 5883 C C . GLU B 1 368 ? 4.871 24.266 28.484 1 94.25 368 GLU B C 1
ATOM 5885 O O . GLU B 1 368 ? 3.979 23.469 28.766 1 94.25 368 GLU B O 1
ATOM 5890 N N . LEU B 1 369 ? 4.691 25.234 27.625 1 94.88 369 LEU B N 1
ATOM 5891 C CA . LEU B 1 369 ? 3.404 25.422 26.969 1 94.88 369 LEU B CA 1
ATOM 5892 C C . LEU B 1 369 ? 3.088 24.266 26.047 1 94.88 369 LEU B C 1
ATOM 5894 O O . LEU B 1 369 ? 1.935 23.844 25.938 1 94.88 369 LEU B O 1
ATOM 5898 N N . ALA B 1 370 ? 4.133 23.797 25.328 1 96.12 370 ALA B N 1
ATOM 5899 C CA . ALA B 1 370 ? 3.951 22.672 24.438 1 96.12 370 ALA B CA 1
ATOM 5900 C C . ALA B 1 370 ? 3.41 21.453 25.188 1 96.12 370 ALA B C 1
ATOM 5902 O O . ALA B 1 370 ? 2.561 20.719 24.672 1 96.12 370 ALA B O 1
ATOM 5903 N N . SER B 1 371 ? 3.859 21.219 26.438 1 95.25 371 SER B N 1
ATOM 5904 C CA . SER B 1 371 ? 3.428 20.078 27.234 1 95.25 371 SER B CA 1
ATOM 5905 C C . SER B 1 371 ? 1.975 20.219 27.672 1 95.25 371 SER B C 1
ATOM 5907 O O . SER B 1 371 ? 1.316 19.234 28 1 95.25 371 SER B O 1
ATOM 5909 N N . LYS B 1 372 ? 1.458 21.453 27.672 1 95.81 372 LYS B N 1
ATOM 5910 C CA . LYS B 1 372 ? 0.105 21.75 28.125 1 95.81 372 LYS B CA 1
ATOM 5911 C C . LYS B 1 372 ? -0.854 21.891 26.953 1 95.81 372 LYS B C 1
ATOM 5913 O O . LYS B 1 372 ? -2.016 22.266 27.125 1 95.81 372 LYS B O 1
ATOM 5918 N N . THR B 1 373 ? -0.371 21.562 25.734 1 96.69 373 THR B N 1
ATOM 5919 C CA . THR B 1 373 ? -1.088 21.891 24.5 1 96.69 373 THR B CA 1
ATOM 5920 C C . THR B 1 373 ? -2.033 20.766 24.109 1 96.69 373 THR B C 1
ATOM 5922 O O . THR B 1 373 ? -1.691 19.594 24.25 1 96.69 373 THR B O 1
ATOM 5925 N N . LEU B 1 374 ? -3.236 21.109 23.703 1 96.88 374 LEU B N 1
ATOM 5926 C CA . LEU B 1 374 ? -4.195 20.266 23 1 96.88 374 LEU B CA 1
ATOM 5927 C C . LEU B 1 374 ? -4.285 20.641 21.531 1 96.88 374 LEU B C 1
ATOM 5929 O O . LEU B 1 374 ? -4.344 21.812 21.188 1 96.88 374 LEU B O 1
ATOM 5933 N N . ARG B 1 375 ? -4.156 19.672 20.672 1 97.25 375 ARG B N 1
ATOM 5934 C CA . ARG B 1 375 ? -4.531 19.859 19.266 1 97.25 375 ARG B CA 1
ATOM 5935 C C . ARG B 1 375 ? -5.988 19.484 19.031 1 97.25 375 ARG B C 1
ATOM 5937 O O . ARG B 1 375 ? -6.344 18.297 19.047 1 97.25 375 ARG B O 1
ATOM 5944 N N . LEU B 1 376 ? -6.789 20.453 18.844 1 98.06 376 LEU B N 1
ATOM 5945 C CA . LEU B 1 376 ? -8.211 20.266 18.562 1 98.06 376 LEU B CA 1
ATOM 5946 C C . LEU B 1 376 ? -8.531 20.594 17.109 1 98.06 376 LEU B C 1
ATOM 5948 O O . LEU B 1 376 ? -7.996 21.562 16.547 1 98.06 376 LEU B O 1
ATOM 5952 N N . SER B 1 377 ? -9.281 19.75 16.484 1 98.56 377 SER B N 1
ATOM 5953 C CA . SER B 1 377 ? -9.695 20 15.109 1 98.56 377 SER B CA 1
ATOM 5954 C C . SER B 1 377 ? -11.172 19.672 14.906 1 98.56 377 SER B C 1
ATOM 5956 O O . SER B 1 377 ? -11.68 18.688 15.461 1 98.56 377 SER B O 1
ATOM 5958 N N . VAL B 1 378 ? -11.875 20.531 14.188 1 98.75 378 VAL B N 1
ATOM 5959 C CA . VAL B 1 378 ? -13.289 20.359 13.891 1 98.75 378 VAL B CA 1
ATOM 5960 C C . VAL B 1 378 ? -13.461 19.781 12.484 1 98.75 378 VAL B C 1
ATOM 5962 O O . VAL B 1 378 ? -12.492 19.703 11.727 1 98.75 378 VAL B O 1
ATOM 5965 N N . GLY B 1 379 ? -14.656 19.281 12.203 1 98.69 379 GLY B N 1
ATOM 5966 C CA . GLY B 1 379 ? -14.898 18.625 10.93 1 98.69 379 GLY B CA 1
ATOM 5967 C C . GLY B 1 379 ? -16.109 19.188 10.195 1 98.69 379 GLY B C 1
ATOM 5968 O O . GLY B 1 379 ? -16.656 20.219 10.594 1 98.69 379 GLY B O 1
ATOM 5969 N N . ARG B 1 380 ? -16.469 18.531 9.102 1 98.62 380 ARG B N 1
ATOM 5970 C CA . ARG B 1 380 ? -17.531 18.969 8.188 1 98.62 380 ARG B CA 1
ATOM 5971 C C . ARG B 1 380 ? -18.891 18.969 8.883 1 98.62 380 ARG B C 1
ATOM 5973 O O . ARG B 1 380 ? -19.781 19.719 8.484 1 98.62 380 ARG B O 1
ATOM 5980 N N . GLU B 1 381 ? -19 18.172 9.961 1 97.5 381 GLU B N 1
ATOM 5981 C CA . GLU B 1 381 ? -20.328 18 10.57 1 97.5 381 GLU B CA 1
ATOM 5982 C C . GLU B 1 381 ? -20.297 18.391 12.047 1 97.5 381 GLU B C 1
ATOM 5984 O O . GLU B 1 381 ? -21.266 18.141 12.773 1 97.5 381 GLU B O 1
ATOM 5989 N N . THR B 1 382 ? -19.203 18.906 12.492 1 98.69 382 THR B N 1
ATOM 5990 C CA . THR B 1 382 ? -19.109 19.359 13.875 1 98.69 382 THR B CA 1
ATOM 5991 C C . THR B 1 382 ? -20.172 20.422 14.172 1 98.69 382 THR B C 1
ATOM 5993 O O . THR B 1 382 ? -20.391 21.312 13.359 1 98.69 382 THR B O 1
ATOM 5996 N N . THR B 1 383 ? -20.812 20.297 15.289 1 98.75 383 THR B N 1
ATOM 5997 C CA . THR B 1 383 ? -21.859 21.25 15.641 1 98.75 383 THR B CA 1
ATOM 5998 C C . THR B 1 383 ? -21.422 22.125 16.797 1 98.75 383 THR B C 1
ATOM 6000 O O . THR B 1 383 ? -20.484 21.781 17.531 1 98.75 383 THR B O 1
ATOM 6003 N N . GLU B 1 384 ? -22.125 23.266 16.922 1 98.69 384 GLU B N 1
ATOM 6004 C CA . GLU B 1 384 ? -21.875 24.156 18.047 1 98.69 384 GLU B CA 1
ATOM 6005 C C . GLU B 1 384 ? -22.125 23.453 19.375 1 98.69 384 GLU B C 1
ATOM 6007 O O . GLU B 1 384 ? -21.359 23.641 20.328 1 98.69 384 GLU B O 1
ATOM 6012 N N . LYS B 1 385 ? -23.156 22.656 19.391 1 98.56 385 LYS B N 1
ATOM 6013 C CA . LYS B 1 385 ? -23.5 21.922 20.609 1 98.56 385 LYS B CA 1
ATOM 6014 C C . LYS B 1 385 ? -22.375 20.969 21 1 98.56 385 LYS B C 1
ATOM 6016 O O . LYS B 1 385 ? -22.047 20.844 22.188 1 98.56 385 LYS B O 1
ATOM 6021 N N . GLU B 1 386 ? -21.812 20.281 20.047 1 98.69 386 GLU B N 1
ATOM 6022 C CA . GLU B 1 386 ? -20.688 19.391 20.312 1 98.69 386 GLU B CA 1
ATOM 6023 C C . GLU B 1 386 ? -19.5 20.172 20.875 1 98.69 386 GLU B C 1
ATOM 6025 O O . GLU B 1 386 ? -18.844 19.703 21.812 1 98.69 386 GLU B O 1
ATOM 6030 N N . ILE B 1 387 ? -19.25 21.312 20.375 1 98.69 387 ILE B N 1
ATOM 6031 C CA . ILE B 1 387 ? -18.156 22.156 20.828 1 98.69 387 ILE B CA 1
ATOM 6032 C C . ILE B 1 387 ? -18.375 22.578 22.281 1 98.69 387 ILE B C 1
ATOM 6034 O O . ILE B 1 387 ? -17.484 22.453 23.109 1 98.69 387 ILE B O 1
ATOM 6038 N N . GLU B 1 388 ? -19.531 23.047 22.578 1 98.62 388 GLU B N 1
ATOM 6039 C CA . GLU B 1 388 ? -19.875 23.469 23.922 1 98.62 388 GLU B CA 1
ATOM 6040 C C . GLU B 1 388 ? -19.75 22.312 24.906 1 98.62 388 GLU B C 1
ATOM 6042 O O . GLU B 1 388 ? -19.234 22.469 26.016 1 98.62 388 GLU B O 1
ATOM 6047 N N . THR B 1 389 ? -20.234 21.188 24.453 1 98.62 389 THR B N 1
ATOM 6048 C CA . THR B 1 389 ? -20.141 19.984 25.266 1 98.62 389 THR B CA 1
ATOM 6049 C C . THR B 1 389 ? -18.688 19.609 25.531 1 98.62 389 THR B C 1
ATOM 6051 O O . THR B 1 389 ? -18.312 19.266 26.656 1 98.62 389 THR B O 1
ATOM 6054 N N . ALA B 1 390 ? -17.875 19.672 24.531 1 98.62 390 ALA B N 1
ATOM 6055 C CA . ALA B 1 390 ? -16.453 19.328 24.672 1 98.62 390 ALA B CA 1
ATOM 6056 C C . ALA B 1 390 ? -15.766 20.281 25.641 1 98.62 390 ALA B C 1
ATOM 6058 O O . ALA B 1 390 ? -14.969 19.828 26.484 1 98.62 390 ALA B O 1
ATOM 6059 N N . VAL B 1 391 ? -16.016 21.547 25.547 1 98.56 391 VAL B N 1
ATOM 6060 C CA . VAL B 1 391 ? -15.406 22.531 26.422 1 98.56 391 VAL B CA 1
ATOM 6061 C C . VAL B 1 391 ? -15.867 22.297 27.859 1 98.56 391 VAL B C 1
ATOM 6063 O O . VAL B 1 391 ? -15.078 22.438 28.797 1 98.56 391 VAL B O 1
ATOM 6066 N N . ALA B 1 392 ? -17.156 21.938 28.016 1 98.31 392 ALA B N 1
ATOM 6067 C CA . ALA B 1 392 ? -17.656 21.594 29.328 1 98.31 392 ALA B CA 1
ATOM 6068 C C . ALA B 1 392 ? -16.938 20.375 29.906 1 98.31 392 ALA B C 1
ATOM 6070 O O . ALA B 1 392 ? -16.672 20.312 31.109 1 98.31 392 ALA B O 1
ATOM 6071 N N . TYR B 1 393 ? -16.703 19.391 29.031 1 98.38 393 TYR B N 1
ATOM 6072 C CA . TYR B 1 393 ? -15.945 18.219 29.484 1 98.38 393 TYR B CA 1
ATOM 6073 C C . TYR B 1 393 ? -14.555 18.609 29.969 1 98.38 393 TYR B C 1
ATOM 6075 O O . TYR B 1 393 ? -14.055 18.062 30.953 1 98.38 393 TYR B O 1
ATOM 6083 N N . LEU B 1 394 ? -13.883 19.531 29.312 1 97.94 394 LEU B N 1
ATOM 6084 C CA . LEU B 1 394 ? -12.57 20 29.734 1 97.94 394 LEU B CA 1
ATOM 6085 C C . LEU B 1 394 ? -12.656 20.703 31.094 1 97.94 394 LEU B C 1
ATOM 6087 O O . LEU B 1 394 ? -11.797 20.5 31.953 1 97.94 394 LEU B O 1
ATOM 6091 N N . ASP B 1 395 ? -13.648 21.5 31.234 1 97.88 395 ASP B N 1
ATOM 6092 C CA . ASP B 1 395 ? -13.852 22.203 32.5 1 97.88 395 ASP B CA 1
ATOM 6093 C C . ASP B 1 395 ? -14.055 21.219 33.656 1 97.88 395 ASP B C 1
ATOM 6095 O O . ASP B 1 395 ? -13.461 21.375 34.719 1 97.88 395 ASP B O 1
ATOM 6099 N N . THR B 1 396 ? -14.914 20.25 33.406 1 97.88 396 THR B N 1
ATOM 6100 C CA . THR B 1 396 ? -15.18 19.234 34.406 1 97.88 396 THR B CA 1
ATOM 6101 C C . THR B 1 396 ? -13.914 18.453 34.719 1 97.88 396 THR B C 1
ATOM 6103 O O . THR B 1 396 ? -13.664 18.109 35.906 1 97.88 396 THR B O 1
ATOM 6106 N N . ALA B 1 397 ? -13.156 18.125 33.719 1 97.56 397 ALA B N 1
ATOM 6107 C CA . ALA B 1 397 ? -11.906 17.391 33.906 1 97.56 397 ALA B CA 1
ATOM 6108 C C . ALA B 1 397 ? -10.953 18.172 34.812 1 97.56 397 ALA B C 1
ATOM 6110 O O . ALA B 1 397 ? -10.312 17.594 35.688 1 97.56 397 ALA B O 1
ATOM 6111 N N . LEU B 1 398 ? -10.852 19.438 34.594 1 96.94 398 LEU B N 1
ATOM 6112 C CA . LEU B 1 398 ? -9.984 20.281 35.406 1 96.94 398 LEU B CA 1
ATOM 6113 C C . LEU B 1 398 ? -10.461 20.297 36.844 1 96.94 398 LEU B C 1
ATOM 6115 O O . LEU B 1 398 ? -9.641 20.266 37.781 1 96.94 398 LEU B O 1
ATOM 6119 N N . LYS B 1 399 ? -11.734 20.297 37.062 1 96.94 399 LYS B N 1
ATOM 6120 C CA . LYS B 1 399 ? -12.297 20.25 38.406 1 96.94 399 LYS B CA 1
ATOM 6121 C C . LYS B 1 399 ? -11.992 18.906 39.094 1 96.94 399 LYS B C 1
ATOM 6123 O O . LYS B 1 399 ? -11.617 18.875 40.25 1 96.94 399 LYS B O 1
ATOM 6128 N N . ASN B 1 400 ? -12.109 17.906 38.344 1 96.81 400 ASN B N 1
ATOM 6129 C CA . ASN B 1 400 ? -11.836 16.578 38.875 1 96.81 400 ASN B CA 1
ATOM 6130 C C . ASN B 1 400 ? -10.375 16.422 39.25 1 96.81 400 ASN B C 1
ATOM 6132 O O . ASN B 1 400 ? -10.047 15.656 40.156 1 96.81 400 ASN B O 1
ATOM 6136 N N . LEU B 1 401 ? -9.5 17.109 38.562 1 96.12 401 LEU B N 1
ATOM 6137 C CA . LEU B 1 401 ? -8.07 17.047 38.812 1 96.12 401 LEU B CA 1
ATOM 6138 C C . LEU B 1 401 ? -7.688 17.969 39.969 1 96.12 401 LEU B C 1
ATOM 6140 O O . LEU B 1 401 ? -6.523 18 40.375 1 96.12 401 LEU B O 1
ATOM 6144 N N . GLY B 1 402 ? -8.617 18.703 40.438 1 93.62 402 GLY B N 1
ATOM 6145 C CA . GLY B 1 402 ? -8.383 19.578 41.594 1 93.62 402 GLY B CA 1
ATOM 6146 C C . GLY B 1 402 ? -7.762 20.906 41.188 1 93.62 402 GLY B C 1
ATOM 6147 O O . GLY B 1 402 ? -7.125 21.578 42 1 93.62 402 GLY B O 1
ATOM 6148 N N . ILE B 1 403 ? -7.793 21.25 39.969 1 88.25 403 ILE B N 1
ATOM 6149 C CA . ILE B 1 403 ? -7.188 22.469 39.438 1 88.25 403 ILE B CA 1
ATOM 6150 C C . ILE B 1 403 ? -8.172 23.641 39.594 1 88.25 403 ILE B C 1
ATOM 6152 O O . ILE B 1 403 ? -7.777 24.75 39.938 1 88.25 403 ILE B O 1
ATOM 6156 N N . LYS B 1 404 ? -9.445 23.203 39.281 1 77.88 404 LYS B N 1
ATOM 6157 C CA . LYS B 1 404 ? -10.508 24.188 39.406 1 77.88 404 LYS B CA 1
ATOM 6158 C C . LYS B 1 404 ? -11.562 23.75 40.406 1 77.88 404 LYS B C 1
ATOM 6160 O O . LYS B 1 404 ? -11.773 22.547 40.625 1 77.88 404 LYS B O 1
#

Foldseek 3Di:
DFFEFALLVFDAADPVLVVLLVVCVPQQVDFCPDPDPSNVSLVVLLQLLLCLLCLLAVHDSLQKFWFLFQLQQLVQVVVQLLVVLQVVLVVDPDDCNPPAAEEEEAPQDDCSNVVVQVVCVVVVRHHYHHAFDALVALERDLVSRVVPDDLRHAEYEYAQAGSQQQFGYPQLVSVVVLVPDPDPVQDDCSRSVNHAYEYEDAQPRLQHRHYCVSSVHQKYKYGARSQNADSIIMMGGDPPDDGAAPDADDCPRNRRYDDGDPSSSSSSSSVSSNCSSVCSVLFNVVLLVLVVLLLVLLCVLQVVFWAWSHDDCPRGGSWKTKIFRHFPPDFCVQLCVLLVSYNWDLPPPPDPPQAFDPSNVSNNHDRNRSRRITITTDGSPDDSVSSNVSSVSSSVSCVVVVRD/DFFEFALLVFDAADPVLVVLLVVCVPQQVDFCPDPDPSNVSLVVLLQLLLCLLCLLAVHDSLQKFWFLFLLQQLVQVVVQLLVVLQVVLVVDPDDCNPPAAEEEEAPQDDCSNVVVQVVCVVVVRHHYHHAFDALVALERDLVSRVVPDDLRHAEYEYAQAGSQQQFGYPQLVSVVVLVPDPDPVQDDCSRSVNHAYEYEDAQPRLQHRHYCVSSVHQKYKYGARSQNADSIIMMGGDPVDDGAAPDADDCPRNRRYDDGDPSSSSSSSSVSSNCSSVCSVVFNVVLLVLLVLLLVLLCVLQVVFWDWSHPDCPRGGSWKTKIFRHFPPAFCVQLCVLLVSYNWDLPPPPDPPQAFDPSNVSNNHDRNRSRRITITTDGSPDDSVSSNVSSVSSSVSCVVVVRD

InterPro domains:
  IPR000192 Aminotransferase class V domain [PF00266] (3-388)
  IPR015421 Pyridoxal phosphate-dependent transferase, major domain [G3DSA:3.40.640.10] (60-258)
  IPR015422 Pyridoxal phosphate-dependent transferase, small domain [G3DSA:3.90.1150.10] (3-392)
  IPR015424 Pyridoxal phosphate-dependent transferase [SSF53383] (3-400)
  IPR016454 Cysteine desulfurase [PIRSF005572] (2-399)

Organism: Araneus ventricosus (NCBI:txid182803)

Secondary structure (DSSP, 8-state):
--EE-BTTT--PPPHHHHHHHHHHHHH--S-TT-SSHHHHHHHHHHHHHHHHHHHHHT--GGGEEEES-HHHHHHHHHHHHHHHHHHHHHT--SSGGGPPPEEEEETT--HHHHHHHHHHHHTTS-EEEEEPBPTTTSSB-HHHHHHT--TTEEEEE--SB-TTT-BBP-HHHHHHHHHH---TTS-GGG-GGGSEEEEE-TTTBTTB---HHHHT-SEEEEEGGGTT--S-EEEEE-TTS----SS--SSTGGGTS-S---HHHHHHHHHHHHHHHHHHHHHHHHHHHHHHHHHHHHHHHSTTTEEES----TTB-TTEEEEEE--TT--HHHHHHH-TTEE-BSSS---TTTPPPHHHHHTT--HHHHHTEEEEE--TT--HHHHHHHHHHHHHHHHHTT--/--EE-BTTT--PPPHHHHHHHHHHHHH--S-TT-SSHHHHHHHHHHHHHHHHHHHHHT--GGGEEEES-HHHHHHHHHHHHHHHHHHHHHT--SSGGGPPPEEEEETT--HHHHHHHHHHHHTTS-EEEEEPBPTTTSSB-HHHHHHT--TTEEEEE--SB-TTT-BBP-HHHHHHHHHH---TTS-GGG-GGGSEEEEE-TTTBTTB---HHHHT-SEEEEEGGGTT--S-EEEEE-TTS----SS--SSTGGGTS-S---HHHHHHHHHHHHHHHHHHHHHHHHHHHHHHHHHHHHHHHSTTTEEES----TTB-TTEEEEEE--TT--HHHHHHH-TTEE-BSSS---TTTPPPHHHHHTT--HHHHHTEEEEE--TT--HHHHHHHHHHHHHHHHHTT--